Protein AF-A0A0N9ZRZ6-F1 (afdb_monomer)

Mean predicted aligned error: 24.29 Å

Secondary structure (DSSP, 8-state):
------TT-------STT----EEE-HHHHHTTB-TTS-HHHHHHHHHHHT-HHHHHHHSTT--GGG-SBHHHHHHHHHHHHHH-TTS-HHHHHHHHHHGGGB-SSGGGGSBP-EEE------------PPPPPPPGGGTT-TTPEEEEEE-HHHHHTTB-TTS-HHHHHHHHHHHTSTTHHHHHTTS-GGG-SSHHHHHHHHHHHHHH-GGG-HHHHHHHHHHGGGB-SSTTTTSPPPEEEEEE-TTT--EE--SS------EEEEEEEEEE--SSS---EEEEEEEEHHHHHTTB-TTS-HHHHHHHHHHHTSHHHHHHGGGS-TTS--BHHHHHHHHHHHHHH---TTSPPPHHHHHHHHHHHHHHHHH--B--PBP--EEEEEE-----S-HHHHHHHSS-GGG--HHHHHHHHHHHHHHHHTT--HHHHSTTS-TTS---HHHHHHHHHHHHHHHS-STTHHHHHHHHHHHHHH-----------TTTTT--EEEEE-TTGGGGGB-TTS-HHHHHHHHHHHTSHHHHHHGGG--GGG-SSHHHHHHHHHHHHTTT--THHHHHHHHHGGGB-SSTTTTSPP-EEEEE--SSS--------HHHHHHTS-GGG--HHHHHHHHHHHHHHTSTT--HHHHHTT--TTS-HHHHHHHHHHHHHHHS-HHHHHHHHHHHHHHTTTS--S------SS----HHHHHHTS-SSSS-HHHHHHHHHHHHHHTSHHHHHHHTT------SSHHHHHHHHHHHHHH-TT-HHHHHHHHHHGGG----TTS-----S----HHHHHHHHHHHHHHHHHHHHHHHHTTTS-HHHHHHHHHHHHHHS--SHHHHSTTSTTGGGS-HHHHHHHHHHHHHHHHTTTS-HHHHHHHHHHHHHTT--GGGT------S-SS-HHHHHHTT--TTS-HHHHHHHHHHHHHHHHHHHHHHHHTTTTHHHHTTS-HHHHHHHHHHHHHHHHHHHHHHHTT-GGGHHHHHHHHHHHHHHHHHH---

Nearest PDB structures (foldseek):
  2x0c-assembly1_A  TM=1.523E-01  e=5.329E+00  Mus musculus
  3nd2-assembly1_A  TM=1.050E-01  e=4.121E+00  Saccharomyces cerevisiae
  9ep4-assembly1_A  TM=8.842E-02  e=5.105E+00  Homo sapiens

Radius of gyration: 42.4 Å; Cα contacts (8 Å, |Δi|>4): 979; chains: 1; bounding box: 97×122×104 Å

Solvent-accessible surface area (backbone atoms only — not comparable to full-atom values): 59866 Å² total; per-residue (Å²): 126,67,82,78,80,65,87,88,58,76,91,77,73,84,82,62,96,80,70,78,80,51,70,44,75,49,61,73,70,45,56,64,16,48,41,89,85,47,63,64,73,35,54,53,46,49,50,65,49,62,70,35,62,77,58,40,55,67,71,41,73,84,56,68,73,80,84,40,74,24,33,15,63,41,50,45,49,52,29,50,53,46,38,67,42,83,91,45,56,71,67,47,18,52,27,26,57,68,43,51,86,32,48,28,65,54,73,62,4,56,37,67,47,61,60,45,74,61,80,84,78,81,87,78,89,73,93,73,89,74,78,85,72,80,78,59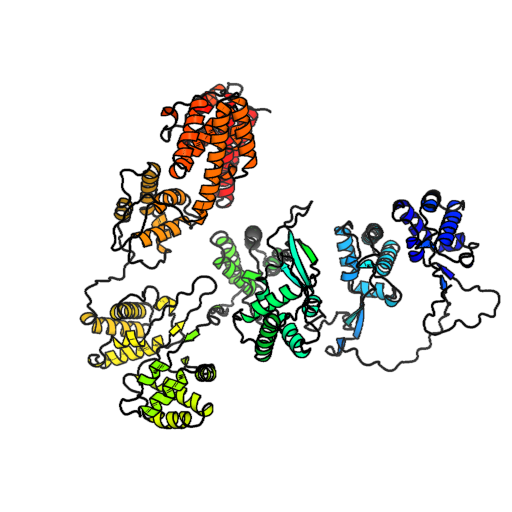,79,80,20,73,89,36,99,70,35,45,71,44,72,42,71,48,61,70,68,42,64,61,17,43,42,91,84,44,60,62,73,45,54,53,50,50,49,59,50,67,67,35,79,72,42,53,63,62,46,67,76,48,67,64,85,79,37,72,20,25,26,58,49,47,50,51,54,29,48,48,42,38,72,40,74,88,68,38,70,69,47,17,51,35,24,59,69,47,57,85,29,59,32,63,57,80,72,5,49,36,58,62,54,68,43,81,42,15,25,30,78,88,79,66,44,74,56,75,73,94,77,79,78,92,66,84,61,56,52,72,44,80,44,94,51,72,39,89,57,87,90,74,87,58,70,16,34,30,30,40,35,35,52,51,70,66,34,60,66,15,55,45,92,86,59,57,68,67,53,51,49,49,46,50,59,51,55,68,33,73,76,46,48,63,64,58,68,78,58,78,78,84,56,94,47,28,17,24,58,47,47,51,51,53,53,50,50,60,73,68,53,79,60,91,86,56,82,74,54,69,69,48,51,52,40,49,56,54,46,53,53,40,52,76,72,65,66,47,44,45,78,43,79,52,79,72,47,73,47,71,40,68,71,73,71,87,71,73,62,64,63,60,58,66,55,66,49,50,57,84,93,70,64,46,68,67,44,51,52,24,52,51,53,52,48,53,51,36,64,74,68,67,62,56,68,71,78,73,50,81,82,65,64,90,83,61,93,64,55,56,62,55,51,50,46,53,53,44,58,48,47,59,73,74,46,81,77,85,48,53,66,37,46,48,52,42,48,49,56,46,51,77,74,46,92,63,90,79,63,78,72,88,68,58,74,75,64,77,68,57,65,58,49,72,46,63,62,68,74,64,52,60,69,24,42,40,93,84,46,63,66,68,40,51,50,50,50,56,56,45,64,73,36,71,64,43,59,59,71,49,69,81,56,71,71,84,81,42,70,24,31,22,57,41,45,50,52,50,49,60,63,44,47,86,80,48,64,69,71,56,34,53,29,47,67,67,46,61,84,30,51,24,64,51,81,66,5,56,32,51,58,58,56,39,58,37,61,65,61,89,87,73,73,75,70,74,69,73,70,54,59,50,63,35,54,65,70,51,65,67,92,76,47,51,74,66,50,51,52,30,50,51,53,47,50,56,51,72,70,37,92,85,56,62,56,69,72,54,47,63,90,63,57,88,88,49,55,55,59,57,44,41,53,53,42,32,55,34,36,36,71,71,37,57,76,66,46,17,49,30,24,46,51,51,48,66,70,39,50,83,76,59,68,61,90,71,85,74,66,86,71,66,76,68,90,64,57,67,62,62,62,57,60,65,54,64,88,68,96,56,59,70,65,39,56,50,19,50,50,53,46,49,59,41,66,76,29,73,67,40,56,64,54,52,77,73,62,86,71,81,82,50,97,38,70,48,53,42,49,48,54,50,46,51,51,50,48,68,43,79,90,38,67,86,47,31,59,24,39,66,55,48,56,79,65,60,47,79,52,89,91,72,56,78,66,80,71,95,81,80,77,56,74,67,63,43,47,55,49,45,52,54,47,53,48,55,38,54,53,46,50,53,39,60,61,40,65,78,80,52,60,73,65,60,44,51,52,51,53,50,53,49,66,66,70,62,73,63,68,47,76,79,73,35,70,52,54,84,48,39,76,80,42,58,72,72,46,33,51,50,29,51,51,44,42,48,47,69,78,39,44,95,76,48,54,69,70,44,52,49,46,52,50,52,52,38,43,75,72,70,45,57,74,79,74,69,69,67,65,88,54,67,60,58,87,61,65,58,65,63,57,49,53,74,74,54,56,97,82,56,54,69,68,51,54,50,22,47,51,50,51,50,50,52,44,68,76,37,39,61,68,50,18,62,55,42,60,57,39,57,74,55,43,77,73,48,56,72,68,55,42,50,52,45,52,48,52,42,52,46,51,52,48,47,55,48,47,72,61,28,83,79,46,73,89,54,44,67,61,48,53,51,45,47,52,18,47,52,52,45,47,44,70,80,47,82,122

Structure (mmCIF, N/CA/C/O backbone):
data_AF-A0A0N9ZRZ6-F1
#
_entry.id   AF-A0A0N9ZRZ6-F1
#
loop_
_atom_site.group_PDB
_atom_site.id
_atom_site.type_symbol
_atom_site.label_atom_id
_atom_site.label_alt_id
_atom_site.label_comp_id
_atom_site.label_asym_id
_atom_site.label_entity_id
_atom_site.label_seq_id
_atom_site.pdbx_PDB_ins_code
_atom_site.Cartn_x
_atom_site.Cartn_y
_atom_site.Cartn_z
_atom_site.occupancy
_atom_site.B_iso_or_equiv
_atom_site.auth_seq_id
_atom_site.auth_comp_id
_atom_site.auth_asym_id
_atom_site.auth_atom_id
_atom_site.pdbx_PDB_model_num
ATOM 1 N N . PRO A 1 1 ? -21.092 -56.106 -23.390 1.00 33.09 1 PRO A N 1
ATOM 2 C CA . PRO A 1 1 ? -19.758 -56.171 -22.746 1.00 33.09 1 PRO A CA 1
ATOM 3 C C . PRO A 1 1 ? -18.692 -55.549 -23.658 1.00 33.09 1 PRO A C 1
ATOM 5 O O . PRO A 1 1 ? -18.443 -56.069 -24.739 1.00 33.09 1 PRO A O 1
ATOM 8 N N . ILE A 1 2 ? -18.126 -54.404 -23.267 1.00 27.69 2 ILE A N 1
ATOM 9 C CA . ILE A 1 2 ? -16.944 -53.860 -23.949 1.00 27.69 2 ILE A CA 1
ATOM 10 C C . ILE A 1 2 ? -15.749 -54.589 -23.333 1.00 27.69 2 ILE A C 1
ATOM 12 O O . ILE A 1 2 ? -15.420 -54.342 -22.176 1.00 27.69 2 ILE A O 1
ATOM 16 N N . LEU A 1 3 ? -15.169 -55.541 -24.065 1.00 30.08 3 LEU A N 1
ATOM 17 C CA . LEU A 1 3 ? -13.870 -56.122 -23.729 1.00 30.08 3 LEU A CA 1
ATOM 18 C C . LEU A 1 3 ? -12.834 -55.011 -23.915 1.00 30.08 3 LEU A C 1
ATOM 20 O O . LEU A 1 3 ? -12.552 -54.612 -25.043 1.00 30.08 3 LEU A O 1
ATOM 24 N N . MET A 1 4 ? -12.335 -54.452 -22.815 1.00 30.41 4 MET A N 1
ATOM 25 C CA . MET A 1 4 ? -11.181 -53.562 -22.872 1.00 30.41 4 MET A CA 1
ATOM 26 C C . MET A 1 4 ? -9.943 -54.420 -23.117 1.00 30.41 4 MET A C 1
ATOM 28 O O . MET A 1 4 ? -9.591 -55.274 -22.309 1.00 30.41 4 MET A O 1
ATOM 32 N N . GLN A 1 5 ? -9.333 -54.205 -24.277 1.00 30.47 5 GLN A N 1
ATOM 33 C CA . GLN A 1 5 ? -8.062 -54.785 -24.670 1.00 30.47 5 GLN A CA 1
ATOM 34 C C . GLN A 1 5 ? -6.963 -54.099 -23.851 1.00 30.47 5 GLN A C 1
ATOM 36 O O . GLN A 1 5 ? -6.760 -52.895 -23.989 1.00 30.47 5 GLN A O 1
ATOM 41 N N . VAL A 1 6 ? -6.298 -54.851 -22.976 1.00 32.28 6 VAL A N 1
ATOM 42 C CA . VAL A 1 6 ? -5.112 -54.387 -22.246 1.00 32.28 6 VAL A CA 1
ATOM 43 C C . VAL A 1 6 ? -3.893 -54.905 -23.019 1.00 32.28 6 VAL A C 1
ATOM 45 O O . VAL A 1 6 ? -3.775 -56.104 -23.258 1.00 32.28 6 VAL A O 1
ATOM 48 N N . ASP A 1 7 ? -3.057 -53.988 -23.509 1.00 32.03 7 ASP A N 1
ATOM 49 C CA . ASP A 1 7 ? -1.735 -54.231 -24.115 1.00 32.03 7 ASP A CA 1
ATOM 50 C C . ASP A 1 7 ? -1.639 -55.160 -25.340 1.00 32.03 7 ASP A C 1
ATOM 52 O O . ASP A 1 7 ? -0.659 -55.879 -25.524 1.00 32.03 7 ASP A O 1
ATOM 56 N N . GLY A 1 8 ? -2.626 -55.141 -26.238 1.00 32.41 8 GLY A N 1
ATOM 57 C CA . GLY A 1 8 ? -2.485 -55.771 -27.562 1.00 32.41 8 GLY A CA 1
ATOM 58 C C . GLY A 1 8 ? -2.381 -57.305 -27.575 1.00 32.41 8 GLY A C 1
ATOM 59 O O . GLY A 1 8 ? -2.298 -57.883 -28.657 1.00 32.41 8 GLY A O 1
ATOM 60 N N . LYS A 1 9 ? -2.463 -57.988 -26.427 1.00 31.66 9 LYS A N 1
ATOM 61 C CA . LYS A 1 9 ? -2.590 -59.449 -26.357 1.00 31.66 9 LYS A CA 1
ATOM 62 C C . LYS A 1 9 ? -4.065 -59.829 -26.261 1.00 31.66 9 LYS A C 1
ATOM 64 O O . LYS A 1 9 ? -4.759 -59.498 -25.304 1.00 31.66 9 LYS A O 1
ATOM 69 N N . ILE A 1 10 ? -4.564 -60.524 -27.277 1.00 41.28 10 ILE A N 1
ATOM 70 C CA . ILE A 1 10 ? -5.844 -61.230 -27.199 1.00 41.28 10 ILE A CA 1
ATOM 71 C C . ILE A 1 10 ? -5.594 -62.417 -26.252 1.00 41.28 10 ILE A C 1
ATOM 73 O O . ILE A 1 10 ? -4.674 -63.191 -26.512 1.00 41.28 10 ILE A O 1
ATOM 77 N N . CYS A 1 11 ? -6.343 -62.557 -25.145 1.00 41.22 11 CYS A N 1
ATOM 78 C CA . CYS A 1 11 ? -6.307 -63.784 -24.328 1.00 41.22 11 CYS A CA 1
ATOM 79 C C . CYS A 1 11 ? -6.954 -64.906 -25.188 1.00 41.22 11 CYS A C 1
ATOM 81 O O . CYS A 1 11 ? -8.142 -65.196 -25.067 1.00 41.22 11 CYS A O 1
ATOM 83 N N . GLU A 1 12 ? -6.205 -65.449 -26.157 1.00 38.50 12 GLU A N 1
ATOM 84 C CA . GLU A 1 12 ? -6.629 -66.543 -27.033 1.00 38.50 12 GLU A CA 1
ATOM 85 C C . GLU A 1 12 ? -6.509 -67.877 -26.289 1.00 38.50 12 GLU A C 1
ATOM 87 O O . GLU A 1 12 ? -5.435 -68.276 -25.851 1.00 38.50 12 GLU A O 1
ATOM 92 N N . ASN A 1 13 ? -7.645 -68.570 -26.200 1.00 39.78 13 ASN A N 1
ATOM 93 C CA . ASN A 1 13 ? -7.788 -69.997 -25.913 1.00 39.78 13 ASN A CA 1
ATOM 94 C C . ASN A 1 13 ? -7.240 -70.511 -24.571 1.00 39.78 13 ASN A C 1
ATOM 96 O O . ASN A 1 13 ? -6.274 -71.265 -24.516 1.00 39.78 13 ASN A O 1
ATOM 100 N N . ALA A 1 14 ? -8.008 -70.287 -23.500 1.00 37.09 14 ALA A N 1
ATOM 101 C CA . ALA A 1 14 ? -8.139 -71.300 -22.453 1.00 37.09 14 ALA A CA 1
ATOM 102 C C . ALA A 1 14 ? -9.093 -72.399 -22.959 1.00 37.09 14 ALA A C 1
ATOM 104 O O . ALA A 1 14 ? -10.293 -72.376 -22.690 1.00 37.09 14 ALA A O 1
ATOM 105 N N . SER A 1 15 ? -8.574 -73.332 -23.761 1.00 36.69 15 SER A N 1
ATOM 106 C CA . SER A 1 15 ? -9.303 -74.540 -24.176 1.00 36.69 15 SER A CA 1
ATOM 107 C C . SER A 1 15 ? -9.345 -75.624 -23.090 1.00 36.69 15 SER A C 1
ATOM 109 O O . SER A 1 15 ? -9.927 -76.679 -23.327 1.00 36.69 15 SER A O 1
ATOM 111 N N . ASP A 1 16 ? -8.799 -75.368 -21.895 1.00 39.16 16 ASP A N 1
ATOM 112 C CA . ASP A 1 16 ? -8.896 -76.284 -20.759 1.00 39.16 16 ASP A CA 1
ATOM 113 C C . ASP A 1 16 ? -10.050 -75.914 -19.813 1.00 39.16 16 ASP A C 1
ATOM 115 O O . ASP A 1 16 ? -10.081 -74.894 -19.123 1.00 39.16 16 ASP A O 1
ATOM 119 N N . SER A 1 17 ? -11.036 -76.806 -19.834 1.00 39.56 17 SER A N 1
ATOM 120 C CA . SER A 1 17 ? -12.410 -76.722 -19.328 1.00 39.56 17 SER A CA 1
ATOM 121 C C . SER A 1 17 ? -12.639 -76.541 -17.811 1.00 39.56 17 SER A C 1
ATOM 123 O O . SER A 1 17 ? -13.680 -76.967 -17.314 1.00 39.56 17 SER A O 1
ATOM 125 N N . SER A 1 18 ? -11.748 -75.902 -17.042 1.00 40.50 18 SER A N 1
ATOM 126 C CA . SER A 1 18 ? -11.970 -75.767 -15.583 1.00 40.50 18 SER A CA 1
ATOM 127 C C . SER A 1 18 ? -11.691 -74.413 -14.932 1.00 40.50 18 SER A C 1
ATOM 129 O O . SER A 1 18 ? -12.032 -74.252 -13.760 1.00 40.50 18 SER A O 1
ATOM 131 N N . SER A 1 19 ? -11.146 -73.418 -15.633 1.00 43.12 19 SER A N 1
ATOM 132 C CA . SER A 1 19 ? -10.947 -72.079 -15.056 1.00 43.12 19 SER A CA 1
ATOM 133 C C . SER A 1 19 ? -11.700 -71.021 -15.855 1.00 43.12 19 SER A C 1
ATOM 135 O O . SER A 1 19 ? -11.206 -70.509 -16.858 1.00 43.12 19 SER A O 1
ATOM 137 N N . TYR A 1 20 ? -12.910 -70.683 -15.405 1.00 46.38 20 TYR A N 1
ATOM 138 C CA . TYR A 1 20 ? -13.603 -69.495 -15.898 1.00 46.38 20 TYR A CA 1
ATOM 139 C C . TYR A 1 20 ? -12.720 -68.258 -15.659 1.00 46.38 20 TYR A C 1
ATOM 141 O O . TYR A 1 20 ? -12.173 -68.123 -14.558 1.00 46.38 20 TYR A O 1
ATOM 149 N N . PRO A 1 21 ? -12.572 -67.350 -16.642 1.00 55.47 21 PRO A N 1
ATOM 150 C CA . PRO A 1 21 ? -11.852 -66.102 -16.433 1.00 55.47 21 PRO A CA 1
ATOM 151 C C . PRO A 1 21 ? -12.491 -65.339 -15.267 1.00 55.47 21 PRO A C 1
ATOM 153 O O . PRO A 1 21 ? -13.703 -65.120 -15.232 1.00 55.47 21 PRO A O 1
ATOM 156 N N . GLY A 1 22 ? -11.673 -64.959 -14.285 1.00 61.66 22 GLY A N 1
ATOM 157 C CA . GLY A 1 22 ? -12.128 -64.158 -13.157 1.00 61.66 22 GLY A CA 1
ATOM 158 C C . GLY A 1 22 ? -12.531 -62.765 -13.635 1.00 61.66 22 GLY A C 1
ATOM 159 O O . GLY A 1 22 ? -11.682 -61.978 -14.053 1.00 61.66 22 GLY A O 1
ATOM 160 N N . TYR A 1 23 ? -13.825 -62.451 -13.578 1.00 66.81 23 TYR A N 1
ATOM 161 C CA . TYR A 1 23 ? -14.320 -61.097 -13.814 1.00 66.81 23 TYR A CA 1
ATOM 162 C C . TYR A 1 23 ? -14.300 -60.311 -12.502 1.00 66.81 23 TYR A C 1
ATOM 164 O O . TYR A 1 23 ? -14.973 -60.668 -11.534 1.00 66.81 23 TYR A O 1
ATOM 172 N N . LYS A 1 24 ? -13.557 -59.205 -12.468 1.00 72.75 24 LYS A N 1
ATOM 173 C CA . LYS A 1 24 ? -13.578 -58.236 -11.374 1.00 72.75 24 LYS A CA 1
ATOM 174 C C . LYS A 1 24 ? -14.557 -57.111 -11.705 1.00 72.75 24 LYS A C 1
ATOM 176 O O . LYS A 1 24 ? -14.517 -56.495 -12.771 1.00 72.75 24 LYS A O 1
ATOM 181 N N . LEU A 1 25 ? -15.457 -56.849 -10.765 1.00 74.19 25 LEU A N 1
ATOM 182 C CA . LEU A 1 25 ? -16.495 -55.835 -10.893 1.00 74.19 25 LEU A CA 1
ATOM 183 C C . LEU A 1 25 ? -15.921 -54.432 -10.648 1.00 74.19 25 LEU A C 1
ATOM 185 O O . LEU A 1 25 ? -15.316 -54.185 -9.605 1.00 74.19 25 LEU A O 1
ATOM 189 N N . HIS A 1 26 ? -16.144 -53.493 -11.571 1.00 81.50 26 HIS A N 1
ATOM 190 C CA . HIS A 1 26 ? -15.682 -52.113 -11.411 1.00 81.50 26 HIS A CA 1
ATOM 191 C C . HIS A 1 26 ? -16.606 -51.319 -10.465 1.00 81.50 26 HIS A C 1
ATOM 193 O O . HIS A 1 26 ? -17.590 -50.708 -10.896 1.00 81.50 26 HIS A O 1
ATOM 199 N N . LEU A 1 27 ? -16.315 -51.354 -9.159 1.00 81.62 27 LEU A N 1
ATOM 200 C CA . LEU A 1 27 ? -17.187 -50.824 -8.098 1.00 81.62 27 LEU A CA 1
ATOM 201 C C . LEU A 1 27 ? -17.522 -49.332 -8.252 1.00 81.62 27 LEU A C 1
ATOM 203 O O . LEU A 1 27 ? -18.678 -48.956 -8.042 1.00 81.62 27 LEU A O 1
ATOM 207 N N . SER A 1 28 ? -16.567 -48.491 -8.665 1.00 77.94 28 SER A N 1
ATOM 208 C CA . SER A 1 28 ? -16.797 -47.047 -8.849 1.00 77.94 28 SER A CA 1
ATOM 209 C C . SER A 1 28 ? -17.876 -46.773 -9.901 1.00 77.94 28 SER A C 1
ATOM 211 O O . SER A 1 28 ? -18.753 -45.926 -9.706 1.00 77.94 28 SER A O 1
ATOM 213 N N . SER A 1 29 ? -17.922 -47.582 -10.967 1.00 80.19 29 SER A N 1
ATOM 214 C CA . SER A 1 29 ? -18.967 -47.464 -11.989 1.00 80.19 29 SER A CA 1
ATOM 215 C C . SER A 1 29 ? -20.370 -47.779 -11.463 1.00 80.19 29 SER A C 1
ATOM 217 O O . SER A 1 29 ? -21.341 -47.220 -11.974 1.00 80.19 29 SER A O 1
ATOM 219 N N . LEU A 1 30 ? -20.501 -48.617 -10.431 1.00 84.75 30 LEU A N 1
ATOM 220 C CA . LEU A 1 30 ? -21.795 -48.969 -9.836 1.00 84.75 30 LEU A CA 1
ATOM 221 C C . LEU A 1 30 ? -22.294 -47.912 -8.850 1.00 84.75 30 LEU A C 1
ATOM 223 O O . LEU A 1 30 ? -23.500 -47.689 -8.757 1.00 84.75 30 LEU A O 1
ATOM 227 N N . ILE A 1 31 ? -21.383 -47.190 -8.190 1.00 85.69 31 ILE A N 1
ATOM 228 C CA . ILE A 1 31 ? -21.731 -46.051 -7.324 1.00 85.69 31 ILE A CA 1
ATOM 229 C C . ILE A 1 31 ? -22.464 -44.973 -8.115 1.00 85.69 31 ILE A C 1
ATOM 231 O O . ILE A 1 31 ? -23.440 -44.414 -7.617 1.00 85.69 31 ILE A O 1
ATOM 235 N N . SER A 1 32 ? -22.047 -44.730 -9.364 1.00 88.94 32 SER A N 1
ATOM 236 C CA . SER A 1 32 ? -22.675 -43.732 -10.246 1.00 88.94 32 SER A CA 1
ATOM 237 C C . SER A 1 32 ? -24.169 -43.976 -10.494 1.00 88.94 32 SER A C 1
ATOM 239 O O . SER A 1 32 ? -24.887 -43.087 -10.948 1.00 88.94 32 SER A O 1
ATOM 241 N N . VAL A 1 33 ? -24.656 -45.181 -10.185 1.00 94.62 33 VAL A N 1
ATOM 242 C CA . VAL A 1 33 ? -26.056 -45.557 -10.351 1.00 94.62 33 VAL A CA 1
ATOM 243 C C . VAL A 1 33 ? -26.919 -45.177 -9.142 1.00 94.62 33 VAL A C 1
ATOM 245 O O . VAL A 1 33 ? -28.148 -45.184 -9.225 1.00 94.62 33 VAL A O 1
ATOM 248 N N . ILE A 1 34 ? -26.316 -44.817 -8.012 1.00 94.12 34 ILE A N 1
ATOM 249 C CA . ILE A 1 34 ? -27.042 -44.377 -6.821 1.00 94.12 34 ILE A CA 1
ATOM 250 C C . ILE A 1 34 ? -27.523 -42.936 -7.029 1.00 94.12 34 ILE A C 1
ATOM 252 O O . ILE A 1 34 ? -26.736 -42.041 -7.326 1.00 94.12 34 ILE A O 1
ATOM 256 N N . ARG A 1 35 ? -28.822 -42.682 -6.830 1.00 91.94 35 ARG A N 1
ATOM 257 C CA . ARG A 1 35 ? -29.387 -41.323 -6.803 1.00 91.94 35 ARG A CA 1
ATOM 258 C C . ARG A 1 35 ? -28.668 -40.478 -5.755 1.00 91.94 35 ARG A C 1
ATOM 260 O O . ARG A 1 35 ? -28.546 -40.907 -4.611 1.00 91.94 35 ARG A O 1
ATOM 267 N N . GLY A 1 36 ? -28.329 -39.233 -6.091 1.00 88.06 36 GLY A N 1
ATOM 268 C CA . GLY A 1 36 ? -27.705 -38.289 -5.148 1.00 88.06 36 GLY A CA 1
ATOM 269 C C . GLY A 1 36 ? -28.525 -38.016 -3.874 1.00 88.06 36 GLY A C 1
ATOM 270 O O . GLY A 1 36 ? -27.978 -37.565 -2.876 1.00 88.06 36 GLY A O 1
ATOM 271 N N . THR A 1 37 ? -29.822 -38.344 -3.871 1.00 88.81 37 THR A N 1
ATOM 272 C CA . THR A 1 37 ? -30.708 -38.257 -2.696 1.00 88.81 37 THR A CA 1
ATOM 273 C C . THR A 1 37 ? -30.557 -39.424 -1.711 1.00 88.81 37 THR A C 1
ATOM 275 O O . THR A 1 37 ? -31.245 -39.454 -0.692 1.00 88.81 37 THR A O 1
ATOM 278 N N . ALA A 1 38 ? -29.729 -40.426 -2.016 1.00 91.50 38 ALA A N 1
ATOM 279 C CA . ALA A 1 38 ? -29.493 -41.555 -1.129 1.00 91.50 38 ALA A CA 1
ATOM 280 C C . ALA A 1 38 ? -28.717 -41.118 0.129 1.00 91.50 38 ALA A C 1
ATOM 282 O O . ALA A 1 38 ? -27.713 -40.410 0.021 1.00 91.50 38 ALA A O 1
ATOM 283 N N . PRO A 1 39 ? -29.110 -41.566 1.335 1.00 91.12 39 PRO A N 1
ATOM 284 C CA . PRO A 1 39 ? -28.374 -41.227 2.548 1.00 91.12 39 PRO A CA 1
ATOM 285 C C . PRO A 1 39 ? -26.929 -41.746 2.503 1.00 91.12 39 PRO A C 1
ATOM 287 O O . PRO A 1 39 ? -26.699 -42.959 2.479 1.00 91.12 39 PRO A O 1
ATOM 290 N N . ARG A 1 40 ? -25.947 -40.832 2.578 1.00 85.94 40 ARG A N 1
ATOM 291 C CA . ARG A 1 40 ? -24.502 -41.143 2.491 1.00 85.94 40 ARG A CA 1
ATOM 292 C C . ARG A 1 40 ? -24.061 -42.272 3.431 1.00 85.94 40 ARG A C 1
ATOM 294 O O . ARG A 1 40 ? -23.247 -43.106 3.045 1.00 85.94 40 ARG A O 1
ATOM 301 N N . ARG A 1 41 ? -24.644 -42.359 4.635 1.00 88.81 41 ARG A N 1
ATOM 302 C CA . ARG A 1 41 ? -24.335 -43.418 5.616 1.00 88.81 41 ARG A CA 1
ATOM 303 C C . ARG A 1 41 ? -24.527 -44.834 5.065 1.00 88.81 41 ARG A C 1
ATOM 305 O O . ARG A 1 41 ? -23.750 -45.721 5.398 1.00 88.81 41 ARG A O 1
ATOM 312 N N . TYR A 1 42 ? -25.543 -45.050 4.229 1.00 91.94 42 TYR A N 1
ATOM 313 C CA . TYR A 1 42 ? -25.821 -46.368 3.665 1.00 91.94 42 TYR A CA 1
ATOM 314 C C . TYR A 1 42 ? -24.845 -46.689 2.536 1.00 91.94 42 TYR A C 1
ATOM 316 O O . TYR A 1 42 ? -24.353 -47.812 2.465 1.00 91.94 42 TYR A O 1
ATOM 324 N N . ILE A 1 43 ? -24.506 -45.688 1.714 1.00 90.19 43 ILE A N 1
ATOM 325 C CA . ILE A 1 43 ? -23.532 -45.818 0.622 1.00 90.19 43 ILE A CA 1
ATOM 326 C C . ILE A 1 43 ? -22.176 -46.251 1.186 1.00 90.19 43 ILE A C 1
ATOM 328 O O . ILE A 1 43 ? -21.632 -47.266 0.768 1.00 90.19 43 ILE A O 1
ATOM 332 N N . ILE A 1 44 ? -21.675 -45.545 2.204 1.00 84.44 44 ILE A N 1
ATOM 333 C CA . ILE A 1 44 ? -20.381 -45.842 2.839 1.00 84.44 44 ILE A CA 1
ATOM 334 C C . ILE A 1 44 ? -20.357 -47.262 3.425 1.00 84.44 44 ILE A C 1
ATOM 336 O O . ILE A 1 44 ? -19.373 -47.987 3.268 1.00 84.44 44 ILE A O 1
ATOM 340 N N . GLN A 1 45 ? -21.440 -47.692 4.078 1.00 88.81 45 GLN A N 1
ATOM 341 C CA . GLN A 1 45 ? -21.521 -49.040 4.646 1.00 88.81 45 GLN A CA 1
ATOM 342 C C . GLN A 1 45 ? -21.496 -50.133 3.572 1.00 88.81 45 GLN A C 1
ATOM 344 O O . GLN A 1 45 ? -20.842 -51.152 3.768 1.00 88.81 45 GLN A O 1
ATOM 349 N N . ILE A 1 46 ? -22.143 -49.918 2.426 1.00 93.12 46 ILE A N 1
ATOM 350 C CA . ILE A 1 46 ? -22.082 -50.868 1.310 1.00 93.12 46 ILE A CA 1
ATOM 351 C C . ILE A 1 46 ? -20.713 -50.870 0.640 1.00 93.12 46 ILE A C 1
ATOM 353 O O . ILE A 1 46 ? -20.191 -51.942 0.353 1.00 93.12 46 ILE A O 1
ATOM 357 N N . LEU A 1 47 ? -20.095 -49.709 0.435 1.00 87.31 47 LEU A N 1
ATOM 358 C CA . LEU A 1 47 ? -18.779 -49.640 -0.203 1.00 87.31 47 LEU A CA 1
ATOM 359 C C . LEU A 1 47 ? -17.682 -50.256 0.649 1.00 87.31 47 LEU A C 1
ATOM 361 O O . LEU A 1 47 ? -16.912 -51.072 0.156 1.00 87.31 47 LEU A O 1
ATOM 365 N N . SER A 1 48 ? -17.666 -49.946 1.943 1.00 84.00 48 SER A N 1
ATOM 366 C CA . SER A 1 48 ? -16.724 -50.565 2.881 1.00 84.00 48 SER A CA 1
ATOM 367 C C . SER A 1 48 ? -16.902 -52.079 2.996 1.00 84.00 48 SER A C 1
ATOM 369 O O . SER A 1 48 ? -15.945 -52.786 3.305 1.00 84.00 48 SER A O 1
ATOM 371 N N . PHE A 1 49 ? -18.111 -52.585 2.751 1.00 87.75 49 PHE A N 1
ATOM 372 C CA . PHE A 1 49 ? -18.387 -54.012 2.704 1.00 87.75 49 PHE A CA 1
ATOM 373 C C . PHE A 1 49 ? -17.924 -54.648 1.383 1.00 87.75 49 PHE A C 1
ATOM 375 O O . PHE A 1 49 ? -17.223 -55.657 1.414 1.00 87.75 49 PHE A O 1
ATOM 382 N N . LEU A 1 50 ? -18.256 -54.045 0.235 1.00 86.00 50 LEU A N 1
ATOM 383 C CA . LEU A 1 50 ? -17.874 -54.533 -1.098 1.00 86.00 50 LEU A CA 1
ATOM 384 C C . LEU A 1 50 ? -16.361 -54.477 -1.348 1.00 86.00 50 LEU A C 1
ATOM 386 O O . LEU A 1 50 ? -15.841 -55.290 -2.105 1.00 86.00 50 LEU A O 1
ATOM 390 N N . ALA A 1 51 ? -15.650 -53.567 -0.681 1.00 81.69 51 ALA A N 1
ATOM 391 C CA . ALA A 1 51 ? -14.198 -53.453 -0.761 1.00 81.69 51 ALA A CA 1
ATOM 392 C C . ALA A 1 51 ? -13.439 -54.593 -0.052 1.00 81.69 51 ALA A C 1
ATOM 394 O O . ALA A 1 51 ? -12.226 -54.679 -0.200 1.00 81.69 51 ALA A O 1
ATOM 395 N N . ARG A 1 52 ? -14.107 -55.469 0.722 1.00 84.31 52 ARG A N 1
ATOM 396 C CA . ARG A 1 52 ? -13.465 -56.595 1.432 1.00 84.31 52 ARG A CA 1
ATOM 397 C C . ARG A 1 52 ? -13.398 -57.831 0.516 1.00 84.31 52 ARG A C 1
ATOM 399 O O . ARG A 1 52 ? -14.409 -58.534 0.405 1.00 84.31 52 ARG A O 1
ATOM 406 N N . PRO A 1 53 ? -12.237 -58.174 -0.085 1.00 69.19 53 PRO A N 1
ATOM 407 C CA . PRO A 1 53 ? -12.162 -59.165 -1.167 1.00 69.19 53 PRO A CA 1
ATOM 408 C C . PRO A 1 53 ? -12.595 -60.568 -0.727 1.00 69.19 53 PRO A C 1
ATOM 410 O O . PRO A 1 53 ? -13.364 -61.236 -1.414 1.00 69.19 53 PRO A O 1
ATOM 413 N N . ALA A 1 54 ? -12.172 -60.989 0.470 1.00 70.00 54 ALA A N 1
ATOM 414 C CA . ALA A 1 54 ? -12.494 -62.307 1.019 1.00 70.00 54 ALA A CA 1
ATOM 415 C C . ALA A 1 54 ? -14.005 -62.515 1.218 1.00 70.00 54 ALA A C 1
ATOM 417 O O . ALA A 1 54 ? -14.527 -63.609 1.006 1.00 70.00 54 ALA A O 1
ATOM 418 N N . PHE A 1 55 ? -14.725 -61.456 1.597 1.00 63.03 55 PHE A N 1
ATOM 419 C CA . PHE A 1 55 ? -16.154 -61.542 1.870 1.00 63.03 55 PHE A CA 1
ATOM 420 C C . PHE A 1 55 ? -16.978 -61.427 0.583 1.00 63.03 55 PHE A C 1
ATOM 422 O O . PHE A 1 55 ? -17.882 -62.236 0.370 1.00 63.03 55 PHE A O 1
ATOM 429 N N . ALA A 1 56 ? -16.620 -60.489 -0.302 1.00 61.62 56 ALA A N 1
ATOM 430 C CA . ALA A 1 56 ? -17.260 -60.311 -1.604 1.00 61.62 56 ALA A CA 1
ATOM 431 C C . ALA A 1 56 ? -17.178 -61.589 -2.457 1.00 61.62 56 ALA A C 1
ATOM 433 O O . ALA A 1 56 ? -18.200 -62.053 -2.955 1.00 61.62 56 ALA A O 1
ATOM 434 N N . ASN A 1 57 ? -16.009 -62.234 -2.524 1.00 67.38 57 ASN A N 1
ATOM 435 C CA . ASN A 1 57 ? -15.830 -63.453 -3.319 1.00 67.38 57 ASN A CA 1
ATOM 436 C C . ASN A 1 57 ? -16.673 -64.629 -2.795 1.00 67.38 57 ASN A C 1
ATOM 438 O O . ASN A 1 57 ? -17.240 -65.388 -3.578 1.00 67.38 57 ASN A O 1
ATOM 442 N N . SER A 1 58 ? -16.818 -64.766 -1.471 1.00 73.62 58 SER A N 1
ATOM 443 C CA . SER A 1 58 ? -17.657 -65.819 -0.876 1.00 73.62 58 SER A CA 1
ATOM 444 C C . SER A 1 58 ? -19.159 -65.578 -1.079 1.00 73.62 58 SER A C 1
ATOM 446 O O . SER A 1 58 ? -19.923 -66.524 -1.279 1.00 73.62 58 SER A O 1
ATOM 448 N N . LEU A 1 59 ? -19.589 -64.311 -1.057 1.00 72.69 59 LEU A N 1
ATOM 449 C CA . LEU A 1 59 ? -20.990 -63.921 -1.195 1.00 72.69 59 LEU A CA 1
ATOM 450 C C . LEU A 1 59 ? -21.476 -64.025 -2.647 1.00 72.69 59 LEU A C 1
ATOM 452 O O . LEU A 1 59 ? -22.631 -64.380 -2.885 1.00 72.69 59 LEU A O 1
ATOM 456 N N . LEU A 1 60 ? -20.585 -63.720 -3.595 1.00 72.00 60 LEU A N 1
ATOM 457 C CA . LEU A 1 60 ? -20.864 -63.630 -5.029 1.00 72.00 60 LEU A CA 1
ATOM 458 C C . LEU A 1 60 ? -20.561 -64.914 -5.798 1.00 72.00 60 LEU A C 1
ATOM 460 O O . LEU A 1 60 ? -20.691 -64.935 -7.014 1.00 72.00 60 LEU A O 1
ATOM 464 N N . ARG A 1 61 ? -20.230 -66.008 -5.102 1.00 74.31 61 ARG A N 1
ATOM 465 C CA . ARG A 1 61 ? -19.893 -67.296 -5.727 1.00 74.31 61 ARG A CA 1
ATOM 466 C C . ARG A 1 61 ? -20.983 -67.845 -6.664 1.00 74.31 61 ARG A C 1
ATOM 468 O O . ARG A 1 61 ? -20.663 -68.603 -7.566 1.00 74.31 61 ARG A O 1
ATOM 475 N N . ASN A 1 62 ? -22.238 -67.433 -6.465 1.00 75.62 62 ASN A N 1
ATOM 476 C CA . ASN A 1 62 ? -23.388 -67.799 -7.305 1.00 75.62 62 ASN A CA 1
ATOM 477 C C . ASN A 1 62 ? -24.052 -66.574 -7.960 1.00 75.62 62 ASN A C 1
ATOM 479 O O . ASN A 1 62 ? -25.222 -66.634 -8.327 1.00 75.62 62 ASN A O 1
ATOM 483 N N . PHE A 1 63 ? -23.366 -65.434 -7.994 1.00 83.44 63 PHE A N 1
ATOM 484 C CA . PHE A 1 63 ? -23.875 -64.210 -8.594 1.00 83.44 63 PHE A CA 1
ATOM 485 C C . PHE A 1 63 ? -23.195 -64.027 -9.947 1.00 83.44 63 PHE A C 1
ATOM 487 O O . PHE A 1 63 ? -22.073 -63.521 -10.008 1.00 83.44 63 PHE A O 1
ATOM 494 N N . ASP A 1 64 ? -23.851 -64.480 -11.015 1.00 84.94 64 ASP A N 1
ATOM 495 C CA . ASP A 1 64 ? -23.309 -64.322 -12.359 1.00 84.94 64 ASP A CA 1
ATOM 496 C C . ASP A 1 64 ? -23.498 -62.875 -12.824 1.00 84.94 64 ASP A C 1
ATOM 498 O O . ASP A 1 64 ? -24.600 -62.400 -13.098 1.00 84.94 64 ASP A O 1
ATOM 502 N N . VAL A 1 65 ? -22.392 -62.137 -12.879 1.00 84.44 65 VAL A N 1
ATOM 503 C CA . VAL A 1 65 ? -22.394 -60.742 -13.331 1.00 84.44 65 VAL A CA 1
ATOM 504 C C . VAL A 1 65 ? -22.750 -60.618 -14.815 1.00 84.44 65 VAL A C 1
ATOM 506 O O . VAL A 1 65 ? -23.133 -59.528 -15.245 1.00 84.44 65 VAL A O 1
ATOM 509 N N . LEU A 1 66 ? -22.635 -61.703 -15.591 1.00 85.81 66 LEU A N 1
ATOM 510 C CA . LEU A 1 66 ? -22.937 -61.740 -17.021 1.00 85.81 66 LEU A CA 1
ATOM 511 C C . LEU A 1 66 ? -24.443 -61.785 -17.315 1.00 85.81 66 LEU A C 1
ATOM 513 O O . LEU A 1 66 ? -24.840 -61.397 -18.414 1.00 85.81 66 LEU A O 1
ATOM 517 N N . ASP A 1 67 ? -25.281 -62.138 -16.334 1.00 89.50 67 ASP A N 1
ATOM 518 C CA . ASP A 1 67 ? -26.749 -62.131 -16.465 1.00 89.50 67 ASP A CA 1
ATOM 519 C C . ASP A 1 67 ? -27.331 -60.718 -16.648 1.00 89.50 67 ASP A C 1
ATOM 521 O O . ASP A 1 67 ? -28.504 -60.536 -16.988 1.00 89.50 67 ASP A O 1
ATOM 525 N N . PHE A 1 68 ? -26.517 -59.681 -16.439 1.00 92.75 68 PHE A N 1
ATOM 526 C CA . PHE A 1 68 ? -26.949 -58.293 -16.480 1.00 92.75 68 PHE A CA 1
ATOM 527 C C . PHE A 1 68 ? -26.299 -57.551 -17.646 1.00 92.75 68 PHE A C 1
ATOM 529 O O . PHE A 1 68 ? -25.085 -57.516 -17.810 1.00 92.75 68 PHE A O 1
ATOM 536 N N . SER A 1 69 ? -27.104 -56.853 -18.446 1.00 90.50 69 SER A N 1
ATOM 537 C CA . SER A 1 69 ? -26.590 -56.033 -19.552 1.00 90.50 69 SER A CA 1
ATOM 538 C C . SER A 1 69 ? -26.188 -54.613 -19.128 1.00 90.50 69 SER A C 1
ATOM 540 O O . SER A 1 69 ? -25.437 -53.940 -19.837 1.00 90.50 69 SER A O 1
ATOM 542 N N . THR A 1 70 ? -26.699 -54.126 -17.991 1.00 95.50 70 THR A N 1
ATOM 543 C CA . THR A 1 70 ? -26.563 -52.725 -17.555 1.00 95.50 70 THR A CA 1
ATOM 544 C C . THR A 1 70 ? -26.326 -52.594 -16.050 1.00 95.50 70 THR A C 1
ATOM 546 O O . THR A 1 70 ? -26.749 -53.446 -15.268 1.00 95.50 70 THR A O 1
ATOM 549 N N . ARG A 1 71 ? -25.697 -51.488 -15.633 1.00 93.62 71 ARG A N 1
ATOM 550 C CA . ARG A 1 71 ? -25.214 -51.274 -14.253 1.00 93.62 71 ARG A CA 1
ATOM 551 C C . ARG A 1 71 ? -26.320 -51.233 -13.194 1.00 93.62 71 ARG A C 1
ATOM 553 O O . ARG A 1 71 ? -26.111 -51.714 -12.087 1.00 93.62 71 ARG A O 1
ATOM 560 N N . GLY A 1 72 ? -27.488 -50.675 -13.510 1.00 96.19 72 GLY A N 1
ATOM 561 C CA . GLY A 1 72 ? -28.601 -50.525 -12.563 1.00 96.19 72 GLY A CA 1
ATOM 562 C C . GLY A 1 72 ? -29.221 -51.839 -12.113 1.00 96.19 72 GLY A C 1
ATOM 563 O O . GLY A 1 72 ? -29.222 -52.099 -10.910 1.00 96.19 72 GLY A O 1
ATOM 564 N N . PRO A 1 73 ? -29.713 -52.682 -13.035 1.00 96.38 73 PRO A N 1
ATOM 565 C CA . PRO A 1 73 ? -30.178 -54.029 -12.719 1.00 96.38 73 PRO A CA 1
ATOM 566 C C . PRO A 1 73 ? -29.143 -54.850 -11.944 1.00 96.38 73 PRO A C 1
ATOM 568 O O . PRO A 1 73 ? -29.483 -55.383 -10.892 1.00 96.38 73 PRO A O 1
ATOM 571 N N . LEU A 1 74 ? -27.878 -54.850 -12.388 1.00 95.19 74 LEU A N 1
ATOM 572 C CA . LEU A 1 74 ? -26.791 -55.542 -11.692 1.00 95.19 74 LEU A CA 1
ATOM 573 C C . LEU A 1 74 ? -26.648 -55.057 -10.245 1.00 95.19 74 LEU A C 1
ATOM 575 O O . LEU A 1 74 ? -26.636 -55.857 -9.314 1.00 95.19 74 LEU A O 1
ATOM 579 N N . PHE A 1 75 ? -26.530 -53.742 -10.039 1.00 95.38 75 PHE A N 1
ATOM 580 C CA . PHE A 1 75 ? -26.275 -53.205 -8.706 1.00 95.38 75 PHE A CA 1
ATOM 581 C C . PHE A 1 75 ? -27.482 -53.369 -7.779 1.00 95.38 75 PHE A C 1
ATOM 583 O O . PHE A 1 75 ? -27.322 -53.634 -6.589 1.00 95.38 75 PHE A O 1
ATOM 590 N N . LYS A 1 76 ? -28.701 -53.286 -8.323 1.00 96.75 76 LYS A N 1
ATOM 591 C CA . LYS A 1 76 ? -29.928 -53.583 -7.581 1.00 96.75 76 LYS A CA 1
ATOM 592 C C . LYS A 1 76 ? -29.969 -55.043 -7.122 1.00 96.75 76 LYS A C 1
ATOM 594 O O . LYS A 1 76 ? -30.300 -55.289 -5.961 1.00 96.75 76 LYS A O 1
ATOM 599 N N . GLU A 1 77 ? -29.624 -55.992 -7.990 1.00 95.62 77 GLU A N 1
ATOM 600 C CA . GLU A 1 77 ? -29.610 -57.409 -7.614 1.00 95.62 77 GLU A CA 1
ATOM 601 C C . GLU A 1 77 ? -28.491 -57.703 -6.612 1.00 95.62 77 GLU A C 1
ATOM 603 O O . GLU A 1 77 ? -28.727 -58.355 -5.598 1.00 95.62 77 GLU A O 1
ATOM 608 N N . LEU A 1 78 ? -27.308 -57.114 -6.807 1.00 94.06 78 LEU A N 1
ATOM 609 C CA . LEU A 1 78 ? -26.196 -57.214 -5.863 1.00 94.06 78 LEU A CA 1
ATOM 610 C C . LEU A 1 78 ? -26.613 -56.770 -4.452 1.00 94.06 78 LEU A C 1
ATOM 612 O O . LEU A 1 78 ? -26.385 -57.484 -3.475 1.00 94.06 78 LEU A O 1
ATOM 616 N N . LEU A 1 79 ? -27.282 -55.618 -4.331 1.00 95.62 79 LEU A N 1
ATOM 617 C CA . LEU A 1 79 ? -27.819 -55.144 -3.051 1.00 95.62 79 LEU A CA 1
ATOM 618 C C . LEU A 1 79 ? -28.902 -56.074 -2.488 1.00 95.62 79 LEU A C 1
ATOM 620 O O . LEU A 1 79 ? -28.983 -56.244 -1.273 1.00 95.62 79 LEU A O 1
ATOM 624 N N . THR A 1 80 ? -29.707 -56.701 -3.344 1.00 95.75 80 THR A N 1
ATOM 625 C CA . THR A 1 80 ? -30.748 -57.659 -2.938 1.00 95.75 80 THR A CA 1
ATOM 626 C C . THR A 1 80 ? -30.132 -58.939 -2.368 1.00 95.75 80 THR A C 1
ATOM 628 O O . THR A 1 80 ? -30.543 -59.407 -1.302 1.00 95.75 80 THR A O 1
ATOM 631 N N . VAL A 1 81 ? -29.072 -59.458 -2.990 1.00 93.44 81 VAL A N 1
ATOM 632 C CA . VAL A 1 81 ? -28.290 -60.586 -2.463 1.00 93.44 81 VAL A CA 1
ATOM 633 C C . VAL A 1 81 ? -27.660 -60.218 -1.120 1.00 93.44 81 VAL A C 1
ATOM 635 O O . VAL A 1 81 ? -27.796 -60.958 -0.147 1.00 93.44 81 VAL A O 1
ATOM 638 N N . ILE A 1 82 ? -27.036 -59.042 -1.016 1.00 94.00 82 ILE A N 1
ATOM 639 C CA . ILE A 1 82 ? -26.450 -58.567 0.246 1.00 94.00 82 ILE A CA 1
ATOM 640 C C . ILE A 1 82 ? -27.519 -58.455 1.336 1.00 94.00 82 ILE A C 1
ATOM 642 O O . ILE A 1 82 ? -27.282 -58.889 2.460 1.00 94.00 82 ILE A O 1
ATOM 646 N N . ALA A 1 83 ? -28.699 -57.917 1.018 1.00 95.12 83 ALA A N 1
ATOM 647 C CA . ALA A 1 83 ? -29.800 -57.745 1.963 1.00 95.12 83 ALA A CA 1
ATOM 648 C C . ALA A 1 83 ? -30.366 -59.077 2.490 1.00 95.12 83 ALA A C 1
ATOM 650 O O . ALA A 1 83 ? -30.784 -59.148 3.649 1.00 95.12 83 ALA A O 1
ATOM 651 N N . THR A 1 84 ? -30.366 -60.128 1.666 1.00 94.44 84 THR A N 1
ATOM 652 C CA . THR A 1 84 ? -31.017 -61.415 1.965 1.00 94.44 84 THR A CA 1
ATOM 653 C C . THR A 1 84 ? -30.090 -62.453 2.599 1.00 94.44 84 THR A C 1
ATOM 655 O O . THR A 1 84 ? -30.564 -63.350 3.298 1.00 94.44 84 THR A O 1
ATOM 658 N N . LYS A 1 85 ? -28.769 -62.346 2.425 1.00 92.69 85 LYS A N 1
ATOM 659 C CA . LYS A 1 85 ? -27.819 -63.351 2.928 1.00 92.69 85 LYS A CA 1
ATOM 660 C C . LYS A 1 85 ? -27.646 -63.270 4.457 1.00 92.69 85 LYS A C 1
ATOM 662 O O . LYS A 1 85 ? -27.192 -62.247 4.968 1.00 92.69 85 LYS A O 1
ATOM 667 N N . PRO A 1 86 ? -27.925 -64.348 5.218 1.00 91.06 86 PRO A N 1
ATOM 668 C CA . PRO A 1 86 ? -27.925 -64.310 6.685 1.00 91.06 86 PRO A CA 1
ATOM 669 C C . PRO A 1 86 ? -26.542 -64.045 7.293 1.00 91.06 86 PRO A C 1
ATOM 671 O O . PRO A 1 86 ? -26.459 -63.438 8.359 1.00 91.06 86 PRO A O 1
ATOM 674 N N . ASN A 1 87 ? -25.477 -64.435 6.586 1.00 88.75 87 ASN A N 1
ATOM 675 C CA . ASN A 1 87 ? -24.088 -64.281 7.028 1.00 88.75 87 ASN A CA 1
ATOM 676 C C . ASN A 1 87 ? -23.566 -62.841 6.874 1.00 88.75 87 ASN A C 1
ATOM 678 O O . ASN A 1 87 ? -22.466 -62.536 7.323 1.00 88.75 87 ASN A O 1
ATOM 682 N N . VAL A 1 88 ? -24.340 -61.948 6.247 1.00 91.50 88 VAL A N 1
ATOM 683 C CA . VAL A 1 88 ? -24.020 -60.522 6.139 1.00 91.50 88 VAL A CA 1
ATOM 684 C C . VAL A 1 88 ? -24.421 -59.809 7.432 1.00 91.50 88 VAL A C 1
ATOM 686 O O . VAL A 1 88 ? -25.524 -60.002 7.961 1.00 91.50 88 VAL A O 1
ATOM 689 N N . GLU A 1 89 ? -23.541 -58.936 7.928 1.00 92.88 89 GLU A N 1
ATOM 690 C CA . GLU A 1 89 ? -23.789 -58.133 9.126 1.00 92.88 89 GLU A CA 1
ATOM 691 C C . GLU A 1 89 ? -25.148 -57.411 9.039 1.00 92.88 89 GLU A C 1
ATOM 693 O O . GLU A 1 89 ? -25.534 -56.867 8.001 1.00 92.88 89 GLU A O 1
ATOM 698 N N . ARG A 1 90 ? -25.913 -57.409 10.139 1.00 94.56 90 ARG A N 1
ATOM 699 C CA . ARG A 1 90 ? -27.283 -56.861 10.172 1.00 94.56 90 ARG A CA 1
ATOM 700 C C . ARG A 1 90 ? -27.343 -55.394 9.727 1.00 94.56 90 ARG A C 1
ATOM 702 O O . ARG A 1 90 ? -28.331 -54.975 9.128 1.00 94.56 90 ARG A O 1
ATOM 709 N N . THR A 1 91 ? -26.308 -54.622 10.039 1.00 92.75 91 THR A N 1
ATOM 710 C CA . THR A 1 91 ? -26.142 -53.215 9.646 1.00 92.75 91 THR A CA 1
ATOM 711 C C . THR A 1 91 ? -26.013 -53.080 8.127 1.00 92.75 91 THR A C 1
ATOM 713 O O . THR A 1 91 ? -26.796 -52.356 7.517 1.00 92.75 91 THR A O 1
ATOM 716 N N . VAL A 1 92 ? -25.126 -53.861 7.507 1.00 94.38 92 VAL A N 1
ATOM 717 C CA . VAL A 1 92 ? -24.923 -53.917 6.052 1.00 94.38 92 VAL A CA 1
ATOM 718 C C . VAL A 1 92 ? -26.201 -54.360 5.338 1.00 94.38 92 VAL A C 1
ATOM 720 O O . VAL A 1 92 ? -26.610 -53.715 4.376 1.00 94.38 92 VAL A O 1
ATOM 723 N N . ARG A 1 93 ? -26.906 -55.380 5.848 1.00 96.19 93 ARG A N 1
ATOM 724 C CA . ARG A 1 93 ? -28.203 -55.814 5.292 1.00 96.19 93 ARG A CA 1
ATOM 725 C C . ARG A 1 93 ? -29.251 -54.705 5.280 1.00 96.19 93 ARG A C 1
ATOM 727 O O . ARG A 1 93 ? -29.936 -54.502 4.276 1.00 96.19 93 ARG A O 1
ATOM 734 N N . ARG A 1 94 ? -29.375 -53.971 6.392 1.00 93.94 94 ARG A N 1
ATOM 735 C CA . ARG A 1 94 ? -30.296 -52.828 6.504 1.00 93.94 94 ARG A CA 1
ATOM 736 C C . ARG A 1 94 ? -29.931 -51.724 5.518 1.00 93.94 94 ARG A C 1
ATOM 738 O O . ARG A 1 94 ? -30.822 -51.181 4.874 1.00 93.94 94 ARG A O 1
ATOM 745 N N . SER A 1 95 ? -28.644 -51.430 5.376 1.00 96.25 95 SER A N 1
ATOM 746 C CA . SER A 1 95 ? -28.145 -50.420 4.441 1.00 96.25 95 SER A CA 1
ATOM 747 C C . SER A 1 95 ? -28.354 -50.819 2.985 1.00 96.25 95 SER A C 1
ATOM 749 O O . SER A 1 95 ? -28.769 -49.981 2.191 1.00 96.25 95 SER A O 1
ATOM 751 N N . ALA A 1 96 ? -28.170 -52.098 2.650 1.00 96.62 96 ALA A N 1
ATOM 752 C CA . ALA A 1 96 ? -28.442 -52.621 1.315 1.00 96.62 96 ALA A CA 1
ATOM 753 C C . ALA A 1 96 ? -29.931 -52.484 0.979 1.00 96.62 96 ALA A C 1
ATOM 755 O O . ALA A 1 96 ? -30.285 -51.891 -0.037 1.00 96.62 96 ALA A O 1
ATOM 756 N N . THR A 1 97 ? -30.801 -52.922 1.896 1.00 96.81 97 THR A N 1
ATOM 757 C CA . THR A 1 97 ? -32.262 -52.801 1.761 1.00 96.81 97 THR A CA 1
ATOM 758 C C . THR A 1 97 ? -32.692 -51.343 1.585 1.00 96.81 97 THR A C 1
ATOM 760 O O . THR A 1 97 ? -33.502 -51.030 0.717 1.00 96.81 97 THR A O 1
ATOM 763 N N . ALA A 1 98 ? -32.122 -50.434 2.383 1.00 95.75 98 ALA A N 1
ATOM 764 C CA . ALA A 1 98 ? -32.436 -49.011 2.332 1.00 95.75 98 ALA A CA 1
ATOM 765 C C . ALA A 1 98 ? -31.938 -48.321 1.052 1.00 95.75 98 ALA A C 1
ATOM 767 O O . ALA A 1 98 ? -32.499 -47.299 0.671 1.00 95.75 98 ALA A O 1
ATOM 768 N N . LEU A 1 99 ? -30.907 -48.855 0.388 1.00 97.19 99 LEU A N 1
ATOM 769 C CA . LEU A 1 99 ? -30.351 -48.285 -0.842 1.00 97.19 99 LEU A CA 1
ATOM 770 C C . LEU A 1 99 ? -31.076 -48.713 -2.116 1.00 97.19 99 LEU A C 1
ATOM 772 O O . LEU A 1 99 ? -31.073 -47.946 -3.076 1.00 97.19 99 LEU A O 1
ATOM 776 N N . ILE A 1 100 ? -31.719 -49.883 -2.136 1.00 97.19 100 ILE A N 1
ATOM 777 C CA . ILE A 1 100 ? -32.419 -50.416 -3.320 1.00 97.19 100 ILE A CA 1
ATOM 778 C C . ILE A 1 100 ? -33.364 -49.388 -3.986 1.00 97.19 100 ILE A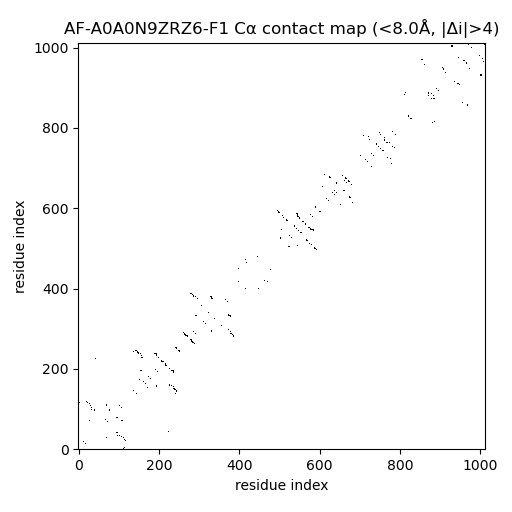 C 1
ATOM 780 O O . ILE A 1 100 ? -33.291 -49.240 -5.209 1.00 97.19 100 ILE A O 1
ATOM 784 N N . PRO A 1 101 ? -34.203 -48.622 -3.252 1.00 95.75 101 PRO A N 1
ATOM 785 C CA . PRO A 1 101 ? -35.095 -47.625 -3.855 1.00 95.75 101 PRO A CA 1
ATOM 786 C C . PRO A 1 101 ? -34.370 -46.458 -4.542 1.00 95.75 101 PRO A C 1
ATOM 788 O O . PRO A 1 101 ? -34.963 -45.752 -5.360 1.00 95.75 101 PRO A O 1
ATOM 791 N N . TYR A 1 102 ? -33.096 -46.239 -4.213 1.00 96.50 102 TYR A N 1
ATOM 792 C CA . TYR A 1 102 ? -32.286 -45.148 -4.743 1.00 96.50 102 TYR A CA 1
ATOM 793 C C . TYR A 1 102 ? -31.465 -45.541 -5.972 1.00 96.50 102 TYR A C 1
ATOM 795 O O . TYR A 1 102 ? -30.788 -44.686 -6.537 1.00 96.50 102 TYR A O 1
ATOM 803 N N . ILE A 1 103 ? -31.520 -46.794 -6.423 1.00 96.75 103 ILE A N 1
ATOM 804 C CA . ILE A 1 103 ? -30.789 -47.222 -7.616 1.00 96.75 103 ILE A CA 1
ATOM 805 C C . ILE A 1 103 ? -31.519 -46.731 -8.869 1.00 96.75 103 ILE A C 1
ATOM 807 O O . ILE A 1 103 ? -32.704 -46.997 -9.090 1.00 96.75 103 ILE A O 1
ATOM 811 N N . HIS A 1 104 ? -30.816 -45.979 -9.712 1.00 92.94 104 HIS A N 1
ATOM 812 C CA . HIS A 1 104 ? -31.289 -45.631 -11.040 1.00 92.94 104 HIS A CA 1
ATOM 813 C C . HIS A 1 104 ? -31.341 -46.890 -11.916 1.00 92.94 104 HIS A C 1
ATOM 815 O O . HIS A 1 104 ? -30.338 -47.556 -12.123 1.00 92.94 104 HIS A O 1
ATOM 821 N N . LEU A 1 105 ? -32.508 -47.210 -12.477 1.00 93.94 105 LEU A N 1
ATOM 822 C CA . LEU A 1 105 ? -32.617 -48.215 -13.549 1.00 93.94 10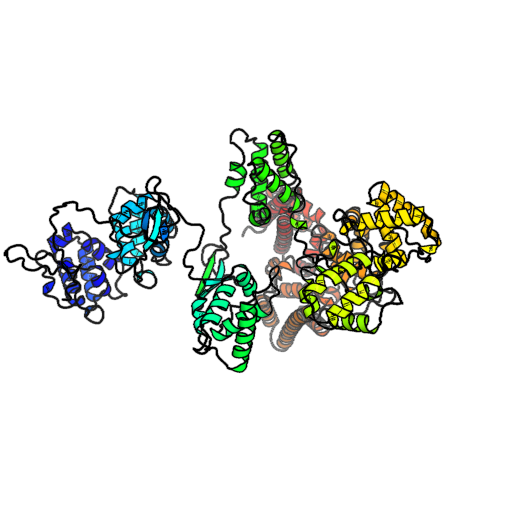5 LEU A CA 1
ATOM 823 C C . LEU A 1 105 ? -32.498 -47.580 -14.947 1.00 93.94 105 LEU A C 1
ATOM 825 O O . LEU A 1 105 ? -32.233 -48.268 -15.924 1.00 93.94 105 LEU A O 1
ATOM 829 N N . ASN A 1 106 ? -32.641 -46.254 -15.019 1.00 85.12 106 ASN A N 1
ATOM 830 C CA . ASN A 1 106 ? -32.524 -45.432 -16.225 1.00 85.12 106 ASN A CA 1
ATOM 831 C C . ASN A 1 106 ? -31.310 -44.489 -16.114 1.00 85.12 106 ASN A C 1
ATOM 833 O O . ASN A 1 106 ? -30.694 -44.404 -15.055 1.00 85.12 106 ASN A O 1
ATOM 837 N N . GLY A 1 107 ? -30.960 -43.756 -17.175 1.00 91.69 107 GLY A N 1
ATOM 838 C CA . GLY A 1 107 ? -29.820 -42.826 -17.143 1.00 91.69 107 GLY A CA 1
ATOM 839 C C . GLY A 1 107 ? -28.503 -43.564 -16.834 1.00 91.69 107 GLY A C 1
ATOM 840 O O . GLY A 1 107 ? -28.213 -44.530 -17.543 1.00 91.69 107 GLY A O 1
ATOM 841 N N . PRO A 1 108 ? -27.747 -43.199 -15.773 1.00 87.38 108 PRO A N 1
ATOM 842 C CA . PRO A 1 108 ? -26.524 -43.907 -15.365 1.00 87.38 108 PRO A CA 1
ATOM 843 C C . PRO A 1 108 ? -26.714 -45.420 -15.174 1.00 87.38 108 PRO A C 1
ATOM 845 O O . PRO A 1 108 ? -25.814 -46.206 -15.458 1.00 87.38 108 PRO A O 1
ATOM 848 N N . GLY A 1 109 ? -27.911 -45.849 -14.762 1.00 89.44 109 GLY A N 1
ATOM 849 C CA . GLY A 1 109 ? -28.241 -47.265 -14.598 1.00 89.44 109 GLY A CA 1
ATOM 850 C C . GLY A 1 109 ? -28.404 -48.052 -15.892 1.00 89.44 109 GLY A C 1
ATOM 851 O O . GLY A 1 109 ? -28.242 -49.270 -15.868 1.00 89.44 109 GLY A O 1
ATOM 852 N N . LYS A 1 110 ? -28.681 -47.376 -17.015 1.00 93.12 110 LYS A N 1
ATOM 853 C CA . LYS A 1 110 ? -28.800 -47.992 -18.347 1.00 93.12 110 LYS A CA 1
ATOM 854 C C . LYS A 1 110 ? -27.440 -48.119 -19.047 1.00 93.12 110 LYS A C 1
ATOM 856 O O . LYS A 1 110 ? -27.359 -48.696 -20.127 1.00 93.12 110 LYS A O 1
ATOM 861 N N . LEU A 1 111 ? -26.374 -47.573 -18.456 1.00 87.56 111 LEU A N 1
ATOM 862 C CA . LEU A 1 111 ? -25.027 -47.691 -19.005 1.00 87.56 111 LEU A CA 1
ATOM 863 C C . LEU A 1 111 ? -24.562 -49.158 -18.990 1.00 87.56 111 LEU A C 1
ATOM 865 O O . LEU A 1 111 ? -24.920 -49.903 -18.068 1.00 87.56 111 LEU A O 1
ATOM 869 N N . PRO A 1 112 ? -23.760 -49.576 -19.986 1.00 88.56 112 PRO A N 1
ATOM 870 C CA . PRO A 1 112 ? -23.236 -50.934 -20.060 1.00 88.56 112 PRO A CA 1
ATOM 871 C C . PRO A 1 112 ? -22.297 -51.237 -18.888 1.00 88.56 112 PRO A C 1
ATOM 873 O O . PRO A 1 112 ? -21.655 -50.340 -18.324 1.00 88.56 112 PRO A O 1
ATOM 876 N N . LEU A 1 113 ? -22.223 -52.518 -18.524 1.00 87.00 113 LEU A N 1
ATOM 877 C CA . LEU A 1 113 ? -21.294 -53.007 -17.507 1.00 87.00 113 LEU A CA 1
ATOM 878 C C . LEU A 1 113 ? -19.835 -52.784 -17.912 1.00 87.00 113 LEU A C 1
ATOM 880 O O . LEU A 1 113 ? -19.479 -52.930 -19.082 1.00 87.00 113 LEU A O 1
ATOM 884 N N . ILE A 1 114 ? -19.008 -52.480 -16.912 1.00 81.88 114 ILE A N 1
ATOM 885 C CA . ILE A 1 114 ? -17.549 -52.502 -17.013 1.00 81.88 114 ILE A CA 1
ATOM 886 C C . ILE A 1 114 ? -17.079 -53.697 -16.185 1.00 81.88 114 ILE A C 1
ATOM 888 O O . ILE A 1 114 ? -17.231 -53.706 -14.961 1.00 81.88 114 ILE A O 1
ATOM 892 N N . LEU A 1 115 ? -16.564 -54.713 -16.872 1.00 78.50 115 LEU A N 1
ATOM 893 C CA . LEU A 1 115 ? -15.988 -55.912 -16.273 1.00 78.50 115 LEU A CA 1
ATOM 894 C C . LEU A 1 115 ? -14.494 -55.907 -16.577 1.00 78.50 115 LEU A C 1
ATOM 896 O O . LEU A 1 115 ? -14.108 -55.745 -17.732 1.00 78.50 115 LEU A O 1
ATOM 900 N N . LEU A 1 116 ? -13.674 -56.070 -15.544 1.00 72.62 116 LEU A N 1
ATOM 901 C CA . LEU A 1 116 ? -12.230 -56.206 -15.682 1.00 72.62 116 LEU A CA 1
ATOM 902 C C . LEU A 1 116 ? -11.896 -57.696 -15.696 1.00 72.62 116 LEU A C 1
ATOM 904 O O . LEU A 1 116 ? -12.214 -58.405 -14.745 1.00 72.62 116 LEU A O 1
ATOM 908 N N . THR A 1 117 ? -11.281 -58.186 -16.764 1.00 68.69 117 THR A N 1
ATOM 909 C CA . THR A 1 117 ? -10.757 -59.555 -16.828 1.00 68.69 117 THR A CA 1
ATOM 910 C C . THR A 1 117 ? -9.330 -59.569 -16.301 1.00 68.69 117 THR A C 1
ATOM 912 O O . THR A 1 117 ? -8.473 -58.882 -16.848 1.00 68.69 117 THR A O 1
ATOM 915 N N . THR A 1 118 ? -9.058 -60.344 -15.252 1.00 58.94 118 THR A N 1
ATOM 916 C CA . THR A 1 118 ? -7.682 -60.582 -14.794 1.00 58.94 118 THR A CA 1
ATOM 917 C C . THR A 1 118 ? -7.135 -61.819 -15.508 1.00 58.94 118 THR A C 1
ATOM 919 O O . THR A 1 118 ? -7.569 -62.927 -15.194 1.00 58.94 118 THR A O 1
ATOM 922 N N . CYS A 1 119 ? -6.221 -61.652 -16.473 1.00 54.06 119 CYS A N 1
ATOM 923 C CA . CYS A 1 119 ? -5.430 -62.769 -17.005 1.00 54.06 119 CYS A CA 1
ATOM 924 C C . CYS A 1 119 ? -4.269 -62.996 -15.996 1.00 54.06 119 CYS A C 1
ATOM 926 O O . CYS A 1 119 ? -3.558 -62.057 -15.648 1.00 54.06 119 CYS A O 1
ATOM 928 N N . SER A 1 120 ? -4.168 -64.195 -15.411 1.00 45.50 120 SER A N 1
ATOM 929 C CA . SER A 1 120 ? -3.137 -64.529 -14.413 1.00 45.50 120 SER A CA 1
ATOM 930 C C . SER A 1 120 ? -1.832 -64.845 -15.139 1.00 45.50 120 SER A C 1
ATOM 932 O O . SER A 1 120 ? -1.727 -65.913 -15.733 1.00 45.50 120 SER A O 1
ATOM 934 N N . GLU A 1 121 ? -0.856 -63.939 -15.120 1.00 44.50 121 GLU A N 1
ATOM 935 C CA . GLU A 1 121 ? 0.498 -64.246 -15.590 1.00 44.50 121 GLU A CA 1
ATOM 936 C C . GLU A 1 121 ? 1.266 -64.940 -14.451 1.00 44.50 121 GLU A C 1
ATOM 938 O O . GLU A 1 121 ? 1.563 -64.330 -13.426 1.00 44.50 121 GLU A O 1
ATOM 943 N N . GLU A 1 122 ? 1.544 -66.240 -14.597 1.00 40.34 122 GLU A N 1
ATOM 944 C CA . GLU A 1 122 ? 2.571 -66.909 -13.793 1.00 40.34 122 GLU A CA 1
ATOM 945 C C . GLU A 1 122 ? 3.950 -66.409 -14.257 1.00 40.34 122 GLU A C 1
ATOM 947 O O . GLU A 1 122 ? 4.323 -66.558 -15.421 1.00 40.34 122 GLU A O 1
ATOM 952 N N . GLU A 1 123 ? 4.691 -65.773 -13.346 1.00 37.84 123 GLU A N 1
ATOM 953 C CA . GLU A 1 123 ? 6.017 -65.199 -13.587 1.00 37.84 123 GLU A CA 1
ATOM 954 C C . GLU A 1 123 ? 7.045 -66.270 -13.996 1.00 37.84 123 GLU A C 1
ATOM 956 O O . GLU A 1 123 ? 7.483 -67.086 -13.184 1.00 37.84 123 GLU A O 1
ATOM 961 N N . GLN A 1 124 ? 7.534 -66.192 -15.235 1.00 36.81 124 GLN A N 1
ATOM 962 C CA . GLN A 1 124 ? 8.906 -66.583 -15.567 1.00 36.81 124 GLN A CA 1
ATOM 963 C C . GLN A 1 124 ? 9.672 -65.339 -16.017 1.00 36.81 124 GLN A C 1
ATOM 965 O O . GLN A 1 124 ? 9.648 -64.943 -17.181 1.00 36.81 124 GLN A O 1
ATOM 970 N N . VAL A 1 125 ? 10.358 -64.708 -15.064 1.00 34.66 125 VAL A N 1
ATOM 971 C CA . VAL A 1 125 ? 11.278 -63.600 -15.329 1.00 34.66 125 VAL A CA 1
ATOM 972 C C . VAL A 1 125 ? 12.566 -64.176 -15.914 1.00 34.66 125 VAL A C 1
ATOM 974 O O . VAL A 1 125 ? 13.357 -64.796 -15.208 1.00 34.66 125 VAL A O 1
ATOM 977 N N . THR A 1 126 ? 12.780 -63.961 -17.212 1.00 32.28 126 THR A N 1
ATOM 978 C CA . THR A 1 126 ? 14.103 -64.089 -17.839 1.00 32.28 126 THR A CA 1
ATOM 979 C C . THR A 1 126 ? 14.542 -62.684 -18.236 1.00 32.28 126 THR A C 1
ATOM 981 O O . THR A 1 126 ? 13.943 -62.074 -19.121 1.00 32.28 126 THR A O 1
ATOM 984 N N . GLU A 1 127 ? 15.549 -62.142 -17.548 1.00 38.97 127 GLU A N 1
ATOM 985 C CA . GLU A 1 127 ? 16.136 -60.838 -17.866 1.00 38.97 127 GLU A CA 1
ATOM 986 C C . GLU A 1 127 ? 16.719 -60.851 -19.284 1.00 38.97 127 GLU A C 1
ATOM 988 O O . GLU A 1 127 ? 17.649 -61.595 -19.594 1.00 38.97 127 GLU A O 1
ATOM 993 N N . THR A 1 128 ? 16.191 -59.986 -20.147 1.00 34.28 128 THR A N 1
ATOM 994 C CA . THR A 1 128 ? 16.864 -59.560 -21.376 1.00 34.28 128 THR A CA 1
ATOM 995 C C . THR A 1 128 ? 17.039 -58.049 -21.318 1.00 34.28 128 THR A C 1
ATOM 997 O O . THR A 1 128 ? 16.082 -57.298 -21.148 1.00 34.28 128 THR A O 1
ATOM 1000 N N . SER A 1 129 ? 18.294 -57.612 -21.404 1.00 33.72 129 SER A N 1
ATOM 1001 C CA . SER A 1 129 ? 18.706 -56.212 -21.351 1.00 33.72 129 SER A CA 1
ATOM 1002 C C . SER A 1 129 ? 18.224 -55.451 -22.589 1.00 33.72 129 SER A C 1
ATOM 1004 O O . SER A 1 129 ? 18.742 -55.663 -23.690 1.00 33.72 129 SER A O 1
ATOM 1006 N N . GLU A 1 130 ? 17.258 -54.552 -22.408 1.00 30.98 130 GLU A N 1
ATOM 1007 C CA . GLU A 1 130 ? 16.867 -53.564 -23.418 1.00 30.98 130 GLU A CA 1
ATOM 1008 C C . GLU A 1 130 ? 17.964 -52.481 -23.561 1.00 30.98 130 GLU A C 1
ATOM 1010 O O . GLU A 1 130 ? 18.556 -52.073 -22.555 1.00 30.98 130 GLU A O 1
ATOM 1015 N N . PRO A 1 131 ? 18.253 -51.981 -24.779 1.00 41.00 131 PRO A N 1
ATOM 1016 C CA . PRO A 1 131 ? 19.209 -50.894 -24.986 1.00 41.00 131 PRO A CA 1
ATOM 1017 C C . PRO A 1 131 ? 18.741 -49.599 -24.298 1.00 41.00 131 PRO A C 1
ATOM 1019 O O . PRO A 1 131 ? 17.534 -49.346 -24.234 1.00 41.00 131 PRO A O 1
ATOM 1022 N N . PRO A 1 132 ? 19.663 -48.734 -23.832 1.00 41.28 132 PRO A N 1
ATOM 1023 C CA . PRO A 1 132 ? 19.301 -47.511 -23.126 1.00 41.28 132 PRO A CA 1
ATOM 1024 C C . PRO A 1 132 ? 18.471 -46.591 -24.028 1.00 41.28 132 PRO A C 1
ATOM 1026 O O . PRO A 1 132 ? 18.939 -46.110 -25.063 1.00 41.28 132 PRO A O 1
ATOM 1029 N N . LYS A 1 133 ? 17.221 -46.347 -23.619 1.00 44.47 133 LYS A N 1
ATOM 1030 C CA . LYS A 1 133 ? 16.349 -45.342 -24.234 1.00 44.47 133 LYS A CA 1
ATOM 1031 C C . LYS A 1 133 ? 16.996 -43.950 -24.104 1.00 44.47 133 LYS A C 1
ATOM 1033 O O . LYS A 1 133 ? 17.659 -43.687 -23.098 1.00 44.47 133 LYS A O 1
ATOM 1038 N N . PRO A 1 134 ? 16.816 -43.056 -25.096 1.00 45.78 134 PRO A N 1
ATOM 1039 C CA . PRO A 1 134 ? 17.369 -41.704 -25.061 1.00 45.78 134 PRO A CA 1
ATOM 1040 C C . PRO A 1 134 ? 16.968 -40.990 -23.767 1.00 45.78 134 PRO A C 1
ATOM 1042 O O . PRO A 1 134 ? 15.798 -41.024 -23.385 1.00 45.78 134 PRO A O 1
ATOM 1045 N N . GLN A 1 135 ? 17.931 -40.358 -23.093 1.00 48.50 135 GLN A N 1
ATOM 1046 C CA . GLN A 1 135 ? 17.681 -39.593 -21.871 1.00 48.50 135 GLN A CA 1
ATOM 1047 C C . GLN A 1 135 ? 16.589 -38.540 -22.128 1.00 48.50 135 GLN A C 1
ATOM 1049 O O . GLN A 1 135 ? 16.730 -37.703 -23.021 1.00 48.50 135 GLN A O 1
ATOM 1054 N N . SER A 1 136 ? 15.499 -38.589 -21.348 1.00 54.97 136 SER A N 1
ATOM 1055 C CA . SER A 1 136 ? 14.487 -37.523 -21.312 1.00 54.97 136 SER A CA 1
ATOM 1056 C C . SER A 1 136 ? 15.186 -36.178 -21.081 1.00 54.97 136 SER A C 1
ATOM 1058 O O . SER A 1 136 ? 16.068 -36.062 -20.223 1.00 54.97 136 SER A O 1
ATOM 1060 N N . GLY A 1 137 ? 14.776 -35.149 -21.832 1.00 62.75 137 GLY A N 1
ATOM 1061 C CA . GLY A 1 137 ? 15.362 -33.805 -21.777 1.00 62.75 137 GLY A CA 1
ATOM 1062 C C . GLY A 1 137 ? 15.333 -33.153 -20.386 1.00 62.75 137 GLY A C 1
ATOM 1063 O O . GLY A 1 137 ? 16.052 -32.186 -20.157 1.00 62.75 137 GLY A O 1
ATOM 1064 N N . VAL A 1 138 ? 14.561 -33.699 -19.439 1.00 67.31 138 VAL A N 1
ATOM 1065 C CA . VAL A 1 138 ? 14.446 -33.202 -18.059 1.00 67.31 138 VAL A CA 1
ATOM 1066 C C . VAL A 1 138 ? 15.716 -33.447 -17.228 1.00 67.31 138 VAL A C 1
ATOM 1068 O O . VAL A 1 138 ? 16.033 -32.639 -16.357 1.00 67.31 138 VAL A O 1
ATOM 1071 N N . CYS A 1 139 ? 16.482 -34.507 -17.512 1.00 78.56 139 CYS A N 1
ATOM 1072 C CA . CYS A 1 139 ? 17.734 -34.812 -16.800 1.00 78.56 139 CYS A CA 1
ATOM 1073 C C . CYS A 1 139 ? 19.006 -34.396 -17.540 1.00 78.56 139 CYS A C 1
ATOM 1075 O O . CYS A 1 139 ? 20.100 -34.619 -17.032 1.00 78.56 139 CYS A O 1
ATOM 1077 N N . ALA A 1 140 ? 18.892 -33.757 -18.706 1.00 75.81 140 ALA A N 1
ATOM 1078 C CA . ALA A 1 140 ? 20.046 -33.430 -19.547 1.00 75.81 140 ALA A CA 1
ATOM 1079 C C . ALA A 1 140 ? 21.102 -32.541 -18.852 1.00 75.81 140 ALA A C 1
ATOM 1081 O O . ALA A 1 140 ? 22.261 -32.528 -19.255 1.00 75.81 140 ALA A O 1
ATOM 1082 N N . LEU A 1 141 ? 20.713 -31.811 -17.799 1.00 74.00 141 LEU A N 1
ATOM 1083 C CA . LEU A 1 141 ? 21.590 -30.930 -17.019 1.00 74.00 141 LEU A CA 1
ATOM 1084 C C . LEU A 1 141 ? 22.264 -31.621 -15.820 1.00 74.00 141 LEU A C 1
ATOM 1086 O O . LEU A 1 141 ? 23.112 -31.013 -15.169 1.00 74.00 141 LEU A O 1
ATOM 1090 N N . PHE A 1 142 ? 21.904 -32.871 -15.518 1.00 81.38 142 PHE A N 1
ATOM 1091 C CA . PHE A 1 142 ? 22.392 -33.601 -14.352 1.00 81.38 142 PHE A CA 1
ATOM 1092 C C . PHE A 1 142 ? 23.015 -34.934 -14.788 1.00 81.38 142 PHE A C 1
ATOM 1094 O O . PHE A 1 142 ? 22.285 -35.897 -15.012 1.00 81.38 142 PHE A O 1
ATOM 1101 N N . PRO A 1 143 ? 24.356 -35.040 -14.878 1.00 77.50 143 PRO A N 1
ATOM 1102 C CA . PRO A 1 143 ? 25.033 -36.206 -15.462 1.00 77.50 143 PRO A CA 1
ATOM 1103 C C . PRO A 1 143 ? 24.822 -37.516 -14.687 1.00 77.50 143 PRO A C 1
ATOM 1105 O O . PRO A 1 143 ? 25.025 -38.594 -15.238 1.00 77.50 143 PRO A O 1
ATOM 1108 N N . HIS A 1 144 ? 24.384 -37.431 -13.429 1.00 83.94 144 HIS A N 1
ATOM 1109 C CA . HIS A 1 144 ? 24.020 -38.583 -12.599 1.00 83.94 144 HIS A CA 1
ATOM 1110 C C . HIS A 1 144 ? 22.512 -38.689 -12.357 1.00 83.94 144 HIS A C 1
ATOM 1112 O O . HIS A 1 144 ? 22.073 -39.568 -11.633 1.00 83.94 144 HIS A O 1
ATOM 1118 N N . GLY A 1 145 ? 21.706 -37.791 -12.918 1.00 82.75 145 GLY A N 1
ATOM 1119 C CA . GLY A 1 145 ? 20.275 -37.752 -12.674 1.00 82.75 145 GLY A CA 1
ATOM 1120 C C . GLY A 1 145 ? 19.517 -38.822 -13.459 1.00 82.75 145 GLY A C 1
ATOM 1121 O O . GLY A 1 145 ? 19.684 -38.960 -14.669 1.00 82.75 145 GLY A O 1
ATOM 1122 N N . VAL A 1 146 ? 18.643 -39.555 -12.775 1.00 80.75 146 VAL A N 1
ATOM 1123 C CA . VAL A 1 146 ? 17.697 -40.490 -13.386 1.00 80.75 146 VAL A CA 1
ATOM 1124 C C . VAL A 1 146 ? 16.348 -39.795 -13.514 1.00 80.75 146 VAL A C 1
ATOM 1126 O O . VAL A 1 146 ? 15.787 -39.315 -12.525 1.00 80.75 146 VAL A O 1
ATOM 1129 N N . ALA A 1 147 ? 15.823 -39.737 -14.739 1.00 77.06 147 ALA A N 1
ATOM 1130 C CA . ALA A 1 147 ? 14.488 -39.211 -14.984 1.00 77.06 147 ALA A CA 1
ATOM 1131 C C . ALA A 1 147 ? 13.466 -40.183 -14.395 1.00 77.06 147 ALA A C 1
ATOM 1133 O O . ALA A 1 147 ? 13.452 -41.369 -14.722 1.00 77.06 147 ALA A O 1
ATOM 1134 N N . THR A 1 148 ? 12.612 -39.681 -13.516 1.00 78.12 148 THR A N 1
ATOM 1135 C CA . THR A 1 148 ? 11.514 -40.444 -12.934 1.00 78.12 148 THR A CA 1
ATOM 1136 C C . THR A 1 148 ? 10.242 -39.622 -12.974 1.00 78.12 148 THR A C 1
ATOM 1138 O O . THR A 1 148 ? 10.266 -38.396 -13.022 1.00 78.12 148 THR A O 1
ATOM 1141 N N . SER A 1 149 ? 9.109 -40.303 -12.975 1.00 74.81 149 SER A N 1
ATOM 1142 C CA . SER A 1 149 ? 7.798 -39.681 -13.070 1.00 74.81 149 SER A CA 1
ATOM 1143 C C . SER A 1 149 ? 7.167 -39.673 -11.678 1.00 74.81 149 SER A C 1
ATOM 1145 O O . SER A 1 149 ? 6.915 -40.734 -11.110 1.00 74.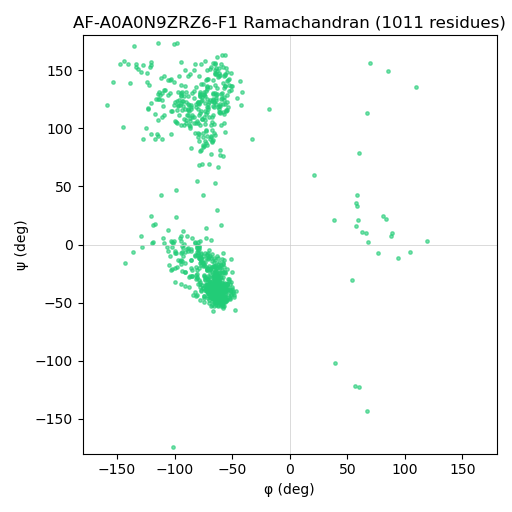81 149 SER A O 1
ATOM 1147 N N . LEU A 1 150 ? 6.942 -38.494 -11.097 1.00 83.00 150 LEU A N 1
ATOM 1148 C CA . LEU A 1 150 ? 6.288 -38.340 -9.797 1.00 83.00 150 LEU A CA 1
ATOM 1149 C C . LEU A 1 150 ? 4.843 -37.882 -9.965 1.00 83.00 150 LEU A C 1
ATOM 1151 O O . LEU A 1 150 ? 4.535 -37.041 -10.802 1.00 83.00 150 LEU A O 1
ATOM 1155 N N . VAL A 1 151 ? 3.942 -38.393 -9.134 1.00 84.62 151 VAL A N 1
ATOM 1156 C CA . VAL A 1 151 ? 2.552 -37.923 -9.115 1.00 84.62 151 VAL A CA 1
ATOM 1157 C C . VAL A 1 151 ? 2.478 -36.527 -8.502 1.00 84.62 151 VAL A C 1
ATOM 1159 O O . VAL A 1 151 ? 3.082 -36.268 -7.461 1.00 84.62 151 VAL A O 1
ATOM 1162 N N . ASP A 1 152 ? 1.705 -35.633 -9.120 1.00 86.31 152 ASP A N 1
ATOM 1163 C CA . ASP A 1 152 ? 1.415 -34.307 -8.566 1.00 86.31 152 ASP A CA 1
ATOM 1164 C C . ASP A 1 152 ? 0.508 -34.417 -7.321 1.00 86.31 152 ASP A C 1
ATOM 1166 O O . ASP A 1 152 ? -0.726 -34.419 -7.407 1.00 86.31 152 ASP A O 1
ATOM 1170 N N . MET A 1 153 ? 1.134 -34.523 -6.143 1.00 87.69 153 MET A N 1
ATOM 1171 C CA . MET A 1 153 ? 0.433 -34.662 -4.859 1.00 87.69 153 MET A CA 1
ATOM 1172 C C . MET A 1 153 ? -0.418 -33.442 -4.515 1.00 87.69 153 MET A C 1
ATOM 1174 O O . MET A 1 153 ? -1.466 -33.579 -3.883 1.00 87.69 153 MET A O 1
ATOM 1178 N N . GLU A 1 154 ? 0.001 -32.244 -4.930 1.00 87.12 154 GLU A N 1
ATOM 1179 C CA . GLU A 1 154 ? -0.762 -31.025 -4.669 1.00 87.12 154 GLU A CA 1
ATOM 1180 C C . GLU A 1 154 ? -2.092 -31.066 -5.429 1.00 87.12 154 GLU A C 1
ATOM 1182 O O . GLU A 1 154 ? -3.150 -30.754 -4.873 1.00 87.12 154 GLU A O 1
ATOM 1187 N N . ALA A 1 155 ? -2.059 -31.522 -6.683 1.00 87.50 155 ALA A N 1
ATOM 1188 C CA . ALA A 1 155 ? -3.261 -31.719 -7.475 1.00 87.50 155 ALA A CA 1
ATOM 1189 C C . ALA A 1 155 ? -4.183 -32.811 -6.910 1.00 87.50 155 ALA A C 1
ATOM 1191 O O . ALA A 1 155 ? -5.400 -32.676 -7.048 1.00 87.50 155 ALA A O 1
ATOM 1192 N N . LEU A 1 156 ? -3.637 -33.854 -6.272 1.00 91.69 156 LEU A N 1
ATOM 1193 C CA . LEU A 1 156 ? -4.430 -34.890 -5.604 1.00 91.69 156 LEU A CA 1
ATOM 1194 C C . LEU A 1 156 ? -5.135 -34.361 -4.351 1.00 91.69 156 LEU A C 1
ATOM 1196 O O . LEU A 1 156 ? -6.329 -34.576 -4.191 1.00 91.69 156 LEU A O 1
ATOM 1200 N N . ILE A 1 157 ? -4.469 -33.595 -3.485 1.00 92.81 157 ILE A N 1
ATOM 1201 C CA . ILE A 1 157 ? -5.111 -33.070 -2.261 1.00 92.81 157 ILE A CA 1
ATOM 1202 C C . ILE A 1 157 ? -6.263 -32.098 -2.569 1.00 92.81 157 ILE A C 1
ATOM 1204 O O . ILE A 1 157 ? -7.204 -31.974 -1.783 1.00 92.81 157 ILE A O 1
ATOM 1208 N N . ARG A 1 158 ? -6.246 -31.439 -3.733 1.00 93.19 158 ARG A N 1
ATOM 1209 C CA . ARG A 1 158 ? -7.341 -30.562 -4.189 1.00 93.19 158 ARG A CA 1
ATOM 1210 C C . ARG A 1 158 ? -8.623 -31.305 -4.578 1.00 93.19 158 ARG A C 1
ATOM 1212 O O . ARG A 1 158 ? -9.613 -30.652 -4.886 1.00 93.19 158 ARG A O 1
ATOM 1219 N N . VAL A 1 159 ? -8.613 -32.637 -4.568 1.00 95.50 159 VAL A N 1
ATOM 1220 C CA . VAL A 1 159 ? -9.789 -33.472 -4.844 1.00 95.50 159 VAL A CA 1
ATOM 1221 C C . VAL A 1 159 ? -10.747 -33.543 -3.647 1.00 95.50 159 VAL A C 1
ATOM 1223 O O . VAL A 1 159 ? -11.902 -33.944 -3.792 1.00 95.50 159 VAL A O 1
ATOM 1226 N N . PHE A 1 160 ? -10.313 -33.144 -2.452 1.00 96.31 160 PHE A N 1
ATOM 1227 C CA . PHE A 1 160 ? -11.214 -33.082 -1.306 1.00 96.31 160 PHE A CA 1
ATOM 1228 C C . PHE A 1 160 ? -12.237 -31.945 -1.420 1.00 96.31 160 PHE A C 1
ATOM 1230 O O . PHE A 1 160 ? -11.897 -30.834 -1.825 1.00 96.31 160 PHE A O 1
ATOM 1237 N N . ASP A 1 161 ? -13.457 -32.213 -0.959 1.00 92.75 161 ASP A N 1
ATOM 1238 C CA . ASP A 1 161 ? -14.499 -31.214 -0.712 1.00 92.75 161 ASP A CA 1
ATOM 1239 C C . ASP A 1 161 ? -13.979 -30.109 0.239 1.00 92.75 161 ASP A C 1
ATOM 1241 O O . ASP A 1 161 ? -13.097 -30.337 1.080 1.00 92.75 161 ASP A O 1
ATOM 1245 N N . ALA A 1 162 ? -14.528 -28.899 0.122 1.00 89.19 162 ALA A N 1
ATOM 1246 C CA . ALA A 1 162 ? -14.230 -27.763 0.988 1.00 89.19 162 ALA A CA 1
ATOM 1247 C C . ALA A 1 162 ? -14.444 -28.096 2.477 1.00 89.19 162 ALA A C 1
ATOM 1249 O O . ALA A 1 162 ? -13.649 -27.650 3.311 1.00 89.19 162 ALA A O 1
ATOM 1250 N N . ASP A 1 163 ? -15.429 -28.949 2.775 1.00 91.50 163 ASP A N 1
ATOM 1251 C CA . ASP A 1 163 ? -15.796 -29.395 4.127 1.00 91.50 163 ASP A CA 1
ATOM 1252 C C . ASP A 1 163 ? -14.801 -30.392 4.754 1.00 91.50 163 ASP A C 1
ATOM 1254 O O . ASP A 1 163 ? -14.916 -30.742 5.933 1.00 91.50 163 ASP A O 1
ATOM 1258 N N . ALA A 1 164 ? -13.803 -30.868 4.002 1.00 94.00 164 ALA A N 1
ATOM 1259 C CA . ALA A 1 164 ? -12.806 -31.793 4.527 1.00 94.00 164 ALA A CA 1
ATOM 1260 C C . ALA A 1 164 ? -11.983 -31.147 5.666 1.00 94.00 164 ALA A C 1
ATOM 1262 O O . ALA A 1 164 ? -11.395 -30.070 5.468 1.00 94.00 164 ALA A O 1
ATOM 1263 N N . PRO A 1 165 ? -11.836 -31.803 6.836 1.00 94.19 165 PRO A N 1
ATOM 1264 C CA . PRO A 1 165 ? -11.117 -31.228 7.969 1.00 94.19 165 PRO A CA 1
ATOM 1265 C C . PRO A 1 165 ? -9.681 -30.835 7.603 1.00 94.19 165 PRO A C 1
ATOM 1267 O O . PRO A 1 165 ? -8.868 -31.673 7.201 1.00 94.19 165 PRO A O 1
ATOM 1270 N N . LEU A 1 166 ? -9.355 -29.549 7.758 1.00 90.25 166 LEU A N 1
ATOM 1271 C CA . LEU A 1 166 ? -8.078 -28.986 7.308 1.00 90.25 166 LEU A CA 1
ATOM 1272 C C . LEU A 1 166 ? -6.871 -29.664 7.971 1.00 90.25 166 LEU A C 1
ATOM 1274 O O . LEU A 1 166 ? -5.899 -29.979 7.291 1.00 90.25 166 LEU A O 1
ATOM 1278 N N . ALA A 1 167 ? -6.960 -29.955 9.273 1.00 92.00 167 ALA A N 1
ATOM 1279 C CA . ALA A 1 167 ? -5.896 -30.631 10.014 1.00 92.00 167 ALA A CA 1
ATOM 1280 C C . ALA A 1 167 ? -5.578 -32.025 9.441 1.00 92.00 167 ALA A C 1
ATOM 1282 O O . ALA A 1 167 ? -4.411 -32.394 9.313 1.00 92.00 167 ALA A O 1
ATOM 1283 N N . HIS A 1 168 ? -6.605 -32.780 9.039 1.00 95.06 168 HIS A N 1
ATOM 1284 C CA . HIS A 1 168 ? -6.427 -34.093 8.424 1.00 95.06 168 HIS A CA 1
ATOM 1285 C C . HIS A 1 168 ? -5.842 -33.976 7.012 1.00 95.06 168 HIS A C 1
ATOM 1287 O O . HIS A 1 168 ? -4.908 -34.708 6.689 1.00 95.06 168 HIS A O 1
ATOM 1293 N N . ARG A 1 169 ? -6.311 -33.015 6.200 1.00 95.00 169 ARG A N 1
ATOM 1294 C CA . ARG A 1 169 ? -5.741 -32.744 4.866 1.00 95.00 169 ARG A CA 1
ATOM 1295 C C . ARG A 1 169 ? -4.261 -32.377 4.935 1.00 95.00 169 ARG A C 1
ATOM 1297 O O . ARG A 1 169 ? -3.463 -32.939 4.194 1.00 95.00 169 ARG A O 1
ATOM 1304 N N . ALA A 1 170 ? -3.894 -31.473 5.843 1.00 89.38 170 ALA A N 1
ATOM 1305 C CA . ALA A 1 170 ? -2.510 -31.050 6.037 1.00 89.38 170 ALA A CA 1
ATOM 1306 C C . ALA A 1 170 ? -1.617 -32.218 6.478 1.00 89.38 170 ALA A C 1
ATOM 1308 O O . ALA A 1 170 ? -0.507 -32.367 5.973 1.00 89.38 170 ALA A O 1
ATOM 1309 N N . ARG A 1 171 ? -2.117 -33.083 7.370 1.00 92.69 171 ARG A N 1
ATOM 1310 C CA . ARG A 1 171 ? -1.389 -34.275 7.820 1.00 92.69 171 ARG A CA 1
ATOM 1311 C C . ARG A 1 171 ? -1.177 -35.280 6.686 1.00 92.69 171 ARG A C 1
ATOM 1313 O O . ARG A 1 171 ? -0.063 -35.766 6.522 1.00 92.69 171 ARG A O 1
ATOM 1320 N N . LEU A 1 172 ? -2.210 -35.553 5.885 1.00 95.06 172 LEU A N 1
ATOM 1321 C CA . LEU A 1 172 ? -2.083 -36.416 4.710 1.00 95.06 172 LEU A CA 1
ATOM 1322 C C . LEU A 1 172 ? -1.101 -35.830 3.692 1.00 95.06 172 LEU A C 1
ATOM 1324 O O . LEU A 1 172 ? -0.246 -36.551 3.197 1.00 95.06 172 LEU A O 1
ATOM 1328 N N . PHE A 1 173 ? -1.186 -34.530 3.404 1.00 93.69 173 PHE A N 1
ATOM 1329 C CA . PHE A 1 173 ? -0.261 -33.870 2.483 1.00 93.69 173 PHE A CA 1
ATOM 1330 C C . PHE A 1 173 ? 1.185 -33.934 2.981 1.00 93.69 173 PHE A C 1
ATOM 1332 O O . PHE A 1 173 ? 2.085 -34.261 2.210 1.00 93.69 173 PHE A O 1
ATOM 1339 N N . GLY A 1 174 ? 1.402 -33.681 4.275 1.00 89.31 174 GLY A N 1
ATOM 1340 C CA . GLY A 1 174 ? 2.711 -33.801 4.907 1.00 89.31 174 GLY A CA 1
ATOM 1341 C C . GLY A 1 174 ? 3.286 -35.211 4.792 1.00 89.31 174 GLY A C 1
ATOM 1342 O O . GLY A 1 174 ? 4.476 -35.344 4.538 1.00 89.31 174 GLY A O 1
ATOM 1343 N N . PHE A 1 175 ? 2.447 -36.246 4.908 1.00 93.56 175 PHE A N 1
ATOM 1344 C CA . PHE A 1 175 ? 2.848 -37.633 4.670 1.00 93.56 175 PHE A CA 1
ATOM 1345 C C . PHE A 1 175 ? 3.156 -37.898 3.187 1.00 93.56 175 PHE A C 1
ATOM 1347 O O . PHE A 1 175 ? 4.253 -38.334 2.867 1.00 93.56 175 PHE A O 1
ATOM 1354 N N . LEU A 1 176 ? 2.239 -37.574 2.267 1.00 89.75 176 LEU A N 1
ATOM 1355 C CA . LEU A 1 176 ? 2.406 -37.825 0.825 1.00 89.75 176 LEU A CA 1
ATOM 1356 C C . LEU A 1 176 ? 3.582 -37.067 0.191 1.00 89.75 176 LEU A C 1
ATOM 1358 O O . LEU A 1 176 ? 4.053 -37.457 -0.873 1.00 89.75 176 LEU A O 1
ATOM 1362 N N . SER A 1 177 ? 4.053 -36.000 0.837 1.00 85.00 177 SER A N 1
ATOM 1363 C CA . SER A 1 177 ? 5.209 -35.217 0.391 1.00 85.00 177 SER A CA 1
ATOM 1364 C C . SER A 1 177 ? 6.552 -35.777 0.874 1.00 85.00 177 SER A C 1
ATOM 1366 O O . SER A 1 177 ? 7.593 -35.217 0.534 1.00 85.00 177 SER A O 1
ATOM 1368 N N . GLN A 1 178 ? 6.567 -36.838 1.690 1.00 85.44 178 GLN A N 1
ATOM 1369 C CA . GLN A 1 178 ? 7.821 -37.426 2.160 1.00 85.44 178 GLN A CA 1
ATOM 1370 C C . GLN A 1 178 ? 8.489 -38.253 1.041 1.00 85.44 178 GLN A C 1
ATOM 1372 O O . GLN A 1 178 ? 7.806 -39.030 0.369 1.00 85.44 178 GLN A O 1
ATOM 1377 N N . PRO A 1 179 ? 9.822 -38.166 0.855 1.00 75.56 179 PRO A N 1
ATOM 1378 C CA . PRO A 1 179 ? 10.524 -38.850 -0.239 1.00 75.56 179 PRO A CA 1
ATOM 1379 C C . PRO A 1 179 ? 10.339 -40.375 -0.263 1.00 75.56 179 PRO A C 1
ATOM 1381 O O . PRO A 1 179 ? 10.257 -40.985 -1.326 1.00 75.56 179 PRO A O 1
ATOM 1384 N N . ASN A 1 180 ? 10.235 -41.002 0.910 1.00 76.69 180 ASN A N 1
ATOM 1385 C CA . ASN A 1 180 ? 10.006 -42.440 1.078 1.00 76.69 180 ASN A CA 1
ATOM 1386 C C . ASN A 1 180 ? 8.580 -42.878 0.698 1.00 76.69 180 ASN A C 1
ATOM 1388 O O . ASN A 1 180 ? 8.367 -44.043 0.369 1.00 76.69 180 ASN A O 1
ATOM 1392 N N . VAL A 1 181 ? 7.605 -41.966 0.679 1.00 81.38 181 VAL A N 1
ATOM 1393 C CA . VAL A 1 181 ? 6.229 -42.278 0.262 1.00 81.38 181 VAL A CA 1
ATOM 1394 C C . VAL A 1 181 ? 6.127 -42.449 -1.255 1.00 81.38 181 VAL A C 1
ATOM 1396 O O . VAL A 1 181 ? 5.232 -43.132 -1.745 1.00 81.38 181 VAL A O 1
ATOM 1399 N N . HIS A 1 182 ? 7.099 -41.967 -2.030 1.00 69.88 182 HIS A N 1
ATOM 1400 C CA . HIS A 1 182 ? 7.163 -42.297 -3.453 1.00 69.88 182 HIS A CA 1
ATOM 1401 C C . HIS A 1 182 ? 7.413 -43.790 -3.712 1.00 69.88 182 HIS A C 1
ATOM 1403 O O . HIS A 1 182 ? 6.890 -44.317 -4.689 1.00 69.88 182 HIS A O 1
ATOM 1409 N N . GLU A 1 183 ? 8.128 -44.506 -2.835 1.00 69.69 183 GLU A N 1
ATOM 1410 C CA . GLU A 1 183 ? 8.262 -45.968 -2.950 1.00 69.69 183 GLU A CA 1
ATOM 1411 C C . GLU A 1 183 ? 6.954 -46.702 -2.640 1.00 69.69 183 GLU A C 1
ATOM 1413 O O . GLU A 1 183 ? 6.671 -47.726 -3.259 1.00 69.69 183 GLU A O 1
ATOM 1418 N N . LEU A 1 184 ? 6.119 -46.151 -1.751 1.00 69.75 184 LEU A N 1
ATOM 1419 C CA . LEU A 1 184 ? 4.759 -46.646 -1.527 1.00 69.75 184 LEU A CA 1
ATOM 1420 C C . LEU A 1 184 ? 3.939 -46.567 -2.820 1.00 69.75 184 LEU A C 1
ATOM 1422 O O . LEU A 1 184 ? 3.278 -47.525 -3.212 1.00 69.75 184 LEU A O 1
ATOM 1426 N N . LEU A 1 185 ? 4.023 -45.421 -3.496 1.00 69.62 185 LEU A N 1
ATOM 1427 C CA . LEU A 1 185 ? 3.264 -45.140 -4.708 1.00 69.62 185 LEU A CA 1
ATOM 1428 C C . LEU A 1 185 ? 3.828 -45.826 -5.952 1.00 69.62 185 LEU A C 1
ATOM 1430 O O . LEU A 1 185 ? 3.102 -45.947 -6.926 1.00 69.62 185 LEU A O 1
ATOM 1434 N N . LYS A 1 186 ? 5.057 -46.359 -5.922 1.00 68.25 186 LYS A N 1
ATOM 1435 C CA . LYS A 1 186 ? 5.556 -47.241 -6.994 1.00 68.25 186 LYS A CA 1
ATOM 1436 C C . LYS A 1 186 ? 4.739 -48.526 -7.133 1.00 68.25 186 LYS A C 1
ATOM 1438 O O . LYS A 1 186 ? 4.692 -49.085 -8.219 1.00 68.25 186 LYS A O 1
ATOM 1443 N N . LYS A 1 187 ? 4.096 -48.993 -6.054 1.00 69.69 187 LYS A N 1
ATOM 1444 C CA . LYS A 1 187 ? 3.169 -50.139 -6.108 1.00 69.69 187 LYS A CA 1
ATOM 1445 C C . LYS A 1 187 ? 1.819 -49.776 -6.729 1.00 69.69 187 LYS A C 1
ATOM 1447 O O . LYS A 1 187 ? 1.041 -50.664 -7.059 1.00 69.69 187 LYS A O 1
ATOM 1452 N N . VAL A 1 188 ? 1.531 -48.483 -6.842 1.00 75.50 188 VAL A N 1
ATOM 1453 C CA . VAL A 1 188 ? 0.291 -47.957 -7.397 1.00 75.50 188 VAL A CA 1
ATOM 1454 C C . VAL A 1 188 ? 0.576 -47.598 -8.848 1.00 75.50 188 VAL A C 1
ATOM 1456 O O . VAL A 1 188 ? 1.228 -46.595 -9.121 1.00 75.50 188 VAL A O 1
ATOM 1459 N N . ASP A 1 189 ? 0.112 -48.416 -9.791 1.00 81.94 189 ASP A N 1
ATOM 1460 C CA . ASP A 1 189 ? 0.228 -48.075 -11.208 1.00 81.94 189 ASP A CA 1
ATOM 1461 C C . ASP A 1 189 ? -0.673 -46.878 -11.527 1.00 81.94 189 ASP A C 1
ATOM 1463 O O . ASP A 1 189 ? -1.863 -47.015 -11.796 1.00 81.94 189 ASP A O 1
ATOM 1467 N N . VAL A 1 190 ? -0.097 -45.679 -11.472 1.00 86.00 190 VAL A N 1
ATOM 1468 C CA . VAL A 1 190 ? -0.811 -44.411 -11.658 1.00 86.00 190 VAL A CA 1
ATOM 1469 C C . VAL A 1 190 ? -1.485 -44.330 -13.031 1.00 86.00 190 VAL A C 1
ATOM 1471 O O . VAL A 1 190 ? -2.505 -43.654 -13.143 1.00 86.00 190 VAL A O 1
ATOM 1474 N N . ASP A 1 191 ? -0.950 -45.010 -14.055 1.00 83.00 191 ASP A N 1
ATOM 1475 C CA . ASP A 1 191 ? -1.504 -44.941 -15.417 1.00 83.00 191 ASP A CA 1
ATOM 1476 C C . ASP A 1 191 ? -2.799 -45.757 -15.547 1.00 83.00 191 ASP A C 1
ATOM 1478 O O . ASP A 1 191 ? -3.611 -45.494 -16.432 1.00 83.00 191 ASP A O 1
ATOM 1482 N N . SER A 1 192 ? -3.044 -46.688 -14.619 1.00 85.62 192 SER A N 1
ATOM 1483 C CA . SER A 1 192 ? -4.288 -47.461 -14.561 1.00 85.62 192 SER A CA 1
ATOM 1484 C C . SER A 1 192 ? -5.503 -46.654 -14.074 1.00 85.62 192 SER A C 1
ATOM 1486 O O . SER A 1 192 ? -6.641 -47.111 -14.210 1.00 85.62 192 SER A O 1
ATOM 1488 N N . TYR A 1 193 ? -5.298 -45.448 -13.530 1.00 88.75 193 TYR A N 1
ATOM 1489 C CA . TYR A 1 193 ? -6.366 -44.629 -12.954 1.00 88.75 193 TYR A CA 1
ATOM 1490 C C . TYR A 1 193 ? -6.900 -43.604 -13.954 1.00 88.75 193 TYR A C 1
ATOM 1492 O O . TYR A 1 193 ? -6.171 -42.746 -14.453 1.00 88.75 193 TYR A O 1
ATOM 1500 N N . ILE A 1 194 ? -8.215 -43.632 -14.183 1.00 89.81 194 ILE A N 1
ATOM 1501 C CA . ILE A 1 194 ? -8.895 -42.696 -15.089 1.00 89.81 194 ILE A CA 1
ATOM 1502 C C . ILE A 1 194 ? -8.984 -41.308 -14.447 1.00 89.81 194 ILE A C 1
ATOM 1504 O O . ILE A 1 194 ? -8.902 -40.291 -15.139 1.00 89.81 194 ILE A O 1
ATOM 1508 N N . THR A 1 195 ? -9.150 -41.254 -13.122 1.00 92.94 195 THR A N 1
ATOM 1509 C CA . THR A 1 195 ? -9.383 -40.009 -12.385 1.00 92.94 195 THR A CA 1
ATOM 1510 C C . THR A 1 195 ? -8.482 -39.863 -11.154 1.00 92.94 195 THR A C 1
ATOM 1512 O O . THR A 1 195 ? -8.089 -40.834 -10.506 1.00 92.94 195 THR A O 1
ATOM 1515 N N . LYS A 1 196 ? -8.178 -38.616 -10.780 1.00 93.75 196 LYS A N 1
ATOM 1516 C CA . LYS A 1 196 ? -7.454 -38.273 -9.546 1.00 93.75 196 LYS A CA 1
ATOM 1517 C C . LYS A 1 196 ? -8.206 -38.723 -8.297 1.00 93.75 196 LYS A C 1
ATOM 1519 O O . LYS A 1 196 ? -7.573 -39.063 -7.303 1.00 93.75 196 LYS A O 1
ATOM 1524 N N . ALA A 1 197 ? -9.536 -38.700 -8.341 1.00 91.56 197 ALA A N 1
ATOM 1525 C CA . ALA A 1 197 ? -10.388 -39.164 -7.255 1.00 91.56 197 ALA A CA 1
ATOM 1526 C C . ALA A 1 197 ? -10.238 -40.660 -6.995 1.00 91.56 197 ALA A C 1
ATOM 1528 O O . ALA A 1 197 ? -10.094 -41.045 -5.839 1.00 91.56 197 ALA A O 1
ATOM 1529 N N . GLU A 1 198 ? -10.201 -41.481 -8.048 1.00 90.00 198 GLU A N 1
ATOM 1530 C CA . GLU A 1 198 ? -9.943 -42.920 -7.922 1.00 90.00 198 GLU A CA 1
ATOM 1531 C C . GLU A 1 198 ? -8.554 -43.173 -7.328 1.00 90.00 198 GLU A C 1
ATOM 1533 O O . GLU A 1 198 ? -8.438 -43.890 -6.337 1.00 90.00 198 GLU A O 1
ATOM 1538 N N . LEU A 1 199 ? -7.522 -42.497 -7.847 1.00 94.19 199 LEU A N 1
ATOM 1539 C CA . LEU A 1 199 ? -6.160 -42.632 -7.326 1.00 94.19 199 LEU A CA 1
ATOM 1540 C C . LEU A 1 199 ? -6.063 -42.229 -5.846 1.00 94.19 199 LEU A C 1
ATOM 1542 O O . LEU A 1 199 ? -5.497 -42.957 -5.032 1.00 94.19 199 LEU A O 1
ATOM 1546 N N . LEU A 1 200 ? -6.624 -41.076 -5.470 1.00 95.19 200 LEU A N 1
ATOM 1547 C CA . LEU A 1 200 ? -6.606 -40.618 -4.081 1.00 95.19 200 LEU A CA 1
ATOM 1548 C C . LEU A 1 200 ? -7.414 -41.543 -3.166 1.00 95.19 200 LEU A C 1
ATOM 1550 O O . LEU A 1 200 ? -7.004 -41.777 -2.030 1.00 95.19 200 LEU A O 1
ATOM 1554 N N . GLN A 1 201 ? -8.553 -42.058 -3.633 1.00 94.12 201 GLN A N 1
ATOM 1555 C CA . GLN A 1 201 ? -9.365 -42.988 -2.860 1.00 94.12 201 GLN A CA 1
ATOM 1556 C C . GLN A 1 201 ? -8.576 -44.259 -2.536 1.00 94.12 201 GLN A C 1
ATOM 1558 O O . GLN A 1 201 ? -8.554 -44.655 -1.372 1.00 94.12 201 GLN A O 1
ATOM 1563 N N . ASP A 1 202 ? -7.890 -44.848 -3.514 1.00 90.06 202 ASP A N 1
ATOM 1564 C CA . ASP A 1 202 ? -7.116 -46.074 -3.305 1.00 90.06 202 ASP A CA 1
ATOM 1565 C C . ASP A 1 202 ? -5.900 -45.834 -2.403 1.00 90.06 202 ASP A C 1
ATOM 1567 O O . ASP A 1 202 ? -5.652 -46.622 -1.489 1.00 90.06 202 ASP A O 1
ATOM 1571 N N . ILE A 1 203 ? -5.226 -44.684 -2.539 1.00 93.38 203 ILE A N 1
ATOM 1572 C CA . ILE A 1 203 ? -4.181 -44.257 -1.594 1.00 93.38 203 ILE A CA 1
ATOM 1573 C C . ILE A 1 203 ? -4.742 -44.176 -0.166 1.00 93.38 203 ILE A C 1
ATOM 1575 O O . ILE A 1 203 ? -4.140 -44.689 0.774 1.00 93.38 203 ILE A O 1
ATOM 1579 N N . LEU A 1 204 ? -5.906 -43.551 0.029 1.00 94.44 204 LEU A N 1
ATOM 1580 C CA . LEU A 1 204 ? -6.529 -43.430 1.350 1.00 94.44 204 LEU A CA 1
ATOM 1581 C C . LEU A 1 204 ? -6.970 -44.784 1.917 1.00 94.44 204 LEU A C 1
ATOM 1583 O O . LEU A 1 204 ? -6.871 -44.995 3.126 1.00 94.44 204 LEU A O 1
ATOM 1587 N N . VAL A 1 205 ? -7.458 -45.698 1.077 1.00 89.19 205 VAL A N 1
ATOM 1588 C CA . VAL A 1 205 ? -7.824 -47.057 1.498 1.00 89.19 205 VAL A CA 1
ATOM 1589 C C . VAL A 1 205 ? -6.584 -47.838 1.920 1.00 89.19 205 VAL A C 1
ATOM 1591 O O . VAL A 1 205 ? -6.619 -48.471 2.974 1.00 89.19 205 VAL A O 1
ATOM 1594 N N . GLU A 1 206 ? -5.483 -47.751 1.177 1.00 89.81 206 GLU A N 1
ATOM 1595 C CA . GLU A 1 206 ? -4.215 -48.391 1.544 1.00 89.81 206 GLU A CA 1
ATOM 1596 C C . GLU A 1 206 ? -3.697 -47.850 2.884 1.00 89.81 206 GLU A C 1
ATOM 1598 O O . GLU A 1 206 ? -3.439 -48.617 3.809 1.00 89.81 206 GLU A O 1
ATOM 1603 N N . LEU A 1 207 ? -3.644 -46.523 3.055 1.00 91.31 207 LEU A N 1
ATOM 1604 C CA . LEU A 1 207 ? -3.196 -45.905 4.311 1.00 91.31 207 LEU A CA 1
ATOM 1605 C C . LEU A 1 207 ? -4.110 -46.224 5.497 1.00 91.31 207 LEU A C 1
ATOM 1607 O O . LEU A 1 207 ? -3.650 -46.326 6.633 1.00 91.31 207 LEU A O 1
ATOM 1611 N N . TRP A 1 208 ? -5.411 -46.369 5.251 1.00 92.50 208 TRP A N 1
ATOM 1612 C CA . TRP A 1 208 ? -6.360 -46.769 6.280 1.00 92.50 208 TRP A CA 1
ATOM 1613 C C . TRP A 1 208 ? -6.184 -48.243 6.669 1.00 92.50 208 TRP A C 1
ATOM 1615 O O . TRP A 1 208 ? -6.183 -48.566 7.860 1.00 92.50 208 TRP A O 1
ATOM 1625 N N . THR A 1 209 ? -6.050 -49.137 5.690 1.00 85.88 209 THR A N 1
ATOM 1626 C CA . THR A 1 209 ? -6.038 -50.591 5.913 1.00 85.88 209 THR A CA 1
ATOM 1627 C C . THR A 1 209 ? -4.688 -51.123 6.380 1.00 85.88 209 THR A C 1
ATOM 1629 O O . THR A 1 209 ? -4.648 -52.132 7.085 1.00 85.88 209 THR A O 1
ATOM 1632 N N . ASN A 1 210 ? -3.596 -50.434 6.058 1.00 85.06 210 ASN A N 1
ATOM 1633 C CA . ASN A 1 210 ? -2.255 -50.864 6.406 1.00 85.06 210 ASN A CA 1
ATOM 1634 C C . ASN A 1 210 ? -1.804 -50.284 7.757 1.00 85.06 210 ASN A C 1
ATOM 1636 O O . ASN A 1 210 ? -1.505 -49.096 7.901 1.00 85.06 210 ASN A O 1
ATOM 1640 N N . THR A 1 211 ? -1.735 -51.143 8.776 1.00 82.88 211 THR A N 1
ATOM 1641 C CA . THR A 1 211 ? -1.413 -50.746 10.154 1.00 82.88 211 THR A CA 1
ATOM 1642 C C . THR A 1 211 ? 0.032 -50.278 10.346 1.00 82.88 211 THR A C 1
ATOM 1644 O O . THR A 1 211 ? 0.340 -49.715 11.396 1.00 82.88 211 THR A O 1
ATOM 1647 N N . SER A 1 212 ? 0.927 -50.473 9.367 1.00 86.75 212 SER A N 1
ATOM 1648 C CA . SER A 1 212 ? 2.339 -50.082 9.485 1.00 86.75 212 SER A CA 1
ATOM 1649 C C . SER A 1 212 ? 2.570 -48.567 9.482 1.00 86.75 212 SER A C 1
ATOM 1651 O O . SER A 1 212 ? 3.622 -48.125 9.933 1.00 86.75 212 SER A O 1
ATOM 1653 N N . TYR A 1 213 ? 1.613 -47.759 9.009 1.00 85.06 213 TYR A N 1
ATOM 1654 C CA . TYR A 1 213 ? 1.769 -46.297 8.911 1.00 85.06 213 TYR A CA 1
ATOM 1655 C C . TYR A 1 213 ? 1.343 -45.523 10.168 1.00 85.06 213 TYR A C 1
ATOM 1657 O O . TYR A 1 213 ? 1.308 -44.292 10.167 1.00 85.06 213 TYR A O 1
ATOM 1665 N N . GLY A 1 214 ? 1.034 -46.237 11.253 1.00 89.12 214 GLY A N 1
ATOM 1666 C CA . GLY A 1 214 ? 0.605 -45.658 12.521 1.00 89.12 214 GLY A CA 1
ATOM 1667 C C . GLY A 1 214 ? -0.897 -45.366 12.580 1.00 89.12 214 GLY A C 1
ATOM 1668 O O . GLY A 1 214 ? -1.552 -45.043 11.584 1.00 89.12 214 GLY A O 1
ATOM 1669 N N . THR A 1 215 ? -1.454 -45.466 13.789 1.00 90.31 215 THR A N 1
ATOM 1670 C CA . THR A 1 215 ? -2.886 -45.259 14.071 1.00 90.31 215 THR A CA 1
ATOM 1671 C C . THR A 1 215 ? -3.369 -43.883 13.626 1.00 90.31 215 THR A C 1
ATOM 1673 O O . THR A 1 215 ? -4.462 -43.746 13.083 1.00 90.31 215 THR A O 1
ATOM 1676 N N . ASP A 1 216 ? -2.522 -42.872 13.787 1.00 91.94 216 ASP A N 1
ATOM 1677 C CA . ASP A 1 216 ? -2.821 -41.481 13.465 1.00 91.94 216 ASP A CA 1
ATOM 1678 C C . ASP A 1 216 ? -3.063 -41.235 11.974 1.00 91.94 216 ASP A C 1
ATOM 1680 O O . ASP A 1 216 ? -3.961 -40.465 11.607 1.00 91.94 216 ASP A O 1
ATOM 1684 N N . LEU A 1 217 ? -2.264 -41.860 11.103 1.00 93.94 217 LEU A N 1
ATOM 1685 C CA . LEU A 1 217 ? -2.429 -41.720 9.660 1.00 93.94 217 LEU A CA 1
ATOM 1686 C C . LEU A 1 217 ? -3.602 -42.565 9.163 1.00 93.94 217 LEU A C 1
ATOM 1688 O O . LEU A 1 217 ? -4.406 -42.071 8.375 1.00 93.94 217 LEU A O 1
ATOM 1692 N N . SER A 1 218 ? -3.756 -43.779 9.696 1.00 92.38 218 SER A N 1
ATOM 1693 C CA . SER A 1 218 ? -4.901 -44.647 9.408 1.00 92.38 218 SER A CA 1
ATOM 1694 C C . SER A 1 218 ? -6.234 -43.963 9.750 1.00 92.38 218 SER A C 1
ATOM 1696 O O . SER A 1 218 ? -7.151 -43.912 8.925 1.00 92.38 218 SER A O 1
ATOM 1698 N N . GLU A 1 219 ? -6.332 -43.330 10.925 1.00 92.44 219 GLU A N 1
ATOM 1699 C CA . GLU A 1 219 ? -7.503 -42.535 11.303 1.00 92.44 219 GLU A CA 1
ATOM 1700 C C . GLU A 1 219 ? -7.718 -41.322 10.399 1.00 92.44 219 GLU A C 1
ATOM 1702 O O . GLU A 1 219 ? -8.857 -41.003 10.050 1.00 92.44 219 GLU A O 1
ATOM 1707 N N . THR A 1 220 ? -6.637 -40.635 10.033 1.00 96.62 220 THR A N 1
ATOM 1708 C CA . THR A 1 220 ? -6.686 -39.477 9.136 1.00 96.62 220 THR A CA 1
ATOM 1709 C C . THR A 1 220 ? -7.235 -39.880 7.772 1.00 96.62 220 THR A C 1
ATOM 1711 O O . THR A 1 220 ? -8.159 -39.237 7.276 1.00 96.62 220 THR A O 1
ATOM 1714 N N . ALA A 1 221 ? -6.742 -40.979 7.202 1.00 95.25 221 ALA A N 1
ATOM 1715 C CA . ALA A 1 221 ? -7.193 -41.483 5.916 1.00 95.25 221 ALA A CA 1
ATOM 1716 C C . ALA A 1 221 ? -8.670 -41.909 5.959 1.00 95.25 221 ALA A C 1
ATOM 1718 O O . ALA A 1 221 ? -9.469 -41.485 5.121 1.00 95.25 221 ALA A O 1
ATOM 1719 N N . LYS A 1 222 ? -9.073 -42.636 7.011 1.00 94.00 222 LYS A N 1
ATOM 1720 C CA . LYS A 1 222 ? -10.471 -43.023 7.259 1.00 94.00 222 LYS A CA 1
ATOM 1721 C C . LYS A 1 222 ? -11.409 -41.818 7.361 1.00 94.00 222 LYS A C 1
ATOM 1723 O O . LYS A 1 222 ? -12.524 -41.865 6.844 1.00 94.00 222 LYS A O 1
ATOM 1728 N N . LYS A 1 223 ? -10.980 -40.748 8.042 1.00 92.75 223 LYS A N 1
ATOM 1729 C CA . LYS A 1 223 ? -11.763 -39.511 8.205 1.00 92.75 223 LYS A CA 1
ATOM 1730 C C . LYS A 1 223 ? -11.844 -38.701 6.911 1.00 92.75 223 LYS A C 1
ATOM 1732 O O . LYS A 1 223 ? -12.843 -38.023 6.715 1.00 92.75 223 LYS A O 1
ATOM 1737 N N . LEU A 1 224 ? -10.841 -38.778 6.034 1.00 96.00 224 LEU A N 1
ATOM 1738 C CA . LEU A 1 224 ? -10.812 -38.051 4.760 1.00 96.00 224 LEU A CA 1
ATOM 1739 C C . LEU A 1 224 ? -11.548 -38.758 3.617 1.00 96.00 224 LEU A C 1
ATOM 1741 O O . LEU A 1 224 ? -12.062 -38.080 2.731 1.00 96.00 224 LEU A O 1
ATOM 1745 N N . LEU A 1 225 ? -11.649 -40.090 3.648 1.00 95.19 225 LEU A N 1
ATOM 1746 C CA . LEU A 1 225 ? -12.281 -40.895 2.594 1.00 95.19 225 LEU A CA 1
ATOM 1747 C C . LEU A 1 225 ? -13.672 -40.387 2.137 1.00 95.19 225 LEU A C 1
ATOM 1749 O O . LEU A 1 225 ? -13.907 -40.332 0.932 1.00 95.19 225 LEU A O 1
ATOM 1753 N N . PRO A 1 226 ? -14.596 -39.969 3.032 1.00 93.88 226 PRO A N 1
ATOM 1754 C CA . PRO A 1 226 ? -15.926 -39.494 2.632 1.00 93.88 226 PRO A CA 1
ATOM 1755 C C . PRO A 1 226 ? -15.938 -38.140 1.909 1.00 93.88 226 PRO A C 1
ATOM 1757 O O . PRO A 1 226 ? -16.993 -37.741 1.420 1.00 93.88 226 PRO A O 1
ATOM 1760 N N . PHE A 1 227 ? -14.811 -37.424 1.893 1.00 95.06 227 PHE A N 1
ATOM 1761 C CA . PHE A 1 227 ? -14.692 -36.083 1.322 1.00 95.06 227 PHE A CA 1
ATOM 1762 C C . PHE A 1 227 ? -14.030 -36.071 -0.060 1.00 95.06 227 PHE A C 1
ATOM 1764 O O . PHE A 1 227 ? -13.817 -34.997 -0.610 1.00 95.06 227 PHE A O 1
ATOM 1771 N N . VAL A 1 228 ? -13.674 -37.225 -0.629 1.00 95.12 228 VAL A N 1
ATOM 1772 C CA . VAL A 1 228 ? -13.123 -37.304 -1.991 1.00 95.12 228 VAL A CA 1
ATOM 1773 C C . VAL A 1 228 ? -14.234 -37.006 -3.004 1.00 95.12 228 VAL A C 1
ATOM 1775 O O . VAL A 1 228 ? -15.248 -37.706 -3.038 1.00 95.12 228 VAL A O 1
ATOM 1778 N N . THR A 1 229 ? -14.055 -35.969 -3.824 1.00 91.00 229 THR A N 1
ATOM 1779 C CA . THR A 1 229 ? -15.007 -35.576 -4.878 1.00 91.00 229 THR A CA 1
ATOM 1780 C C . THR A 1 229 ? -14.608 -36.202 -6.213 1.00 91.00 229 THR A C 1
ATOM 1782 O O . THR A 1 229 ? -13.429 -36.251 -6.538 1.00 91.00 229 THR A O 1
ATOM 1785 N N . PHE A 1 230 ? -15.565 -36.724 -6.984 1.00 90.81 230 PHE A N 1
ATOM 1786 C CA . PHE A 1 230 ? -15.304 -37.358 -8.295 1.00 90.81 230 PHE A CA 1
ATOM 1787 C C . PHE A 1 230 ? -15.587 -36.421 -9.475 1.00 90.81 230 PHE A C 1
ATOM 1789 O O . PHE A 1 230 ? -15.335 -36.751 -10.630 1.00 90.81 230 PHE A O 1
ATOM 1796 N N . ASP A 1 231 ? -16.122 -35.247 -9.182 1.00 79.75 231 ASP A N 1
ATOM 1797 C CA . ASP A 1 231 ? -16.415 -34.159 -10.093 1.00 79.75 231 ASP A CA 1
ATOM 1798 C C . ASP A 1 231 ? -15.329 -33.069 -10.029 1.00 79.75 231 ASP A C 1
ATOM 1800 O O . ASP A 1 231 ? -14.384 -33.122 -9.239 1.00 79.75 231 ASP A O 1
ATOM 1804 N N . GLY A 1 232 ? -15.404 -32.091 -10.936 1.00 90.88 232 GLY A N 1
ATOM 1805 C CA . GLY A 1 232 ? -14.435 -30.995 -11.006 1.00 90.88 232 GLY A CA 1
ATOM 1806 C C . GLY A 1 232 ? -12.990 -31.482 -11.169 1.00 90.88 232 GLY A C 1
ATOM 1807 O O . GLY A 1 232 ? -12.664 -32.180 -12.127 1.00 90.88 232 GLY A O 1
ATOM 1808 N N . ILE A 1 233 ? -12.113 -31.100 -10.233 1.00 86.56 233 ILE A N 1
ATOM 1809 C CA . ILE A 1 233 ? -10.692 -31.494 -10.236 1.00 86.56 233 ILE A CA 1
ATOM 1810 C C . ILE A 1 233 ? -10.537 -33.009 -10.048 1.00 86.56 233 ILE A C 1
ATOM 1812 O O . ILE A 1 233 ? -9.611 -33.589 -10.617 1.00 86.56 233 ILE A O 1
ATOM 1816 N N . GLY A 1 234 ? -11.435 -33.640 -9.287 1.00 89.06 234 GLY A N 1
ATOM 1817 C CA . GLY A 1 234 ? -11.414 -35.072 -9.006 1.00 89.06 234 GLY A CA 1
ATOM 1818 C C . GLY A 1 234 ? -11.600 -35.941 -10.238 1.00 89.06 234 GLY A C 1
ATOM 1819 O O . GLY A 1 234 ? -10.935 -36.966 -10.345 1.00 89.06 234 GLY A O 1
ATOM 1820 N N . GLY A 1 235 ? -12.420 -35.494 -11.193 1.00 84.62 235 GLY A N 1
ATOM 1821 C CA . GLY A 1 235 ? -12.708 -36.212 -12.439 1.00 84.62 235 GLY A CA 1
ATOM 1822 C C . GLY A 1 235 ? -11.630 -36.095 -13.522 1.00 84.62 235 GLY A C 1
ATOM 1823 O O . GLY A 1 235 ? -11.785 -36.667 -14.597 1.00 84.62 235 GLY A O 1
ATOM 1824 N N . LEU A 1 236 ? -10.553 -35.342 -13.278 1.00 89.69 236 LEU A N 1
ATOM 1825 C CA . LEU A 1 236 ? -9.431 -35.222 -14.212 1.00 89.69 236 LEU A CA 1
ATOM 1826 C C . LEU A 1 236 ? -8.451 -36.390 -14.039 1.00 89.69 236 LEU A C 1
ATOM 1828 O O . LEU A 1 236 ? -8.280 -36.844 -12.909 1.00 89.69 236 LEU A O 1
ATOM 1832 N N . PRO A 1 237 ? -7.738 -36.820 -15.093 1.00 91.06 237 PRO A N 1
ATOM 1833 C CA . PRO A 1 237 ? -6.711 -37.851 -14.972 1.00 91.06 237 PRO A CA 1
ATOM 1834 C C . PRO A 1 237 ? -5.531 -37.391 -14.098 1.00 91.06 237 PRO A C 1
ATOM 1836 O O . PRO A 1 237 ? -5.208 -36.189 -14.067 1.00 91.06 237 PRO A O 1
ATOM 1839 N N . PRO A 1 238 ? -4.880 -38.313 -13.364 1.00 91.31 238 PRO A N 1
ATOM 1840 C CA . PRO A 1 238 ? -3.680 -37.997 -12.604 1.00 91.31 238 PRO A CA 1
ATOM 1841 C C . PRO A 1 238 ? -2.553 -37.602 -13.562 1.00 91.31 238 PRO A C 1
ATOM 1843 O O . PRO A 1 238 ? -2.283 -38.272 -14.553 1.00 91.31 238 PRO A O 1
ATOM 1846 N N . LYS A 1 239 ? -1.897 -36.472 -13.284 1.00 83.31 239 LYS A N 1
ATOM 1847 C CA . LYS A 1 239 ? -0.732 -36.029 -14.054 1.00 83.31 239 LYS A CA 1
ATOM 1848 C C . LYS A 1 239 ? 0.528 -36.532 -13.364 1.00 83.31 239 LYS A C 1
ATOM 1850 O O . LYS A 1 239 ? 0.684 -36.330 -12.157 1.00 83.31 239 LYS A O 1
ATOM 1855 N N . ARG A 1 240 ? 1.428 -37.135 -14.138 1.00 81.19 240 ARG A N 1
ATOM 1856 C CA . ARG A 1 240 ? 2.803 -37.367 -13.705 1.00 81.19 240 ARG A CA 1
ATOM 1857 C C . ARG A 1 240 ? 3.671 -36.177 -14.113 1.00 81.19 240 ARG A C 1
ATOM 1859 O O . ARG A 1 240 ? 3.530 -35.645 -15.213 1.00 81.19 240 ARG A O 1
ATOM 1866 N N . ALA A 1 241 ? 4.532 -35.737 -13.212 1.00 77.81 241 ALA A N 1
ATOM 1867 C CA . ALA A 1 241 ? 5.579 -34.769 -13.465 1.00 77.81 241 ALA A CA 1
ATOM 1868 C C . ALA A 1 241 ? 6.893 -35.533 -13.624 1.00 77.81 241 ALA A C 1
ATOM 1870 O O . ALA A 1 241 ? 7.321 -36.223 -12.701 1.00 77.81 241 ALA A O 1
ATOM 1871 N N . GLU A 1 242 ? 7.538 -35.411 -14.781 1.00 78.00 242 GLU A N 1
ATOM 1872 C CA . GLU A 1 242 ? 8.919 -35.866 -14.911 1.00 78.00 242 GLU A CA 1
ATOM 1873 C C . GLU A 1 242 ? 9.814 -34.985 -14.040 1.00 78.00 242 GLU A C 1
ATOM 1875 O O . GLU A 1 242 ? 9.807 -33.756 -14.140 1.00 78.00 242 GLU A O 1
ATOM 1880 N N . VAL A 1 243 ? 10.571 -35.624 -13.161 1.00 81.62 243 VAL A N 1
ATOM 1881 C CA . VAL A 1 243 ? 11.580 -34.997 -12.320 1.00 81.62 243 VAL A CA 1
ATOM 1882 C C . VAL A 1 243 ? 12.892 -35.738 -12.492 1.00 81.62 243 VAL A C 1
ATOM 1884 O O . VAL A 1 243 ? 12.924 -36.926 -12.816 1.00 81.62 243 VAL A O 1
ATOM 1887 N N . CYS A 1 244 ? 13.986 -35.040 -12.238 1.00 82.62 244 CYS A N 1
ATOM 1888 C CA . CYS A 1 244 ? 15.292 -35.658 -12.197 1.00 82.62 244 CYS A CA 1
ATOM 1889 C C . CYS A 1 244 ? 15.633 -36.025 -10.751 1.00 82.62 244 CYS A C 1
ATOM 1891 O O . CYS A 1 244 ? 15.463 -35.187 -9.870 1.00 82.62 244 CYS A O 1
ATOM 1893 N N . ILE A 1 245 ? 16.073 -37.254 -10.477 1.00 81.31 245 ILE A N 1
ATOM 1894 C CA . ILE A 1 245 ? 16.487 -37.685 -9.132 1.00 81.31 245 ILE A CA 1
ATOM 1895 C C . ILE A 1 245 ? 17.930 -38.172 -9.166 1.00 81.31 245 ILE A C 1
ATOM 1897 O O . ILE A 1 245 ? 18.316 -38.912 -10.066 1.00 81.31 245 ILE A O 1
ATOM 1901 N N . ASN A 1 246 ? 18.720 -37.784 -8.169 1.00 81.75 246 ASN A N 1
ATOM 1902 C CA . ASN A 1 246 ? 20.027 -38.380 -7.935 1.00 81.75 246 ASN A CA 1
ATOM 1903 C C . ASN A 1 246 ? 19.836 -39.813 -7.386 1.00 81.75 246 ASN A C 1
ATOM 1905 O O . ASN A 1 246 ? 19.242 -39.962 -6.316 1.00 81.75 246 ASN A O 1
ATOM 1909 N N . PRO A 1 247 ? 20.296 -40.868 -8.078 1.00 77.75 247 PRO A N 1
ATOM 1910 C CA . PRO A 1 247 ? 20.076 -42.254 -7.673 1.00 77.75 247 PRO A CA 1
ATOM 1911 C C . PRO A 1 247 ? 20.735 -42.592 -6.330 1.00 77.75 247 PRO A C 1
ATOM 1913 O O . PRO A 1 247 ? 20.192 -43.418 -5.597 1.00 77.75 247 PRO A O 1
ATOM 1916 N N . ASP A 1 248 ? 21.838 -41.923 -5.981 1.00 76.50 248 ASP A N 1
ATOM 1917 C CA . ASP A 1 248 ? 22.598 -42.198 -4.760 1.00 76.50 248 ASP A CA 1
ATOM 1918 C C . ASP A 1 248 ? 21.975 -41.517 -3.537 1.00 76.50 248 ASP A C 1
ATOM 1920 O O . ASP A 1 248 ? 21.817 -42.130 -2.482 1.00 76.50 248 ASP A O 1
ATOM 1924 N N . THR A 1 249 ? 21.580 -40.246 -3.671 1.00 78.75 249 THR A N 1
ATOM 1925 C CA . THR A 1 249 ? 21.029 -39.461 -2.549 1.00 78.75 249 THR A CA 1
ATOM 1926 C C . THR A 1 249 ? 19.506 -39.504 -2.470 1.00 78.75 249 THR A C 1
ATOM 1928 O O . THR A 1 249 ? 18.928 -39.119 -1.455 1.00 78.75 249 THR A O 1
ATOM 1931 N N . ARG A 1 250 ? 18.839 -39.968 -3.535 1.00 74.06 250 ARG A N 1
ATOM 1932 C CA . ARG A 1 250 ? 17.383 -39.882 -3.751 1.00 74.06 250 ARG A CA 1
ATOM 1933 C C . ARG A 1 250 ? 16.837 -38.448 -3.729 1.00 74.06 250 ARG A C 1
ATOM 1935 O O . ARG A 1 250 ? 15.625 -38.254 -3.631 1.00 74.06 250 ARG A O 1
ATOM 1942 N N . GLU A 1 251 ? 17.699 -37.439 -3.843 1.00 76.94 251 GLU A N 1
ATOM 1943 C CA . GLU A 1 251 ? 17.284 -36.040 -3.904 1.00 76.94 251 GLU A CA 1
ATOM 1944 C C . GLU A 1 251 ? 16.744 -35.686 -5.290 1.00 76.94 251 GLU A C 1
ATOM 1946 O O . GLU A 1 251 ? 17.314 -36.061 -6.317 1.00 76.94 251 GLU A O 1
ATOM 1951 N N . ILE A 1 252 ? 15.649 -34.925 -5.319 1.00 73.88 252 ILE A N 1
ATOM 1952 C CA . ILE A 1 252 ? 15.102 -34.364 -6.554 1.00 73.88 252 ILE A CA 1
ATOM 1953 C C . ILE A 1 252 ? 16.034 -33.239 -7.017 1.00 73.88 252 ILE A C 1
ATOM 1955 O O . ILE A 1 252 ? 16.125 -32.186 -6.386 1.00 73.88 252 ILE A O 1
ATOM 1959 N N . LEU A 1 253 ? 16.708 -33.462 -8.141 1.00 72.12 253 LEU A N 1
ATOM 1960 C CA . LEU A 1 253 ? 17.569 -32.503 -8.815 1.00 72.12 253 LEU A CA 1
ATOM 1961 C C . LEU A 1 253 ? 16.685 -31.529 -9.600 1.00 72.12 253 LEU A C 1
ATOM 1963 O O . LEU A 1 253 ? 16.225 -31.812 -10.707 1.00 72.12 253 LEU A O 1
ATOM 1967 N N . VAL A 1 254 ? 16.384 -30.388 -8.985 1.00 58.00 254 VAL A N 1
ATOM 1968 C CA . VAL A 1 254 ? 15.575 -29.334 -9.604 1.00 58.00 254 VAL A CA 1
ATOM 1969 C C . VAL A 1 254 ? 16.502 -28.437 -10.435 1.00 58.00 254 VAL A C 1
ATOM 1971 O O . VAL A 1 254 ? 17.374 -27.788 -9.853 1.00 58.00 254 VAL A O 1
ATOM 1974 N N . PRO A 1 255 ? 16.355 -28.357 -11.772 1.00 43.84 255 PRO A N 1
ATOM 1975 C CA . PRO A 1 255 ? 17.090 -27.366 -12.549 1.00 43.84 255 PRO A CA 1
ATOM 1976 C C . PRO A 1 255 ? 16.642 -25.953 -12.140 1.00 43.84 255 PRO A C 1
ATOM 1978 O O . PRO A 1 255 ? 15.464 -25.757 -11.813 1.00 43.84 255 PRO A O 1
ATOM 1981 N N . PRO A 1 256 ? 17.534 -24.946 -12.158 1.00 38.59 256 PRO A N 1
ATOM 1982 C CA . PRO A 1 256 ? 17.149 -23.564 -11.905 1.00 38.59 256 PRO A CA 1
ATOM 1983 C C . PRO A 1 256 ? 16.260 -23.027 -13.055 1.00 38.59 256 PRO A C 1
ATOM 1985 O O . PRO A 1 256 ? 16.748 -22.406 -13.989 1.00 38.59 256 PRO A O 1
ATOM 1988 N N . TYR A 1 257 ? 14.942 -23.256 -12.909 1.00 38.69 257 TYR A N 1
ATOM 1989 C CA . TYR A 1 257 ? 13.749 -22.698 -13.595 1.00 38.69 257 TYR A CA 1
ATOM 1990 C C . TYR A 1 257 ? 13.447 -23.056 -15.074 1.00 38.69 257 TYR A C 1
ATOM 1992 O O . TYR A 1 257 ? 14.371 -23.297 -15.842 1.00 38.69 257 TYR A O 1
ATOM 2000 N N . PRO A 1 258 ? 12.168 -22.957 -15.543 1.00 46.28 258 PRO A N 1
ATOM 2001 C CA . PRO A 1 258 ? 10.866 -22.912 -14.849 1.00 46.28 258 PRO A CA 1
ATOM 2002 C C . PRO A 1 258 ? 9.904 -24.063 -15.261 1.00 46.28 258 PRO A C 1
ATOM 2004 O O . PRO A 1 258 ? 9.971 -24.608 -16.359 1.00 46.28 258 PRO A O 1
ATOM 2007 N N . ARG A 1 259 ? 8.932 -24.393 -14.395 1.00 38.56 259 ARG A N 1
ATOM 2008 C CA . ARG A 1 259 ? 7.752 -25.221 -14.742 1.00 38.56 259 ARG A CA 1
ATOM 2009 C C . ARG A 1 259 ? 6.939 -24.555 -15.872 1.00 38.56 259 ARG A C 1
ATOM 2011 O O . ARG A 1 259 ? 6.952 -23.324 -15.943 1.00 38.56 259 ARG A O 1
ATOM 2018 N N . PRO A 1 260 ? 6.155 -25.304 -16.677 1.00 38.06 260 PRO A N 1
ATOM 2019 C CA . PRO A 1 260 ? 5.121 -24.710 -17.518 1.00 38.06 260 PRO A CA 1
ATOM 2020 C C . PRO A 1 260 ? 4.047 -24.132 -16.592 1.00 38.06 260 PRO A C 1
ATOM 2022 O O . PRO A 1 260 ? 3.139 -24.819 -16.127 1.00 38.06 260 PRO A O 1
ATOM 2025 N N . LEU A 1 261 ? 4.233 -22.869 -16.225 1.00 43.75 261 LEU A N 1
ATOM 2026 C CA . LEU A 1 261 ? 3.283 -22.090 -15.458 1.00 43.75 261 LEU A CA 1
ATOM 2027 C C . LEU A 1 261 ? 2.043 -21.910 -16.336 1.00 43.75 261 LEU A C 1
ATOM 2029 O O . LEU A 1 261 ? 2.110 -21.286 -17.392 1.00 43.75 261 LEU A O 1
ATOM 2033 N N . GLU A 1 262 ? 0.894 -22.418 -15.888 1.00 51.62 262 GLU A N 1
ATOM 2034 C CA . GLU A 1 262 ? -0.364 -21.737 -16.189 1.00 51.62 262 GLU A CA 1
ATOM 2035 C C . GLU A 1 262 ? -0.196 -20.305 -15.662 1.00 51.62 262 GLU A C 1
ATOM 2037 O O . GLU A 1 262 ? -0.305 -20.061 -14.457 1.00 51.62 262 GLU A O 1
ATOM 2042 N N . PHE A 1 263 ? 0.171 -19.371 -16.540 1.00 56.41 263 PHE A N 1
ATOM 2043 C CA . PHE A 1 263 ? 0.405 -17.984 -16.165 1.00 56.41 263 PHE A CA 1
ATOM 2044 C C . PHE A 1 263 ? -0.943 -17.317 -15.904 1.00 56.41 263 PHE A C 1
ATOM 2046 O O . PHE A 1 263 ? -1.586 -16.758 -16.792 1.00 56.41 263 PHE A O 1
ATOM 2053 N N . LYS A 1 264 ? -1.380 -17.408 -14.648 1.00 64.38 264 LYS A N 1
ATOM 2054 C CA . LYS A 1 264 ? -2.544 -16.687 -14.148 1.00 64.38 264 LYS A CA 1
ATOM 2055 C C . LYS A 1 264 ? -2.102 -15.305 -13.698 1.00 64.38 264 LYS A C 1
ATOM 2057 O O . LYS A 1 264 ? -1.259 -15.170 -12.814 1.00 64.38 264 LYS A O 1
ATOM 2062 N N . PHE A 1 265 ? -2.676 -14.279 -14.311 1.00 67.44 265 PHE A N 1
ATOM 2063 C CA . PHE A 1 265 ? -2.533 -12.911 -13.845 1.00 67.44 265 PHE A CA 1
ATOM 2064 C C . PHE A 1 265 ? -3.402 -12.740 -12.599 1.00 67.44 265 PHE A C 1
ATOM 2066 O O . PHE A 1 265 ? -4.628 -12.790 -12.693 1.00 67.44 265 PHE A O 1
ATOM 2073 N N . GLU A 1 266 ? -2.770 -12.603 -11.434 1.00 72.12 266 GLU A N 1
ATOM 2074 C CA . GLU A 1 266 ? -3.451 -12.443 -10.150 1.00 72.12 266 GLU A CA 1
ATOM 2075 C C . GLU A 1 266 ? -3.487 -10.970 -9.740 1.00 72.12 266 GLU A C 1
ATOM 2077 O O . GLU A 1 266 ? -2.452 -10.324 -9.588 1.00 72.12 266 GLU A O 1
ATOM 2082 N N . PHE A 1 267 ? -4.691 -10.453 -9.525 1.00 72.19 267 PHE A N 1
ATOM 2083 C CA . PHE A 1 267 ? -4.952 -9.121 -9.007 1.00 72.19 267 PHE A CA 1
ATOM 2084 C C . PHE A 1 267 ? -5.523 -9.214 -7.603 1.00 72.19 267 PHE A C 1
ATOM 2086 O O . PHE A 1 267 ? -6.526 -9.891 -7.365 1.00 72.19 267 PHE A O 1
ATOM 2093 N N . VAL A 1 268 ? -4.863 -8.537 -6.673 1.00 69.31 268 VAL A N 1
ATOM 2094 C CA . VAL A 1 268 ? -5.281 -8.450 -5.279 1.00 69.31 268 VAL A CA 1
ATOM 2095 C C . VAL A 1 268 ? -6.217 -7.256 -5.154 1.00 69.31 268 VAL A C 1
ATOM 2097 O O . VAL A 1 268 ? -5.812 -6.132 -5.416 1.00 69.31 268 VAL A O 1
ATOM 2100 N N . SER A 1 269 ? -7.467 -7.513 -4.789 1.00 72.19 269 SER A N 1
ATOM 2101 C CA . SER A 1 269 ? -8.465 -6.474 -4.564 1.00 72.19 269 SER A CA 1
ATOM 2102 C C . SER A 1 269 ? -8.403 -5.951 -3.131 1.00 72.19 269 SER A C 1
ATOM 2104 O O . SER A 1 269 ? -8.166 -6.712 -2.190 1.00 72.19 269 SER A O 1
ATOM 2106 N N . ASP A 1 270 ? -8.692 -4.659 -2.982 1.00 68.69 270 ASP A N 1
ATOM 2107 C CA . ASP A 1 270 ? -8.848 -3.982 -1.692 1.00 68.69 270 ASP A CA 1
ATOM 2108 C C . ASP A 1 270 ? -10.137 -4.405 -0.958 1.00 68.69 270 ASP A C 1
ATOM 2110 O O . ASP A 1 270 ? -10.356 -4.034 0.195 1.00 68.69 270 ASP A O 1
ATOM 2114 N N . LYS A 1 271 ? -11.015 -5.184 -1.609 1.00 70.12 271 LYS A N 1
ATOM 2115 C CA . LYS A 1 271 ? -12.241 -5.707 -1.002 1.00 70.12 271 LYS A CA 1
ATOM 2116 C C . LYS A 1 271 ? -11.935 -6.928 -0.145 1.00 70.12 271 LYS A C 1
ATOM 2118 O O . LYS A 1 271 ? -11.441 -7.956 -0.621 1.00 70.12 271 LYS A O 1
ATOM 2123 N N . GLU A 1 272 ? -12.315 -6.824 1.121 1.00 71.25 272 GLU A N 1
ATOM 2124 C CA . GLU A 1 272 ? -12.281 -7.939 2.057 1.00 71.25 272 GLU A CA 1
ATOM 2125 C C . GLU A 1 272 ? -13.266 -9.034 1.623 1.00 71.25 272 GLU A C 1
ATOM 2127 O O . GLU A 1 272 ? -14.404 -8.773 1.220 1.00 71.25 272 GLU A O 1
ATOM 2132 N N . CYS A 1 273 ? -12.824 -10.285 1.704 1.00 69.38 273 CYS A N 1
ATOM 2133 C CA . CYS A 1 273 ? -13.719 -11.426 1.640 1.00 69.38 273 CYS A CA 1
ATOM 2134 C C . CYS A 1 273 ? -14.308 -11.680 3.033 1.00 69.38 273 CYS A C 1
ATOM 2136 O O . CYS A 1 273 ? -13.536 -11.807 3.987 1.00 69.38 273 CYS A O 1
ATOM 2138 N N . PRO A 1 274 ? -15.630 -11.861 3.172 1.00 55.69 274 PRO A N 1
ATOM 2139 C CA . PRO A 1 274 ? -16.196 -12.353 4.417 1.00 55.69 274 PRO A CA 1
ATOM 2140 C C . PRO A 1 274 ? -15.765 -13.813 4.615 1.00 55.69 274 PRO A C 1
ATOM 2142 O O . PRO A 1 274 ? -16.297 -14.718 3.976 1.00 55.69 274 PRO A O 1
ATOM 2145 N N . TYR A 1 275 ? -14.782 -14.050 5.483 1.00 51.25 275 TYR A N 1
ATOM 2146 C CA . TYR A 1 275 ? -14.550 -15.377 6.048 1.00 51.25 275 TYR A CA 1
ATOM 2147 C C . TYR A 1 275 ? -15.442 -15.523 7.278 1.00 51.25 275 TYR A C 1
ATOM 2149 O O . TYR A 1 275 ? -15.185 -14.923 8.322 1.00 51.25 275 TYR A O 1
ATOM 2157 N N . LEU A 1 276 ? -16.502 -16.314 7.140 1.00 44.34 276 LEU A N 1
ATOM 2158 C CA . LEU A 1 276 ? -17.253 -16.826 8.278 1.00 44.34 276 LEU A CA 1
ATOM 2159 C C . LEU A 1 276 ? -16.312 -17.768 9.059 1.00 44.34 276 LEU A C 1
ATOM 2161 O O . LEU A 1 276 ? -15.747 -18.690 8.479 1.00 44.34 276 LEU A O 1
ATOM 2165 N N . ASP A 1 277 ? -16.110 -17.471 10.345 1.00 42.22 277 ASP A N 1
ATOM 2166 C CA . ASP A 1 277 ? -15.640 -18.373 11.418 1.00 42.22 277 ASP A CA 1
ATOM 2167 C C . ASP A 1 277 ? -14.195 -18.306 11.956 1.00 42.22 277 ASP A C 1
ATOM 2169 O O . ASP A 1 277 ? -13.945 -18.929 12.985 1.00 42.22 277 ASP A O 1
ATOM 2173 N N . LEU A 1 278 ? -13.247 -17.525 11.411 1.00 42.84 278 LEU A N 1
ATOM 2174 C CA . LEU A 1 278 ? -11.873 -17.487 11.984 1.00 42.84 278 LEU A CA 1
ATOM 2175 C C . LEU A 1 278 ? -11.286 -16.104 12.301 1.00 42.84 278 LEU A C 1
ATOM 2177 O O . LEU A 1 278 ? -10.169 -16.028 12.806 1.00 42.84 278 LEU A O 1
ATOM 2181 N N . GLY A 1 279 ? -11.992 -15.005 12.021 1.00 52.69 279 GLY A N 1
ATOM 2182 C CA . GLY A 1 279 ? -11.476 -13.652 12.294 1.00 52.69 279 GLY A CA 1
ATOM 2183 C C . GLY A 1 279 ? -10.208 -13.277 11.506 1.00 52.69 279 GLY A C 1
ATOM 2184 O O . GLY A 1 279 ? -9.579 -12.263 11.798 1.00 52.69 279 GLY A O 1
ATOM 2185 N N . ILE A 1 280 ? -9.820 -14.075 10.505 1.00 51.28 280 ILE A N 1
ATOM 2186 C CA . ILE A 1 280 ? -8.691 -13.790 9.617 1.00 51.28 280 ILE A CA 1
ATOM 2187 C C . ILE A 1 280 ? -9.219 -12.962 8.448 1.00 51.28 280 ILE A C 1
ATOM 2189 O O . ILE A 1 280 ? -10.017 -13.453 7.649 1.00 51.28 280 ILE A O 1
ATOM 2193 N N . GLN A 1 281 ? -8.748 -11.718 8.330 1.00 56.88 281 GLN A N 1
ATOM 2194 C CA . GLN A 1 281 ? -8.989 -10.909 7.138 1.00 56.88 281 GLN A CA 1
ATOM 2195 C C . GLN A 1 281 ? -8.390 -11.619 5.917 1.00 56.88 281 GLN A C 1
ATOM 2197 O O . GLN A 1 281 ? -7.194 -11.923 5.857 1.00 56.88 281 GLN A O 1
ATOM 2202 N N . ALA A 1 282 ? -9.243 -11.914 4.943 1.00 66.88 282 ALA A N 1
ATOM 2203 C CA . ALA A 1 282 ? -8.846 -12.443 3.650 1.00 66.88 282 ALA A CA 1
ATOM 2204 C C . ALA A 1 282 ? -9.121 -11.392 2.581 1.00 66.88 282 ALA A C 1
ATOM 2206 O O . ALA A 1 282 ? -10.129 -10.688 2.626 1.00 66.88 282 ALA A O 1
ATOM 2207 N N . ILE A 1 283 ? -8.237 -11.325 1.598 1.00 71.31 283 ILE A N 1
ATOM 2208 C CA . ILE A 1 283 ? -8.360 -10.414 0.462 1.00 71.31 283 ILE A CA 1
ATOM 2209 C C . ILE A 1 283 ? -8.822 -11.203 -0.756 1.00 71.31 283 ILE A C 1
ATOM 2211 O O . ILE A 1 283 ? -8.430 -12.362 -0.961 1.00 71.31 283 ILE A O 1
ATOM 2215 N N . LYS A 1 284 ? -9.694 -10.599 -1.560 1.00 75.69 284 LYS A N 1
ATOM 2216 C CA . LYS A 1 284 ? -10.181 -11.231 -2.782 1.00 75.69 284 LYS A CA 1
ATOM 2217 C C . LYS A 1 284 ? -9.096 -11.146 -3.854 1.00 75.69 284 LYS A C 1
ATOM 2219 O O . LYS A 1 284 ? -8.613 -10.067 -4.173 1.00 75.69 284 LYS A O 1
ATOM 2224 N N . VAL A 1 285 ? -8.702 -12.283 -4.415 1.00 79.56 285 VAL A N 1
ATOM 2225 C CA . VAL A 1 285 ? -7.732 -12.353 -5.513 1.00 79.56 285 VAL A CA 1
ATOM 2226 C C . VAL A 1 285 ? -8.461 -12.782 -6.777 1.00 79.56 285 VAL A C 1
ATOM 2228 O O . VAL A 1 285 ? -9.045 -13.867 -6.819 1.00 79.56 285 VAL A O 1
ATOM 2231 N N . TYR A 1 286 ? -8.432 -11.937 -7.800 1.00 77.44 286 TYR A N 1
ATOM 2232 C CA . TYR A 1 286 ? -8.962 -12.229 -9.127 1.00 77.44 286 TYR A CA 1
ATOM 2233 C C . TYR A 1 286 ? -7.840 -12.788 -9.999 1.00 77.44 286 TYR A C 1
ATOM 2235 O O . TYR A 1 286 ? -6.803 -12.153 -10.144 1.00 77.44 286 TYR A O 1
ATOM 2243 N N . ALA A 1 287 ? -8.028 -13.975 -10.563 1.00 78.50 287 ALA A N 1
ATOM 2244 C CA . ALA A 1 287 ? -7.059 -14.650 -11.410 1.00 78.50 287 ALA A CA 1
ATOM 2245 C C . ALA A 1 287 ? -7.611 -14.807 -12.832 1.00 78.50 287 ALA A C 1
ATOM 2247 O O . ALA A 1 287 ? -8.693 -15.375 -13.031 1.00 78.50 287 ALA A O 1
ATOM 2248 N N . TYR A 1 288 ? -6.836 -14.320 -13.799 1.00 78.50 288 TYR A N 1
ATOM 2249 C CA . TYR A 1 288 ? -7.131 -14.348 -15.228 1.00 78.50 288 TYR A CA 1
ATOM 2250 C C . TYR A 1 288 ? -6.145 -15.256 -15.955 1.00 78.50 288 TYR A C 1
ATOM 2252 O O . TYR A 1 288 ? -4.938 -15.126 -15.775 1.00 78.50 288 TYR A O 1
ATOM 2260 N N . ASP A 1 289 ? -6.649 -16.153 -16.795 1.00 82.00 289 ASP A N 1
ATOM 2261 C CA . ASP A 1 289 ? -5.813 -16.958 -17.685 1.00 82.00 289 ASP A CA 1
ATOM 2262 C C . ASP A 1 289 ? -5.387 -16.120 -18.898 1.00 82.00 289 ASP A C 1
ATOM 2264 O O . ASP A 1 289 ? -6.230 -15.762 -19.728 1.00 82.00 289 ASP A O 1
ATOM 2268 N N . LEU A 1 290 ? -4.092 -15.796 -18.992 1.00 79.44 290 LEU A N 1
ATOM 2269 C CA . LEU A 1 290 ? -3.546 -14.952 -20.056 1.00 79.44 290 LEU A CA 1
ATOM 2270 C C . LEU A 1 290 ? -3.819 -15.555 -21.442 1.00 79.44 290 LEU A C 1
ATOM 2272 O O . LEU A 1 290 ? -4.164 -14.822 -22.369 1.00 79.44 290 LEU A O 1
ATOM 2276 N N . ASP A 1 291 ? -3.743 -16.881 -21.574 1.00 82.69 291 ASP A N 1
ATOM 2277 C CA . ASP A 1 291 ? -3.972 -17.575 -22.844 1.00 82.69 291 ASP A CA 1
ATOM 2278 C C . ASP A 1 291 ? -5.400 -17.356 -23.337 1.00 82.69 291 ASP A C 1
ATOM 2280 O O . ASP A 1 291 ? -5.621 -17.044 -24.510 1.00 82.69 291 ASP A O 1
ATOM 2284 N N . SER A 1 292 ? -6.368 -17.390 -22.419 1.00 81.06 292 SER A N 1
ATOM 2285 C CA . SER A 1 292 ? -7.761 -17.077 -22.729 1.00 81.06 292 SER A CA 1
ATOM 2286 C C . SER A 1 292 ? -7.967 -15.634 -23.206 1.00 81.06 292 SER A C 1
ATOM 2288 O O . SER A 1 292 ? -8.839 -15.400 -24.040 1.00 81.06 292 SER A O 1
ATOM 2290 N N . VAL A 1 293 ? -7.167 -14.671 -22.730 1.00 84.19 293 VAL A N 1
ATOM 2291 C CA . VAL A 1 293 ? -7.241 -13.257 -23.145 1.00 84.19 293 VAL A CA 1
ATOM 2292 C C . VAL A 1 293 ? -6.719 -13.084 -24.572 1.00 84.19 293 VAL A C 1
ATOM 2294 O O . VAL A 1 293 ? -7.318 -12.358 -25.364 1.00 84.19 293 VAL A O 1
ATOM 2297 N N . PHE A 1 294 ? -5.664 -13.807 -24.947 1.00 85.38 294 PHE A N 1
ATOM 2298 C CA . PHE A 1 294 ? -5.106 -13.767 -26.301 1.00 85.38 294 PHE A CA 1
ATOM 2299 C C . PHE A 1 294 ? -6.001 -14.428 -27.363 1.00 85.38 294 PHE A C 1
ATOM 2301 O O . PHE A 1 294 ? -5.911 -14.058 -28.534 1.00 85.38 294 PHE A O 1
ATOM 2308 N N . LEU A 1 295 ? -6.944 -15.300 -26.972 1.00 83.25 295 LEU A N 1
ATOM 2309 C CA . LEU A 1 295 ? -8.002 -15.807 -27.866 1.00 83.25 295 LEU A CA 1
ATOM 2310 C C . LEU A 1 295 ? -8.952 -14.709 -28.373 1.00 83.25 295 LEU A C 1
ATOM 2312 O O . LEU A 1 295 ? -9.790 -14.970 -29.235 1.00 83.25 295 LEU A O 1
ATOM 2316 N N . ALA A 1 296 ? -8.870 -13.490 -27.830 1.00 81.88 296 ALA A N 1
ATOM 2317 C CA . ALA A 1 296 ? -9.667 -12.366 -28.302 1.00 81.88 296 ALA A CA 1
ATOM 2318 C C . ALA A 1 296 ? -9.205 -11.843 -29.670 1.00 81.88 296 ALA A C 1
ATOM 2320 O O . ALA A 1 296 ? -10.006 -11.215 -30.365 1.00 81.88 296 ALA A O 1
ATOM 2321 N N . PHE A 1 297 ? -7.954 -12.105 -30.068 1.00 81.31 297 PHE A N 1
ATOM 2322 C CA . PHE A 1 297 ? -7.461 -11.766 -31.399 1.00 81.31 297 PHE A CA 1
ATOM 2323 C C . PHE A 1 297 ? -8.189 -12.585 -32.472 1.00 81.31 297 PHE A C 1
ATOM 2325 O O . PHE A 1 297 ? -8.147 -13.813 -32.475 1.00 81.31 297 PHE A O 1
ATOM 2332 N N . GLN A 1 298 ? -8.832 -11.909 -33.426 1.00 71.44 298 GLN A N 1
ATOM 2333 C CA . GLN A 1 298 ? -9.323 -12.565 -34.642 1.00 71.44 298 GLN A CA 1
ATOM 2334 C C . GLN A 1 298 ? -8.140 -13.088 -35.486 1.00 71.44 298 GLN A C 1
ATOM 2336 O O . GLN A 1 298 ? -7.048 -12.521 -35.430 1.00 71.44 298 GLN A O 1
ATOM 2341 N N . GLN A 1 299 ? -8.370 -14.108 -36.331 1.00 68.06 299 GLN A N 1
ATOM 2342 C CA . GLN A 1 299 ? -7.354 -14.825 -37.143 1.00 68.06 299 GLN A CA 1
ATOM 2343 C C . GLN A 1 299 ? -6.412 -13.938 -37.995 1.00 68.06 299 GLN A C 1
ATOM 2345 O O . GLN A 1 299 ? -5.407 -14.408 -38.512 1.00 68.06 299 GLN A O 1
ATOM 2350 N N . THR A 1 300 ? -6.716 -12.649 -38.149 1.00 64.12 300 THR A N 1
ATOM 2351 C CA . THR A 1 300 ? -5.915 -11.659 -38.893 1.00 64.12 300 THR A CA 1
ATOM 2352 C C . THR A 1 300 ? -4.662 -11.134 -38.168 1.00 64.12 300 THR A C 1
ATOM 2354 O O . THR A 1 300 ? -3.836 -10.447 -38.784 1.00 64.12 300 THR A O 1
ATOM 2357 N N . ALA A 1 301 ? -4.504 -11.395 -36.866 1.00 72.69 301 ALA A N 1
ATOM 2358 C CA . ALA A 1 301 ? -3.280 -11.060 -36.138 1.00 72.69 301 ALA A CA 1
ATOM 2359 C C . ALA A 1 301 ? -2.186 -12.097 -36.447 1.00 72.69 301 ALA A C 1
ATOM 2361 O O . ALA A 1 301 ? -2.423 -13.299 -36.357 1.00 72.69 301 ALA A O 1
ATOM 2362 N N . LYS A 1 302 ? -0.986 -11.639 -36.832 1.00 82.94 302 LYS A N 1
ATOM 2363 C CA . LYS A 1 302 ? 0.119 -12.550 -37.165 1.00 82.94 302 LYS A CA 1
ATOM 2364 C C . LYS A 1 302 ? 0.563 -13.299 -35.894 1.00 82.94 302 LYS A C 1
ATOM 2366 O O . LYS A 1 302 ? 0.823 -12.618 -34.897 1.00 82.94 302 LYS A O 1
ATOM 2371 N N . PRO A 1 303 ? 0.698 -14.641 -35.915 1.00 82.62 303 PRO A N 1
ATOM 2372 C CA . PRO A 1 303 ? 1.108 -15.434 -34.751 1.00 82.62 303 PRO A CA 1
ATOM 2373 C C . PRO A 1 303 ? 2.378 -14.912 -34.068 1.00 82.62 303 PRO A C 1
ATOM 2375 O O . PRO A 1 303 ? 2.428 -14.833 -32.845 1.00 82.62 303 PRO A O 1
ATOM 2378 N N . ASP A 1 304 ? 3.349 -14.441 -34.851 1.00 83.38 304 ASP A N 1
ATOM 2379 C CA . ASP A 1 304 ? 4.624 -13.924 -34.339 1.00 83.38 304 ASP A CA 1
ATOM 2380 C C . ASP A 1 304 ? 4.440 -12.641 -33.515 1.00 83.38 304 ASP A C 1
ATOM 2382 O O . ASP A 1 304 ? 5.072 -12.456 -32.480 1.00 83.38 304 ASP A O 1
ATOM 2386 N N . GLN A 1 305 ? 3.506 -11.769 -33.915 1.00 84.12 305 GLN A N 1
ATOM 2387 C CA . GLN A 1 305 ? 3.189 -10.545 -33.169 1.00 84.12 305 GLN A CA 1
ATOM 2388 C C . GLN A 1 305 ? 2.494 -10.871 -31.844 1.00 84.12 305 GLN A C 1
ATOM 2390 O O . GLN A 1 305 ? 2.747 -10.222 -30.829 1.00 84.12 305 GLN A O 1
ATOM 2395 N N . ILE A 1 306 ? 1.637 -11.897 -31.849 1.00 83.00 306 ILE A N 1
ATOM 2396 C CA . ILE A 1 306 ? 0.994 -12.410 -30.638 1.00 83.00 306 ILE A CA 1
ATOM 2397 C C . ILE A 1 306 ? 2.053 -13.002 -29.707 1.00 83.00 306 ILE A C 1
ATOM 2399 O O . ILE A 1 306 ? 2.049 -12.679 -28.525 1.00 83.00 306 ILE A O 1
ATOM 2403 N N . ALA A 1 307 ? 2.984 -13.806 -30.226 1.00 83.25 307 ALA A N 1
ATOM 2404 C CA . ALA A 1 307 ? 4.052 -14.420 -29.444 1.00 83.25 307 ALA A CA 1
ATOM 2405 C C . ALA A 1 307 ? 4.982 -13.375 -28.807 1.00 83.25 307 ALA A C 1
ATOM 2407 O O . ALA A 1 307 ? 5.252 -13.455 -27.611 1.00 83.25 307 ALA A O 1
ATOM 2408 N N . VAL A 1 308 ? 5.405 -12.356 -29.565 1.00 86.44 308 VAL A N 1
ATOM 2409 C CA . VAL A 1 308 ? 6.244 -11.255 -29.056 1.00 86.44 308 VAL A CA 1
ATOM 2410 C C . VAL A 1 308 ? 5.537 -10.500 -27.929 1.00 86.44 308 VAL A C 1
ATOM 2412 O O . VAL A 1 308 ? 6.118 -10.297 -26.862 1.00 86.44 308 VAL A O 1
ATOM 2415 N N . LEU A 1 309 ? 4.266 -10.129 -28.121 1.00 84.69 309 LEU A N 1
ATOM 2416 C CA . LEU A 1 309 ? 3.501 -9.431 -27.087 1.00 84.69 309 LEU A CA 1
ATOM 2417 C C . LEU A 1 309 ? 3.251 -10.324 -25.866 1.00 84.69 309 LEU A C 1
ATOM 2419 O O . LEU A 1 309 ? 3.415 -9.873 -24.737 1.00 84.69 309 LEU A O 1
ATOM 2423 N N . LYS A 1 310 ? 2.889 -11.592 -26.076 1.00 85.38 310 LYS A N 1
ATOM 2424 C CA . LYS A 1 310 ? 2.645 -12.567 -25.009 1.00 85.38 310 LYS A CA 1
ATOM 2425 C C . LYS A 1 310 ? 3.897 -12.766 -24.157 1.00 85.38 310 LYS A C 1
ATOM 2427 O O . LYS A 1 310 ? 3.825 -12.626 -22.941 1.00 85.38 310 LYS A O 1
ATOM 2432 N N . ASN A 1 311 ? 5.046 -13.002 -24.787 1.00 83.69 311 ASN A N 1
ATOM 2433 C CA . ASN A 1 311 ? 6.327 -13.158 -24.098 1.00 83.69 311 ASN A CA 1
ATOM 2434 C C . ASN A 1 311 ? 6.695 -11.905 -23.302 1.00 83.69 311 ASN A C 1
ATOM 2436 O O . ASN A 1 311 ? 7.179 -12.017 -22.180 1.00 83.69 311 ASN A O 1
ATOM 2440 N N . TYR A 1 312 ? 6.411 -10.719 -23.842 1.00 84.25 312 TYR A N 1
ATOM 2441 C CA . TYR A 1 312 ? 6.665 -9.461 -23.149 1.00 84.25 312 TYR A CA 1
ATOM 2442 C C . TYR A 1 312 ? 5.741 -9.234 -21.943 1.00 84.25 312 TYR A C 1
ATOM 2444 O O . TYR A 1 312 ? 6.209 -8.826 -20.880 1.00 84.25 312 TYR A O 1
ATOM 2452 N N . LEU A 1 313 ? 4.440 -9.525 -22.074 1.00 81.44 313 LEU A N 1
ATOM 2453 C CA . LEU A 1 313 ? 3.473 -9.421 -20.972 1.00 81.44 313 LEU A CA 1
ATOM 2454 C C . LEU A 1 313 ? 3.728 -10.449 -19.861 1.00 81.44 313 LEU A C 1
ATOM 2456 O O . LEU A 1 313 ? 3.342 -10.200 -18.723 1.00 81.44 313 LEU A O 1
ATOM 2460 N N . MET A 1 314 ? 4.387 -11.570 -20.174 1.00 78.00 314 MET A N 1
ATOM 2461 C CA . MET A 1 314 ? 4.783 -12.597 -19.201 1.00 78.00 314 MET A CA 1
ATOM 2462 C C . MET A 1 314 ? 6.059 -12.245 -18.416 1.00 78.00 314 MET A C 1
ATOM 2464 O O . MET A 1 314 ? 6.404 -12.956 -17.473 1.00 78.00 314 MET A O 1
ATOM 2468 N N . GLN A 1 315 ? 6.763 -11.158 -18.753 1.00 79.31 315 GLN A N 1
ATOM 2469 C CA . GLN A 1 315 ? 7.933 -10.728 -17.984 1.00 79.31 315 GLN A CA 1
ATOM 2470 C C . GLN A 1 315 ? 7.510 -10.139 -16.623 1.00 79.31 315 GLN A C 1
ATOM 2472 O O . GLN A 1 315 ? 6.627 -9.276 -16.595 1.00 79.31 315 GLN A O 1
ATOM 2477 N N . PRO A 1 316 ? 8.170 -10.515 -15.503 1.00 72.19 316 PRO A N 1
ATOM 2478 C CA . PRO A 1 316 ? 7.845 -10.027 -14.157 1.00 72.19 316 PRO A CA 1
ATOM 2479 C C . PRO A 1 316 ? 7.748 -8.496 -14.050 1.00 72.19 316 PRO A C 1
ATOM 2481 O O . PRO A 1 316 ? 6.829 -7.962 -13.419 1.00 72.19 316 PRO A O 1
ATOM 2484 N N . SER A 1 317 ? 8.661 -7.792 -14.726 1.00 71.06 317 SER A N 1
ATOM 2485 C CA . SER A 1 317 ? 8.701 -6.331 -14.830 1.00 71.06 317 SER A CA 1
ATOM 2486 C C . SER A 1 317 ? 7.423 -5.765 -15.454 1.00 71.06 317 SER A C 1
ATOM 2488 O O . SER A 1 317 ? 6.825 -4.852 -14.890 1.00 71.06 317 SER A O 1
ATOM 2490 N N . THR A 1 318 ? 6.945 -6.348 -16.552 1.00 73.31 318 THR A N 1
ATOM 2491 C CA . THR A 1 318 ? 5.718 -5.937 -17.247 1.00 73.31 318 THR A CA 1
ATOM 2492 C C . THR A 1 318 ? 4.461 -6.254 -16.437 1.00 73.31 318 THR A C 1
ATOM 2494 O O . THR A 1 318 ? 3.578 -5.404 -16.321 1.00 73.31 318 THR A O 1
ATOM 2497 N N . THR A 1 319 ? 4.385 -7.429 -15.799 1.00 68.12 319 THR A N 1
ATOM 2498 C CA . THR A 1 319 ? 3.241 -7.800 -14.940 1.00 68.12 319 THR A CA 1
ATOM 2499 C C . THR A 1 319 ? 3.026 -6.837 -13.776 1.00 68.12 319 THR A C 1
ATOM 2501 O O . THR A 1 319 ? 1.881 -6.576 -13.413 1.00 68.12 319 THR A O 1
ATOM 2504 N N . SER A 1 320 ? 4.095 -6.259 -13.218 1.00 66.88 320 SER A N 1
ATOM 2505 C CA . SER A 1 320 ? 3.975 -5.267 -12.141 1.00 66.88 320 SER A CA 1
ATOM 2506 C C . SER A 1 320 ? 3.256 -3.988 -12.590 1.00 66.88 320 SER A C 1
ATOM 2508 O O . SER A 1 320 ? 2.568 -3.353 -11.799 1.00 66.88 320 SER A O 1
ATOM 2510 N N . HIS A 1 321 ? 3.365 -3.621 -13.869 1.00 69.75 321 HIS A N 1
ATOM 2511 C CA . HIS A 1 321 ? 2.752 -2.407 -14.412 1.00 69.75 321 HIS A CA 1
ATOM 2512 C C . HIS A 1 321 ? 1.257 -2.614 -14.674 1.00 69.75 321 HIS A C 1
ATOM 2514 O O . HIS A 1 321 ? 0.457 -1.704 -14.486 1.00 69.75 321 HIS A O 1
ATOM 2520 N N . LEU A 1 322 ? 0.856 -3.843 -15.005 1.00 71.00 322 LEU A N 1
ATOM 2521 C CA . LEU A 1 322 ? -0.543 -4.227 -15.199 1.00 71.00 322 LEU A CA 1
ATOM 2522 C C . LEU A 1 322 ? -1.381 -4.201 -13.905 1.00 71.00 322 LEU A C 1
ATOM 2524 O O . LEU A 1 322 ? -2.602 -4.307 -13.981 1.00 71.00 322 LEU A O 1
ATOM 2528 N N . GLN A 1 323 ? -0.763 -4.015 -12.730 1.00 68.56 323 GLN A N 1
ATOM 2529 C CA . GLN A 1 323 ? -1.460 -3.892 -11.440 1.00 68.56 323 GLN A CA 1
ATOM 2530 C C . GLN A 1 323 ? -2.398 -2.673 -11.356 1.00 68.56 323 GLN A C 1
ATOM 2532 O O . GLN A 1 323 ? -3.268 -2.645 -10.495 1.00 68.56 323 GLN A O 1
ATOM 2537 N N . GLY A 1 324 ? -2.263 -1.685 -12.251 1.00 64.94 324 GLY A N 1
ATOM 2538 C CA . GLY A 1 324 ? -3.172 -0.532 -12.337 1.00 64.94 324 GLY A CA 1
ATOM 2539 C C . GLY A 1 324 ? -4.508 -0.804 -13.042 1.00 64.94 324 GLY A C 1
ATOM 2540 O O . GLY A 1 324 ? -5.322 0.109 -13.173 1.00 64.94 324 GLY A O 1
ATOM 2541 N N . LEU A 1 325 ? -4.738 -2.024 -13.537 1.00 72.94 325 LEU A N 1
ATOM 2542 C CA . LEU A 1 325 ? -5.999 -2.401 -14.174 1.00 72.94 325 LEU A CA 1
ATOM 2543 C C . LEU A 1 325 ? -7.066 -2.714 -13.116 1.00 72.94 325 LEU A C 1
ATOM 2545 O O . LEU A 1 325 ? -6.895 -3.618 -12.303 1.00 72.94 325 LEU A O 1
ATOM 2549 N N . ASP A 1 326 ? -8.194 -1.999 -13.161 1.00 74.69 326 ASP A N 1
ATOM 2550 C CA . ASP A 1 326 ? -9.384 -2.289 -12.347 1.00 74.69 326 ASP A CA 1
ATOM 2551 C C . ASP A 1 326 ? -10.079 -3.553 -12.872 1.00 74.69 326 ASP A C 1
ATOM 2553 O O . ASP A 1 326 ? -10.961 -3.507 -13.731 1.00 74.69 326 ASP A O 1
ATOM 2557 N N . LEU A 1 327 ? -9.630 -4.701 -12.372 1.00 71.31 327 LEU A N 1
ATOM 2558 C CA . LEU A 1 327 ? -10.091 -6.021 -12.793 1.00 71.31 327 LEU A CA 1
ATOM 2559 C C . LEU A 1 327 ? -11.366 -6.490 -12.082 1.00 71.31 327 LEU A C 1
ATOM 2561 O O . LEU A 1 327 ? -11.789 -7.632 -12.275 1.00 71.31 327 LEU A O 1
ATOM 2565 N N . GLU A 1 328 ? -11.983 -5.635 -11.264 1.00 71.25 328 GLU A N 1
ATOM 2566 C CA . GLU A 1 328 ? -13.261 -5.937 -10.617 1.00 71.25 328 GLU A CA 1
ATOM 2567 C C . GLU A 1 328 ? -14.453 -5.698 -11.537 1.00 71.25 328 GLU A C 1
ATOM 2569 O O . GLU A 1 328 ? -15.512 -6.309 -11.365 1.00 71.25 328 GLU A O 1
ATOM 2574 N N . LYS A 1 329 ? -14.297 -4.800 -12.513 1.00 75.56 329 LYS A N 1
ATOM 2575 C CA . LYS A 1 329 ? -15.325 -4.563 -13.519 1.00 75.56 329 LYS A CA 1
ATOM 2576 C C . LYS A 1 329 ? -15.327 -5.725 -14.509 1.00 75.56 329 LYS A C 1
ATOM 2578 O O . LYS A 1 329 ? -14.267 -6.080 -15.021 1.00 75.56 329 LYS A O 1
ATOM 2583 N N . PRO A 1 330 ? -16.496 -6.311 -14.823 1.00 67.25 330 PRO A N 1
ATOM 2584 C CA . PRO A 1 330 ? -16.575 -7.344 -15.843 1.00 67.25 330 PRO A CA 1
ATOM 2585 C C . PRO A 1 330 ? -16.100 -6.764 -17.179 1.00 67.25 330 PRO A C 1
ATOM 2587 O O . PRO A 1 330 ? -16.729 -5.871 -17.744 1.00 67.25 330 PRO A O 1
ATOM 2590 N N . MET A 1 331 ? -14.971 -7.271 -17.671 1.00 79.75 331 MET A N 1
ATOM 2591 C CA . MET A 1 331 ? -14.409 -6.924 -18.971 1.00 79.75 331 MET A CA 1
ATOM 2592 C C . MET A 1 331 ? -14.556 -8.109 -19.920 1.00 79.75 331 MET A C 1
ATOM 2594 O O . MET A 1 331 ? -14.451 -9.273 -19.532 1.00 79.75 331 MET A O 1
ATOM 2598 N N . THR A 1 332 ? -14.790 -7.817 -21.193 1.00 87.25 332 THR A N 1
ATOM 2599 C CA . THR A 1 332 ? -14.624 -8.815 -22.255 1.00 87.25 332 THR A CA 1
ATOM 2600 C C . THR A 1 332 ? -13.139 -9.056 -22.518 1.00 87.25 332 THR A C 1
ATOM 2602 O O . THR A 1 332 ? -12.310 -8.190 -22.230 1.00 87.25 332 THR A O 1
ATOM 2605 N N . ARG A 1 333 ? -12.780 -10.210 -23.098 1.00 84.75 333 ARG A N 1
ATOM 2606 C CA . ARG A 1 333 ? -11.382 -10.545 -23.424 1.00 84.75 333 ARG A CA 1
ATOM 2607 C C . ARG A 1 333 ? -10.736 -9.454 -24.269 1.00 84.75 333 ARG A C 1
ATOM 2609 O O . ARG A 1 333 ? -9.587 -9.099 -24.031 1.00 84.75 333 ARG A O 1
ATOM 2616 N N . GLY A 1 334 ? -11.507 -8.857 -25.178 1.00 84.81 334 GLY A N 1
ATOM 2617 C CA . GLY A 1 334 ? -11.022 -7.747 -25.981 1.00 84.81 334 GLY A CA 1
ATOM 2618 C C . GLY A 1 334 ? -10.786 -6.445 -25.225 1.00 84.81 334 GLY A C 1
ATOM 2619 O O . GLY A 1 334 ? -9.745 -5.831 -25.420 1.00 84.81 334 GLY A O 1
ATOM 2620 N N . GLN A 1 335 ? -11.686 -6.057 -24.319 1.00 85.12 335 GLN A N 1
ATOM 2621 C CA . GLN A 1 335 ? -11.485 -4.865 -23.483 1.00 85.12 335 GLN A CA 1
ATOM 2622 C C . GLN A 1 335 ? -10.288 -5.027 -22.542 1.00 85.12 335 GLN A C 1
ATOM 2624 O O . GLN A 1 335 ? -9.511 -4.095 -22.359 1.00 85.12 335 GLN A O 1
ATOM 2629 N N . LEU A 1 336 ? -10.117 -6.220 -21.969 1.00 85.94 336 LEU A N 1
ATOM 2630 C CA . LEU A 1 336 ? -8.980 -6.514 -21.105 1.00 85.94 336 LEU A CA 1
ATOM 2631 C C . LEU A 1 336 ? -7.659 -6.428 -21.883 1.00 85.94 336 LEU A C 1
ATOM 2633 O O . LEU A 1 336 ? -6.730 -5.755 -21.446 1.00 85.94 336 LEU A O 1
ATOM 2637 N N . LEU A 1 337 ? -7.600 -7.036 -23.070 1.00 87.81 337 LEU A N 1
ATOM 2638 C CA . LEU A 1 337 ? -6.431 -6.986 -23.947 1.00 87.81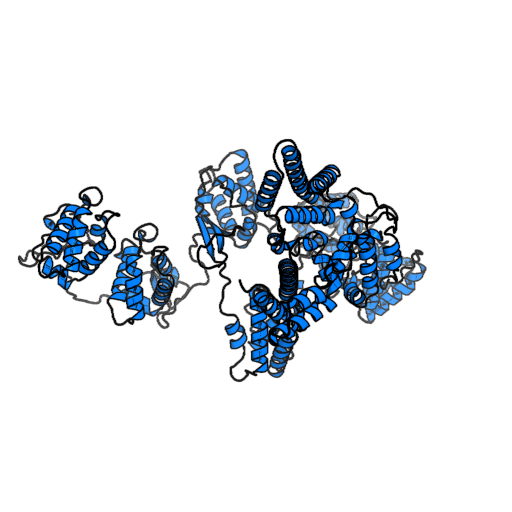 337 LEU A CA 1
ATOM 2639 C C . LEU A 1 337 ? -6.107 -5.558 -24.419 1.00 87.81 337 LEU A C 1
ATOM 2641 O O . LEU A 1 337 ? -4.945 -5.158 -24.417 1.00 87.81 337 LEU A O 1
ATOM 2645 N N . GLU A 1 338 ? -7.123 -4.772 -24.782 1.00 86.69 338 GLU A N 1
ATOM 2646 C CA . GLU A 1 338 ? -6.978 -3.361 -25.159 1.00 86.69 338 GLU A CA 1
ATOM 2647 C C . GLU A 1 338 ? -6.402 -2.526 -24.011 1.00 86.69 338 GLU A C 1
ATOM 2649 O O . GLU A 1 338 ? -5.465 -1.749 -24.218 1.00 86.69 338 GLU A O 1
ATOM 2654 N N . ASN A 1 339 ? -6.895 -2.734 -22.791 1.00 84.44 339 ASN A N 1
ATOM 2655 C CA . ASN A 1 339 ? -6.394 -2.045 -21.610 1.00 84.44 339 ASN A CA 1
ATOM 2656 C C . ASN A 1 339 ? -4.951 -2.456 -21.281 1.00 84.44 339 ASN A C 1
ATOM 2658 O O . ASN A 1 339 ? -4.130 -1.585 -21.001 1.00 84.44 339 ASN A O 1
ATOM 2662 N N . MET A 1 340 ? -4.603 -3.745 -21.382 1.00 87.12 340 MET A N 1
ATOM 2663 C CA . MET A 1 340 ? -3.226 -4.227 -21.190 1.00 87.12 340 MET A CA 1
ATOM 2664 C C . MET A 1 340 ? -2.262 -3.610 -22.215 1.00 87.12 340 MET A C 1
ATOM 2666 O O . MET A 1 340 ? -1.209 -3.095 -21.845 1.00 87.12 340 MET A O 1
ATOM 2670 N N . VAL A 1 341 ? -2.636 -3.598 -23.499 1.00 86.00 341 VAL A N 1
ATOM 2671 C CA . VAL A 1 341 ? -1.839 -2.998 -24.586 1.00 86.00 341 VAL A CA 1
ATOM 2672 C C . VAL A 1 341 ? -1.683 -1.490 -24.394 1.00 86.00 341 VAL A C 1
ATOM 2674 O O . VAL A 1 341 ? -0.587 -0.953 -24.561 1.00 86.00 341 VAL A O 1
ATOM 2677 N N . THR A 1 342 ? -2.761 -0.802 -24.019 1.00 81.00 342 THR A N 1
ATOM 2678 C CA . THR A 1 342 ? -2.759 0.643 -23.761 1.00 81.00 342 THR A CA 1
ATOM 2679 C C . THR A 1 342 ? -1.844 0.979 -22.593 1.00 81.00 342 THR A C 1
ATOM 2681 O O . THR A 1 342 ? -0.989 1.856 -22.703 1.00 81.00 342 THR A O 1
ATOM 2684 N N . LEU A 1 343 ? -1.965 0.244 -21.492 1.00 78.75 343 LEU A N 1
ATOM 2685 C CA . LEU A 1 343 ? -1.206 0.511 -20.282 1.00 78.75 343 LEU A CA 1
ATOM 2686 C C . LEU A 1 343 ? 0.293 0.251 -20.483 1.00 78.75 343 LEU A C 1
ATOM 2688 O O . LEU A 1 343 ? 1.108 1.082 -20.093 1.00 78.75 343 LEU A O 1
ATOM 2692 N N . VAL A 1 344 ? 0.658 -0.814 -21.203 1.00 81.12 344 VAL A N 1
ATOM 2693 C CA . VAL A 1 344 ? 2.055 -1.097 -21.574 1.00 81.12 344 VAL A CA 1
ATOM 2694 C C . VAL A 1 344 ? 2.620 -0.064 -22.552 1.00 81.12 344 VAL A C 1
ATOM 2696 O O . VAL A 1 344 ? 3.787 0.310 -22.450 1.00 81.12 344 VAL A O 1
ATOM 2699 N N . LYS A 1 345 ? 1.804 0.450 -23.479 1.00 78.81 345 LYS A N 1
ATOM 2700 C CA . LYS A 1 345 ? 2.209 1.519 -24.405 1.00 78.81 345 LYS A CA 1
ATOM 2701 C C . LYS A 1 345 ? 2.533 2.831 -23.677 1.00 78.81 345 LYS A C 1
ATOM 2703 O O . LYS A 1 345 ? 3.412 3.562 -24.128 1.00 78.81 345 LYS A O 1
ATOM 2708 N N . PHE A 1 346 ? 1.821 3.140 -22.592 1.00 69.69 346 PHE A N 1
ATOM 2709 C CA . PHE A 1 346 ? 1.982 4.390 -21.839 1.00 69.69 346 PHE A CA 1
ATOM 2710 C C . PHE A 1 346 ? 2.889 4.274 -20.606 1.00 69.69 346 PHE A C 1
ATOM 2712 O O . PHE A 1 346 ? 3.323 5.299 -20.077 1.00 69.69 346 PHE A O 1
ATOM 2719 N N . SER A 1 347 ? 3.224 3.064 -20.155 1.00 68.12 347 SER A N 1
ATOM 2720 C CA . SER A 1 347 ? 4.124 2.877 -19.021 1.00 68.12 347 SER A CA 1
ATOM 2721 C C . SER A 1 347 ? 5.566 3.245 -19.389 1.00 68.12 347 SER A C 1
ATOM 2723 O O . SER A 1 347 ? 6.189 2.603 -20.238 1.00 68.12 347 SER A O 1
ATOM 2725 N N . ARG A 1 348 ? 6.121 4.268 -18.726 1.00 57.88 348 ARG A N 1
ATOM 2726 C CA . ARG A 1 348 ? 7.562 4.553 -18.750 1.00 57.88 348 ARG A CA 1
ATOM 2727 C C . ARG A 1 348 ? 8.263 3.484 -17.909 1.00 57.88 348 ARG A C 1
ATOM 2729 O O . ARG A 1 348 ? 8.266 3.587 -16.687 1.00 57.88 348 ARG A O 1
ATOM 2736 N N . PHE A 1 349 ? 8.807 2.451 -18.555 1.00 57.19 349 PHE A N 1
ATOM 2737 C CA . PHE A 1 349 ? 9.550 1.388 -17.876 1.00 57.19 349 PHE A CA 1
ATOM 2738 C C . PHE A 1 349 ? 10.731 1.994 -17.112 1.00 57.19 349 PHE A C 1
ATOM 2740 O O . PHE A 1 349 ? 11.654 2.566 -17.695 1.00 57.19 349 PHE A O 1
ATOM 2747 N N . SER A 1 350 ? 10.680 1.899 -15.787 1.00 41.22 350 SER A N 1
ATOM 2748 C CA . SER A 1 350 ? 11.719 2.377 -14.883 1.00 41.22 350 SER A CA 1
ATOM 2749 C C . SER A 1 350 ? 12.946 1.466 -14.990 1.00 41.22 350 SER A C 1
ATOM 2751 O O . SER A 1 350 ? 13.063 0.504 -14.238 1.00 41.22 350 SER A O 1
ATOM 2753 N N . GLY A 1 351 ? 13.831 1.741 -15.953 1.00 50.47 351 GLY A N 1
ATOM 2754 C CA . GLY A 1 351 ? 15.168 1.134 -16.030 1.00 50.47 351 GLY A CA 1
ATOM 2755 C C . GLY A 1 351 ? 15.503 0.308 -17.278 1.00 50.47 351 GLY A C 1
ATOM 2756 O O . GLY A 1 351 ? 16.605 -0.219 -17.346 1.00 50.47 351 GLY A O 1
ATOM 2757 N N . GLY A 1 352 ? 14.626 0.209 -18.284 1.00 54.34 352 GLY A N 1
ATOM 2758 C CA . GLY A 1 352 ? 14.939 -0.504 -19.532 1.00 54.34 352 GLY A CA 1
ATOM 2759 C C . GLY A 1 352 ? 14.147 0.019 -20.728 1.00 54.34 352 GLY A C 1
ATOM 2760 O O . GLY A 1 352 ? 12.965 0.340 -20.601 1.00 54.34 352 GLY A O 1
ATOM 2761 N N . ARG A 1 353 ? 14.787 0.121 -21.903 1.00 64.31 353 ARG A N 1
ATOM 2762 C CA . ARG A 1 353 ? 14.075 0.412 -23.157 1.00 64.31 353 ARG A CA 1
ATOM 2763 C C . ARG A 1 353 ? 13.175 -0.777 -23.492 1.00 64.31 353 ARG A C 1
ATOM 2765 O O . ARG A 1 353 ? 13.645 -1.911 -23.525 1.00 64.31 353 ARG A O 1
ATOM 2772 N N . MET A 1 354 ? 11.898 -0.515 -23.772 1.00 81.56 354 MET A N 1
ATOM 2773 C CA . MET A 1 354 ? 11.008 -1.511 -24.373 1.00 81.56 354 MET A CA 1
ATOM 2774 C C . MET A 1 354 ? 11.661 -2.035 -25.666 1.00 81.56 354 MET A C 1
ATOM 2776 O O . MET A 1 354 ? 12.054 -1.201 -26.491 1.00 81.56 354 MET A O 1
ATOM 2780 N N . PRO A 1 355 ? 11.783 -3.363 -25.863 1.00 84.88 355 PRO A N 1
ATOM 2781 C CA . PRO A 1 355 ? 12.416 -3.915 -27.054 1.00 84.88 355 PRO A CA 1
ATOM 2782 C C . PRO A 1 355 ? 11.787 -3.338 -28.335 1.00 84.88 355 PRO A C 1
ATOM 2784 O O . PRO A 1 355 ? 10.556 -3.229 -28.397 1.00 84.88 355 PRO A O 1
ATOM 2787 N N . PRO A 1 356 ? 12.581 -2.970 -29.362 1.00 82.62 356 PRO A N 1
ATOM 2788 C CA . PRO A 1 356 ? 12.070 -2.362 -30.596 1.00 82.62 356 PRO A CA 1
ATOM 2789 C C . PRO A 1 356 ? 10.968 -3.195 -31.258 1.00 82.62 356 PRO A C 1
ATOM 2791 O O . PRO A 1 356 ? 9.957 -2.656 -31.706 1.00 82.62 356 PRO A O 1
ATOM 2794 N N . GLU A 1 357 ? 11.123 -4.519 -31.223 1.00 85.50 357 GLU A N 1
ATOM 2795 C CA . GLU A 1 357 ? 10.156 -5.490 -31.736 1.00 85.50 357 GLU A CA 1
ATOM 2796 C C . GLU A 1 357 ? 8.805 -5.392 -31.014 1.00 85.50 357 GLU A C 1
ATOM 2798 O O . GLU A 1 357 ? 7.755 -5.349 -31.651 1.00 85.50 357 GLU A O 1
ATOM 2803 N N . VAL A 1 358 ? 8.817 -5.261 -29.685 1.00 85.81 358 VAL A N 1
ATOM 2804 C CA . VAL A 1 358 ? 7.607 -5.096 -28.866 1.00 85.81 358 VAL A CA 1
ATOM 2805 C C . VAL A 1 358 ? 6.961 -3.736 -29.127 1.00 85.81 358 VAL A C 1
ATOM 2807 O O . VAL A 1 358 ? 5.739 -3.644 -29.240 1.00 85.81 358 VAL A O 1
ATOM 2810 N N . LYS A 1 359 ? 7.766 -2.678 -29.271 1.00 86.56 359 LYS A N 1
ATOM 2811 C CA . LYS A 1 359 ? 7.290 -1.317 -29.556 1.00 86.56 359 LYS A CA 1
ATOM 2812 C C . LYS A 1 359 ? 6.581 -1.237 -30.909 1.00 86.56 359 LYS A C 1
ATOM 2814 O O . LYS A 1 359 ? 5.497 -0.655 -30.994 1.00 86.56 359 LYS A O 1
ATOM 2819 N N . GLU A 1 360 ? 7.147 -1.847 -31.948 1.00 85.75 360 GLU A N 1
ATOM 2820 C CA . GLU A 1 360 ? 6.513 -1.921 -33.269 1.00 85.75 360 GLU A CA 1
ATOM 2821 C C . GLU A 1 360 ? 5.266 -2.814 -33.254 1.00 85.75 360 GLU A C 1
ATOM 2823 O O . GLU A 1 360 ? 4.220 -2.425 -33.785 1.00 85.75 360 GLU A O 1
ATOM 2828 N N . VAL A 1 361 ? 5.308 -3.953 -32.555 1.00 88.00 361 VAL A N 1
ATOM 2829 C CA . VAL A 1 361 ? 4.136 -4.819 -32.350 1.00 88.00 361 VAL A CA 1
ATOM 2830 C C . VAL A 1 361 ? 3.000 -4.064 -31.652 1.00 88.00 361 VAL A C 1
ATOM 2832 O O . VAL A 1 361 ? 1.869 -4.096 -32.136 1.00 88.00 361 VAL A O 1
ATOM 2835 N N . LEU A 1 362 ? 3.277 -3.312 -30.583 1.00 85.19 362 LEU A N 1
ATOM 2836 C CA . LEU A 1 362 ? 2.285 -2.502 -29.866 1.00 85.19 362 LEU A CA 1
ATOM 2837 C C . LEU A 1 362 ? 1.741 -1.352 -30.716 1.00 85.19 362 LEU A C 1
ATOM 2839 O O . LEU A 1 362 ? 0.546 -1.068 -30.666 1.00 85.19 362 LEU A O 1
ATOM 2843 N N . LYS A 1 363 ? 2.580 -0.695 -31.525 1.00 82.81 363 LYS A N 1
ATOM 2844 C CA . LYS A 1 363 ? 2.158 0.379 -32.438 1.00 82.81 363 LYS A CA 1
ATOM 2845 C C . LYS A 1 363 ? 1.202 -0.148 -33.510 1.00 82.81 363 LYS A C 1
ATOM 2847 O O . LYS A 1 363 ? 0.162 0.466 -33.760 1.00 82.81 363 LYS A O 1
ATOM 2852 N N . HIS A 1 364 ? 1.513 -1.304 -34.098 1.00 82.19 364 HIS A N 1
ATOM 2853 C CA . HIS A 1 364 ? 0.655 -1.966 -35.079 1.00 82.19 364 HIS A CA 1
ATOM 2854 C C . HIS A 1 364 ? -0.629 -2.530 -34.460 1.00 82.19 364 HIS A C 1
ATOM 2856 O O . HIS A 1 364 ? -1.707 -2.338 -35.028 1.00 82.19 364 HIS A O 1
ATOM 2862 N N . LEU A 1 365 ? -0.539 -3.184 -33.299 1.00 78.62 365 LEU A N 1
ATOM 2863 C CA . LEU A 1 365 ? -1.689 -3.761 -32.602 1.00 78.62 365 LEU A CA 1
ATOM 2864 C C . LEU A 1 365 ? -2.631 -2.685 -32.069 1.00 78.62 365 LEU A C 1
ATOM 2866 O O . LEU A 1 365 ? -3.821 -2.768 -32.342 1.00 78.62 365 LEU A O 1
ATOM 2870 N N . ALA A 1 366 ? -2.130 -1.634 -31.414 1.00 77.75 366 ALA A N 1
ATOM 2871 C CA . ALA A 1 366 ? -2.966 -0.537 -30.924 1.00 77.75 366 ALA A CA 1
ATOM 2872 C C . ALA A 1 366 ? -3.711 0.168 -32.068 1.00 77.75 366 ALA A C 1
ATOM 2874 O O . ALA A 1 366 ? -4.896 0.463 -31.940 1.00 77.75 366 ALA A O 1
ATOM 2875 N N . LYS A 1 367 ? -3.043 0.383 -33.214 1.00 78.31 367 LYS A N 1
ATOM 2876 C CA . LYS A 1 367 ? -3.681 0.949 -34.411 1.00 78.31 367 LYS A CA 1
ATOM 2877 C C . LYS A 1 367 ? -4.769 0.023 -34.959 1.00 78.31 367 LYS A C 1
ATOM 2879 O O . LYS A 1 367 ? -5.822 0.508 -35.349 1.00 78.31 367 LYS A O 1
ATOM 2884 N N . ARG A 1 368 ? -4.543 -1.294 -35.000 1.00 74.81 368 ARG A N 1
ATOM 2885 C CA . ARG A 1 368 ? -5.526 -2.275 -35.505 1.00 74.81 368 ARG A CA 1
ATOM 2886 C C . ARG A 1 368 ? -6.713 -2.466 -34.564 1.00 74.81 368 ARG A C 1
ATOM 2888 O O . ARG A 1 368 ? -7.840 -2.562 -35.039 1.00 74.81 368 ARG A O 1
ATOM 2895 N N . ILE A 1 369 ? -6.462 -2.488 -33.257 1.00 72.25 369 ILE A N 1
ATOM 2896 C CA . ILE A 1 369 ? -7.490 -2.539 -32.215 1.00 72.25 369 ILE A CA 1
ATOM 2897 C C . ILE A 1 369 ? -8.432 -1.336 -32.350 1.00 72.25 369 ILE A C 1
ATOM 2899 O O . ILE A 1 369 ? -9.644 -1.531 -32.395 1.00 72.25 369 ILE A O 1
ATOM 2903 N N . SER A 1 370 ? -7.886 -0.125 -32.524 1.00 68.38 370 SER A N 1
ATOM 2904 C CA . SER A 1 370 ? -8.692 1.095 -32.633 1.00 68.38 370 SER A CA 1
ATOM 2905 C C . SER A 1 370 ? -9.414 1.273 -33.974 1.00 68.38 370 SER A C 1
ATOM 2907 O O . SER A 1 370 ? -10.451 1.928 -34.009 1.00 68.38 370 SER A O 1
ATOM 2909 N N . THR A 1 371 ? -8.897 0.714 -35.077 1.00 65.94 371 THR A N 1
ATOM 2910 C CA . THR A 1 371 ? -9.451 0.950 -36.430 1.00 65.94 371 THR A CA 1
ATOM 2911 C C . THR A 1 371 ? -10.352 -0.162 -36.960 1.00 65.94 371 THR A C 1
ATOM 2913 O O . THR A 1 371 ? -11.298 0.140 -37.678 1.00 65.94 371 THR A O 1
ATOM 2916 N N . ASN A 1 372 ? -10.105 -1.430 -36.611 1.00 59.06 372 ASN A N 1
ATOM 2917 C CA . ASN A 1 372 ? -10.725 -2.567 -37.306 1.00 59.06 372 ASN A CA 1
ATOM 2918 C C . ASN A 1 372 ? -11.607 -3.460 -36.415 1.00 59.06 372 ASN A C 1
ATOM 2920 O O . ASN A 1 372 ? -12.105 -4.475 -36.894 1.00 59.06 372 ASN A O 1
ATOM 2924 N N . GLY A 1 373 ? -11.793 -3.140 -35.128 1.00 55.66 373 GLY A N 1
ATOM 2925 C CA . GLY A 1 373 ? -12.650 -3.941 -34.239 1.00 55.66 373 GLY A CA 1
ATOM 2926 C C . GLY A 1 373 ? -12.209 -5.408 -34.114 1.00 55.66 373 GLY A C 1
ATOM 2927 O O . GLY A 1 373 ? -13.043 -6.298 -33.972 1.00 55.66 373 GLY A O 1
ATOM 2928 N N . VAL A 1 374 ? -10.896 -5.668 -34.175 1.00 57.00 374 VAL A N 1
ATOM 2929 C CA . VAL A 1 374 ? -10.271 -7.008 -34.313 1.00 57.00 374 VAL A CA 1
ATOM 2930 C C . VAL A 1 374 ? -10.363 -7.856 -33.038 1.00 57.00 374 VAL A C 1
ATOM 2932 O O . VAL A 1 374 ? -9.657 -8.855 -32.897 1.00 57.00 374 VAL A O 1
ATOM 2935 N N . ILE A 1 375 ? -11.209 -7.473 -32.080 1.00 68.88 375 ILE A N 1
ATOM 2936 C CA . ILE A 1 375 ? -11.255 -8.122 -30.779 1.00 68.88 375 ILE A CA 1
ATOM 2937 C C . ILE A 1 375 ? -12.640 -8.665 -30.461 1.00 68.88 375 ILE A C 1
ATOM 2939 O O . ILE A 1 375 ? -13.618 -7.926 -30.346 1.00 68.88 375 ILE A O 1
ATOM 2943 N N . ALA A 1 376 ? -12.719 -9.988 -30.310 1.00 67.62 376 ALA A N 1
ATOM 2944 C CA . ALA A 1 376 ? -13.942 -10.662 -29.914 1.00 67.62 376 ALA A CA 1
ATOM 2945 C C . ALA A 1 376 ? -14.334 -10.229 -28.491 1.00 67.62 376 ALA A C 1
ATOM 2947 O O . ALA A 1 376 ? -13.596 -10.436 -27.524 1.00 67.62 376 ALA A O 1
ATOM 2948 N N . ARG A 1 377 ? -15.529 -9.646 -28.352 1.00 77.56 377 ARG A N 1
ATOM 2949 C CA . ARG A 1 377 ? -16.113 -9.223 -27.069 1.00 77.56 377 ARG A CA 1
ATOM 2950 C C . ARG A 1 377 ? -16.740 -10.404 -26.323 1.00 77.56 377 ARG A C 1
ATOM 2952 O O . ARG A 1 377 ? -17.917 -10.391 -25.985 1.00 77.56 377 ARG A O 1
ATOM 2959 N N . THR A 1 378 ? -15.956 -11.452 -26.104 1.00 79.44 378 THR A N 1
ATOM 2960 C CA . THR A 1 378 ? -16.379 -12.621 -25.326 1.00 79.44 378 THR A CA 1
ATOM 2961 C C . THR A 1 378 ? -16.078 -12.407 -23.838 1.00 79.44 378 THR A C 1
ATOM 2963 O O . THR A 1 378 ? -15.082 -11.754 -23.515 1.00 79.44 378 THR A O 1
ATOM 2966 N N . PRO A 1 379 ? -16.917 -12.906 -22.912 1.00 78.31 379 PRO A N 1
ATOM 2967 C CA . PRO A 1 379 ? -16.658 -12.798 -21.477 1.00 78.31 379 PRO A CA 1
ATOM 2968 C C . PRO A 1 379 ? -15.321 -13.445 -21.101 1.00 78.31 379 PRO A C 1
ATOM 2970 O O . PRO A 1 379 ? -14.984 -14.521 -21.604 1.00 78.31 379 PRO A O 1
ATOM 2973 N N . VAL A 1 380 ? -14.558 -12.811 -20.211 1.00 76.88 380 VAL A N 1
ATOM 2974 C CA . VAL A 1 380 ? -13.375 -13.453 -19.629 1.00 76.88 380 VAL A CA 1
ATOM 2975 C C . VAL A 1 380 ? -13.831 -14.328 -18.462 1.00 76.88 380 VAL A C 1
ATOM 2977 O O . VAL A 1 380 ? -14.522 -13.819 -17.579 1.00 76.88 380 VAL A O 1
ATOM 2980 N N . PRO A 1 381 ? -13.486 -15.625 -18.418 1.00 71.44 381 PRO A N 1
ATOM 2981 C CA . PRO A 1 381 ? -13.714 -16.424 -17.224 1.00 71.44 381 PRO A CA 1
ATOM 2982 C C . PRO A 1 381 ? -12.819 -15.891 -16.098 1.00 71.44 381 PRO A C 1
ATOM 2984 O O . PRO A 1 381 ? -11.610 -16.113 -16.090 1.00 71.44 381 PRO A O 1
ATOM 2987 N N . VAL A 1 382 ? -13.417 -15.150 -15.166 1.00 70.88 382 VAL A N 1
ATOM 2988 C CA . VAL A 1 382 ? -12.727 -14.616 -13.990 1.00 70.88 382 VAL A CA 1
ATOM 2989 C C . VAL A 1 382 ? -12.862 -15.622 -12.863 1.00 70.88 382 VAL A C 1
ATOM 2991 O O . VAL A 1 382 ? -13.968 -15.891 -12.394 1.00 70.88 382 VAL A O 1
ATOM 2994 N N . SER A 1 383 ? -11.743 -16.170 -12.401 1.00 76.50 383 SER A N 1
ATOM 2995 C CA . SER A 1 383 ? -11.744 -16.953 -11.167 1.00 76.50 383 SER A CA 1
ATOM 2996 C C . SER A 1 383 ? -11.395 -16.028 -10.008 1.00 76.50 383 SER A C 1
ATOM 2998 O O . SER A 1 383 ? -10.332 -15.417 -10.000 1.00 76.50 383 SER A O 1
ATOM 3000 N N . SER A 1 384 ? -12.294 -15.870 -9.037 1.00 77.38 384 SER A N 1
ATOM 3001 C CA . SER A 1 384 ? -11.974 -15.153 -7.801 1.00 77.38 384 SER A CA 1
ATOM 3002 C C . SER A 1 384 ? -11.801 -16.146 -6.667 1.00 77.38 384 SER A C 1
ATOM 3004 O O . SER A 1 384 ? -12.689 -16.965 -6.437 1.00 77.38 384 SER A O 1
ATOM 3006 N N . ARG A 1 385 ? -10.693 -16.053 -5.938 1.00 82.75 385 ARG A N 1
ATOM 3007 C CA . ARG A 1 385 ? -10.451 -16.833 -4.724 1.00 82.75 385 ARG A CA 1
ATOM 3008 C C . ARG A 1 385 ? -10.162 -15.895 -3.567 1.00 82.75 385 ARG A C 1
ATOM 3010 O O . ARG A 1 385 ? -9.451 -14.908 -3.730 1.00 82.75 385 ARG A O 1
ATOM 3017 N N . CYS A 1 386 ? -10.694 -16.203 -2.395 1.00 74.12 386 CYS A N 1
ATOM 3018 C CA . CYS A 1 386 ? -10.302 -15.499 -1.185 1.00 74.12 386 CYS A CA 1
ATOM 3019 C C . CYS A 1 386 ? -8.972 -16.085 -0.728 1.00 74.12 386 CYS A C 1
ATOM 3021 O O . CYS A 1 386 ? -8.878 -17.283 -0.456 1.00 74.12 386 CYS A O 1
ATOM 3023 N N . ARG A 1 387 ? -7.925 -15.261 -0.712 1.00 69.94 387 ARG A N 1
ATOM 3024 C CA . ARG A 1 387 ? -6.627 -15.676 -0.194 1.00 69.94 387 ARG A CA 1
ATOM 3025 C C . ARG A 1 387 ? -6.555 -15.179 1.248 1.00 69.94 387 ARG A C 1
ATOM 3027 O O . ARG A 1 387 ? -6.670 -13.966 1.454 1.00 69.94 387 ARG A O 1
ATOM 3034 N N . PRO A 1 388 ? -6.395 -16.066 2.249 1.00 56.50 388 PRO A N 1
ATOM 3035 C CA . PRO A 1 388 ? -6.062 -15.607 3.589 1.00 56.50 388 PRO A CA 1
ATOM 3036 C C . PRO A 1 388 ? -4.816 -14.736 3.473 1.00 56.50 388 PRO A C 1
ATOM 3038 O O . PRO A 1 388 ? -3.937 -15.025 2.652 1.00 56.50 388 PRO A O 1
ATOM 3041 N N . GLN A 1 389 ? -4.747 -13.654 4.242 1.00 57.34 389 GLN A N 1
ATOM 3042 C CA . GLN A 1 389 ? -3.568 -12.798 4.270 1.00 57.34 389 GLN A CA 1
ATOM 3043 C C . GLN A 1 389 ? -2.419 -13.556 4.969 1.00 57.34 389 GLN A C 1
ATOM 3045 O O . GLN A 1 389 ? -2.039 -13.263 6.098 1.00 57.34 389 GLN A O 1
ATOM 3050 N N . VAL A 1 390 ? -1.891 -14.600 4.320 1.00 42.03 390 VAL A N 1
ATOM 3051 C CA . VAL A 1 390 ? -0.770 -15.404 4.804 1.00 42.03 390 VAL A CA 1
ATOM 3052 C C . VAL A 1 390 ? 0.478 -14.567 4.600 1.00 42.03 390 VAL A C 1
ATOM 3054 O O . VAL A 1 390 ? 1.094 -14.573 3.535 1.00 42.03 390 VAL A O 1
ATOM 3057 N N . ARG A 1 391 ? 0.852 -13.821 5.638 1.00 42.47 391 ARG A N 1
ATOM 3058 C CA . ARG A 1 391 ? 2.246 -13.421 5.815 1.00 42.47 391 ARG A CA 1
ATOM 3059 C C . ARG A 1 391 ? 3.047 -14.715 5.913 1.00 42.47 391 ARG A C 1
ATOM 3061 O O . ARG A 1 391 ? 2.700 -15.575 6.716 1.00 42.47 391 ARG A O 1
ATOM 3068 N N . GLY A 1 392 ? 4.062 -14.890 5.072 1.00 37.69 392 GLY A N 1
ATOM 3069 C CA . GLY A 1 392 ? 4.965 -16.031 5.185 1.00 37.69 392 GLY A CA 1
ATOM 3070 C C . GLY A 1 392 ? 5.593 -16.045 6.578 1.00 37.69 392 GLY A C 1
ATOM 3071 O O . GLY A 1 392 ? 6.353 -15.143 6.916 1.00 37.69 392 GLY A O 1
ATOM 3072 N N . VAL A 1 393 ? 5.242 -17.039 7.392 1.00 34.41 393 VAL A N 1
ATOM 3073 C CA . VAL A 1 393 ? 5.844 -17.276 8.706 1.00 34.41 393 VAL A CA 1
ATOM 3074 C C . VAL A 1 393 ? 6.661 -18.561 8.606 1.00 34.41 393 VAL A C 1
ATOM 3076 O O . VAL A 1 393 ? 6.166 -19.651 8.868 1.00 34.41 393 VAL A O 1
ATOM 3079 N N . VAL A 1 394 ? 7.940 -18.426 8.256 1.00 34.12 394 VAL A N 1
ATOM 3080 C CA . VAL A 1 394 ? 8.949 -19.083 9.097 1.00 34.12 394 VAL A CA 1
ATOM 3081 C C . VAL A 1 394 ? 8.960 -18.243 10.374 1.00 34.12 394 VAL A C 1
ATOM 3083 O O . VAL A 1 394 ? 9.081 -17.025 10.239 1.00 34.12 394 VAL A O 1
ATOM 3086 N N . PRO A 1 395 ? 8.770 -18.800 11.584 1.00 38.28 395 PRO A N 1
ATOM 3087 C CA . PRO A 1 395 ? 8.770 -18.002 12.805 1.00 38.28 395 PRO A CA 1
ATOM 3088 C C . PRO A 1 395 ? 10.089 -17.213 12.886 1.00 38.28 395 PRO A C 1
ATOM 3090 O O . PRO A 1 395 ? 11.146 -17.839 12.989 1.00 38.28 395 PRO A O 1
ATOM 3093 N N . PRO A 1 396 ? 10.072 -15.865 12.837 1.00 48.47 396 PRO A N 1
ATOM 3094 C CA . PRO A 1 396 ? 11.298 -15.061 12.864 1.00 48.47 396 PRO A CA 1
ATOM 3095 C C . PRO A 1 396 ? 12.137 -15.270 14.135 1.00 48.47 396 PRO A C 1
ATOM 3097 O O . PRO A 1 396 ? 13.337 -15.000 14.121 1.00 48.47 396 PRO A O 1
ATOM 3100 N N . VAL A 1 397 ? 11.533 -15.824 15.199 1.00 40.62 397 VAL A N 1
ATOM 3101 C CA . VAL A 1 397 ? 12.224 -16.269 16.421 1.00 40.62 397 VAL A CA 1
ATOM 3102 C C . VAL A 1 397 ? 13.322 -17.265 16.092 1.00 40.62 397 VAL A C 1
ATOM 3104 O O . VAL A 1 397 ? 14.451 -17.068 16.527 1.00 40.62 397 VAL A O 1
ATOM 3107 N N . ASN A 1 398 ? 13.032 -18.289 15.282 1.00 46.88 398 ASN A N 1
ATOM 3108 C CA . ASN A 1 398 ? 14.016 -19.318 14.954 1.00 46.88 398 ASN A CA 1
ATOM 3109 C C . ASN A 1 398 ? 15.151 -18.746 14.109 1.00 46.88 398 ASN A C 1
ATOM 3111 O O . ASN A 1 398 ? 16.263 -19.232 14.210 1.00 46.88 398 ASN A O 1
ATOM 3115 N N . LEU A 1 399 ? 14.914 -17.699 13.315 1.00 53.25 399 LEU A N 1
ATOM 3116 C CA . LEU A 1 399 ? 15.974 -17.084 12.524 1.00 53.25 399 LEU A CA 1
ATOM 3117 C C . LEU A 1 399 ? 16.912 -16.247 13.408 1.00 53.25 399 LEU A C 1
ATOM 3119 O O . LEU A 1 399 ? 18.118 -16.438 13.356 1.00 53.25 399 LEU A O 1
ATOM 3123 N N . LEU A 1 400 ? 16.374 -15.363 14.259 1.00 55.34 400 LEU A N 1
ATOM 3124 C CA . LEU A 1 400 ? 17.186 -14.486 15.117 1.00 55.34 400 LEU A CA 1
ATOM 3125 C C . LEU A 1 400 ? 17.884 -15.246 16.258 1.00 55.34 400 LEU A C 1
ATOM 3127 O O . LEU A 1 400 ? 19.013 -14.912 16.606 1.00 55.34 400 LEU A O 1
ATOM 3131 N N . THR A 1 401 ? 17.252 -16.291 16.806 1.00 58.25 401 THR A N 1
ATOM 3132 C CA . THR A 1 401 ? 17.842 -17.117 17.877 1.00 58.25 401 THR A CA 1
ATOM 3133 C C . THR A 1 401 ? 18.724 -18.260 17.366 1.00 58.25 401 THR A C 1
ATOM 3135 O O . THR A 1 401 ? 19.659 -18.621 18.073 1.00 58.25 401 THR A O 1
ATOM 3138 N N . ALA A 1 402 ? 18.516 -18.797 16.151 1.00 57.38 402 ALA A N 1
ATOM 3139 C CA . ALA A 1 402 ? 19.441 -19.782 15.558 1.00 57.38 402 ALA A CA 1
ATOM 3140 C C . ALA A 1 402 ? 20.720 -19.149 14.986 1.00 57.38 402 ALA A C 1
ATOM 3142 O O . ALA A 1 402 ? 21.679 -19.856 14.666 1.00 57.38 402 ALA A O 1
ATOM 3143 N N . ILE A 1 403 ? 20.745 -17.820 14.844 1.00 63.38 403 ILE A N 1
ATOM 3144 C CA . ILE A 1 403 ? 21.950 -17.080 14.467 1.00 63.38 403 ILE A CA 1
ATOM 3145 C C . ILE A 1 403 ? 22.988 -17.096 15.607 1.00 63.38 403 ILE A C 1
ATOM 3147 O O . ILE A 1 403 ? 24.181 -17.178 15.309 1.00 63.38 403 ILE A O 1
ATOM 3151 N N . LEU A 1 404 ? 22.562 -17.111 16.878 1.00 66.38 404 LEU A N 1
ATOM 3152 C CA . LEU A 1 404 ? 23.458 -17.237 18.034 1.00 66.38 404 LEU A CA 1
ATOM 3153 C C . LEU A 1 404 ? 23.703 -18.721 18.398 1.00 66.38 404 LEU A C 1
ATOM 3155 O O . LEU A 1 404 ? 22.732 -19.460 18.588 1.00 66.38 404 LEU A O 1
ATOM 3159 N N . PRO A 1 405 ? 24.966 -19.175 18.522 1.00 71.75 405 PRO A N 1
ATOM 3160 C CA . PRO A 1 405 ? 25.310 -20.486 19.081 1.00 71.75 405 PRO A CA 1
ATOM 3161 C C . PRO A 1 405 ? 24.709 -20.679 20.481 1.00 71.75 405 PRO A C 1
ATOM 3163 O O . PRO A 1 405 ? 24.569 -19.712 21.231 1.00 71.75 405 PRO A O 1
ATOM 3166 N N . GLU A 1 406 ? 24.367 -21.917 20.858 1.00 67.94 406 GLU A N 1
ATOM 3167 C CA . GLU A 1 406 ? 23.766 -22.191 22.178 1.00 67.94 406 GLU A CA 1
ATOM 3168 C C . GLU A 1 406 ? 24.668 -21.758 23.341 1.00 67.94 406 GLU A C 1
ATOM 3170 O O . GLU A 1 406 ? 24.164 -21.297 24.364 1.00 67.94 406 GLU A O 1
ATOM 3175 N N . ASP A 1 407 ? 25.983 -21.813 23.134 1.00 65.69 407 ASP A N 1
ATOM 3176 C CA . ASP A 1 407 ? 27.015 -21.484 24.122 1.00 65.69 407 ASP A CA 1
ATOM 3177 C C . ASP A 1 407 ? 27.144 -19.967 24.387 1.00 65.69 407 ASP A C 1
ATOM 3179 O O . ASP A 1 407 ? 27.721 -19.557 25.392 1.00 65.69 407 ASP A O 1
ATOM 3183 N N . ASP A 1 408 ? 26.564 -19.125 23.519 1.00 64.06 408 ASP A N 1
ATOM 3184 C CA . ASP A 1 408 ? 26.615 -17.653 23.580 1.00 64.06 408 ASP A CA 1
ATOM 3185 C C . ASP A 1 408 ? 25.287 -17.021 24.042 1.00 64.06 408 ASP A C 1
ATOM 3187 O O . ASP A 1 408 ? 25.072 -15.810 23.968 1.00 64.06 408 ASP A O 1
ATOM 3191 N N . ARG A 1 409 ? 24.367 -17.840 24.559 1.00 69.19 409 ARG A N 1
ATOM 3192 C CA . ARG A 1 409 ? 23.038 -17.433 25.029 1.00 69.19 409 ARG A CA 1
ATOM 3193 C C . ARG A 1 409 ? 23.085 -16.723 26.387 1.00 69.19 409 ARG A C 1
ATOM 3195 O O . ARG A 1 409 ? 22.590 -17.231 27.392 1.00 69.19 409 ARG A O 1
ATOM 3202 N N . ASN A 1 410 ? 23.636 -15.509 26.416 1.00 82.31 410 ASN A N 1
ATOM 3203 C CA . ASN A 1 410 ? 23.480 -14.614 27.563 1.00 82.31 410 ASN A CA 1
ATOM 3204 C C . ASN A 1 410 ? 21.968 -14.341 27.794 1.00 82.31 410 ASN A C 1
ATOM 3206 O O . ASN A 1 410 ? 21.283 -13.912 26.856 1.00 82.31 410 ASN A O 1
ATOM 3210 N N . PRO A 1 411 ? 21.425 -14.564 29.011 1.00 80.62 411 PRO A N 1
ATOM 3211 C CA . PRO A 1 411 ? 20.005 -14.364 29.312 1.00 80.62 411 PRO A CA 1
ATOM 3212 C C . PRO A 1 411 ? 19.487 -12.962 28.970 1.00 80.62 411 PRO A C 1
ATOM 3214 O O . PRO A 1 411 ? 18.340 -12.814 28.545 1.00 80.62 411 PRO A O 1
ATOM 3217 N N . GLU A 1 412 ? 20.326 -11.933 29.116 1.00 77.81 412 GLU A N 1
ATOM 3218 C CA . GLU A 1 412 ? 19.976 -10.547 28.794 1.00 77.81 412 GLU A CA 1
ATOM 3219 C C . GLU A 1 412 ? 19.876 -10.322 27.281 1.00 77.81 412 GLU A C 1
ATOM 3221 O O . GLU A 1 412 ? 18.955 -9.652 26.815 1.00 77.81 412 GLU A O 1
ATOM 3226 N N . VAL A 1 413 ? 20.755 -10.961 26.503 1.00 81.62 413 VAL A N 1
ATOM 3227 C CA . VAL A 1 413 ? 20.745 -10.914 25.032 1.00 81.62 413 VAL A CA 1
ATOM 3228 C C . VAL A 1 413 ? 19.529 -11.656 24.480 1.00 81.62 413 VAL A C 1
ATOM 3230 O O . VAL A 1 413 ? 18.872 -11.157 23.570 1.00 81.62 413 VAL A O 1
ATOM 3233 N N . ILE A 1 414 ? 19.162 -12.802 25.064 1.00 80.50 414 ILE A N 1
ATOM 3234 C CA . ILE A 1 414 ? 17.929 -13.520 24.697 1.00 80.50 414 ILE A CA 1
ATOM 3235 C C . ILE A 1 414 ? 16.698 -12.671 25.009 1.00 80.50 414 ILE A C 1
ATOM 3237 O O . ILE A 1 414 ? 15.790 -12.563 24.185 1.00 80.50 414 ILE A O 1
ATOM 3241 N N . LYS A 1 415 ? 16.663 -12.044 26.189 1.00 81.94 415 LYS A N 1
ATOM 3242 C CA . LYS A 1 415 ? 15.561 -11.164 26.584 1.00 81.94 415 LYS A CA 1
ATOM 3243 C C . LYS A 1 415 ? 15.426 -9.976 25.626 1.00 81.94 415 LYS A C 1
ATOM 3245 O O . LYS A 1 415 ? 14.310 -9.665 25.216 1.00 81.94 415 LYS A O 1
ATOM 3250 N N . ALA A 1 416 ? 16.543 -9.370 25.222 1.00 82.06 416 ALA A N 1
ATOM 3251 C CA . ALA A 1 416 ? 16.571 -8.293 24.237 1.00 82.06 416 ALA A CA 1
ATOM 3252 C C . ALA A 1 416 ? 16.124 -8.762 22.840 1.00 82.06 416 ALA A C 1
ATOM 3254 O O . ALA A 1 416 ? 15.304 -8.101 22.207 1.00 82.06 416 ALA A O 1
ATOM 3255 N N . LEU A 1 417 ? 16.578 -9.930 22.375 1.00 80.56 417 LEU A N 1
ATOM 3256 C CA . LEU A 1 417 ? 16.140 -10.513 21.101 1.00 80.56 417 LEU A CA 1
ATOM 3257 C C . LEU A 1 417 ? 14.640 -10.828 21.078 1.00 80.56 417 LEU A C 1
ATOM 3259 O O . LEU A 1 417 ? 13.980 -10.564 20.073 1.00 80.56 417 LEU A O 1
ATOM 3263 N N . ASN A 1 418 ? 14.088 -11.336 22.181 1.00 80.50 418 ASN A N 1
ATOM 3264 C CA . ASN A 1 418 ? 12.652 -11.584 22.313 1.00 80.50 418 ASN A CA 1
ATOM 3265 C C . ASN A 1 418 ? 11.848 -10.275 22.301 1.00 80.50 418 ASN A C 1
ATOM 3267 O O . ASN A 1 418 ? 10.840 -10.187 21.611 1.00 80.50 418 ASN A O 1
ATOM 3271 N N . ALA A 1 419 ? 12.329 -9.229 22.977 1.00 78.94 419 ALA A N 1
ATOM 3272 C CA . ALA A 1 419 ? 11.691 -7.913 22.949 1.00 78.94 419 ALA A CA 1
ATOM 3273 C C . ALA A 1 419 ? 11.722 -7.272 21.545 1.00 78.94 419 ALA A C 1
ATOM 3275 O O . ALA A 1 419 ? 10.716 -6.725 21.087 1.00 78.94 419 ALA A O 1
ATOM 3276 N N . ILE A 1 420 ? 12.842 -7.400 20.821 1.00 79.88 420 ILE A N 1
ATOM 3277 C CA . ILE A 1 420 ? 12.949 -6.987 19.412 1.00 79.88 420 ILE A CA 1
ATOM 3278 C C . ILE A 1 420 ? 11.946 -7.766 18.556 1.00 79.88 420 ILE A C 1
ATOM 3280 O O . ILE A 1 420 ? 11.258 -7.180 17.721 1.00 79.88 420 ILE A O 1
ATOM 3284 N N . TYR A 1 421 ? 11.822 -9.073 18.778 1.00 78.19 421 TYR A N 1
ATOM 3285 C CA . TYR A 1 421 ? 10.871 -9.920 18.067 1.00 78.19 421 TYR A CA 1
ATOM 3286 C C . TYR A 1 421 ? 9.409 -9.519 18.314 1.00 78.19 421 TYR A C 1
ATOM 3288 O O . TYR A 1 421 ? 8.658 -9.324 17.353 1.00 78.19 421 TYR A O 1
ATOM 3296 N N . ASP A 1 422 ? 9.017 -9.337 19.573 1.00 74.50 422 ASP A N 1
ATOM 3297 C CA . ASP A 1 422 ? 7.656 -8.950 19.950 1.00 74.50 422 ASP A CA 1
ATOM 3298 C C . ASP A 1 422 ? 7.278 -7.600 19.327 1.00 74.50 422 ASP A C 1
ATOM 3300 O O . ASP A 1 422 ? 6.190 -7.430 18.770 1.00 74.50 422 ASP A O 1
ATOM 3304 N N . ALA A 1 423 ? 8.213 -6.649 19.313 1.00 71.50 423 ALA A N 1
ATOM 3305 C CA . ALA A 1 423 ? 8.010 -5.361 18.667 1.00 71.50 423 ALA A CA 1
ATOM 3306 C C . ALA A 1 423 ? 7.874 -5.467 17.137 1.00 71.50 423 ALA A C 1
ATOM 3308 O O . ALA A 1 423 ? 7.086 -4.727 16.537 1.00 71.50 423 ALA A O 1
ATOM 3309 N N . LEU A 1 424 ? 8.594 -6.389 16.487 1.00 68.19 424 LEU A N 1
ATOM 3310 C CA . LEU A 1 424 ? 8.446 -6.649 15.050 1.00 68.19 424 LEU A CA 1
ATOM 3311 C C . LEU A 1 424 ? 7.098 -7.287 14.710 1.00 68.19 424 LEU A C 1
ATOM 3313 O O . LEU A 1 424 ? 6.480 -6.899 13.713 1.00 68.19 424 LEU A O 1
ATOM 3317 N N . LEU A 1 425 ? 6.610 -8.201 15.554 1.00 62.91 425 LEU A N 1
ATOM 3318 C CA . LEU A 1 425 ? 5.272 -8.780 15.438 1.00 62.91 425 LEU A CA 1
ATOM 3319 C C . LEU A 1 425 ? 4.182 -7.708 15.547 1.00 62.91 425 LEU A C 1
ATOM 3321 O O . LEU A 1 425 ? 3.306 -7.632 14.682 1.00 62.91 425 LEU A O 1
ATOM 3325 N N . VAL A 1 426 ? 4.256 -6.855 16.573 1.00 66.81 426 VAL A N 1
ATOM 3326 C CA . VAL A 1 426 ? 3.257 -5.806 16.838 1.00 66.81 426 VAL A CA 1
ATOM 3327 C C . VAL A 1 426 ? 3.234 -4.762 15.720 1.00 66.81 426 VAL A C 1
ATOM 3329 O O . VAL A 1 426 ? 2.164 -4.396 15.233 1.00 66.81 426 VAL A O 1
ATOM 3332 N N . LYS A 1 427 ? 4.407 -4.307 15.257 1.00 61.81 427 LYS A N 1
ATOM 3333 C CA . LYS A 1 427 ? 4.513 -3.273 14.213 1.00 61.81 427 LYS A CA 1
ATOM 3334 C C . LYS A 1 427 ? 4.366 -3.798 12.791 1.00 61.81 427 LYS A C 1
ATOM 3336 O O . LYS A 1 427 ? 4.444 -3.010 11.850 1.00 61.81 427 LYS A O 1
ATOM 3341 N N . LYS A 1 428 ? 4.125 -5.100 12.611 1.00 55.97 428 LYS A N 1
ATOM 3342 C CA . LYS A 1 428 ? 3.882 -5.705 11.298 1.00 55.97 428 LYS A CA 1
ATOM 3343 C C . LYS A 1 428 ? 5.040 -5.515 10.293 1.00 55.97 428 LYS A C 1
ATOM 3345 O O . LYS A 1 428 ? 4.778 -5.660 9.099 1.00 55.97 428 LYS A O 1
ATOM 3350 N N . VAL A 1 429 ? 6.271 -5.248 10.744 1.00 56.34 429 VAL A N 1
ATOM 3351 C CA . VAL A 1 429 ? 7.440 -4.954 9.886 1.00 56.34 429 VAL A CA 1
ATOM 3352 C C . VAL A 1 429 ? 7.934 -6.231 9.207 1.00 56.34 429 VAL A C 1
ATOM 3354 O O . VAL A 1 429 ? 8.168 -7.239 9.875 1.00 56.34 429 VAL A O 1
ATOM 3357 N N . SER A 1 430 ? 8.095 -6.208 7.884 1.00 55.41 430 SER A N 1
ATOM 3358 C CA . SER A 1 430 ? 8.582 -7.371 7.140 1.00 55.41 430 SER A CA 1
ATOM 3359 C C . SER A 1 430 ? 10.112 -7.419 7.136 1.00 55.41 430 SER A C 1
ATOM 3361 O O . SER A 1 430 ? 10.765 -6.457 6.742 1.00 55.41 430 SER A O 1
ATOM 3363 N N . LEU A 1 431 ? 10.714 -8.564 7.481 1.00 53.97 431 LEU A N 1
ATOM 3364 C CA . LEU A 1 431 ? 12.162 -8.781 7.302 1.00 53.97 431 LEU A CA 1
ATOM 3365 C C . LEU A 1 431 ? 12.593 -8.621 5.831 1.00 53.97 431 LEU A C 1
ATOM 3367 O O . LEU A 1 431 ? 13.708 -8.178 5.567 1.00 53.97 431 LEU A O 1
ATOM 3371 N N . TYR A 1 432 ? 11.695 -8.882 4.874 1.00 53.78 432 TYR A N 1
ATOM 3372 C CA . TYR A 1 432 ? 11.941 -8.643 3.446 1.00 53.78 432 TYR A CA 1
ATOM 3373 C C . TYR A 1 432 ? 12.011 -7.159 3.067 1.00 53.78 432 TYR A C 1
ATOM 3375 O O . TYR A 1 432 ? 12.592 -6.842 2.038 1.00 53.78 432 TYR A O 1
ATOM 3383 N N . GLU A 1 433 ? 11.454 -6.250 3.873 1.00 53.81 433 GLU A N 1
ATOM 3384 C CA . GLU A 1 433 ? 11.624 -4.799 3.682 1.00 53.81 433 GLU A CA 1
ATOM 3385 C C . GLU A 1 433 ? 12.995 -4.327 4.201 1.00 53.81 433 GLU A C 1
ATOM 3387 O O . GLU A 1 433 ? 13.498 -3.285 3.791 1.00 53.81 433 GLU A O 1
ATOM 3392 N N . ILE A 1 434 ? 13.627 -5.119 5.075 1.00 56.53 434 ILE A N 1
ATOM 3393 C CA . ILE A 1 434 ? 14.910 -4.817 5.725 1.00 56.53 434 ILE A CA 1
ATOM 3394 C C . ILE A 1 434 ? 16.087 -5.431 4.944 1.00 56.53 434 ILE A C 1
ATOM 3396 O O . ILE A 1 434 ? 17.164 -4.840 4.860 1.00 56.53 434 ILE A O 1
ATOM 3400 N N . LEU A 1 435 ? 15.891 -6.598 4.327 1.00 53.25 435 LEU A N 1
ATOM 3401 C CA . LEU A 1 435 ? 16.938 -7.376 3.655 1.00 53.25 435 LEU A CA 1
ATOM 3402 C C . LEU A 1 435 ? 17.172 -7.156 2.137 1.00 53.25 435 LEU A C 1
ATOM 3404 O O . LEU A 1 435 ? 18.121 -7.759 1.640 1.00 53.25 435 LEU A O 1
ATOM 3408 N N . PRO A 1 436 ? 16.436 -6.324 1.363 1.00 46.06 436 PRO A N 1
ATOM 3409 C CA . PRO A 1 436 ? 16.518 -6.358 -0.105 1.00 46.06 436 PRO A CA 1
ATOM 3410 C C . PRO A 1 436 ? 17.821 -5.774 -0.689 1.00 46.06 436 PRO A C 1
ATOM 3412 O O . PRO A 1 436 ? 17.945 -5.667 -1.903 1.00 46.06 436 PRO A O 1
ATOM 3415 N N . ALA A 1 437 ? 18.792 -5.399 0.153 1.00 50.09 437 ALA A N 1
ATOM 3416 C CA . ALA A 1 437 ? 20.066 -4.798 -0.250 1.00 50.09 437 ALA A CA 1
ATOM 3417 C C . ALA A 1 437 ? 21.293 -5.709 -0.040 1.00 50.09 437 ALA A C 1
ATOM 3419 O O . ALA A 1 437 ? 22.417 -5.244 -0.207 1.00 50.09 437 ALA A O 1
ATOM 3420 N N . LEU A 1 438 ? 21.105 -6.967 0.369 1.00 47.25 438 LEU A N 1
ATOM 3421 C CA . LEU A 1 438 ? 22.210 -7.916 0.520 1.00 47.25 438 LEU A CA 1
ATOM 3422 C C . LEU A 1 438 ? 22.422 -8.674 -0.793 1.00 47.25 438 LEU A C 1
ATOM 3424 O O . LEU A 1 438 ? 21.491 -9.310 -1.286 1.00 47.25 438 LEU A O 1
ATOM 3428 N N . ASP A 1 439 ? 23.634 -8.606 -1.349 1.00 53.19 439 ASP A N 1
ATOM 3429 C CA . ASP A 1 439 ? 24.041 -9.477 -2.455 1.00 53.19 439 ASP A CA 1
ATOM 3430 C C . ASP A 1 439 ? 24.007 -10.932 -1.954 1.00 53.19 439 ASP A C 1
ATOM 3432 O O . ASP A 1 439 ? 24.742 -11.260 -1.016 1.00 53.19 439 ASP A O 1
ATOM 3436 N N . PRO A 1 440 ? 23.169 -11.815 -2.531 1.00 50.00 440 PRO A N 1
ATOM 3437 C CA . PRO A 1 440 ? 23.062 -13.202 -2.087 1.00 50.00 440 PRO A CA 1
ATOM 3438 C C . PRO A 1 440 ? 24.375 -13.989 -2.230 1.00 50.00 440 PRO A C 1
ATOM 3440 O O . PRO A 1 440 ? 24.498 -15.056 -1.634 1.00 50.00 440 PRO A O 1
ATOM 3443 N N . ASN A 1 441 ? 25.351 -13.474 -2.986 1.00 50.91 441 ASN A N 1
ATOM 3444 C CA . ASN A 1 441 ? 26.657 -14.101 -3.183 1.00 50.91 441 ASN A CA 1
ATOM 3445 C C . ASN A 1 441 ? 27.735 -13.601 -2.209 1.00 50.91 441 ASN A C 1
ATOM 3447 O O . ASN A 1 441 ? 28.844 -14.137 -2.211 1.00 50.91 441 ASN A O 1
ATOM 3451 N N . GLN A 1 442 ? 27.450 -12.588 -1.383 1.00 55.91 442 GLN A N 1
ATOM 3452 C CA . GLN A 1 442 ? 28.423 -12.078 -0.420 1.00 55.91 442 GLN A CA 1
ATOM 3453 C C . GLN A 1 442 ? 28.441 -12.972 0.834 1.00 55.91 442 GLN A C 1
ATOM 3455 O O . GLN A 1 442 ? 27.423 -13.078 1.524 1.00 55.91 442 GLN A O 1
ATOM 3460 N N . PRO A 1 443 ? 29.576 -13.613 1.175 1.00 56.66 443 PRO A N 1
ATOM 3461 C CA . PRO A 1 443 ? 29.655 -14.460 2.356 1.00 56.66 443 PRO A CA 1
ATOM 3462 C C . PRO A 1 443 ? 29.601 -13.588 3.615 1.00 56.66 443 PRO A C 1
ATOM 3464 O O . PRO A 1 443 ? 30.542 -12.858 3.918 1.00 56.66 443 PRO A O 1
ATOM 3467 N N . LEU A 1 444 ? 28.490 -13.661 4.348 1.00 70.56 444 LEU A N 1
ATOM 3468 C CA . LEU A 1 444 ? 28.313 -12.986 5.633 1.00 70.56 444 LEU A CA 1
ATOM 3469 C C . LEU A 1 444 ? 28.321 -14.014 6.760 1.00 70.56 444 LEU A C 1
ATOM 3471 O O . LEU A 1 444 ? 27.613 -15.023 6.708 1.00 70.56 444 LEU A O 1
ATOM 3475 N N . SER A 1 445 ? 29.087 -13.743 7.814 1.00 78.38 445 SER A N 1
ATOM 3476 C CA . SER A 1 445 ? 28.983 -14.510 9.051 1.00 78.38 445 SER A CA 1
ATOM 3477 C C . SER A 1 445 ? 27.619 -14.270 9.710 1.00 78.38 445 SER A C 1
ATOM 3479 O O . SER A 1 445 ? 26.973 -13.236 9.510 1.00 78.38 445 SER A O 1
ATOM 3481 N N . ARG A 1 446 ? 27.168 -15.217 10.539 1.00 73.00 446 ARG A N 1
ATOM 3482 C CA . ARG A 1 446 ? 25.877 -15.108 11.240 1.00 73.00 446 ARG A CA 1
ATOM 3483 C C . ARG A 1 446 ? 25.788 -13.822 12.082 1.00 73.00 446 ARG A C 1
ATOM 3485 O O . ARG A 1 446 ? 24.768 -13.137 12.050 1.00 73.00 446 ARG A O 1
ATOM 3492 N N . TYR A 1 447 ? 26.881 -13.439 12.743 1.00 78.56 447 TYR A N 1
ATOM 3493 C CA . TYR A 1 447 ? 26.982 -12.198 13.518 1.00 78.56 447 TYR A CA 1
ATOM 3494 C C . TYR A 1 447 ? 26.961 -10.937 12.642 1.00 78.56 447 TYR A C 1
ATOM 3496 O O . TYR A 1 447 ? 26.332 -9.951 13.021 1.00 78.56 447 TYR A O 1
ATOM 3504 N N . GLN A 1 448 ? 27.586 -10.964 11.458 1.00 77.94 448 GLN A N 1
ATOM 3505 C CA . GLN A 1 448 ? 27.540 -9.851 10.501 1.00 77.94 448 GLN A CA 1
ATOM 3506 C C . GLN A 1 448 ? 26.118 -9.631 9.975 1.00 77.94 448 GLN A C 1
ATOM 3508 O O . GLN A 1 448 ? 25.636 -8.500 9.955 1.00 77.94 448 GLN A O 1
ATOM 3513 N N . LEU A 1 449 ? 25.414 -10.711 9.624 1.00 77.06 449 LEU A N 1
ATOM 3514 C CA . LEU A 1 449 ? 24.021 -10.642 9.190 1.00 77.06 449 LEU A CA 1
ATOM 3515 C C . LEU A 1 449 ? 23.113 -10.084 10.297 1.00 77.06 449 LEU A C 1
ATOM 3517 O O . LEU A 1 449 ? 22.314 -9.183 10.042 1.00 77.06 449 LEU A O 1
ATOM 3521 N N . LEU A 1 450 ? 23.266 -10.571 11.535 1.00 81.56 450 LEU A N 1
ATOM 3522 C CA . LEU A 1 450 ? 22.489 -10.081 12.675 1.00 81.56 450 LEU A CA 1
ATOM 3523 C C . LEU A 1 450 ? 22.769 -8.602 12.957 1.00 81.56 450 LEU A C 1
ATOM 3525 O O . LEU A 1 450 ? 21.832 -7.830 13.145 1.00 81.56 450 LEU A O 1
ATOM 3529 N N . ARG A 1 451 ? 24.039 -8.185 12.917 1.00 83.12 451 ARG A N 1
ATOM 3530 C CA . ARG A 1 451 ? 24.439 -6.784 13.081 1.00 83.12 451 ARG A CA 1
ATOM 3531 C C . ARG A 1 451 ? 23.796 -5.879 12.029 1.00 83.12 451 ARG A C 1
ATOM 3533 O O . ARG A 1 451 ? 23.242 -4.847 12.393 1.00 83.12 451 ARG A O 1
ATOM 3540 N N . ILE A 1 452 ? 23.794 -6.284 10.756 1.00 76.56 452 ILE A N 1
ATOM 3541 C CA . ILE A 1 452 ? 23.166 -5.522 9.661 1.00 76.56 452 ILE A CA 1
ATOM 3542 C C . ILE A 1 452 ? 21.653 -5.386 9.877 1.00 76.56 452 ILE A C 1
ATOM 3544 O O . ILE A 1 452 ? 21.100 -4.292 9.732 1.00 76.56 452 ILE A O 1
ATOM 3548 N N . ILE A 1 453 ? 20.980 -6.478 10.255 1.00 79.50 453 ILE A N 1
ATOM 3549 C CA . ILE A 1 453 ? 19.542 -6.470 10.556 1.00 79.50 453 ILE A CA 1
ATOM 3550 C C . ILE A 1 453 ? 19.248 -5.498 11.707 1.00 79.50 453 ILE A C 1
ATOM 3552 O O . ILE A 1 453 ? 18.361 -4.655 11.586 1.00 79.50 453 ILE A O 1
ATOM 3556 N N . LEU A 1 454 ? 20.015 -5.572 12.797 1.00 85.25 454 LEU A N 1
ATOM 3557 C CA . LEU A 1 454 ? 19.838 -4.746 13.994 1.00 85.25 454 LEU A CA 1
ATOM 3558 C C . LEU A 1 454 ? 20.131 -3.258 13.749 1.00 85.25 454 LEU A C 1
ATOM 3560 O O . LEU A 1 454 ? 19.351 -2.404 14.165 1.00 85.25 454 LEU A O 1
ATOM 3564 N N . GLU A 1 455 ? 21.202 -2.923 13.026 1.00 82.19 455 GLU A N 1
ATOM 3565 C CA . GLU A 1 455 ? 21.526 -1.534 12.672 1.00 82.19 455 GLU A CA 1
ATOM 3566 C C . GLU A 1 455 ? 20.471 -0.913 11.744 1.00 82.19 455 GLU A C 1
ATOM 3568 O O . GLU A 1 455 ? 20.148 0.272 11.864 1.00 82.19 455 GLU A O 1
ATOM 3573 N N . ARG A 1 456 ? 19.880 -1.702 10.837 1.00 75.56 456 ARG A N 1
ATOM 3574 C CA . ARG A 1 456 ? 18.802 -1.219 9.965 1.00 75.56 456 ARG A CA 1
ATOM 3575 C C . ARG A 1 456 ? 17.480 -1.089 10.716 1.00 75.56 456 ARG A C 1
ATOM 3577 O O . ARG A 1 456 ? 16.777 -0.100 10.522 1.00 75.56 456 ARG A O 1
ATOM 3584 N N . LEU A 1 457 ? 17.182 -2.009 11.633 1.00 76.56 457 LEU A N 1
ATOM 3585 C CA . LEU A 1 457 ? 16.049 -1.885 12.554 1.00 76.56 457 LEU A CA 1
ATOM 3586 C C . LEU A 1 457 ? 16.131 -0.614 13.400 1.00 76.56 457 LEU A C 1
ATOM 3588 O O . LEU A 1 457 ? 15.132 0.093 13.519 1.00 76.56 457 LEU A O 1
ATOM 3592 N N . ARG A 1 458 ? 17.330 -0.275 13.886 1.00 81.94 458 ARG A N 1
ATOM 3593 C CA . ARG A 1 458 ? 17.608 0.968 14.619 1.00 81.94 458 ARG A CA 1
ATOM 3594 C C . ARG A 1 458 ? 17.353 2.232 13.788 1.00 81.94 458 ARG A C 1
ATOM 3596 O O . ARG A 1 458 ? 16.959 3.254 14.331 1.00 81.94 458 ARG A O 1
ATOM 3603 N N . LYS A 1 459 ? 17.566 2.183 12.467 1.00 71.25 459 LYS A N 1
ATOM 3604 C CA . LYS A 1 459 ? 17.283 3.309 11.552 1.00 71.25 459 LYS A CA 1
ATOM 3605 C C . LYS A 1 459 ? 15.800 3.425 11.182 1.00 71.25 459 LYS A C 1
ATOM 3607 O O . LYS A 1 459 ? 15.321 4.531 10.953 1.00 71.25 459 LYS A O 1
ATOM 3612 N N . VAL A 1 460 ? 15.091 2.298 11.077 1.00 63.41 460 VAL A N 1
ATOM 3613 C CA . VAL A 1 460 ? 13.691 2.238 10.613 1.00 63.41 460 VAL A CA 1
ATOM 3614 C C . VAL A 1 460 ? 12.688 2.443 11.754 1.00 63.41 460 VAL A C 1
ATOM 3616 O O . VAL A 1 460 ? 11.591 2.947 11.519 1.00 63.41 460 VAL A O 1
ATOM 3619 N N . GLN A 1 461 ? 13.034 2.089 12.993 1.00 63.66 461 GLN A N 1
ATOM 3620 C CA . GLN A 1 461 ? 12.159 2.272 14.151 1.00 63.66 461 GLN A CA 1
ATOM 3621 C C . GLN A 1 461 ? 12.668 3.369 15.093 1.00 63.66 461 GLN A C 1
ATOM 3623 O O . GLN A 1 461 ? 13.825 3.366 15.486 1.00 63.66 461 GLN A O 1
ATOM 3628 N N . SER A 1 462 ? 11.783 4.274 15.525 1.00 53.88 462 SER A N 1
ATOM 3629 C CA . SER A 1 462 ? 12.098 5.261 16.565 1.00 53.88 462 SER A CA 1
ATOM 3630 C C . SER A 1 462 ? 12.067 4.646 17.974 1.00 53.88 462 SER A C 1
ATOM 3632 O O . SER A 1 462 ? 11.044 4.071 18.358 1.00 53.88 462 SER A O 1
ATOM 3634 N N . LEU A 1 463 ? 13.151 4.853 18.736 1.00 48.50 463 LEU A N 1
ATOM 3635 C CA . LEU A 1 463 ? 13.348 4.841 20.203 1.00 48.50 463 LEU A CA 1
ATOM 3636 C C . LEU A 1 463 ? 12.930 3.609 21.040 1.00 48.50 463 LEU A C 1
ATOM 3638 O O . LEU A 1 463 ? 13.572 3.345 22.050 1.00 48.50 463 LEU A O 1
ATOM 3642 N N . MET A 1 464 ? 11.906 2.832 20.673 1.00 56.44 464 MET A N 1
ATOM 3643 C CA . MET A 1 464 ? 11.348 1.766 21.532 1.00 56.44 464 MET A CA 1
ATOM 3644 C C . MET A 1 464 ? 12.185 0.481 21.638 1.00 56.44 464 MET A C 1
ATOM 3646 O O . MET A 1 464 ? 11.847 -0.369 22.449 1.00 56.44 464 MET A O 1
ATOM 3650 N N . LEU A 1 465 ? 13.231 0.321 20.826 1.00 77.19 465 LEU A N 1
ATOM 3651 C CA . LEU A 1 465 ? 14.113 -0.855 20.847 1.00 77.19 465 LEU A CA 1
ATOM 3652 C C . LEU A 1 465 ? 15.594 -0.475 20.919 1.00 77.19 465 LEU A C 1
ATOM 3654 O O . LEU A 1 465 ? 16.451 -1.337 20.752 1.00 77.19 465 LEU A O 1
ATOM 3658 N N . ASP A 1 466 ? 15.926 0.808 21.096 1.00 80.81 466 ASP A N 1
ATOM 3659 C CA . ASP A 1 466 ? 17.317 1.267 21.001 1.00 80.81 466 ASP A CA 1
ATOM 3660 C C . ASP A 1 466 ? 18.200 0.626 22.073 1.00 80.81 466 ASP A C 1
ATOM 3662 O O . ASP A 1 466 ? 19.360 0.317 21.803 1.00 80.81 466 ASP A O 1
ATOM 3666 N N . TYR A 1 467 ? 17.646 0.386 23.263 1.00 84.56 467 TYR A N 1
ATOM 3667 C CA . TYR A 1 467 ? 18.351 -0.273 24.355 1.00 84.56 467 TYR A CA 1
ATOM 3668 C C . TYR A 1 467 ? 18.582 -1.758 24.058 1.00 84.56 467 TYR A C 1
ATOM 3670 O O . TYR A 1 467 ? 19.713 -2.230 24.127 1.00 84.56 467 TYR A O 1
ATOM 3678 N N . GLU A 1 468 ? 17.539 -2.484 23.659 1.00 89.88 468 GLU A N 1
ATOM 3679 C CA . GLU A 1 468 ? 17.593 -3.907 23.330 1.00 89.88 468 GLU A CA 1
ATOM 3680 C C . GLU A 1 468 ? 18.502 -4.158 22.123 1.00 89.88 468 GLU A C 1
ATOM 3682 O O . GLU A 1 468 ? 19.341 -5.057 22.143 1.00 89.88 468 GLU A O 1
ATOM 3687 N N . ILE A 1 469 ? 18.396 -3.322 21.088 1.00 87.81 469 ILE A N 1
ATOM 3688 C CA . ILE A 1 469 ? 19.261 -3.373 19.910 1.00 87.81 469 ILE A CA 1
ATOM 3689 C C . ILE A 1 469 ? 20.707 -3.059 20.301 1.00 87.81 469 ILE A C 1
ATOM 3691 O O . ILE A 1 469 ? 21.609 -3.778 19.875 1.00 87.81 469 ILE A O 1
ATOM 3695 N N . ALA A 1 470 ? 20.956 -2.033 21.123 1.00 85.06 470 ALA A N 1
ATOM 3696 C CA . ALA A 1 470 ? 22.304 -1.725 21.599 1.00 85.06 470 ALA A CA 1
ATOM 3697 C C . ALA A 1 470 ? 22.899 -2.876 22.422 1.00 85.06 470 ALA A C 1
ATOM 3699 O O . ALA A 1 470 ? 24.070 -3.199 22.240 1.00 85.06 470 ALA A O 1
ATOM 3700 N N . LEU A 1 471 ? 22.101 -3.530 23.268 1.00 85.75 471 LEU A N 1
ATOM 3701 C CA . LEU A 1 471 ? 22.534 -4.645 24.110 1.00 85.75 471 LEU A CA 1
ATOM 3702 C C . LEU A 1 471 ? 22.958 -5.860 23.273 1.00 85.75 471 LEU A C 1
ATOM 3704 O O . LEU A 1 471 ? 24.023 -6.430 23.507 1.00 85.75 471 LEU A O 1
ATOM 3708 N N . VAL A 1 472 ? 22.192 -6.201 22.232 1.00 85.75 472 VAL A N 1
ATOM 3709 C CA . VAL A 1 472 ? 22.569 -7.275 21.299 1.00 85.75 472 VAL A CA 1
ATOM 3710 C C . VAL A 1 472 ? 23.773 -6.866 20.436 1.00 85.75 472 VAL A C 1
ATOM 3712 O O . VAL A 1 472 ? 24.670 -7.677 20.220 1.00 85.75 472 VAL A O 1
ATOM 3715 N N . LEU A 1 473 ? 23.852 -5.610 19.979 1.00 85.50 473 LEU A N 1
ATOM 3716 C CA . LEU A 1 473 ? 24.990 -5.109 19.194 1.00 85.50 473 LEU A CA 1
ATOM 3717 C C . LEU A 1 473 ? 26.304 -5.095 19.988 1.00 85.50 473 LEU A C 1
ATOM 3719 O O . LEU A 1 473 ? 27.343 -5.433 19.424 1.00 85.50 473 LEU A O 1
ATOM 3723 N N . MET A 1 474 ? 26.272 -4.743 21.277 1.00 83.06 474 MET A N 1
ATOM 3724 C CA . MET A 1 474 ? 27.445 -4.813 22.157 1.00 83.06 474 MET A CA 1
ATOM 3725 C C . MET A 1 474 ? 27.932 -6.255 22.310 1.00 83.06 474 MET A C 1
ATOM 3727 O O . MET A 1 474 ? 29.120 -6.514 22.147 1.00 83.06 474 MET A O 1
ATOM 3731 N N . HIS A 1 475 ? 27.014 -7.202 22.518 1.00 84.06 475 HIS A N 1
ATOM 3732 C CA . HIS A 1 475 ? 27.364 -8.618 22.606 1.00 84.06 475 HIS A CA 1
ATOM 3733 C C . HIS A 1 475 ? 27.976 -9.158 21.301 1.00 84.06 475 HIS A C 1
ATOM 3735 O O . HIS A 1 475 ? 28.955 -9.901 21.325 1.00 84.06 475 HIS A O 1
ATOM 3741 N N . ILE A 1 476 ? 27.446 -8.742 20.144 1.00 82.06 476 ILE A N 1
ATOM 3742 C CA . ILE A 1 476 ? 28.034 -9.075 18.840 1.00 82.06 476 ILE A CA 1
ATOM 3743 C C . ILE A 1 476 ? 29.451 -8.493 18.719 1.00 82.06 476 ILE A C 1
ATOM 3745 O O . ILE A 1 476 ? 30.350 -9.186 18.242 1.00 82.06 476 ILE A O 1
ATOM 3749 N N . ALA A 1 477 ? 29.664 -7.247 19.149 1.00 78.31 477 ALA A N 1
ATOM 3750 C CA . ALA A 1 477 ? 30.966 -6.582 19.084 1.00 78.31 477 ALA A CA 1
ATOM 3751 C C . ALA A 1 477 ? 32.024 -7.256 19.975 1.00 78.31 477 ALA A C 1
ATOM 3753 O O . ALA A 1 477 ? 33.172 -7.370 19.563 1.00 78.31 477 ALA A O 1
ATOM 3754 N N . GLU A 1 478 ? 31.642 -7.770 21.148 1.00 78.62 478 GLU A N 1
ATOM 3755 C CA . GLU A 1 478 ? 32.537 -8.552 22.017 1.00 78.62 478 GLU A CA 1
ATOM 3756 C C . GLU A 1 478 ? 32.967 -9.887 21.387 1.00 78.62 478 GLU A C 1
ATOM 3758 O O . GLU A 1 478 ? 34.061 -10.380 21.656 1.00 78.62 478 GLU A O 1
ATOM 3763 N N . LYS A 1 479 ? 32.110 -10.481 20.547 1.00 76.38 479 LYS A N 1
ATOM 3764 C CA . LYS A 1 479 ? 32.337 -11.795 19.921 1.00 76.38 479 LYS A CA 1
ATOM 3765 C C . LYS A 1 479 ? 32.964 -11.719 18.531 1.00 76.38 479 LYS A C 1
ATOM 3767 O O . LYS A 1 479 ? 33.493 -12.716 18.045 1.00 76.38 479 LYS A O 1
ATOM 3772 N N . THR A 1 480 ? 32.924 -10.554 17.889 1.00 69.31 480 THR A N 1
ATOM 3773 C CA . THR A 1 480 ? 33.486 -10.333 16.553 1.00 69.31 480 THR A CA 1
ATOM 3774 C C . THR A 1 480 ? 34.620 -9.311 16.616 1.00 69.31 480 THR A C 1
ATOM 3776 O O . THR A 1 480 ? 34.410 -8.113 16.474 1.00 69.31 480 THR A O 1
ATOM 3779 N N . CYS A 1 481 ? 35.854 -9.790 16.800 1.00 44.59 481 CYS A N 1
ATOM 3780 C CA . CYS A 1 481 ? 37.077 -8.977 16.714 1.00 44.59 481 CYS A CA 1
ATOM 3781 C C . CYS A 1 481 ? 37.460 -8.643 15.258 1.00 44.59 481 CYS A C 1
ATOM 3783 O O . CYS A 1 481 ? 38.628 -8.746 14.893 1.00 44.59 481 CYS A O 1
ATOM 3785 N N . ASP A 1 482 ? 36.487 -8.286 14.419 1.00 50.62 482 ASP A N 1
ATOM 3786 C CA . ASP A 1 482 ? 36.728 -7.906 13.027 1.00 50.62 482 ASP A CA 1
ATOM 3787 C C . ASP A 1 482 ? 36.354 -6.425 12.817 1.00 50.62 482 ASP A C 1
ATOM 3789 O O . ASP A 1 482 ? 35.171 -6.094 12.656 1.00 50.62 482 ASP A O 1
ATOM 3793 N N . PRO A 1 483 ? 37.332 -5.503 12.905 1.00 50.19 483 PRO A N 1
ATOM 3794 C CA . PRO A 1 483 ? 37.114 -4.078 12.677 1.00 50.19 483 PRO A CA 1
ATOM 3795 C C . PRO A 1 483 ? 36.858 -3.739 11.197 1.00 50.19 483 PRO A C 1
ATOM 3797 O O . PRO A 1 483 ? 36.380 -2.637 10.918 1.00 50.19 483 PRO A O 1
ATOM 3800 N N . ASP A 1 484 ? 37.098 -4.674 10.270 1.00 45.03 484 ASP A N 1
ATOM 3801 C CA . ASP A 1 484 ? 37.005 -4.479 8.821 1.00 45.03 484 ASP A CA 1
ATOM 3802 C C . ASP A 1 484 ? 35.678 -4.999 8.246 1.00 45.03 484 ASP A C 1
ATOM 3804 O O . ASP A 1 484 ? 35.619 -5.646 7.197 1.00 45.03 484 ASP A O 1
ATOM 3808 N N . LEU A 1 485 ? 34.556 -4.652 8.889 1.00 45.34 485 LEU A N 1
ATOM 3809 C CA . LEU A 1 485 ? 33.277 -4.718 8.184 1.00 45.34 485 LEU A CA 1
ATOM 3810 C C . LEU A 1 485 ? 33.371 -3.783 6.965 1.00 45.34 485 LEU A C 1
ATOM 3812 O O . LEU A 1 485 ? 33.705 -2.604 7.149 1.00 45.34 485 LEU A O 1
ATOM 3816 N N . PRO A 1 486 ? 33.032 -4.226 5.738 1.00 44.09 486 PRO A N 1
ATOM 3817 C CA . PRO A 1 486 ? 32.858 -3.296 4.637 1.00 44.09 486 PRO A CA 1
ATOM 3818 C C . PRO A 1 486 ? 31.846 -2.252 5.099 1.00 44.09 486 PRO A C 1
ATOM 3820 O O . PRO A 1 486 ? 30.697 -2.580 5.409 1.00 44.09 486 PRO A O 1
ATOM 3823 N N . LYS A 1 487 ? 32.298 -0.993 5.213 1.00 41.31 487 LYS A N 1
ATOM 3824 C CA . LYS A 1 487 ? 31.405 0.143 5.441 1.00 41.31 487 LYS A CA 1
ATOM 3825 C C . LYS A 1 487 ? 30.254 -0.049 4.466 1.00 41.31 487 LYS A C 1
ATOM 3827 O O . LYS A 1 487 ? 30.511 -0.233 3.276 1.00 41.31 487 LYS A O 1
ATOM 3832 N N . LEU A 1 488 ? 29.021 -0.049 4.970 1.00 41.16 488 LEU A N 1
ATOM 3833 C CA . LEU A 1 488 ? 27.808 0.035 4.160 1.00 41.16 488 LEU A CA 1
ATOM 3834 C C . LEU A 1 488 ? 27.867 1.368 3.399 1.00 41.16 488 LEU A C 1
ATOM 3836 O O . LEU A 1 488 ? 27.275 2.365 3.797 1.00 41.16 488 LEU A O 1
ATOM 3840 N N . ALA A 1 489 ? 28.684 1.394 2.352 1.00 35.19 489 ALA A N 1
ATOM 3841 C CA . ALA A 1 489 ? 28.790 2.454 1.387 1.00 35.19 489 ALA A CA 1
ATOM 3842 C C . ALA A 1 489 ? 27.528 2.341 0.552 1.00 35.19 489 ALA A C 1
ATOM 3844 O O . ALA A 1 489 ? 27.429 1.458 -0.293 1.00 35.19 489 ALA A O 1
ATOM 3845 N N . ASP A 1 490 ? 26.547 3.174 0.893 1.00 39.72 490 ASP A N 1
ATOM 3846 C CA . ASP A 1 490 ? 25.526 3.739 0.019 1.00 39.72 490 ASP A CA 1
ATOM 3847 C C . ASP A 1 490 ? 25.264 2.974 -1.290 1.00 39.72 490 ASP A C 1
ATOM 3849 O O . ASP A 1 490 ? 25.386 3.525 -2.386 1.00 39.72 490 ASP A O 1
ATOM 3853 N N . ALA A 1 491 ? 24.852 1.708 -1.200 1.00 38.34 491 ALA A N 1
ATOM 3854 C CA . ALA A 1 491 ? 24.397 0.957 -2.367 1.00 38.34 491 ALA A CA 1
ATOM 3855 C C . ALA A 1 491 ? 23.090 1.557 -2.931 1.00 38.34 491 ALA A C 1
ATOM 3857 O O . ALA A 1 491 ? 22.796 1.389 -4.109 1.00 38.34 491 ALA A O 1
ATOM 3858 N N . GLU A 1 492 ? 22.371 2.364 -2.138 1.00 37.62 492 GLU A N 1
ATOM 3859 C CA . GLU A 1 492 ? 21.272 3.222 -2.607 1.00 37.62 492 GLU A CA 1
ATOM 3860 C C . GLU A 1 492 ? 21.751 4.523 -3.299 1.00 37.62 492 GLU A C 1
ATOM 3862 O O . GLU A 1 492 ? 20.957 5.159 -3.986 1.00 37.62 492 GLU A O 1
ATOM 3867 N N . SER A 1 493 ? 23.036 4.915 -3.226 1.00 40.19 493 SER A N 1
ATOM 3868 C CA . SER A 1 493 ? 23.543 6.075 -3.997 1.00 40.19 493 SER A CA 1
ATOM 3869 C C . SER A 1 493 ? 23.881 5.753 -5.454 1.00 40.19 493 SER A C 1
ATOM 3871 O O . SER A 1 493 ? 23.921 6.665 -6.279 1.00 40.19 493 SER A O 1
ATOM 3873 N N . LYS A 1 494 ? 24.078 4.475 -5.808 1.00 39.31 494 LYS A N 1
ATOM 3874 C CA . LYS A 1 494 ? 24.458 4.076 -7.175 1.00 39.31 494 LYS A CA 1
ATOM 3875 C C . LYS A 1 494 ? 23.284 3.823 -8.125 1.00 39.31 494 LYS A C 1
ATOM 3877 O O . LYS A 1 494 ? 23.524 3.614 -9.308 1.00 39.31 494 LYS A O 1
ATOM 3882 N N . SER A 1 495 ? 22.034 3.918 -7.663 1.00 38.16 495 SER A N 1
ATOM 3883 C CA . SER A 1 495 ? 20.856 3.941 -8.549 1.00 38.16 495 SER A CA 1
ATOM 3884 C C . SER A 1 495 ? 20.009 5.207 -8.404 1.00 38.16 495 SER A C 1
ATOM 3886 O O . SER A 1 495 ? 18.822 5.205 -8.738 1.00 38.16 495 SER A O 1
ATOM 3888 N N . ASN A 1 496 ? 20.601 6.312 -7.941 1.00 38.03 496 ASN A N 1
ATOM 3889 C CA . ASN A 1 496 ? 20.046 7.617 -8.268 1.00 38.03 496 ASN A CA 1
ATOM 3890 C C . ASN A 1 496 ? 20.260 7.804 -9.769 1.00 38.03 496 ASN A C 1
ATOM 3892 O O . ASN A 1 496 ? 21.360 8.159 -10.193 1.00 38.03 496 ASN A O 1
ATOM 3896 N N . ASN A 1 497 ? 19.221 7.540 -10.568 1.00 39.66 497 ASN A N 1
ATOM 3897 C CA . ASN A 1 497 ? 19.160 7.956 -11.967 1.00 39.66 497 ASN A CA 1
ATOM 3898 C C . ASN A 1 497 ? 19.233 9.486 -11.999 1.00 39.66 497 ASN A C 1
ATOM 3900 O O . ASN A 1 497 ? 18.221 10.184 -12.047 1.00 39.66 497 ASN A O 1
ATOM 3904 N N . THR A 1 498 ? 20.453 9.997 -11.897 1.00 41.41 498 THR A N 1
ATOM 3905 C CA . THR A 1 498 ? 20.784 11.386 -12.144 1.00 41.41 498 THR A CA 1
ATOM 3906 C C . THR A 1 498 ? 20.748 11.491 -13.655 1.00 41.41 498 THR A C 1
ATOM 3908 O O . THR A 1 498 ? 21.682 11.064 -14.329 1.00 41.41 498 THR A O 1
ATOM 3911 N N . ILE A 1 499 ? 19.619 11.940 -14.200 1.00 51.06 499 ILE A N 1
ATOM 3912 C CA . ILE A 1 499 ? 19.549 12.228 -15.628 1.00 51.06 499 ILE A CA 1
ATOM 3913 C C . ILE A 1 499 ? 20.336 13.522 -15.794 1.00 51.06 499 ILE A C 1
ATOM 3915 O O . ILE A 1 499 ? 19.935 14.580 -15.311 1.00 51.06 499 ILE A O 1
ATOM 3919 N N . VAL A 1 500 ? 21.521 13.390 -16.375 1.00 52.84 500 VAL A N 1
ATOM 3920 C CA . VAL A 1 500 ? 22.349 14.508 -16.804 1.00 52.84 500 VAL A CA 1
ATOM 3921 C C . VAL A 1 500 ? 21.732 15.001 -18.108 1.00 52.84 500 VAL A C 1
ATOM 3923 O O . VAL A 1 500 ? 21.869 14.344 -19.134 1.00 52.84 500 VAL A O 1
ATOM 3926 N N . ASP A 1 501 ? 20.993 16.107 -18.045 1.00 66.25 501 ASP A N 1
ATOM 3927 C CA . ASP A 1 501 ? 20.492 16.803 -19.229 1.00 66.25 501 ASP A CA 1
ATOM 3928 C C . ASP A 1 501 ? 21.494 17.911 -19.573 1.00 66.25 501 ASP A C 1
ATOM 3930 O O . ASP A 1 501 ? 21.849 18.734 -18.725 1.00 66.25 501 ASP A O 1
ATOM 3934 N N . ILE A 1 502 ? 22.036 17.882 -20.785 1.00 71.62 502 ILE A N 1
ATOM 3935 C CA . ILE A 1 502 ? 23.013 18.865 -21.258 1.00 71.62 502 ILE A CA 1
ATOM 3936 C C . ILE A 1 502 ? 22.347 19.644 -22.371 1.00 71.62 502 ILE A C 1
ATOM 3938 O O . ILE A 1 502 ? 21.882 19.057 -23.350 1.00 71.62 502 ILE A O 1
ATOM 3942 N N . ASP A 1 503 ? 22.324 20.968 -22.236 1.00 82.00 503 ASP A N 1
ATOM 3943 C CA . ASP A 1 503 ? 21.887 21.832 -23.322 1.00 82.00 503 ASP A CA 1
ATOM 3944 C C . ASP A 1 503 ? 22.988 21.910 -24.387 1.00 82.00 503 ASP A C 1
ATOM 3946 O O . ASP A 1 503 ? 23.854 22.787 -24.384 1.00 82.00 503 ASP A O 1
ATOM 3950 N N . TYR A 1 504 ? 22.981 20.937 -25.298 1.00 83.50 504 TYR A N 1
ATOM 3951 C CA . TYR A 1 504 ? 23.952 20.852 -26.385 1.00 83.50 504 TYR A CA 1
ATOM 3952 C C . TYR A 1 504 ? 23.922 22.077 -27.317 1.00 83.50 504 TYR A C 1
ATOM 3954 O O . TYR A 1 504 ? 24.921 22.337 -27.985 1.00 83.50 504 TYR A O 1
ATOM 3962 N N . LEU A 1 505 ? 22.832 22.861 -27.342 1.00 87.81 505 LEU A N 1
ATOM 3963 C CA . LEU A 1 505 ? 22.759 24.085 -28.147 1.00 87.81 505 LEU A CA 1
ATOM 3964 C C . LEU A 1 505 ? 23.598 25.220 -27.547 1.00 87.81 505 LEU A C 1
ATOM 3966 O O . LEU A 1 505 ? 24.156 26.019 -28.298 1.00 87.81 505 LEU A O 1
ATOM 3970 N N . GLU A 1 506 ? 23.755 25.281 -26.221 1.00 86.50 506 GLU A N 1
ATOM 3971 C CA . GLU A 1 506 ? 24.644 26.262 -25.581 1.00 86.50 506 GLU A CA 1
ATOM 3972 C C . GLU A 1 506 ? 26.117 26.018 -25.935 1.00 86.50 506 GLU A C 1
ATOM 3974 O O . GLU A 1 506 ? 26.882 26.979 -26.035 1.00 86.50 506 GLU A O 1
ATOM 3979 N N . LEU A 1 507 ? 26.515 24.765 -26.201 1.00 90.88 507 LEU A N 1
ATOM 3980 C CA . LEU A 1 507 ? 27.894 24.436 -26.582 1.00 90.88 507 LEU A CA 1
ATOM 3981 C C . LEU A 1 507 ? 28.306 25.070 -27.914 1.00 90.88 507 LEU A C 1
ATOM 3983 O O . LEU A 1 507 ? 29.486 25.316 -28.122 1.00 90.88 507 LEU A O 1
ATOM 3987 N N . ILE A 1 508 ? 27.364 25.423 -28.790 1.00 92.25 508 ILE A N 1
ATOM 3988 C CA . ILE A 1 508 ? 27.675 26.121 -30.046 1.00 92.25 508 ILE A CA 1
ATOM 3989 C C . ILE A 1 508 ? 28.312 27.495 -29.778 1.00 92.25 508 ILE A C 1
ATOM 3991 O O . ILE A 1 508 ? 29.131 27.964 -30.563 1.00 92.25 508 ILE A O 1
ATOM 3995 N N . LYS A 1 509 ? 28.016 28.132 -28.636 1.00 91.50 509 LYS A N 1
ATOM 3996 C CA . LYS A 1 509 ? 28.622 29.423 -28.262 1.00 91.50 509 LYS A CA 1
ATOM 3997 C C . LYS A 1 509 ? 30.111 29.321 -27.920 1.00 91.50 509 LYS A C 1
ATOM 3999 O O . LYS A 1 509 ? 30.750 30.351 -27.742 1.00 91.50 509 LYS A O 1
ATOM 4004 N N . VAL A 1 510 ? 30.644 28.106 -27.794 1.00 94.44 510 VAL A N 1
ATOM 4005 C CA . VAL A 1 510 ? 32.067 27.844 -27.541 1.00 94.44 510 VAL A CA 1
ATOM 4006 C C . VAL A 1 510 ? 32.893 27.992 -28.822 1.00 94.44 510 VAL A C 1
ATOM 4008 O O . VAL A 1 510 ? 34.114 28.062 -28.754 1.00 94.44 510 VAL A O 1
ATOM 4011 N N . PHE A 1 511 ? 32.276 28.066 -30.003 1.00 96.62 511 PHE A N 1
ATOM 4012 C CA . PHE A 1 511 ? 33.025 28.411 -31.207 1.00 96.62 511 PHE A CA 1
ATOM 4013 C C . PHE A 1 511 ? 33.540 29.852 -31.147 1.00 96.62 511 PHE A C 1
ATOM 4015 O O . PHE A 1 511 ? 32.849 30.766 -30.691 1.00 96.62 511 PHE A O 1
ATOM 4022 N N . LYS A 1 512 ? 34.756 30.059 -31.652 1.00 94.69 512 LYS A N 1
ATOM 4023 C CA . LYS A 1 512 ? 35.341 31.388 -31.822 1.00 94.69 512 LYS A CA 1
ATOM 4024 C C . LYS A 1 512 ? 34.499 32.230 -32.795 1.00 94.69 512 LYS A C 1
ATOM 4026 O O . LYS A 1 512 ? 33.877 31.665 -33.697 1.00 94.69 512 LYS A O 1
ATOM 4031 N N . PRO A 1 513 ? 34.497 33.570 -32.678 1.00 93.94 513 PRO A N 1
ATOM 4032 C CA . PRO A 1 513 ? 33.701 34.448 -33.542 1.00 93.94 513 PRO A CA 1
ATOM 4033 C C . PRO A 1 513 ? 33.983 34.303 -35.046 1.00 93.94 513 PRO A C 1
ATOM 4035 O O . PRO A 1 513 ? 33.129 34.645 -35.858 1.00 93.94 513 PRO A O 1
ATOM 4038 N N . GLU A 1 514 ? 35.166 33.812 -35.424 1.00 95.81 514 GLU A N 1
ATOM 4039 C CA . GLU A 1 514 ? 35.577 33.583 -36.814 1.00 95.81 514 GLU A CA 1
ATOM 4040 C C . GLU A 1 514 ? 35.036 32.271 -37.409 1.00 95.81 514 GLU A C 1
ATOM 4042 O O . GLU A 1 514 ? 35.310 31.971 -38.573 1.00 95.81 514 GLU A O 1
ATOM 4047 N N . ALA A 1 515 ? 34.306 31.471 -36.626 1.00 96.25 515 ALA A N 1
ATOM 4048 C CA . ALA A 1 515 ? 33.744 30.208 -37.077 1.00 96.25 515 ALA A CA 1
ATOM 4049 C C . ALA A 1 515 ? 32.722 30.409 -38.219 1.00 96.25 515 ALA A C 1
ATOM 4051 O O . ALA A 1 515 ? 31.847 31.276 -38.118 1.00 96.25 515 ALA A O 1
ATOM 4052 N N . PRO A 1 516 ? 32.787 29.601 -39.293 1.00 96.94 516 PRO A N 1
ATOM 4053 C CA . PRO A 1 516 ? 31.853 29.690 -40.412 1.00 96.94 516 PRO A CA 1
ATOM 4054 C C . PRO A 1 516 ? 30.381 29.511 -39.992 1.00 96.94 516 PRO A C 1
ATOM 4056 O O . PRO A 1 516 ? 29.982 28.494 -39.420 1.00 96.94 516 PRO A O 1
ATOM 4059 N N . THR A 1 517 ? 29.545 30.520 -40.265 1.00 95.88 517 THR A N 1
ATOM 4060 C CA . THR A 1 517 ? 28.152 30.565 -39.779 1.00 95.88 517 THR A CA 1
ATOM 4061 C C . THR A 1 517 ? 27.234 29.546 -40.452 1.00 95.88 517 THR A C 1
ATOM 4063 O O . THR A 1 517 ? 26.238 29.133 -39.857 1.00 95.88 517 THR A O 1
ATOM 4066 N N . GLU A 1 518 ? 27.534 29.158 -41.694 1.00 96.06 518 GLU A N 1
ATOM 4067 C CA . GLU A 1 518 ? 26.743 28.180 -42.446 1.00 96.06 518 GLU A CA 1
ATOM 4068 C C . GLU A 1 518 ? 26.863 26.787 -41.813 1.00 96.06 518 GLU A C 1
ATOM 4070 O O . GLU A 1 518 ? 25.856 26.147 -41.507 1.00 96.06 518 GLU A O 1
ATOM 4075 N N . GLU A 1 519 ? 28.083 26.375 -41.487 1.00 97.75 519 GLU A N 1
ATOM 4076 C CA . GLU 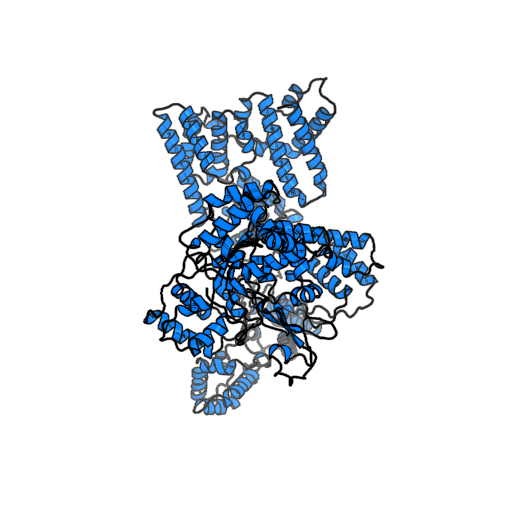A 1 519 ? 28.419 25.116 -40.834 1.00 97.75 519 GLU A CA 1
ATOM 4077 C C . GLU A 1 519 ? 27.873 25.064 -39.405 1.00 97.75 519 GLU A C 1
ATOM 4079 O O . GLU A 1 519 ? 27.302 24.044 -39.004 1.00 97.75 519 GLU A O 1
ATOM 4084 N N . ILE A 1 520 ? 27.951 26.177 -38.660 1.00 96.31 520 ILE A N 1
ATOM 4085 C CA . ILE A 1 520 ? 27.275 26.307 -37.360 1.00 96.31 520 ILE A CA 1
ATOM 4086 C C . ILE A 1 520 ? 25.768 26.065 -37.516 1.00 96.31 520 ILE A C 1
ATOM 4088 O O . ILE A 1 520 ? 25.185 25.319 -36.730 1.00 96.31 520 ILE A O 1
ATOM 4092 N N . SER A 1 521 ? 25.129 26.644 -38.540 1.00 96.25 521 SER A N 1
ATOM 4093 C CA . SER A 1 521 ? 23.689 26.474 -38.775 1.00 96.25 521 SER A CA 1
ATOM 4094 C C . SER A 1 521 ? 23.317 25.030 -39.126 1.00 96.25 521 SER A C 1
ATOM 4096 O O . SER A 1 521 ? 22.278 24.536 -38.678 1.00 96.25 521 SER A O 1
ATOM 4098 N N . ILE A 1 522 ? 24.155 24.336 -39.903 1.00 95.81 522 ILE A N 1
ATOM 4099 C CA . ILE A 1 522 ? 23.978 22.915 -40.239 1.00 95.81 522 ILE A CA 1
ATOM 4100 C C . ILE A 1 522 ? 24.025 22.062 -38.964 1.00 95.81 522 ILE A C 1
ATOM 4102 O O . ILE A 1 522 ? 23.116 21.261 -38.723 1.00 95.81 522 ILE A O 1
ATOM 4106 N N . LEU A 1 523 ? 25.033 22.278 -38.113 1.00 96.75 523 LEU A N 1
ATOM 4107 C CA . LEU A 1 523 ? 25.176 21.577 -36.838 1.00 96.75 523 LEU A CA 1
ATOM 4108 C C . LEU A 1 523 ? 24.013 21.885 -35.878 1.00 96.75 523 LEU A C 1
ATOM 4110 O O . LEU A 1 523 ? 23.430 20.967 -35.304 1.00 96.75 523 LEU A O 1
ATOM 4114 N N . GLU A 1 524 ? 23.620 23.155 -35.746 1.00 96.56 524 GLU A N 1
ATOM 4115 C CA . GLU A 1 524 ? 22.515 23.585 -34.880 1.00 96.56 524 GLU A CA 1
ATOM 4116 C C . GLU A 1 524 ? 21.179 22.952 -35.296 1.00 96.56 524 GLU A C 1
ATOM 4118 O O . GLU A 1 524 ? 20.409 22.477 -34.454 1.00 96.56 524 GLU A O 1
ATOM 4123 N N . LYS A 1 525 ? 20.890 22.918 -36.605 1.00 95.25 525 LYS A N 1
ATOM 4124 C CA . LYS A 1 525 ? 19.694 22.251 -37.142 1.00 95.25 525 LYS A CA 1
ATOM 4125 C C . LYS A 1 525 ? 19.710 20.764 -36.815 1.00 95.25 525 LYS A C 1
ATOM 4127 O O . LYS A 1 525 ? 18.676 20.237 -36.406 1.00 95.25 525 LYS A O 1
ATOM 4132 N N . PHE A 1 526 ? 20.862 20.107 -36.952 1.00 96.31 526 PHE A N 1
ATOM 4133 C CA . PHE A 1 526 ? 20.996 18.692 -36.631 1.00 96.31 526 PHE A CA 1
ATOM 4134 C C . PHE A 1 526 ? 20.792 18.407 -35.139 1.00 96.31 526 PHE A C 1
ATOM 4136 O O . PHE A 1 526 ? 20.047 17.489 -34.801 1.00 96.31 526 PHE A O 1
ATOM 4143 N N . MET A 1 527 ? 21.348 19.225 -34.241 1.00 95.06 527 MET A N 1
ATOM 4144 C CA . MET A 1 527 ? 21.191 19.066 -32.785 1.00 95.06 527 MET A CA 1
ATOM 4145 C C . MET A 1 527 ? 19.734 19.112 -32.305 1.00 95.06 527 MET A C 1
ATOM 4147 O O . MET A 1 527 ? 19.390 18.543 -31.269 1.00 95.06 527 MET A O 1
ATOM 4151 N N . LYS A 1 528 ? 18.848 19.759 -33.069 1.00 93.50 528 LYS A N 1
ATOM 4152 C CA . LYS A 1 528 ? 17.406 19.820 -32.779 1.00 93.50 528 LYS A CA 1
ATOM 4153 C C . LYS A 1 528 ? 16.646 18.565 -33.228 1.00 93.50 528 LYS A C 1
ATOM 4155 O O . LYS A 1 528 ? 15.466 18.423 -32.901 1.00 93.50 528 LYS A O 1
ATOM 4160 N N . THR A 1 529 ? 17.281 17.657 -33.969 1.00 92.62 529 THR A N 1
ATOM 4161 C CA . THR A 1 529 ? 16.639 16.442 -34.486 1.00 92.62 529 THR A CA 1
ATOM 4162 C C . THR A 1 529 ? 16.583 15.315 -33.442 1.00 92.62 529 THR A C 1
ATOM 4164 O O . THR A 1 529 ? 17.403 15.255 -32.524 1.00 92.62 529 THR A O 1
ATOM 4167 N N . PRO A 1 530 ? 15.630 14.371 -33.565 1.00 88.19 530 PRO A N 1
ATOM 4168 C CA . PRO A 1 530 ? 15.618 13.155 -32.750 1.00 88.19 530 PRO A CA 1
ATOM 4169 C C . PRO A 1 530 ? 16.842 12.257 -32.973 1.00 88.19 530 PRO A C 1
ATOM 4171 O O . PRO A 1 530 ? 17.266 11.584 -32.039 1.00 88.19 530 PRO A O 1
ATOM 4174 N N . GLU A 1 531 ? 17.401 12.267 -34.185 1.00 91.12 531 GLU A N 1
ATOM 4175 C CA . GLU A 1 531 ? 18.574 11.478 -34.580 1.00 91.12 531 GLU A CA 1
ATOM 4176 C C . GLU A 1 531 ? 19.812 11.868 -33.763 1.00 91.12 531 GLU A C 1
ATOM 4178 O O . GLU A 1 531 ? 20.491 11.001 -33.218 1.00 91.12 531 GLU A O 1
ATOM 4183 N N . PHE A 1 532 ? 20.034 13.170 -33.551 1.00 93.31 532 PHE A N 1
ATOM 4184 C CA . PHE A 1 532 ? 21.073 13.653 -32.639 1.00 93.31 532 PHE A CA 1
ATOM 4185 C C . PHE A 1 532 ? 20.912 13.072 -31.225 1.00 93.31 532 PHE A C 1
ATOM 4187 O O . PHE A 1 532 ? 21.865 12.548 -30.653 1.00 93.31 532 PHE A O 1
ATOM 4194 N N . LYS A 1 533 ? 19.690 13.088 -30.669 1.00 87.44 533 LYS A N 1
ATOM 4195 C CA . LYS A 1 533 ? 19.423 12.521 -29.333 1.00 87.44 533 LYS A CA 1
ATOM 4196 C C . LYS A 1 533 ? 19.661 11.015 -29.265 1.00 87.44 533 LYS A C 1
ATOM 4198 O O . LYS A 1 533 ? 19.924 10.511 -28.181 1.00 87.44 533 LYS A O 1
ATOM 4203 N N . GLU A 1 534 ? 19.518 10.296 -30.373 1.00 85.94 534 GLU A N 1
ATOM 4204 C CA . GLU A 1 534 ? 19.775 8.858 -30.445 1.00 85.94 534 GLU A CA 1
ATOM 4205 C C . GLU A 1 534 ? 21.278 8.562 -30.440 1.00 85.94 534 GLU A C 1
ATOM 4207 O O . GLU A 1 534 ? 21.729 7.761 -29.626 1.00 85.94 534 GLU A O 1
ATOM 4212 N N . ILE A 1 535 ? 22.061 9.284 -31.248 1.00 89.56 535 ILE A N 1
ATOM 4213 C CA . ILE A 1 535 ? 23.526 9.130 -31.323 1.00 89.56 535 ILE A CA 1
ATOM 4214 C C . ILE A 1 535 ? 24.204 9.484 -29.989 1.00 89.56 535 ILE A C 1
ATOM 4216 O O . ILE A 1 535 ? 25.184 8.855 -29.585 1.00 89.56 535 ILE A O 1
ATOM 4220 N N . MET A 1 536 ? 23.667 10.476 -29.276 1.00 92.00 536 MET A N 1
ATOM 4221 C CA . MET A 1 536 ? 24.243 10.973 -28.024 1.00 92.00 536 MET A CA 1
ATOM 4222 C C . MET A 1 536 ? 23.907 10.128 -26.785 1.00 92.00 536 MET A C 1
ATOM 4224 O O . MET A 1 536 ? 24.405 10.428 -25.704 1.00 92.00 536 MET A O 1
ATOM 4228 N N . GLN A 1 537 ? 23.095 9.069 -26.899 1.00 83.94 537 GLN A N 1
ATOM 4229 C CA . GLN A 1 537 ? 22.663 8.267 -25.742 1.00 83.94 537 GLN A CA 1
ATOM 4230 C C . GLN A 1 537 ? 23.796 7.542 -25.009 1.00 83.94 537 GLN A C 1
ATOM 4232 O O . GLN A 1 537 ? 23.696 7.365 -23.796 1.00 83.94 537 GLN A O 1
ATOM 4237 N N . ASP A 1 538 ? 24.849 7.154 -25.726 1.00 81.88 538 ASP A N 1
ATOM 4238 C CA . ASP A 1 538 ? 25.996 6.432 -25.159 1.00 81.88 538 ASP A CA 1
ATOM 4239 C C . ASP A 1 538 ? 27.206 7.352 -24.916 1.00 81.88 538 ASP A C 1
ATOM 4241 O O . ASP A 1 538 ? 28.261 6.912 -24.457 1.00 81.88 538 ASP A O 1
ATOM 4245 N N . PHE A 1 539 ? 27.065 8.649 -25.205 1.00 89.25 539 PHE A N 1
ATOM 4246 C CA . PHE A 1 539 ? 28.129 9.621 -25.010 1.00 89.25 539 PHE A CA 1
ATOM 4247 C C . PHE A 1 539 ? 28.251 10.003 -23.530 1.00 89.25 539 PHE A C 1
ATOM 4249 O O . PHE A 1 539 ? 27.375 10.653 -22.952 1.00 89.25 539 PHE A O 1
ATOM 4256 N N . ASN A 1 540 ? 29.368 9.631 -22.901 1.00 86.88 540 ASN A N 1
ATOM 4257 C CA . ASN A 1 540 ? 29.633 9.971 -21.507 1.00 86.88 540 ASN A CA 1
ATOM 4258 C C . ASN A 1 540 ? 30.100 11.426 -21.361 1.00 86.88 540 ASN A C 1
ATOM 4260 O O . ASN A 1 540 ? 31.278 11.711 -21.176 1.00 86.88 540 ASN A O 1
ATOM 4264 N N . ALA A 1 541 ? 29.161 12.361 -21.373 1.00 82.75 541 ALA A N 1
ATOM 4265 C CA . ALA A 1 541 ? 29.486 13.774 -21.230 1.00 82.75 541 ALA A CA 1
ATOM 4266 C C . ALA A 1 541 ? 30.067 14.165 -19.853 1.00 82.75 541 ALA A C 1
ATOM 4268 O O . ALA A 1 541 ? 30.635 15.246 -19.709 1.00 82.75 541 ALA A O 1
ATOM 4269 N N . THR A 1 542 ? 29.953 13.306 -18.831 1.00 78.31 542 THR A N 1
ATOM 4270 C CA . THR A 1 542 ? 30.414 13.620 -17.465 1.00 78.31 542 THR A CA 1
ATOM 4271 C C . THR A 1 542 ? 31.926 13.505 -17.268 1.00 78.31 542 THR A C 1
ATOM 4273 O O . THR A 1 542 ? 32.431 13.952 -16.241 1.00 78.31 542 THR A O 1
ATOM 4276 N N . SER A 1 543 ? 32.661 12.938 -18.231 1.00 83.19 543 SER A N 1
ATOM 4277 C CA . SER A 1 543 ? 34.123 12.810 -18.155 1.00 83.19 543 SER A CA 1
ATOM 4278 C C . SER A 1 543 ? 34.890 14.085 -18.517 1.00 83.19 543 SER A C 1
ATOM 4280 O O . SER A 1 543 ? 36.109 14.108 -18.361 1.00 83.19 543 SER A O 1
ATOM 4282 N N . TYR A 1 544 ? 34.212 15.129 -19.000 1.00 84.69 544 TYR A N 1
ATOM 4283 C CA . TYR A 1 544 ? 34.847 16.345 -19.511 1.00 84.69 544 TYR A CA 1
ATOM 4284 C C . TYR A 1 544 ? 34.724 17.495 -18.512 1.00 84.69 544 TYR A C 1
ATOM 4286 O O . TYR A 1 544 ? 33.640 17.784 -18.005 1.00 84.69 544 TYR A O 1
ATOM 4294 N N . ILE A 1 545 ? 35.850 18.153 -18.224 1.00 79.94 545 ILE A N 1
ATOM 4295 C CA . ILE A 1 545 ? 35.934 19.210 -17.204 1.00 79.94 545 ILE A CA 1
ATOM 4296 C C . ILE A 1 545 ? 35.658 20.584 -17.826 1.00 79.94 545 ILE A C 1
ATOM 4298 O O . ILE A 1 545 ? 35.241 21.494 -17.115 1.00 79.94 545 ILE A O 1
ATOM 4302 N N . ARG A 1 546 ? 35.859 20.739 -19.143 1.00 87.56 546 ARG A N 1
ATOM 4303 C CA . ARG A 1 546 ? 35.738 22.011 -19.874 1.00 87.56 546 ARG A CA 1
ATOM 4304 C C . ARG A 1 546 ? 34.750 21.925 -21.043 1.00 87.56 546 ARG A C 1
ATOM 4306 O O . ARG A 1 546 ? 34.633 20.884 -21.685 1.00 87.56 546 ARG A O 1
ATOM 4313 N N . GLN A 1 547 ? 34.062 23.026 -21.350 1.00 87.69 547 GLN A N 1
ATOM 4314 C CA . GLN A 1 547 ? 33.093 23.127 -22.450 1.00 87.69 547 GLN A CA 1
ATOM 4315 C C . GLN A 1 547 ? 33.736 22.888 -23.820 1.00 87.69 547 GLN A C 1
ATOM 4317 O O . GLN A 1 547 ? 33.141 22.199 -24.644 1.00 87.69 547 GLN A O 1
ATOM 4322 N N . GLY A 1 548 ? 34.958 23.383 -24.046 1.00 92.19 548 GLY A N 1
ATOM 4323 C CA . GLY A 1 548 ? 35.698 23.141 -25.292 1.00 92.19 548 GLY A CA 1
ATOM 4324 C C . GLY A 1 548 ? 36.064 21.666 -25.483 1.00 92.19 548 GLY A C 1
ATOM 4325 O O . GLY A 1 548 ? 35.887 21.115 -26.565 1.00 92.19 548 GLY A O 1
ATOM 4326 N N . GLU A 1 549 ? 36.492 20.991 -24.410 1.00 93.31 549 GLU A N 1
ATOM 4327 C CA . GLU A 1 549 ? 36.793 19.550 -24.424 1.00 93.31 549 GLU A CA 1
ATOM 4328 C C . GLU A 1 549 ? 35.533 18.714 -24.680 1.00 93.31 549 GLU A C 1
ATOM 4330 O O . GLU A 1 549 ? 35.559 17.777 -25.476 1.00 93.31 549 GLU A O 1
ATOM 4335 N N . LEU A 1 550 ? 34.421 19.080 -24.033 1.00 93.44 550 LEU A N 1
ATOM 4336 C CA . LEU A 1 550 ? 33.131 18.426 -24.221 1.00 93.44 550 LEU A CA 1
ATOM 4337 C C . LEU A 1 550 ? 32.611 18.597 -25.653 1.00 93.44 550 LEU A C 1
ATOM 4339 O O . LEU A 1 550 ? 32.145 17.626 -26.248 1.00 93.44 550 LEU A O 1
ATOM 4343 N N . LEU A 1 551 ? 32.691 19.814 -26.204 1.00 95.50 551 LEU A N 1
ATOM 4344 C CA . LEU A 1 551 ? 32.268 20.093 -27.574 1.00 95.50 551 LEU A CA 1
ATOM 4345 C C . LEU A 1 551 ? 33.121 19.310 -28.576 1.00 95.50 551 LEU A C 1
ATOM 4347 O O . LEU A 1 551 ? 32.561 18.678 -29.468 1.00 95.50 551 LEU A O 1
ATOM 4351 N N . LEU A 1 552 ? 34.448 19.292 -28.404 1.00 96.25 552 LEU A N 1
ATOM 4352 C CA . LEU A 1 552 ? 35.351 18.521 -29.260 1.00 96.25 552 LEU A CA 1
ATOM 4353 C C . LEU A 1 552 ? 34.984 17.035 -29.245 1.00 96.25 552 LEU A C 1
ATOM 4355 O O . LEU A 1 552 ? 34.743 16.450 -30.297 1.00 96.25 552 LEU A O 1
ATOM 4359 N N . ALA A 1 553 ? 34.874 16.445 -28.057 1.00 95.00 553 ALA A N 1
ATOM 4360 C CA . ALA A 1 553 ? 34.551 15.034 -27.916 1.00 95.00 553 ALA A CA 1
ATOM 4361 C C . ALA A 1 553 ? 33.162 14.684 -28.462 1.00 95.00 553 ALA A C 1
ATOM 4363 O O . ALA A 1 553 ? 32.983 13.624 -29.055 1.00 95.00 553 ALA A O 1
ATOM 4364 N N . MET A 1 554 ? 32.180 15.573 -28.297 1.00 96.38 554 MET A N 1
ATOM 4365 C CA . MET A 1 554 ? 30.856 15.402 -28.889 1.00 96.38 554 MET A CA 1
ATOM 4366 C C . MET A 1 554 ? 30.938 15.405 -30.418 1.00 96.38 554 MET A C 1
ATOM 4368 O O . MET A 1 554 ? 30.352 14.540 -31.061 1.00 96.38 554 MET A O 1
ATOM 4372 N N . LEU A 1 555 ? 31.663 16.354 -31.015 1.00 96.75 555 LEU A N 1
ATOM 4373 C CA . LEU A 1 555 ? 31.826 16.434 -32.467 1.00 96.75 555 LEU A CA 1
ATOM 4374 C C . LEU A 1 555 ? 32.577 15.216 -33.024 1.00 96.75 555 LEU A C 1
ATOM 4376 O O . LEU A 1 555 ? 32.172 14.660 -34.046 1.00 96.75 555 LEU A O 1
ATOM 4380 N N . GLU A 1 556 ? 33.611 14.746 -32.326 1.00 96.19 556 GLU A N 1
ATOM 4381 C CA . GLU A 1 556 ? 34.328 13.513 -32.666 1.00 96.19 556 GLU A CA 1
ATOM 4382 C C . GLU A 1 556 ? 33.445 12.266 -32.532 1.00 96.19 556 GLU A C 1
ATOM 4384 O O . GLU A 1 556 ? 33.506 11.384 -33.390 1.00 96.19 556 GLU A O 1
ATOM 4389 N N . HIS A 1 557 ? 32.579 12.216 -31.515 1.00 94.81 557 HIS A N 1
ATOM 4390 C CA . HIS A 1 557 ? 31.600 11.144 -31.322 1.00 94.81 557 HIS A CA 1
ATOM 4391 C C . HIS A 1 557 ? 30.520 11.148 -32.407 1.00 94.81 557 HIS A C 1
ATOM 4393 O O . HIS A 1 557 ? 30.135 10.089 -32.883 1.00 94.81 557 HIS A O 1
ATOM 4399 N N . LEU A 1 558 ? 30.057 12.318 -32.859 1.00 95.25 558 LEU A N 1
ATOM 4400 C CA . LEU A 1 558 ? 29.071 12.437 -33.941 1.00 95.25 558 LEU A CA 1
ATOM 4401 C C . LEU A 1 558 ? 29.630 12.009 -35.302 1.00 95.25 558 LEU A C 1
ATOM 4403 O O . LEU A 1 558 ? 28.927 11.379 -36.092 1.00 95.25 558 LEU A O 1
ATOM 4407 N N . LYS A 1 559 ? 30.893 12.342 -35.584 1.00 96.00 559 LYS A N 1
ATOM 4408 C CA . LYS A 1 559 ? 31.558 12.161 -36.884 1.00 96.00 559 LYS A CA 1
ATOM 4409 C C . LYS A 1 559 ? 31.419 10.764 -37.532 1.00 96.00 559 LYS A C 1
ATOM 4411 O O . LYS A 1 559 ? 31.218 10.727 -38.748 1.00 96.00 559 LYS A O 1
ATOM 4416 N N . PRO A 1 560 ? 31.523 9.620 -36.820 1.00 95.06 560 PRO A N 1
ATOM 4417 C CA . PRO A 1 560 ? 31.305 8.292 -37.410 1.00 95.06 560 PRO A CA 1
ATOM 4418 C C . PRO A 1 560 ? 29.833 7.958 -37.699 1.00 95.06 560 PRO A C 1
ATOM 4420 O O . PRO A 1 560 ? 29.571 7.053 -38.489 1.00 95.06 560 PRO A O 1
ATOM 4423 N N . HIS A 1 561 ? 28.883 8.664 -37.084 1.00 94.56 561 HIS A N 1
ATOM 4424 C CA . HIS A 1 561 ? 27.448 8.378 -37.185 1.00 94.56 561 HIS A CA 1
ATOM 4425 C C . HIS A 1 561 ? 26.713 9.263 -38.194 1.00 94.56 561 HIS A C 1
ATOM 4427 O O . HIS A 1 561 ? 25.548 9.010 -38.490 1.00 94.56 561 HIS A O 1
ATOM 4433 N N . VAL A 1 562 ? 27.383 10.276 -38.745 1.00 94.56 562 VAL A N 1
ATOM 4434 C CA . VAL A 1 562 ? 26.794 11.232 -39.687 1.00 94.56 562 VAL A CA 1
ATOM 4435 C C . VAL A 1 562 ? 27.521 11.221 -41.031 1.00 94.56 562 VAL A C 1
ATOM 4437 O O . VAL A 1 562 ? 28.697 10.867 -41.137 1.00 94.56 562 VAL A O 1
ATOM 4440 N N . SER A 1 563 ? 26.815 11.604 -42.094 1.00 94.75 563 SER A N 1
ATOM 4441 C CA . SER A 1 563 ? 27.349 11.635 -43.460 1.00 94.75 563 SER A CA 1
ATOM 4442 C C . SER A 1 563 ? 26.961 12.923 -44.190 1.00 94.75 563 SER A C 1
ATOM 4444 O O . SER A 1 563 ? 26.179 13.725 -43.681 1.00 94.75 563 SER A O 1
ATOM 4446 N N . GLY A 1 564 ? 27.543 13.143 -45.372 1.00 95.94 564 GLY A N 1
ATOM 4447 C CA . GLY A 1 564 ? 27.239 14.303 -46.211 1.00 95.94 564 GLY A CA 1
ATOM 4448 C C . GLY A 1 564 ? 27.693 15.635 -45.608 1.00 95.94 564 GLY A C 1
ATOM 4449 O O . GLY A 1 564 ? 28.750 15.716 -44.980 1.00 95.94 564 GLY A O 1
ATOM 4450 N N . GLU A 1 565 ? 26.882 16.672 -45.815 1.00 95.81 565 GLU A N 1
ATOM 4451 C CA . GLU A 1 565 ? 27.168 18.065 -45.438 1.00 95.81 565 GLU A CA 1
ATOM 4452 C C . GLU A 1 565 ? 27.464 18.233 -43.944 1.00 95.81 565 GLU A C 1
ATOM 4454 O O . GLU A 1 565 ? 28.354 18.991 -43.574 1.00 95.81 565 GLU A O 1
ATOM 4459 N N . LEU A 1 566 ? 26.797 17.468 -43.074 1.00 95.94 566 LEU A N 1
ATOM 4460 C CA . LEU A 1 566 ? 27.019 17.546 -41.631 1.00 95.94 566 LEU A CA 1
ATOM 4461 C C . LEU A 1 566 ? 28.407 17.041 -41.216 1.00 95.94 566 LEU A C 1
ATOM 4463 O O . LEU A 1 566 ? 29.037 17.627 -40.341 1.00 95.94 566 LEU A O 1
ATOM 4467 N N . LYS A 1 567 ? 28.912 15.977 -41.853 1.00 96.75 567 LYS A N 1
ATOM 4468 C CA . LYS A 1 567 ? 30.263 15.470 -41.570 1.00 96.75 567 LYS A CA 1
ATOM 4469 C C . LYS A 1 567 ? 31.327 16.493 -41.973 1.00 96.75 567 LYS A C 1
ATOM 4471 O O . LYS A 1 567 ? 32.275 16.713 -41.226 1.00 96.75 567 LYS A O 1
ATOM 4476 N N . VAL A 1 568 ? 31.134 17.134 -43.127 1.00 96.00 568 VAL A N 1
ATOM 4477 C CA . VAL A 1 568 ? 32.010 18.206 -43.619 1.00 96.00 568 VAL A CA 1
ATOM 4478 C C . VAL A 1 568 ? 31.957 19.418 -42.685 1.00 96.00 568 VAL A C 1
ATOM 4480 O O . VAL A 1 568 ? 33.005 19.927 -42.301 1.00 96.00 568 VAL A O 1
ATOM 4483 N N . ALA A 1 569 ? 30.761 19.823 -42.246 1.00 96.81 569 ALA A N 1
ATOM 4484 C CA . ALA A 1 569 ? 30.587 20.904 -41.278 1.00 96.81 569 ALA A CA 1
ATOM 4485 C C . ALA A 1 569 ? 31.316 20.615 -39.953 1.00 96.81 569 ALA A C 1
ATOM 4487 O O . ALA A 1 569 ? 32.004 21.487 -39.433 1.00 96.81 569 ALA A O 1
ATOM 4488 N N . ILE A 1 570 ? 31.239 19.384 -39.430 1.00 97.75 570 ILE A N 1
ATOM 4489 C CA . ILE A 1 570 ? 31.978 18.979 -38.222 1.00 97.75 570 ILE A CA 1
ATOM 4490 C C . ILE A 1 570 ? 33.495 19.136 -38.416 1.00 97.75 570 ILE A C 1
ATOM 4492 O O . ILE A 1 570 ? 34.162 19.710 -37.556 1.00 97.75 570 ILE A O 1
ATOM 4496 N N . ASP A 1 571 ? 34.037 18.667 -39.543 1.00 96.62 571 ASP A N 1
ATOM 4497 C CA . ASP A 1 571 ? 35.473 18.760 -39.841 1.00 96.62 571 ASP A CA 1
ATOM 4498 C C . ASP A 1 571 ? 35.961 20.212 -39.949 1.00 96.62 571 ASP A C 1
ATOM 4500 O O . ASP A 1 571 ? 37.058 20.531 -39.488 1.00 96.62 571 ASP A O 1
ATOM 4504 N N . ILE A 1 572 ? 35.130 21.096 -40.507 1.00 96.69 572 ILE A N 1
ATOM 4505 C CA . ILE A 1 572 ? 35.411 22.533 -40.618 1.00 96.69 572 ILE A CA 1
ATOM 4506 C C . ILE A 1 572 ? 35.349 23.223 -39.252 1.00 96.69 572 ILE A C 1
ATOM 4508 O O . ILE A 1 572 ? 36.141 24.128 -39.004 1.00 96.69 572 ILE A O 1
ATOM 4512 N N . LEU A 1 573 ? 34.439 22.814 -38.364 1.00 97.50 573 LEU A N 1
ATOM 4513 C CA . LEU A 1 573 ? 34.189 23.493 -37.089 1.00 97.50 573 LEU A CA 1
ATOM 4514 C C . LEU A 1 573 ? 35.186 23.144 -35.973 1.00 97.50 573 LEU A C 1
ATOM 4516 O O . LEU A 1 573 ? 35.442 23.990 -35.118 1.00 97.50 573 LEU A O 1
ATOM 4520 N N . ILE A 1 574 ? 35.780 21.944 -35.969 1.00 97.38 574 ILE A N 1
ATOM 4521 C CA . ILE A 1 574 ? 36.710 21.494 -34.909 1.00 97.38 574 ILE A CA 1
ATOM 4522 C C . ILE A 1 574 ? 37.857 22.495 -34.620 1.00 97.38 574 ILE A C 1
ATOM 4524 O O . ILE A 1 574 ? 38.090 22.800 -33.448 1.00 97.38 574 ILE A O 1
ATOM 4528 N N . PRO A 1 575 ? 38.557 23.067 -35.622 1.00 97.25 575 PRO A N 1
ATOM 4529 C CA . PRO A 1 575 ? 39.629 24.042 -35.384 1.00 97.25 575 PRO A CA 1
ATOM 4530 C C . PRO A 1 575 ? 39.170 25.363 -34.747 1.00 97.25 575 PRO A C 1
ATOM 4532 O O . PRO A 1 575 ? 39.995 26.104 -34.209 1.00 97.25 575 PRO A O 1
ATOM 4535 N N . TYR A 1 576 ? 37.873 25.674 -34.819 1.00 97.38 576 TYR A N 1
ATOM 4536 C CA . TYR A 1 576 ? 37.293 26.910 -34.295 1.00 97.38 576 TYR A CA 1
ATOM 4537 C C . TYR A 1 576 ? 36.742 26.767 -32.876 1.00 97.38 576 TYR A C 1
ATOM 4539 O O . TYR A 1 576 ? 36.183 27.727 -32.354 1.00 97.38 576 TYR A O 1
ATOM 4547 N N . ILE A 1 577 ? 36.882 25.607 -32.234 1.00 96.44 577 ILE A N 1
ATOM 4548 C CA . ILE A 1 577 ? 36.512 25.446 -30.826 1.00 96.44 577 ILE A CA 1
ATOM 4549 C C . ILE A 1 577 ? 37.418 26.347 -29.979 1.00 96.44 577 ILE A C 1
ATOM 4551 O O . ILE A 1 577 ? 38.649 26.275 -30.058 1.00 96.44 577 ILE A O 1
ATOM 4555 N N . ASP A 1 578 ? 36.815 27.220 -29.177 1.00 92.06 578 ASP A N 1
ATOM 4556 C CA . ASP A 1 578 ? 37.534 27.956 -28.152 1.00 92.06 578 ASP A CA 1
ATOM 4557 C C . ASP A 1 578 ? 37.848 27.009 -26.988 1.00 92.06 578 ASP A C 1
ATOM 4559 O O . ASP A 1 578 ? 36.972 26.302 -26.490 1.00 92.06 578 ASP A O 1
ATOM 4563 N N . PHE A 1 579 ? 39.109 26.967 -26.565 1.00 90.00 579 PHE A N 1
ATOM 4564 C CA . PHE A 1 579 ? 39.543 26.259 -25.354 1.00 90.00 579 PHE A CA 1
ATOM 4565 C C . PHE A 1 579 ? 39.874 27.239 -24.219 1.00 90.00 579 PHE A C 1
ATOM 4567 O O . PHE A 1 579 ? 40.137 26.814 -23.090 1.00 90.00 579 PHE A O 1
ATOM 4574 N N . GLU A 1 580 ? 39.843 28.539 -24.513 1.00 83.19 580 GLU A N 1
ATOM 4575 C CA . GLU A 1 580 ? 39.963 29.649 -23.577 1.00 83.19 580 GLU A CA 1
ATOM 4576 C C . GLU A 1 580 ? 38.561 30.231 -23.299 1.00 83.19 580 GLU A C 1
ATOM 4578 O O . GLU A 1 580 ? 37.558 29.612 -23.644 1.00 83.19 580 GLU A O 1
ATOM 4583 N N . ASP A 1 581 ? 38.459 31.333 -22.549 1.00 87.00 581 ASP A N 1
ATOM 4584 C CA . ASP A 1 581 ? 37.202 32.036 -22.228 1.00 87.00 581 ASP A CA 1
ATOM 4585 C C . ASP A 1 581 ? 35.972 31.145 -21.925 1.00 87.00 581 ASP A C 1
ATOM 4587 O O . ASP A 1 581 ? 35.847 30.649 -20.796 1.00 87.00 581 ASP A O 1
ATOM 4591 N N . LEU A 1 582 ? 35.049 30.985 -22.890 1.00 74.38 582 LEU A N 1
ATOM 4592 C CA . LEU A 1 582 ? 33.838 30.158 -22.767 1.00 74.38 582 LEU A CA 1
ATOM 4593 C C . LEU A 1 582 ? 34.168 28.664 -22.792 1.00 74.38 582 LEU A C 1
ATOM 4595 O O . LEU A 1 582 ? 33.594 27.895 -22.025 1.00 74.38 582 LEU A O 1
ATOM 4599 N N . GLY A 1 583 ? 35.144 28.272 -23.605 1.00 79.75 583 GLY A N 1
ATOM 4600 C CA . GLY A 1 583 ? 35.671 26.917 -23.680 1.00 79.75 583 GLY A CA 1
ATOM 4601 C C . GLY A 1 583 ? 36.313 26.426 -22.395 1.00 79.75 583 GLY A C 1
ATOM 4602 O O . GLY A 1 583 ? 36.199 25.244 -22.075 1.00 79.75 583 GLY A O 1
ATOM 4603 N N . ALA A 1 584 ? 36.929 27.328 -21.628 1.00 78.19 584 ALA A N 1
ATOM 4604 C CA . ALA A 1 584 ? 37.523 27.026 -20.327 1.00 78.19 584 ALA A CA 1
ATOM 4605 C C . ALA A 1 584 ? 36.489 26.890 -19.189 1.00 78.19 584 ALA A C 1
ATOM 4607 O O . ALA A 1 584 ? 36.857 26.523 -18.070 1.00 78.19 584 ALA A O 1
ATOM 4608 N N . LEU A 1 585 ? 35.211 27.215 -19.426 1.00 75.81 585 LEU A N 1
ATOM 4609 C CA . LEU A 1 585 ? 34.148 27.030 -18.434 1.00 75.81 585 LEU A CA 1
ATOM 4610 C C . LEU A 1 585 ? 33.825 25.543 -18.255 1.00 75.81 585 LEU A C 1
ATOM 4612 O O . LEU A 1 585 ? 33.941 24.782 -19.213 1.00 75.81 585 LEU A O 1
ATOM 4616 N N . PRO A 1 586 ? 33.373 25.109 -17.067 1.00 72.56 586 PRO A N 1
ATOM 4617 C CA . PRO A 1 586 ? 32.824 23.770 -16.923 1.00 72.56 586 PRO A CA 1
ATOM 4618 C C . PRO A 1 586 ? 31.538 23.607 -17.744 1.00 72.56 586 PRO A C 1
ATOM 4620 O O . PRO A 1 586 ? 30.796 24.583 -17.924 1.00 72.56 586 PRO A O 1
ATOM 4623 N N . PRO A 1 587 ? 31.241 22.391 -18.233 1.00 74.88 587 PRO A N 1
ATOM 4624 C CA . PRO A 1 587 ? 29.989 22.101 -18.911 1.00 74.88 587 PRO A CA 1
ATOM 4625 C C . PRO A 1 587 ? 28.775 22.550 -18.099 1.00 74.88 587 PRO A C 1
ATOM 4627 O O . PRO A 1 587 ? 28.670 22.260 -16.903 1.00 74.88 587 PRO A O 1
ATOM 4630 N N . THR A 1 588 ? 27.838 23.237 -18.751 1.00 65.12 588 THR A N 1
ATOM 4631 C CA . THR A 1 588 ? 26.535 23.531 -18.152 1.00 65.12 588 THR A CA 1
ATOM 4632 C C . THR A 1 588 ? 25.732 22.234 -18.110 1.00 65.12 588 THR A C 1
ATOM 4634 O O . THR A 1 588 ? 25.115 21.829 -19.090 1.00 65.12 588 THR A O 1
ATOM 4637 N N . ILE A 1 589 ? 25.810 21.532 -16.979 1.00 60.56 589 ILE A N 1
ATOM 4638 C CA . ILE A 1 589 ? 25.129 20.255 -16.764 1.00 60.56 589 ILE A CA 1
ATOM 4639 C C . ILE A 1 589 ? 23.892 20.498 -15.905 1.00 60.56 589 ILE A C 1
ATOM 4641 O O . ILE A 1 589 ? 24.005 20.822 -14.720 1.00 60.56 589 ILE A O 1
ATOM 4645 N N . HIS A 1 590 ? 22.707 20.266 -16.464 1.00 58.78 590 HIS A N 1
ATOM 4646 C CA . HIS A 1 590 ? 21.473 20.227 -15.693 1.00 58.78 590 HIS A CA 1
ATOM 4647 C C . HIS A 1 590 ? 21.341 18.835 -15.060 1.00 58.78 590 HIS A C 1
ATOM 4649 O O . HIS A 1 590 ? 20.911 17.866 -15.686 1.00 58.78 590 HIS A O 1
ATOM 4655 N N . LYS A 1 591 ? 21.768 18.698 -13.799 1.00 49.28 591 LYS A N 1
ATOM 4656 C CA . LYS A 1 591 ? 21.624 17.437 -13.055 1.00 49.28 591 LYS A CA 1
ATOM 4657 C C . LYS A 1 591 ? 20.205 17.324 -12.505 1.00 49.28 591 LYS A C 1
ATOM 4659 O O . LYS A 1 591 ? 19.857 17.990 -11.532 1.00 49.28 591 LYS A O 1
ATOM 4664 N N . VAL A 1 592 ? 19.390 16.455 -13.099 1.00 46.78 592 VAL A N 1
ATOM 4665 C CA . VAL A 1 592 ? 18.039 16.173 -12.606 1.00 46.78 592 VAL A CA 1
ATOM 4666 C C . VAL A 1 592 ? 18.111 15.083 -11.539 1.00 46.78 592 VAL A C 1
ATOM 4668 O O . VAL A 1 592 ? 18.353 13.912 -11.835 1.00 46.78 592 VAL A O 1
ATOM 4671 N N . HIS A 1 593 ? 17.884 15.461 -10.281 1.00 41.81 593 HIS A N 1
ATOM 4672 C CA . HIS A 1 593 ? 17.734 14.513 -9.180 1.00 41.81 593 HIS A CA 1
ATOM 4673 C C . HIS A 1 593 ? 16.287 14.021 -9.097 1.00 41.81 593 HIS A C 1
ATOM 4675 O O . HIS A 1 593 ? 15.385 14.756 -8.698 1.00 41.81 593 HIS A O 1
ATOM 4681 N N . VAL A 1 594 ? 16.056 12.755 -9.443 1.00 38.22 594 VAL A N 1
ATOM 4682 C CA . VAL A 1 594 ? 14.735 12.130 -9.310 1.00 38.22 594 VAL A CA 1
ATOM 4683 C C . VAL A 1 594 ? 14.622 11.479 -7.931 1.00 38.22 594 VAL A C 1
ATOM 4685 O O . VAL A 1 594 ? 15.177 10.408 -7.698 1.00 38.22 594 VAL A O 1
ATOM 4688 N N . LYS A 1 595 ? 13.885 12.102 -7.002 1.00 36.00 595 LYS A N 1
ATOM 4689 C CA . LYS A 1 595 ? 13.446 11.421 -5.773 1.00 36.00 595 LYS A CA 1
ATOM 4690 C C . LYS A 1 595 ? 12.310 10.462 -6.107 1.00 36.00 595 LYS A C 1
ATOM 4692 O O . LYS A 1 595 ? 11.316 10.839 -6.725 1.00 36.00 595 LYS A O 1
ATOM 4697 N N . THR A 1 596 ? 12.424 9.216 -5.669 1.00 42.59 596 THR A N 1
ATOM 4698 C CA . THR A 1 596 ? 11.334 8.254 -5.800 1.00 42.59 596 THR A CA 1
ATOM 4699 C C . THR A 1 596 ? 10.130 8.654 -4.937 1.00 42.59 596 THR A C 1
ATOM 4701 O O . THR A 1 596 ? 10.230 8.752 -3.717 1.00 42.59 596 THR A O 1
ATOM 4704 N N . ARG A 1 597 ? 8.989 8.773 -5.628 1.00 42.34 597 ARG A N 1
ATOM 4705 C CA . ARG A 1 597 ? 7.578 8.633 -5.214 1.00 42.34 597 ARG A CA 1
ATOM 4706 C C . ARG A 1 597 ? 6.697 9.806 -4.785 1.00 42.34 597 ARG A C 1
ATOM 4708 O O . ARG A 1 597 ? 5.497 9.599 -4.883 1.00 42.34 597 ARG A O 1
ATOM 4715 N N . THR A 1 598 ? 7.157 11.020 -4.522 1.00 39.94 598 THR A N 1
ATOM 4716 C CA . THR A 1 598 ? 6.239 12.184 -4.486 1.00 39.94 598 THR A CA 1
ATOM 4717 C C . THR A 1 598 ? 7.029 13.467 -4.697 1.00 39.94 598 THR A C 1
ATOM 4719 O O . THR A 1 598 ? 7.919 13.758 -3.907 1.00 39.94 598 THR A O 1
ATOM 4722 N N . GLU A 1 599 ? 6.676 14.189 -5.763 1.00 33.31 599 GLU A N 1
ATOM 4723 C CA . GLU A 1 599 ? 7.202 15.494 -6.195 1.00 33.31 599 GLU A CA 1
ATOM 4724 C C . GLU A 1 599 ? 8.667 15.525 -6.668 1.00 33.31 599 GLU A C 1
ATOM 4726 O O . GLU A 1 599 ? 9.627 15.350 -5.919 1.00 33.31 599 GLU A O 1
ATOM 4731 N N . VAL A 1 600 ? 8.829 15.785 -7.970 1.00 30.88 600 VAL A N 1
ATOM 4732 C CA . VAL A 1 600 ? 10.117 16.102 -8.591 1.00 30.88 600 VAL A CA 1
ATOM 4733 C C . VAL A 1 600 ? 10.332 17.608 -8.450 1.00 30.88 600 VAL A C 1
ATOM 4735 O O . VAL A 1 600 ? 9.780 18.383 -9.226 1.00 30.88 600 VAL A O 1
ATOM 4738 N N . SER A 1 601 ? 11.133 18.034 -7.476 1.00 31.89 601 SER A N 1
ATOM 4739 C CA . SER A 1 601 ? 11.703 19.382 -7.467 1.00 31.89 601 SER A CA 1
ATOM 4740 C C . SER A 1 601 ? 13.008 19.372 -8.267 1.00 31.89 601 SER A C 1
ATOM 4742 O O . SER A 1 601 ? 14.041 18.887 -7.808 1.00 31.89 601 SER A O 1
ATOM 4744 N N . ILE A 1 602 ? 12.952 19.865 -9.507 1.00 38.19 602 ILE A N 1
ATOM 4745 C CA . ILE A 1 602 ? 14.145 20.063 -10.339 1.00 38.19 602 ILE A CA 1
ATOM 4746 C C . ILE A 1 602 ? 14.784 21.381 -9.902 1.00 38.19 602 ILE A C 1
ATOM 4748 O O . ILE A 1 602 ? 14.270 22.453 -10.211 1.00 38.19 602 ILE A O 1
ATOM 4752 N N . ILE A 1 603 ? 15.890 21.305 -9.164 1.00 42.84 603 ILE A N 1
ATOM 4753 C CA . ILE A 1 603 ? 16.729 22.471 -8.876 1.00 42.84 603 ILE A CA 1
ATOM 4754 C C . ILE A 1 603 ? 17.836 22.497 -9.925 1.00 42.84 603 ILE A C 1
ATOM 4756 O O . ILE A 1 603 ? 18.795 21.731 -9.850 1.00 42.84 603 ILE A O 1
ATOM 4760 N N . THR A 1 604 ? 17.688 23.376 -10.911 1.00 46.31 604 THR A N 1
ATOM 4761 C CA . THR A 1 604 ? 18.705 23.606 -11.934 1.00 46.31 604 THR A CA 1
ATOM 4762 C C . THR A 1 604 ? 19.619 24.741 -11.486 1.00 46.31 604 THR A C 1
ATOM 4764 O O . THR A 1 604 ? 19.244 25.907 -11.560 1.00 46.31 604 THR A O 1
ATOM 4767 N N . LEU A 1 605 ? 20.818 24.405 -11.007 1.00 51.91 605 LEU A N 1
ATOM 4768 C CA . LEU A 1 605 ? 21.867 25.378 -10.695 1.00 51.91 605 LEU A CA 1
ATOM 4769 C C . LEU A 1 605 ? 22.872 25.417 -11.846 1.00 51.91 605 LEU A C 1
ATOM 4771 O O . LEU A 1 605 ? 23.660 24.491 -12.034 1.00 51.91 605 LEU A O 1
ATOM 4775 N N . ASP A 1 606 ? 22.823 26.493 -12.627 1.00 62.28 606 ASP A N 1
ATOM 4776 C CA . ASP A 1 606 ? 23.773 26.739 -13.708 1.00 62.28 606 ASP A CA 1
ATOM 4777 C C . ASP A 1 606 ? 25.072 27.307 -13.123 1.00 62.28 606 ASP A C 1
ATOM 4779 O O . ASP A 1 606 ? 25.216 28.507 -12.870 1.00 62.28 606 ASP A O 1
ATOM 4783 N N . PHE A 1 607 ? 26.035 26.416 -12.889 1.00 59.41 607 PHE A N 1
ATOM 4784 C CA . PHE A 1 607 ? 27.369 26.801 -12.446 1.00 59.41 607 PHE A CA 1
ATOM 4785 C C . PHE A 1 607 ? 28.038 27.774 -13.426 1.00 59.41 607 PHE A C 1
ATOM 4787 O O . PHE A 1 607 ? 28.702 28.709 -12.989 1.00 59.41 607 PHE A O 1
ATOM 4794 N N . GLY A 1 608 ? 27.825 27.624 -14.734 1.00 63.66 608 GLY A N 1
ATOM 4795 C CA . GLY A 1 608 ? 28.346 28.553 -15.732 1.00 63.66 608 GLY A CA 1
ATOM 4796 C C . GLY A 1 608 ? 27.867 29.981 -15.473 1.00 63.66 608 GLY A C 1
ATOM 4797 O O . GLY A 1 608 ? 28.683 30.900 -15.414 1.00 63.66 608 GLY A O 1
ATOM 4798 N N . LEU A 1 609 ? 26.569 30.173 -15.229 1.00 63.06 609 LEU A N 1
ATOM 4799 C CA . LEU A 1 609 ? 26.001 31.475 -14.859 1.00 63.06 609 LEU A CA 1
ATOM 4800 C C . LEU A 1 609 ? 26.514 31.981 -13.505 1.00 63.06 609 LEU A C 1
ATOM 4802 O O . LEU A 1 609 ? 26.915 33.143 -13.405 1.00 63.06 609 LEU A O 1
ATOM 4806 N N . LEU A 1 610 ? 26.561 31.118 -12.482 1.00 63.09 610 LEU A N 1
ATOM 4807 C CA . LEU A 1 610 ? 27.087 31.472 -11.157 1.00 63.09 610 LEU A CA 1
ATOM 4808 C C . LEU A 1 610 ? 28.516 31.990 -11.231 1.00 63.09 610 LEU A C 1
ATOM 4810 O O . LEU A 1 610 ? 28.838 33.018 -10.643 1.00 63.09 610 LEU A O 1
ATOM 4814 N N . PHE A 1 611 ? 29.366 31.333 -12.004 1.00 68.00 611 PHE A N 1
ATOM 4815 C CA . PHE A 1 611 ? 30.766 31.703 -12.104 1.00 68.00 611 PHE A CA 1
ATOM 4816 C C . PHE A 1 611 ? 31.045 32.805 -13.134 1.00 68.00 611 PHE A C 1
ATOM 4818 O O . PHE A 1 611 ? 32.025 33.530 -12.974 1.00 68.00 611 PHE A O 1
ATOM 4825 N N . ARG A 1 612 ? 30.167 33.026 -14.126 1.00 71.38 612 ARG A N 1
ATOM 4826 C CA . ARG A 1 612 ? 30.184 34.238 -14.975 1.00 71.38 612 ARG A CA 1
ATOM 4827 C C . ARG A 1 612 ? 29.973 35.518 -14.164 1.00 71.38 612 ARG A C 1
ATOM 4829 O O . ARG A 1 612 ? 30.406 36.582 -14.597 1.00 71.38 612 ARG A O 1
ATOM 4836 N N . SER A 1 613 ? 29.350 35.420 -12.987 1.00 72.50 613 SER A N 1
ATOM 4837 C CA . SER A 1 613 ? 29.202 36.561 -12.076 1.00 72.50 613 SER A CA 1
ATOM 4838 C C . SER A 1 613 ? 30.517 36.989 -11.406 1.00 72.50 613 SER A C 1
ATOM 4840 O O . SER A 1 613 ? 30.581 38.089 -10.860 1.00 72.50 613 SER A O 1
ATOM 4842 N N . ILE A 1 614 ? 31.581 36.178 -11.506 1.00 80.25 614 ILE A N 1
ATOM 4843 C CA . ILE A 1 614 ? 32.922 36.525 -11.031 1.00 80.25 614 ILE A CA 1
ATOM 4844 C C . ILE A 1 614 ? 33.660 37.310 -12.127 1.00 80.25 614 ILE A C 1
ATOM 4846 O O . ILE A 1 614 ? 33.927 36.758 -13.200 1.00 80.25 614 ILE A O 1
ATOM 4850 N N . PRO A 1 615 ? 34.062 38.571 -11.891 1.00 77.75 615 PRO A N 1
ATOM 4851 C CA . PRO A 1 615 ? 34.772 39.364 -12.887 1.00 77.75 615 PRO A CA 1
ATOM 4852 C C . PRO A 1 615 ? 36.224 38.890 -13.025 1.00 77.75 615 PRO A C 1
ATOM 4854 O O . PRO A 1 615 ? 37.152 39.453 -12.452 1.00 77.75 615 PRO A O 1
ATOM 4857 N N . ARG A 1 616 ? 36.438 37.861 -13.853 1.00 77.44 616 ARG A N 1
ATOM 4858 C CA . ARG A 1 616 ? 37.737 37.192 -14.066 1.00 77.44 616 ARG A CA 1
ATOM 4859 C C . ARG A 1 616 ? 38.898 38.134 -14.393 1.00 77.44 616 ARG A C 1
ATOM 4861 O O . ARG A 1 616 ? 40.029 37.862 -14.002 1.00 77.44 616 ARG A O 1
ATOM 4868 N N . LYS A 1 617 ? 38.627 39.248 -15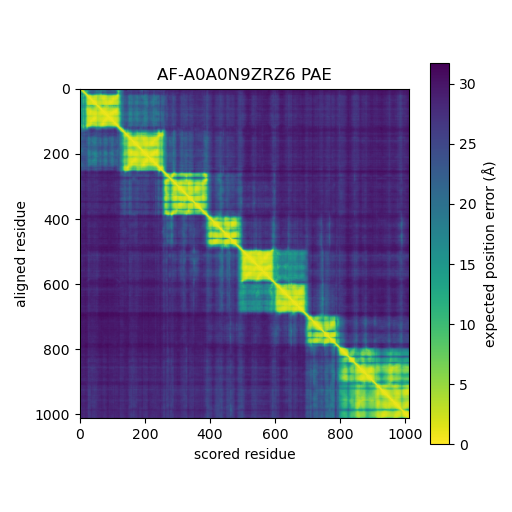.084 1.00 78.06 617 LYS A N 1
ATOM 4869 C CA . LYS A 1 617 ? 39.635 40.272 -15.424 1.00 78.06 617 LYS A CA 1
ATOM 4870 C C . LYS A 1 617 ? 40.172 41.023 -14.198 1.00 78.06 617 LYS A C 1
ATOM 4872 O O . LYS A 1 617 ? 41.240 41.613 -14.286 1.00 78.06 617 LYS A O 1
ATOM 4877 N N . LYS A 1 618 ? 39.445 40.994 -13.080 1.00 76.69 618 LYS A N 1
ATOM 4878 C CA . LYS A 1 618 ? 39.819 41.619 -11.807 1.00 76.69 618 LYS A CA 1
ATOM 4879 C C . LYS A 1 618 ? 40.403 40.631 -10.793 1.00 76.69 618 LYS A C 1
ATOM 4881 O O . LYS A 1 618 ? 40.879 41.062 -9.748 1.00 76.69 618 LYS A O 1
ATOM 4886 N N . LEU A 1 619 ? 40.386 39.327 -11.085 1.00 80.19 619 LEU A N 1
ATOM 4887 C CA . LEU A 1 619 ? 41.014 38.330 -10.221 1.00 80.19 619 LEU A CA 1
ATOM 4888 C C . LEU A 1 619 ? 42.538 38.413 -10.336 1.00 80.19 619 LEU A C 1
ATOM 4890 O O . LEU A 1 619 ? 43.100 38.390 -11.436 1.00 80.19 619 LEU A O 1
ATOM 4894 N N . THR A 1 620 ? 43.198 38.438 -9.184 1.00 86.69 620 THR A N 1
ATOM 4895 C CA . THR A 1 620 ? 44.637 38.191 -9.054 1.00 86.69 620 THR A CA 1
ATOM 4896 C C . THR A 1 620 ? 44.992 36.789 -9.584 1.00 86.69 620 THR A C 1
ATOM 4898 O O . THR A 1 620 ? 44.106 35.936 -9.718 1.00 86.69 620 THR A O 1
ATOM 4901 N N . PRO A 1 621 ? 46.276 36.499 -9.869 1.00 87.62 621 PRO A N 1
ATOM 4902 C CA . PRO A 1 621 ? 46.713 35.143 -10.206 1.00 87.62 621 PRO A CA 1
ATOM 4903 C C . PRO A 1 621 ? 46.249 34.101 -9.176 1.00 87.62 621 PRO A C 1
ATOM 4905 O O . PRO A 1 621 ? 45.699 33.071 -9.558 1.00 87.62 621 PRO A O 1
ATOM 4908 N N . ASP A 1 622 ? 46.349 34.421 -7.884 1.00 82.62 622 ASP A N 1
ATOM 4909 C CA . ASP A 1 622 ? 45.898 33.547 -6.795 1.00 82.62 622 ASP A CA 1
ATOM 4910 C C . ASP A 1 622 ? 44.376 33.348 -6.795 1.00 82.62 622 ASP A C 1
ATOM 4912 O O . ASP A 1 622 ? 43.896 32.248 -6.534 1.00 82.62 622 ASP A O 1
ATOM 4916 N N . GLY A 1 623 ? 43.602 34.374 -7.165 1.00 85.25 623 GLY A N 1
ATOM 4917 C CA . GLY A 1 623 ? 42.153 34.264 -7.334 1.00 85.25 623 GLY A CA 1
ATOM 4918 C C . GLY A 1 623 ? 41.748 33.349 -8.485 1.00 85.25 623 GLY A C 1
ATOM 4919 O O . GLY A 1 623 ? 40.756 32.631 -8.372 1.00 85.25 623 GLY A O 1
ATOM 4920 N N . LYS A 1 624 ? 42.528 33.320 -9.572 1.00 83.31 624 LYS A N 1
ATOM 4921 C CA . LYS A 1 624 ? 42.317 32.372 -10.677 1.00 83.31 624 LYS A CA 1
ATOM 4922 C C . LYS A 1 624 ? 42.626 30.940 -10.239 1.00 83.31 624 LYS A C 1
ATOM 4924 O O . LYS A 1 624 ? 41.812 30.055 -10.472 1.00 83.31 624 LYS A O 1
ATOM 4929 N N . VAL A 1 625 ? 43.732 30.737 -9.518 1.00 84.94 625 VAL A N 1
ATOM 4930 C CA . VAL A 1 625 ? 44.096 29.426 -8.949 1.00 84.94 625 VAL A CA 1
ATOM 4931 C C . VAL A 1 625 ? 43.035 28.934 -7.959 1.00 84.94 625 VAL A C 1
ATOM 4933 O O . VAL A 1 625 ? 42.620 27.779 -8.025 1.00 84.94 625 VAL A O 1
ATOM 4936 N N . ALA A 1 626 ? 42.547 29.811 -7.078 1.00 83.38 626 ALA A N 1
ATOM 4937 C CA . ALA A 1 626 ? 41.483 29.495 -6.128 1.00 83.38 626 ALA A CA 1
ATOM 4938 C C . ALA A 1 626 ? 40.188 29.077 -6.837 1.00 83.38 626 ALA A C 1
ATOM 4940 O O . ALA A 1 626 ? 39.532 28.113 -6.437 1.00 83.38 626 ALA A O 1
ATOM 4941 N N . LEU A 1 627 ? 39.835 29.784 -7.912 1.00 83.19 627 LEU A N 1
ATOM 4942 C CA . LEU A 1 627 ? 38.658 29.489 -8.716 1.00 83.19 627 LEU A CA 1
ATOM 4943 C C . LEU A 1 627 ? 38.776 28.126 -9.416 1.00 83.19 627 LEU A C 1
ATOM 4945 O O . LEU A 1 627 ? 37.849 27.319 -9.337 1.00 83.19 627 LEU A O 1
ATOM 4949 N N . ASP A 1 628 ? 39.926 27.831 -10.022 1.00 80.50 628 ASP A N 1
ATOM 4950 C CA . ASP A 1 628 ? 40.193 26.546 -10.679 1.00 80.50 628 ASP A CA 1
ATOM 4951 C C . ASP A 1 628 ? 40.184 25.375 -9.685 1.00 80.50 628 ASP A C 1
ATOM 4953 O O . ASP A 1 628 ? 39.631 24.309 -9.971 1.00 80.50 628 ASP A O 1
ATOM 4957 N N . ALA A 1 629 ? 40.736 25.571 -8.484 1.00 81.75 629 ALA A N 1
ATOM 4958 C CA . ALA A 1 629 ? 40.720 24.567 -7.424 1.00 81.75 629 ALA A CA 1
ATOM 4959 C C . ALA A 1 629 ? 39.293 24.258 -6.944 1.00 81.75 629 ALA A C 1
ATOM 4961 O O . ALA A 1 629 ? 38.937 23.088 -6.770 1.00 81.75 629 ALA A O 1
ATOM 4962 N N . ILE A 1 630 ? 38.446 25.283 -6.791 1.00 84.1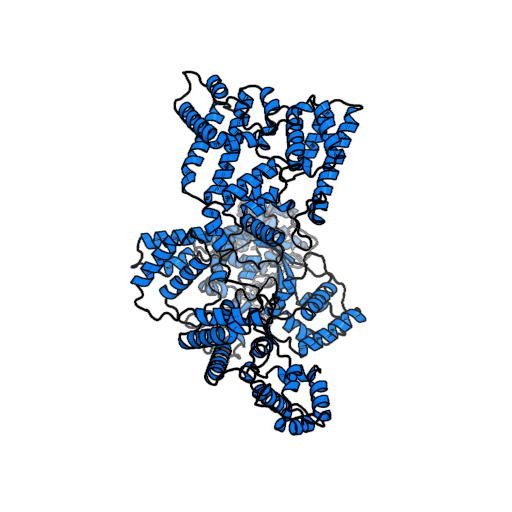9 630 ILE A N 1
ATOM 4963 C CA . ILE A 1 630 ? 37.026 25.100 -6.465 1.00 84.19 630 ILE A CA 1
ATOM 4964 C C . ILE A 1 630 ? 36.297 24.366 -7.590 1.00 84.19 630 ILE A C 1
ATOM 4966 O O . ILE A 1 630 ? 35.527 23.452 -7.307 1.00 84.19 630 ILE A O 1
ATOM 4970 N N . PHE A 1 631 ? 36.550 24.698 -8.856 1.00 78.38 631 PHE A N 1
ATOM 4971 C CA . PHE A 1 631 ? 35.938 23.988 -9.980 1.00 78.38 631 PHE A CA 1
ATOM 4972 C C . PHE A 1 631 ? 36.330 22.520 -10.040 1.00 78.38 631 PHE A C 1
ATOM 4974 O O . PHE A 1 631 ? 35.473 21.654 -10.225 1.00 78.38 631 PHE A O 1
ATOM 4981 N N . LYS A 1 632 ? 37.616 22.230 -9.843 1.00 79.50 632 LYS A N 1
ATOM 4982 C CA . LYS A 1 632 ? 38.118 20.859 -9.785 1.00 79.50 632 LYS A CA 1
ATOM 4983 C C . LYS A 1 632 ? 37.466 20.087 -8.641 1.00 79.50 632 LYS A C 1
ATOM 4985 O O . LYS A 1 632 ? 37.069 18.941 -8.833 1.00 79.50 632 LYS A O 1
ATOM 4990 N N . TYR A 1 633 ? 37.306 20.724 -7.480 1.00 83.25 633 TYR A N 1
ATOM 4991 C CA . TYR A 1 633 ? 36.593 20.140 -6.351 1.00 83.25 633 TYR A CA 1
ATOM 4992 C C . TYR A 1 633 ? 35.129 19.867 -6.690 1.00 83.25 633 TYR A C 1
ATOM 4994 O O . TYR A 1 633 ? 34.698 18.729 -6.571 1.00 83.25 633 TYR A O 1
ATOM 5002 N N . LEU A 1 634 ? 34.391 20.862 -7.187 1.00 78.44 634 LEU A N 1
ATOM 5003 C CA . LEU A 1 634 ? 32.987 20.722 -7.583 1.00 78.44 634 LEU A CA 1
ATOM 5004 C C . LEU A 1 634 ? 32.781 19.703 -8.705 1.00 78.44 634 LEU A C 1
ATOM 5006 O O . LEU A 1 634 ? 31.704 19.143 -8.812 1.00 78.44 634 LEU A O 1
ATOM 5010 N N . SER A 1 635 ? 33.783 19.428 -9.532 1.00 70.19 635 SER A N 1
ATOM 5011 C CA . SER A 1 635 ? 33.694 18.399 -10.575 1.00 70.19 635 SER A CA 1
ATOM 5012 C C . SER A 1 635 ? 33.959 16.986 -10.039 1.00 70.19 635 SER A C 1
ATOM 5014 O O . SER A 1 635 ? 33.725 16.006 -10.743 1.00 70.19 635 SER A O 1
ATOM 5016 N N . SER A 1 636 ? 34.433 16.854 -8.794 1.00 75.31 636 SER A N 1
ATOM 5017 C CA . SER A 1 636 ? 34.722 15.559 -8.183 1.00 75.31 636 SER A CA 1
ATOM 5018 C C . SER A 1 636 ? 33.434 14.794 -7.846 1.00 75.31 636 SER A C 1
ATOM 5020 O O . SER A 1 636 ? 32.523 15.357 -7.231 1.00 75.31 636 SER A O 1
ATOM 5022 N N . PRO A 1 637 ? 33.364 13.479 -8.132 1.00 63.25 637 PRO A N 1
ATOM 5023 C CA . PRO A 1 637 ? 32.233 12.640 -7.733 1.00 63.25 637 PRO A CA 1
ATOM 5024 C C . PRO A 1 637 ? 32.096 12.492 -6.208 1.00 63.25 637 PRO A C 1
ATOM 5026 O O . PRO A 1 637 ? 31.065 12.027 -5.733 1.00 63.25 637 PRO A O 1
ATOM 5029 N N . SER A 1 638 ? 33.114 12.884 -5.434 1.00 72.69 638 SER A N 1
ATOM 5030 C CA . SER A 1 638 ? 33.110 12.828 -3.968 1.00 72.69 638 SER A CA 1
ATOM 5031 C C . SER A 1 638 ? 32.362 13.983 -3.292 1.00 72.69 638 SER A C 1
ATOM 5033 O O . SER A 1 638 ? 32.287 14.011 -2.065 1.00 72.69 638 SER A O 1
ATOM 5035 N N . VAL A 1 639 ? 31.877 14.974 -4.047 1.00 75.62 639 VAL A N 1
ATOM 5036 C CA . VAL A 1 639 ? 31.186 16.135 -3.473 1.00 75.62 639 VAL A CA 1
ATOM 5037 C C . VAL A 1 639 ? 29.742 15.785 -3.144 1.00 75.62 639 VAL A C 1
ATOM 5039 O O . VAL A 1 639 ? 28.949 15.445 -4.022 1.00 75.62 639 VAL A O 1
ATOM 5042 N N . ASP A 1 640 ? 29.376 15.946 -1.873 1.00 78.00 640 ASP A N 1
ATOM 5043 C CA . ASP A 1 640 ? 27.984 15.888 -1.437 1.00 78.00 640 ASP A CA 1
ATOM 5044 C C . ASP A 1 640 ? 27.253 17.179 -1.839 1.00 78.00 640 ASP A C 1
ATOM 5046 O O . ASP A 1 640 ? 27.115 18.134 -1.069 1.00 78.00 640 ASP A O 1
ATOM 5050 N N . PHE A 1 641 ? 26.787 17.215 -3.088 1.00 72.81 641 PHE A N 1
ATOM 5051 C CA . PHE A 1 641 ? 26.031 18.344 -3.628 1.00 72.81 641 PHE A CA 1
ATOM 5052 C C . PHE A 1 641 ? 24.738 18.618 -2.863 1.00 72.81 641 PHE A C 1
ATOM 5054 O O . PHE A 1 641 ? 24.285 19.759 -2.823 1.00 72.81 641 PHE A O 1
ATOM 5061 N N . LYS A 1 642 ? 24.137 17.601 -2.238 1.00 70.94 642 LYS A N 1
ATOM 5062 C CA . LYS A 1 642 ? 22.899 17.776 -1.477 1.00 70.94 642 LYS A CA 1
ATOM 5063 C C . LYS A 1 642 ? 23.155 18.666 -0.268 1.00 70.94 642 LYS A C 1
ATOM 5065 O O . LYS A 1 642 ? 22.398 19.607 -0.029 1.00 70.94 642 LYS A O 1
ATOM 5070 N N . GLU A 1 643 ? 24.229 18.400 0.465 1.00 75.88 643 GLU A N 1
ATOM 5071 C CA . GLU A 1 643 ? 24.605 19.232 1.606 1.00 75.88 643 GLU A CA 1
ATOM 5072 C C . GLU A 1 643 ? 25.176 20.584 1.154 1.00 75.88 643 GLU A C 1
ATOM 5074 O O . GLU A 1 643 ? 24.877 21.625 1.751 1.00 75.88 643 GLU A O 1
ATOM 5079 N N . LEU A 1 644 ? 25.905 20.605 0.035 1.00 79.56 644 LEU A N 1
ATOM 5080 C CA . LEU A 1 644 ? 26.457 21.831 -0.536 1.00 79.56 644 LEU A CA 1
ATOM 5081 C C . LEU A 1 644 ? 25.381 22.814 -1.028 1.00 79.56 644 LEU A C 1
ATOM 5083 O O . LEU A 1 644 ? 25.546 24.020 -0.881 1.00 79.56 644 LEU A O 1
ATOM 5087 N N . PHE A 1 645 ? 24.262 22.328 -1.564 1.00 75.12 645 PHE A N 1
ATOM 5088 C CA . PHE A 1 645 ? 23.183 23.178 -2.081 1.00 75.12 645 PHE A CA 1
ATOM 5089 C C . PHE A 1 645 ? 22.066 23.461 -1.083 1.00 75.12 645 PHE A C 1
ATOM 5091 O O . PHE A 1 645 ? 21.185 24.277 -1.350 1.00 75.12 645 PHE A O 1
ATOM 5098 N N . ARG A 1 646 ? 22.079 22.818 0.086 1.00 72.81 646 ARG A N 1
ATOM 5099 C CA . ARG A 1 646 ? 21.035 23.004 1.098 1.00 72.81 646 ARG A CA 1
ATOM 5100 C C . ARG A 1 646 ? 20.889 24.490 1.475 1.00 72.81 646 ARG A C 1
ATOM 5102 O O . ARG A 1 646 ? 21.806 25.068 2.039 1.00 72.81 646 ARG A O 1
ATOM 5109 N N . GLY A 1 647 ? 19.753 25.115 1.185 1.00 65.31 647 GLY A N 1
ATOM 5110 C CA . GLY A 1 647 ? 19.524 26.538 1.480 1.00 65.31 647 GLY A CA 1
ATOM 5111 C C . GLY A 1 647 ? 19.964 27.529 0.391 1.00 65.31 647 GLY A C 1
ATOM 5112 O O . GLY A 1 647 ? 19.901 28.730 0.636 1.00 65.31 647 GLY A O 1
ATOM 5113 N N . ILE A 1 648 ? 20.378 27.060 -0.793 1.00 74.75 648 ILE A N 1
ATOM 5114 C CA . ILE A 1 648 ? 20.455 27.897 -2.001 1.00 74.75 648 ILE A CA 1
ATOM 5115 C C . ILE A 1 648 ? 19.084 27.854 -2.684 1.00 74.75 648 ILE A C 1
ATOM 5117 O O . ILE A 1 648 ? 18.650 26.792 -3.128 1.00 74.75 648 ILE A O 1
ATOM 5121 N N . ASN A 1 649 ? 18.395 28.997 -2.742 1.00 71.12 649 ASN A N 1
ATOM 5122 C CA . ASN A 1 649 ? 17.081 29.119 -3.377 1.00 71.12 649 ASN A CA 1
ATOM 5123 C C . ASN A 1 649 ? 17.262 29.585 -4.842 1.00 71.12 649 ASN A C 1
ATOM 5125 O O . ASN A 1 649 ? 17.914 30.609 -5.058 1.00 71.12 649 ASN A O 1
ATOM 5129 N N . PRO A 1 650 ? 16.675 28.896 -5.846 1.00 65.62 650 PRO A N 1
ATOM 5130 C CA . PRO A 1 650 ? 16.781 29.272 -7.261 1.00 65.62 650 PRO A CA 1
ATOM 5131 C C . PRO A 1 650 ? 16.329 30.700 -7.594 1.00 65.62 650 PRO A C 1
ATOM 5133 O O . PRO A 1 650 ? 16.772 31.257 -8.593 1.00 65.62 650 PRO A O 1
ATOM 5136 N N . GLN A 1 651 ? 15.450 31.291 -6.779 1.00 67.69 651 GLN A N 1
ATOM 5137 C CA . GLN A 1 651 ? 14.936 32.653 -6.964 1.00 67.69 651 GLN A CA 1
ATOM 5138 C C . GLN A 1 651 ? 15.922 33.742 -6.508 1.00 67.69 651 GLN A C 1
ATOM 5140 O O . GLN A 1 651 ? 15.722 34.918 -6.803 1.00 67.69 651 GLN A O 1
ATOM 5145 N N . GLN A 1 652 ? 16.994 33.380 -5.794 1.00 72.69 652 GLN A N 1
ATOM 5146 C CA . GLN A 1 652 ? 18.018 34.334 -5.360 1.00 72.69 652 GLN A CA 1
ATOM 5147 C C . GLN A 1 652 ? 18.816 34.866 -6.554 1.00 72.69 652 GLN A C 1
ATOM 5149 O O . GLN A 1 652 ? 19.001 34.163 -7.547 1.00 72.69 652 GLN A O 1
ATOM 5154 N N . SER A 1 653 ? 19.362 36.081 -6.449 1.00 80.19 653 SER A N 1
ATOM 5155 C CA . SER A 1 653 ? 20.274 36.578 -7.482 1.00 80.19 653 SER A CA 1
ATOM 5156 C C . SER A 1 653 ? 21.506 35.673 -7.586 1.00 80.19 653 SER A C 1
ATOM 5158 O O . SER A 1 653 ? 21.988 35.125 -6.593 1.00 80.19 653 SER A O 1
ATOM 5160 N N . THR A 1 654 ? 22.057 35.542 -8.790 1.00 75.56 654 THR A N 1
ATOM 5161 C CA . THR A 1 654 ? 23.255 34.734 -9.070 1.00 75.56 654 THR A CA 1
ATOM 5162 C C . THR A 1 654 ? 24.427 35.078 -8.136 1.00 75.56 654 THR A C 1
ATOM 5164 O O . THR A 1 654 ? 25.165 34.190 -7.716 1.00 75.56 654 THR A O 1
ATOM 5167 N N . ARG A 1 655 ? 24.557 36.351 -7.730 1.00 80.31 655 ARG A N 1
ATOM 5168 C CA . ARG A 1 655 ? 25.572 36.814 -6.766 1.00 80.31 655 ARG A CA 1
ATOM 5169 C C . ARG A 1 655 ? 25.329 36.281 -5.353 1.00 80.31 655 ARG A C 1
ATOM 5171 O O . ARG A 1 655 ? 26.264 35.820 -4.703 1.00 80.31 655 ARG A O 1
ATOM 5178 N N . VAL A 1 656 ? 24.080 36.301 -4.886 1.00 77.81 656 VAL A N 1
ATOM 5179 C CA . VAL A 1 656 ? 23.696 35.762 -3.571 1.00 77.81 656 VAL A CA 1
ATOM 5180 C C . VAL A 1 656 ? 23.870 34.245 -3.541 1.00 77.81 656 VAL A C 1
ATOM 5182 O O . VAL A 1 656 ? 24.450 33.715 -2.594 1.00 77.81 656 VAL A O 1
ATOM 5185 N N . GLN A 1 657 ? 23.454 33.551 -4.603 1.00 79.06 657 GLN A N 1
ATOM 5186 C CA . GLN A 1 657 ? 23.658 32.109 -4.741 1.00 79.06 657 GLN A CA 1
ATOM 5187 C C . GLN A 1 657 ? 25.153 31.747 -4.703 1.00 79.06 657 GLN A C 1
ATOM 5189 O O . GLN A 1 657 ? 25.545 30.832 -3.977 1.00 79.06 657 GLN A O 1
ATOM 5194 N N . LEU A 1 658 ? 26.005 32.502 -5.410 1.00 85.31 658 LEU A N 1
ATOM 5195 C CA . LEU A 1 658 ? 27.458 32.318 -5.386 1.00 85.31 658 LEU A CA 1
ATOM 5196 C C . LEU A 1 658 ? 28.043 32.563 -3.986 1.00 85.31 658 LEU A C 1
ATOM 5198 O O . LEU A 1 658 ? 28.844 31.760 -3.509 1.00 85.31 658 LEU A O 1
ATOM 5202 N N . LYS A 1 659 ? 27.620 33.627 -3.293 1.00 85.94 659 LYS A N 1
ATOM 5203 C CA . LYS A 1 659 ? 28.070 33.929 -1.924 1.00 85.94 659 LYS A CA 1
ATOM 5204 C C . LYS A 1 659 ? 27.730 32.795 -0.954 1.00 85.94 659 LYS A C 1
ATOM 5206 O O . LYS A 1 659 ? 28.587 32.377 -0.177 1.00 85.94 659 LYS A O 1
ATOM 5211 N N . ILE A 1 660 ? 26.509 32.260 -1.021 1.00 81.94 660 ILE A N 1
ATOM 5212 C CA . ILE A 1 660 ? 26.076 31.128 -0.185 1.00 81.94 660 ILE A CA 1
ATOM 5213 C C . ILE A 1 660 ? 26.876 29.866 -0.531 1.00 81.94 660 ILE A C 1
ATOM 5215 O O . ILE A 1 660 ? 27.347 29.176 0.375 1.00 81.94 660 ILE A O 1
ATOM 5219 N N . LEU A 1 661 ? 27.090 29.588 -1.820 1.00 87.06 661 LEU A N 1
ATOM 5220 C CA . LEU A 1 661 ? 27.889 28.450 -2.272 1.00 87.06 661 LEU A CA 1
ATOM 5221 C C . LEU A 1 661 ? 29.328 28.520 -1.742 1.00 87.06 661 LEU A C 1
ATOM 5223 O O . LEU A 1 661 ? 29.827 27.539 -1.193 1.00 87.06 661 LEU A O 1
ATOM 5227 N N . LEU A 1 662 ? 29.983 29.680 -1.846 1.00 91.00 662 LEU A N 1
ATOM 5228 C CA . LEU A 1 662 ? 31.341 29.874 -1.337 1.00 91.00 662 LEU A CA 1
ATOM 5229 C C . LEU A 1 662 ? 31.397 29.766 0.198 1.00 91.00 662 LEU A C 1
ATOM 5231 O O . LEU A 1 662 ? 32.317 29.149 0.733 1.00 91.00 662 LEU A O 1
ATOM 5235 N N . LEU A 1 663 ? 30.396 30.275 0.926 1.00 88.06 663 LEU A N 1
ATOM 5236 C CA . LEU A 1 663 ? 30.304 30.098 2.385 1.00 88.06 663 LEU A CA 1
ATOM 5237 C C . LEU A 1 663 ? 30.182 28.622 2.776 1.00 88.06 663 LEU A C 1
ATOM 5239 O O . LEU A 1 663 ? 30.802 28.182 3.744 1.00 88.06 663 LEU A O 1
ATOM 5243 N N . LYS A 1 664 ? 29.432 27.838 2.004 1.00 87.44 664 LYS A N 1
ATOM 5244 C CA . LYS A 1 664 ? 29.298 26.400 2.239 1.00 87.44 664 LYS A CA 1
ATOM 5245 C C . LYS A 1 664 ? 30.538 25.612 1.862 1.00 87.44 664 LYS A C 1
ATOM 5247 O O . LYS A 1 664 ? 30.928 24.729 2.617 1.00 87.44 664 LYS A O 1
ATOM 5252 N N . LEU A 1 665 ? 31.204 25.959 0.765 1.00 89.31 665 LEU A N 1
ATOM 5253 C CA . LEU A 1 665 ? 32.514 25.396 0.426 1.00 89.31 665 LEU A CA 1
ATOM 5254 C C . LEU A 1 665 ? 33.554 25.705 1.504 1.00 89.31 665 LEU A C 1
ATOM 5256 O O . LEU A 1 665 ? 34.374 24.848 1.821 1.00 89.31 665 LEU A O 1
ATOM 5260 N N . ARG A 1 666 ? 33.473 26.881 2.134 1.00 91.56 666 ARG A N 1
ATOM 5261 C CA . ARG A 1 666 ? 34.308 27.227 3.286 1.00 91.56 666 ARG A CA 1
ATOM 5262 C C . ARG A 1 666 ? 34.048 26.328 4.497 1.00 91.56 666 ARG A C 1
ATOM 5264 O O . ARG A 1 666 ? 34.991 25.994 5.208 1.00 91.56 666 ARG A O 1
ATOM 5271 N N . GLN A 1 667 ? 32.799 25.941 4.741 1.00 86.06 667 GLN A N 1
ATOM 5272 C CA . GLN A 1 667 ? 32.418 25.109 5.888 1.00 86.06 667 GLN A CA 1
ATOM 5273 C C . GLN A 1 667 ? 32.642 23.610 5.658 1.00 86.06 667 GLN A C 1
ATOM 5275 O O . GLN A 1 667 ? 33.068 22.909 6.570 1.00 86.06 667 GLN A O 1
ATOM 5280 N N . LEU A 1 668 ? 32.318 23.125 4.460 1.00 83.25 668 LEU A N 1
ATOM 5281 C CA . LEU A 1 668 ? 32.241 21.698 4.134 1.00 83.25 668 LEU A CA 1
ATOM 5282 C C . LEU A 1 668 ? 33.448 21.201 3.335 1.00 83.25 668 LEU A C 1
ATOM 5284 O O . LEU A 1 668 ? 33.712 20.002 3.304 1.00 83.25 668 LEU A O 1
ATOM 5288 N N . GLY A 1 669 ? 34.162 22.099 2.655 1.00 86.06 669 GLY A N 1
ATOM 5289 C CA . GLY A 1 669 ? 35.356 21.751 1.898 1.00 86.06 669 GLY A CA 1
ATOM 5290 C C . GLY A 1 669 ? 36.510 21.351 2.814 1.00 86.06 669 GLY A C 1
ATOM 5291 O O . GLY A 1 669 ? 36.641 21.836 3.938 1.00 86.06 669 GLY A O 1
ATOM 5292 N N . GLY A 1 670 ? 37.395 20.486 2.310 1.00 84.69 670 GLY A N 1
ATOM 5293 C CA . GLY A 1 670 ? 38.677 20.222 2.964 1.00 84.69 670 GLY A CA 1
ATOM 5294 C C . GLY A 1 670 ? 39.480 21.513 3.172 1.00 84.69 670 GLY A C 1
ATOM 5295 O O . GLY A 1 670 ? 39.211 22.530 2.536 1.00 84.69 670 GLY A O 1
ATOM 5296 N N . LYS A 1 671 ? 40.493 21.477 4.046 1.00 89.44 671 LYS A N 1
ATOM 5297 C CA . LYS A 1 671 ? 41.270 22.659 4.480 1.00 89.44 671 LYS A CA 1
ATOM 5298 C C . LYS A 1 671 ? 41.713 23.577 3.328 1.00 89.44 671 LYS A C 1
ATOM 5300 O O . LYS A 1 671 ? 41.647 24.794 3.457 1.00 89.44 671 LYS A O 1
ATOM 5305 N N . GLU A 1 672 ? 42.130 22.989 2.212 1.00 88.62 672 GLU A N 1
ATOM 5306 C CA . GLU A 1 672 ? 42.547 23.698 0.999 1.00 88.62 672 GLU A CA 1
ATOM 5307 C C . GLU A 1 672 ? 41.379 24.432 0.314 1.00 88.62 672 GLU A C 1
ATOM 5309 O O . GLU A 1 672 ? 41.434 25.645 0.120 1.00 88.62 672 GLU A O 1
ATOM 5314 N N . ILE A 1 673 ? 40.275 23.730 0.043 1.00 93.81 673 ILE A N 1
ATOM 5315 C CA . ILE A 1 673 ? 39.062 24.308 -0.559 1.00 93.81 673 ILE A CA 1
ATOM 5316 C C . ILE A 1 673 ? 38.437 25.363 0.346 1.00 93.81 673 ILE A C 1
ATOM 5318 O O . ILE A 1 673 ? 37.969 26.391 -0.139 1.00 93.81 673 ILE A O 1
ATOM 5322 N N . SER A 1 674 ? 38.480 25.147 1.660 1.00 89.44 674 SER A N 1
ATOM 5323 C CA . SER A 1 674 ? 38.012 26.127 2.632 1.00 89.44 674 SER A CA 1
ATOM 5324 C C . SER A 1 674 ? 38.810 27.431 2.553 1.00 89.44 674 SER A C 1
ATOM 5326 O O . SER A 1 674 ? 38.222 28.516 2.544 1.00 89.44 674 SER A O 1
ATOM 5328 N N . GLY A 1 675 ? 40.137 27.329 2.410 1.00 90.31 675 GLY A N 1
ATOM 5329 C CA . GLY A 1 675 ? 41.019 28.475 2.195 1.00 90.31 675 GLY A CA 1
ATOM 5330 C C . GLY A 1 675 ? 40.712 29.219 0.895 1.00 90.31 675 GLY A C 1
ATOM 5331 O O . GLY A 1 675 ? 40.549 30.436 0.915 1.00 90.31 675 GLY A O 1
ATOM 5332 N N . TYR A 1 676 ? 40.553 28.498 -0.218 1.00 92.12 676 TYR A N 1
ATOM 5333 C CA . TYR A 1 676 ? 40.236 29.100 -1.519 1.00 92.12 676 TYR A CA 1
ATOM 5334 C C . TYR A 1 676 ? 38.853 29.757 -1.561 1.00 92.12 676 TYR A C 1
ATOM 5336 O O . TYR A 1 676 ? 38.701 30.851 -2.106 1.00 92.12 676 TYR A O 1
ATOM 5344 N N . ALA A 1 677 ? 37.851 29.134 -0.941 1.00 90.69 677 ALA A N 1
ATOM 5345 C CA . ALA A 1 677 ? 36.519 29.709 -0.822 1.00 90.69 677 ALA A CA 1
ATOM 5346 C C . ALA A 1 677 ? 36.519 30.959 0.071 1.00 90.69 677 ALA A C 1
ATOM 5348 O O . ALA A 1 677 ? 35.857 31.941 -0.258 1.00 90.69 677 ALA A O 1
ATOM 5349 N N . GLY A 1 678 ? 37.299 30.953 1.159 1.00 89.56 678 GLY A N 1
ATOM 5350 C CA . GLY A 1 678 ? 37.544 32.134 1.989 1.00 89.56 678 GLY A CA 1
ATOM 5351 C C . GLY A 1 678 ? 38.190 33.273 1.199 1.00 89.56 678 GLY A C 1
ATOM 5352 O O . GLY A 1 678 ? 37.663 34.379 1.197 1.00 89.56 678 GLY A O 1
ATOM 5353 N N . TYR A 1 679 ? 39.255 32.980 0.448 1.00 90.44 679 TYR A N 1
ATOM 5354 C CA . TYR A 1 679 ? 39.942 33.964 -0.390 1.00 90.44 679 TYR A CA 1
ATOM 5355 C C . TYR A 1 679 ? 39.008 34.621 -1.415 1.00 90.44 679 TYR A C 1
ATOM 5357 O O . TYR A 1 679 ? 38.997 35.844 -1.562 1.00 90.44 679 TYR A O 1
ATOM 5365 N N . LEU A 1 680 ? 38.199 33.820 -2.119 1.00 87.38 680 LEU A N 1
ATOM 5366 C CA . LEU A 1 680 ? 37.245 34.339 -3.100 1.00 87.38 680 LEU A CA 1
ATOM 5367 C C . LEU A 1 680 ? 36.110 35.125 -2.443 1.00 87.38 680 LEU A C 1
ATOM 5369 O O . LEU A 1 680 ? 35.714 36.149 -2.989 1.00 87.38 680 LEU A O 1
ATOM 5373 N N . LEU A 1 681 ? 35.619 34.705 -1.270 1.00 89.50 681 LEU A N 1
ATOM 5374 C CA . LEU A 1 681 ? 34.665 35.502 -0.495 1.00 89.50 681 LEU A CA 1
ATOM 5375 C C . LEU A 1 681 ? 35.254 36.866 -0.152 1.00 89.50 681 LEU A C 1
ATOM 5377 O O . LEU A 1 681 ? 34.623 37.871 -0.455 1.00 89.50 681 LEU A O 1
ATOM 5381 N N . ASP A 1 682 ? 36.457 36.918 0.411 1.00 87.31 682 ASP A N 1
ATOM 5382 C CA . ASP A 1 682 ? 37.086 38.172 0.838 1.00 87.31 682 ASP A CA 1
ATOM 5383 C C . ASP A 1 682 ? 37.358 39.098 -0.361 1.00 87.31 682 ASP A C 1
ATOM 5385 O O . ASP A 1 682 ? 37.083 40.296 -0.305 1.00 87.31 682 ASP A O 1
ATOM 5389 N N . THR A 1 683 ? 37.806 38.529 -1.486 1.00 82.56 683 THR A N 1
ATOM 5390 C CA . THR A 1 683 ? 38.086 39.272 -2.728 1.00 82.56 683 THR A CA 1
ATOM 5391 C C . THR A 1 683 ? 36.812 39.823 -3.374 1.00 82.56 683 THR A C 1
ATOM 5393 O O . THR A 1 683 ? 36.812 40.939 -3.889 1.00 82.56 683 THR A O 1
ATOM 5396 N N . LEU A 1 684 ? 35.716 39.058 -3.342 1.00 78.38 684 LEU A N 1
ATOM 5397 C CA . LEU A 1 684 ? 34.455 39.416 -3.996 1.00 78.38 684 LEU A CA 1
ATOM 5398 C C . LEU A 1 684 ? 33.482 40.156 -3.070 1.00 78.38 684 LEU A C 1
ATOM 5400 O O . LEU A 1 684 ? 32.490 40.688 -3.557 1.00 78.38 684 LEU A O 1
ATOM 5404 N N . THR A 1 685 ? 33.738 40.228 -1.759 1.00 78.81 685 THR A N 1
ATOM 5405 C CA . THR A 1 685 ? 32.819 40.842 -0.778 1.00 78.81 685 THR A CA 1
ATOM 5406 C C . THR A 1 685 ? 32.470 42.286 -1.140 1.00 78.81 685 THR A C 1
ATOM 5408 O O . THR A 1 685 ? 31.302 42.650 -1.064 1.00 78.81 685 THR A O 1
ATOM 5411 N N . ASN A 1 686 ? 33.435 43.064 -1.639 1.00 67.06 686 ASN A N 1
ATOM 5412 C CA . ASN A 1 686 ? 33.213 44.455 -2.054 1.00 67.06 686 ASN A CA 1
ATOM 5413 C C . ASN A 1 686 ? 32.457 44.590 -3.393 1.00 67.06 686 ASN A C 1
ATOM 5415 O O . ASN A 1 686 ? 31.972 45.668 -3.718 1.00 67.06 686 ASN A O 1
ATOM 5419 N N . GLU A 1 687 ? 32.373 43.522 -4.194 1.00 67.12 687 GLU A N 1
ATOM 5420 C CA . GLU A 1 687 ? 31.696 43.512 -5.502 1.00 67.12 687 GLU A CA 1
ATOM 5421 C C . GLU A 1 687 ? 30.339 42.786 -5.477 1.00 67.12 687 GLU A C 1
ATOM 5423 O O . GLU A 1 687 ? 29.514 42.979 -6.370 1.00 67.12 687 GLU A O 1
ATOM 5428 N N . MET A 1 688 ? 30.096 41.962 -4.452 1.00 65.19 688 MET A N 1
ATOM 5429 C CA . MET A 1 688 ? 28.836 41.253 -4.193 1.00 65.19 688 MET A CA 1
ATOM 5430 C C . MET A 1 688 ? 27.891 42.031 -3.264 1.00 65.19 688 MET A C 1
ATOM 5432 O O . MET A 1 688 ? 26.924 41.454 -2.761 1.00 65.19 688 MET A O 1
ATOM 5436 N N . ASP A 1 689 ? 28.181 43.307 -3.009 1.00 54.19 689 ASP A N 1
ATOM 5437 C CA . ASP A 1 689 ? 27.445 44.165 -2.079 1.00 54.19 689 ASP A CA 1
ATOM 5438 C C . ASP A 1 689 ? 26.136 44.674 -2.717 1.00 54.19 689 ASP A C 1
ATOM 5440 O O . ASP A 1 689 ? 25.964 45.847 -3.036 1.00 54.19 689 ASP A O 1
ATOM 5444 N N . ASP A 1 690 ? 25.192 43.755 -2.934 1.00 49.69 690 ASP A N 1
ATOM 5445 C CA . ASP A 1 690 ? 23.777 44.111 -2.947 1.00 49.69 690 ASP A CA 1
ATOM 5446 C C . ASP A 1 690 ? 23.366 44.223 -1.470 1.00 49.69 690 ASP A C 1
ATOM 5448 O O . ASP A 1 690 ? 23.508 43.267 -0.708 1.00 49.69 690 ASP A O 1
ATOM 5452 N N . THR A 1 691 ? 22.879 45.391 -1.053 1.00 41.72 691 THR A N 1
ATOM 5453 C CA . THR A 1 691 ? 22.572 45.818 0.330 1.00 41.72 691 THR A CA 1
ATOM 5454 C C . THR A 1 691 ? 21.537 44.977 1.099 1.00 41.72 691 THR A C 1
ATOM 5456 O O . THR A 1 691 ? 21.048 45.389 2.151 1.00 41.72 691 THR A O 1
ATOM 5459 N N . ALA A 1 692 ? 21.226 43.763 0.652 1.00 40.25 692 ALA A N 1
ATOM 5460 C CA . ALA A 1 692 ? 20.598 42.755 1.484 1.00 40.25 692 ALA A CA 1
ATOM 5461 C C . ALA A 1 692 ? 21.674 42.105 2.368 1.00 40.25 692 ALA A C 1
ATOM 5463 O O . ALA A 1 692 ? 22.330 41.132 1.991 1.00 40.25 692 ALA A O 1
ATOM 5464 N N . THR A 1 693 ? 21.845 42.645 3.573 1.00 40.28 693 THR A N 1
ATOM 5465 C CA . THR A 1 693 ? 22.555 42.022 4.695 1.00 40.28 693 THR A CA 1
ATOM 5466 C C . THR A 1 693 ? 21.915 40.677 5.055 1.00 40.28 693 THR A C 1
ATOM 5468 O O . THR A 1 693 ? 21.215 40.533 6.053 1.00 40.28 693 THR A O 1
ATOM 5471 N N . TYR A 1 694 ? 22.168 39.646 4.251 1.00 38.62 694 TYR A N 1
ATOM 5472 C CA . TYR A 1 694 ? 21.837 38.271 4.594 1.00 38.62 694 TYR A CA 1
ATOM 5473 C C . TYR A 1 694 ? 22.994 37.700 5.413 1.00 38.62 694 TYR A C 1
ATOM 5475 O O . TYR A 1 694 ? 23.911 37.052 4.907 1.00 38.62 694 TYR A O 1
ATOM 5483 N N . ASN A 1 695 ? 22.967 38.001 6.712 1.00 34.81 695 ASN A N 1
ATOM 5484 C CA . ASN A 1 695 ? 23.620 37.151 7.700 1.00 34.81 695 ASN A CA 1
ATOM 5485 C C . ASN A 1 695 ? 23.029 35.741 7.528 1.00 34.81 695 ASN A C 1
ATOM 5487 O O . ASN A 1 695 ? 21.811 35.646 7.364 1.00 34.81 695 ASN A O 1
ATOM 5491 N N . PRO A 1 696 ? 23.817 34.651 7.539 1.00 33.59 696 PRO A N 1
ATOM 5492 C CA . PRO A 1 696 ? 23.259 33.306 7.530 1.00 33.59 696 PRO A CA 1
ATOM 5493 C C . PRO A 1 696 ? 22.325 33.180 8.734 1.00 33.59 696 PRO A C 1
ATOM 5495 O O . PRO A 1 696 ? 22.756 33.144 9.886 1.00 33.59 696 PRO A O 1
ATOM 5498 N N . VAL A 1 697 ? 21.028 33.213 8.446 1.00 39.19 697 VAL A N 1
ATOM 5499 C CA . VAL A 1 697 ? 19.953 33.204 9.424 1.00 39.19 697 VAL A CA 1
ATOM 5500 C C . VAL A 1 697 ? 19.993 31.846 10.129 1.00 39.19 697 VAL A C 1
ATOM 5502 O O . VAL A 1 697 ? 19.422 30.863 9.665 1.00 39.19 697 VAL A O 1
ATOM 5505 N N . VAL A 1 698 ? 20.657 31.797 11.292 1.00 41.97 698 VAL A N 1
ATOM 5506 C CA . VAL A 1 698 ? 20.054 31.164 12.474 1.00 41.97 698 VAL A CA 1
ATOM 5507 C C . VAL A 1 698 ? 18.612 31.642 12.458 1.00 41.97 698 VAL A C 1
ATOM 5509 O O . VAL A 1 698 ? 18.449 32.863 12.419 1.00 41.97 698 VAL A O 1
ATOM 5512 N N . LEU A 1 699 ? 17.637 30.714 12.367 1.00 35.38 699 LEU A N 1
ATOM 5513 C CA . LEU A 1 699 ? 16.183 30.968 12.412 1.00 35.38 699 LEU A CA 1
ATOM 5514 C C . LEU A 1 699 ? 15.953 32.348 13.012 1.00 35.38 699 LEU A C 1
ATOM 5516 O O . LEU A 1 699 ? 16.398 32.525 14.155 1.00 35.38 699 LEU A O 1
ATOM 5520 N N . PRO A 1 700 ? 15.385 33.325 12.270 1.00 36.81 700 PRO A N 1
ATOM 5521 C CA . PRO A 1 700 ? 15.326 34.673 12.797 1.00 36.81 700 PRO A CA 1
ATOM 5522 C C . PRO A 1 700 ? 14.710 34.558 14.189 1.00 36.81 700 PRO A C 1
ATOM 5524 O O . PRO A 1 700 ? 13.859 33.685 14.414 1.00 36.81 700 PRO A O 1
ATOM 5527 N N . ASN A 1 701 ? 15.109 35.417 15.123 1.00 41.19 701 ASN A N 1
ATOM 5528 C CA . ASN A 1 701 ? 14.221 35.752 16.230 1.00 41.19 701 ASN A CA 1
ATOM 5529 C C . ASN A 1 701 ? 12.971 36.414 15.609 1.00 41.19 701 ASN A C 1
ATOM 5531 O O . ASN A 1 701 ? 12.764 37.614 15.727 1.00 41.19 701 ASN A O 1
ATOM 5535 N N . LEU A 1 702 ? 12.193 35.640 14.846 1.00 48.97 702 LEU A N 1
ATOM 5536 C CA . LEU A 1 702 ? 10.819 35.889 14.499 1.00 48.97 702 LEU A CA 1
ATOM 5537 C C . LEU A 1 702 ? 10.158 35.909 15.855 1.00 48.97 702 LEU A C 1
ATOM 5539 O O . LEU A 1 702 ? 10.174 34.907 16.577 1.00 48.97 702 LEU A O 1
ATOM 5543 N N . ASP A 1 703 ? 9.670 37.079 16.227 1.00 53.34 703 ASP A N 1
ATOM 5544 C CA . ASP A 1 703 ? 8.882 37.205 17.423 1.00 53.34 703 ASP A CA 1
ATOM 5545 C C . ASP A 1 703 ? 7.576 36.447 17.167 1.00 53.34 703 ASP A C 1
ATOM 5547 O O . ASP A 1 703 ? 6.617 36.970 16.605 1.00 53.34 703 ASP A O 1
ATOM 5551 N N . TRP A 1 704 ? 7.565 35.148 17.482 1.00 55.22 704 TRP A N 1
ATOM 5552 C CA . TRP A 1 704 ? 6.420 34.253 17.285 1.00 55.22 704 TRP A CA 1
ATOM 5553 C C . TRP A 1 704 ? 5.152 34.806 17.960 1.00 55.22 704 TRP A C 1
ATOM 5555 O O . TRP A 1 704 ? 4.033 34.463 17.573 1.00 55.22 704 TRP A O 1
ATOM 5565 N N . ILE A 1 705 ? 5.351 35.703 18.931 1.00 53.66 705 ILE A N 1
ATOM 5566 C CA . ILE A 1 705 ? 4.356 36.527 19.609 1.00 53.66 705 ILE A CA 1
ATOM 5567 C C . ILE A 1 705 ? 3.697 37.501 18.622 1.00 53.66 705 ILE A C 1
ATOM 5569 O O . ILE A 1 705 ? 2.475 37.492 18.499 1.00 53.66 705 ILE A O 1
ATOM 5573 N N . GLU A 1 706 ? 4.476 38.273 17.862 1.00 52.03 706 GLU A N 1
ATOM 5574 C CA . GLU A 1 706 ? 3.999 39.248 16.868 1.00 52.03 706 GLU A CA 1
ATOM 5575 C C . GLU A 1 706 ? 3.159 38.576 15.762 1.00 52.03 706 GLU A C 1
ATOM 5577 O O . GLU A 1 706 ? 2.123 39.095 15.345 1.00 52.03 706 GLU A O 1
ATOM 5582 N N . ILE A 1 707 ? 3.532 37.358 15.352 1.00 52.75 707 ILE A N 1
ATOM 5583 C CA . ILE A 1 707 ? 2.804 36.593 14.325 1.00 52.75 707 ILE A CA 1
ATOM 5584 C C . ILE A 1 707 ? 1.472 36.041 14.863 1.00 52.75 707 ILE A C 1
ATOM 5586 O O . ILE A 1 707 ? 0.466 36.053 14.156 1.00 52.75 707 ILE A O 1
ATOM 5590 N N . LEU A 1 708 ? 1.421 35.593 16.123 1.00 55.53 708 LEU A N 1
ATOM 5591 C CA . LEU A 1 708 ? 0.155 35.218 16.763 1.00 55.53 708 LEU A CA 1
ATOM 5592 C C . LEU A 1 708 ? -0.731 36.446 17.028 1.00 55.53 708 LEU A C 1
ATOM 5594 O O . LEU A 1 708 ? -1.955 36.340 16.924 1.00 55.53 708 LEU A O 1
ATOM 5598 N N . HIS A 1 709 ? -0.152 37.616 17.323 1.00 57.94 709 HIS A N 1
ATOM 5599 C CA . HIS A 1 709 ? -0.894 38.874 17.473 1.00 57.94 709 HIS A CA 1
ATOM 5600 C C . HIS A 1 709 ? -1.572 39.346 16.180 1.00 57.94 709 HIS A C 1
ATOM 5602 O O . HIS A 1 709 ? -2.566 40.062 16.272 1.00 57.94 709 HIS A O 1
ATOM 5608 N N . ALA A 1 710 ? -1.135 38.874 15.007 1.00 55.69 710 ALA A N 1
ATOM 5609 C CA . ALA A 1 710 ? -1.816 39.125 13.734 1.00 55.69 710 ALA A CA 1
ATOM 5610 C C . ALA A 1 710 ? -3.196 38.440 13.618 1.00 55.69 710 ALA A C 1
ATOM 5612 O O . ALA A 1 710 ? -3.984 38.793 12.743 1.00 55.69 710 ALA A O 1
ATOM 5613 N N . VAL A 1 711 ? -3.521 37.484 14.501 1.00 53.59 711 VAL A N 1
ATOM 5614 C CA . VAL A 1 711 ? -4.891 36.972 14.663 1.00 53.59 711 VAL A CA 1
ATOM 5615 C C . VAL A 1 711 ? -5.688 38.007 15.477 1.00 53.59 711 VAL A C 1
ATOM 5617 O O . VAL A 1 711 ? -5.349 38.203 16.653 1.00 53.59 711 VAL A O 1
ATOM 5620 N N . PRO A 1 712 ? -6.721 38.662 14.906 1.00 52.50 712 PRO A N 1
ATOM 5621 C CA . PRO A 1 712 ? -7.488 39.716 15.563 1.00 52.50 712 PRO A CA 1
ATOM 5622 C C . PRO A 1 712 ? -8.037 39.242 16.902 1.00 52.50 712 PRO A C 1
ATOM 5624 O O . PRO A 1 712 ? -8.468 38.104 17.022 1.00 52.50 712 PRO A O 1
ATOM 5627 N N . GLU A 1 713 ? -8.033 40.107 17.914 1.00 54.41 713 GLU A N 1
ATOM 5628 C CA . GLU A 1 713 ? -8.598 39.775 19.232 1.00 54.41 713 GLU A CA 1
ATOM 5629 C C . GLU A 1 713 ? -10.105 40.046 19.312 1.00 54.41 713 GLU A C 1
ATOM 5631 O O . GLU A 1 713 ? -10.785 39.590 20.228 1.00 54.41 713 GLU A O 1
ATOM 5636 N N . THR A 1 714 ? -10.640 40.770 18.329 1.00 46.00 714 THR A N 1
ATOM 5637 C CA . THR A 1 714 ? -12.052 41.138 18.246 1.00 46.00 714 THR A CA 1
ATOM 5638 C C . THR A 1 714 ? -12.751 40.301 17.173 1.00 46.00 714 THR A C 1
ATOM 5640 O O . THR A 1 714 ? -12.176 40.028 16.123 1.00 46.00 714 THR A O 1
ATOM 5643 N N . LYS A 1 715 ? -14.001 39.892 17.435 1.00 46.41 715 LYS A N 1
ATOM 5644 C CA . LYS A 1 715 ? -14.869 39.101 16.530 1.00 46.41 715 LYS A CA 1
ATOM 5645 C C . LYS A 1 715 ? -14.431 37.658 16.219 1.00 46.41 715 LYS A C 1
ATOM 5647 O O . LYS A 1 715 ? -15.047 37.020 15.375 1.00 46.41 715 LYS A O 1
ATOM 5652 N N . VAL A 1 716 ? -13.436 37.117 16.916 1.00 49.06 716 VAL A N 1
ATOM 5653 C CA . VAL A 1 716 ? -13.091 35.683 16.865 1.00 49.06 716 VAL A CA 1
ATOM 5654 C C . VAL A 1 716 ? -13.737 34.919 18.027 1.00 49.06 716 VAL A C 1
ATOM 5656 O O . VAL A 1 716 ? -13.824 35.465 19.130 1.00 49.06 716 VAL A O 1
ATOM 5659 N N . PRO A 1 717 ? -14.165 33.659 17.816 1.00 58.97 717 PRO A N 1
ATOM 5660 C CA . PRO A 1 717 ? -14.703 32.821 18.883 1.00 58.97 717 PRO A CA 1
ATOM 5661 C C . PRO A 1 717 ? -13.721 32.664 20.066 1.00 58.97 717 PRO A C 1
ATOM 5663 O O . PRO A 1 717 ? -12.504 32.595 19.843 1.00 58.97 717 PRO A O 1
ATOM 5666 N N . PRO A 1 718 ? -14.206 32.565 21.320 1.00 58.16 718 PRO A N 1
ATOM 5667 C CA . PRO A 1 718 ? -13.370 32.380 22.514 1.00 58.16 718 PRO A CA 1
ATOM 5668 C C . PRO A 1 718 ? -12.404 31.193 22.412 1.00 58.16 718 PRO A C 1
ATOM 5670 O O . PRO A 1 718 ? -11.312 31.211 22.978 1.00 58.16 718 PRO A O 1
ATOM 5673 N N . GLU A 1 719 ? -12.784 30.161 21.666 1.00 54.16 719 GLU A N 1
ATOM 5674 C CA . GLU A 1 719 ? -12.006 28.955 21.408 1.00 54.16 719 GLU A CA 1
ATOM 5675 C C . GLU A 1 719 ? -10.764 29.258 20.570 1.00 54.16 719 GLU A C 1
ATOM 5677 O O . GLU A 1 719 ? -9.710 28.684 20.827 1.00 54.16 719 GLU A O 1
ATOM 5682 N N . VAL A 1 720 ? -10.858 30.198 19.625 1.00 58.47 720 VAL A N 1
ATOM 5683 C CA . VAL A 1 720 ? -9.725 30.668 18.815 1.00 58.47 720 VAL A CA 1
ATOM 5684 C C . VAL A 1 720 ? -8.787 31.518 19.670 1.00 58.47 720 VAL A C 1
ATOM 5686 O O . VAL A 1 720 ? -7.571 31.383 19.562 1.00 58.47 720 VAL A O 1
ATOM 5689 N N . LEU A 1 721 ? -9.326 32.330 20.585 1.00 60.03 721 LEU A N 1
ATOM 5690 C CA . LEU A 1 721 ? -8.530 33.111 21.541 1.00 60.03 721 LEU A CA 1
ATOM 5691 C C . LEU A 1 721 ? -7.800 32.220 22.557 1.00 60.03 721 LEU A C 1
ATOM 5693 O O . LEU A 1 721 ? -6.633 32.459 22.864 1.00 60.03 721 LEU A O 1
ATOM 5697 N N . ASN A 1 722 ? -8.456 31.171 23.052 1.00 64.50 722 ASN A N 1
ATOM 5698 C CA . ASN A 1 722 ? -7.842 30.194 23.950 1.00 64.50 722 ASN A CA 1
ATOM 5699 C C . ASN A 1 722 ? -6.821 29.322 23.209 1.00 64.50 722 ASN A C 1
ATOM 5701 O O . ASN A 1 722 ? -5.708 29.150 23.690 1.00 64.50 722 ASN A O 1
ATOM 5705 N N . ALA A 1 723 ? -7.132 28.878 21.989 1.00 67.94 723 ALA A N 1
ATOM 5706 C CA . ALA A 1 723 ? -6.188 28.175 21.125 1.00 67.94 723 ALA A CA 1
ATOM 5707 C C . ALA A 1 723 ? -4.957 29.028 20.782 1.00 67.94 723 ALA A C 1
ATOM 5709 O O . ALA A 1 723 ? -3.839 28.519 20.759 1.00 67.94 723 ALA A O 1
ATOM 5710 N N . LYS A 1 724 ? -5.142 30.334 20.562 1.00 69.12 724 LYS A N 1
ATOM 5711 C CA . LYS A 1 724 ? -4.055 31.304 20.380 1.00 69.12 724 LYS A CA 1
ATOM 5712 C C . LYS A 1 724 ? -3.169 31.378 21.627 1.00 69.12 724 LYS A C 1
ATOM 5714 O O . LYS A 1 724 ? -1.951 31.350 21.485 1.00 69.12 724 LYS A O 1
ATOM 5719 N N . LYS A 1 725 ? -3.750 31.409 22.833 1.00 70.81 725 LYS A N 1
ATOM 5720 C CA . LYS A 1 725 ? -3.000 31.363 24.106 1.00 70.81 725 LYS A CA 1
ATOM 5721 C C . LYS A 1 725 ? -2.256 30.037 24.299 1.00 70.81 725 LYS A C 1
ATOM 5723 O O . LYS A 1 725 ? -1.089 30.051 24.670 1.00 70.81 725 LYS A O 1
ATOM 5728 N N . ASP A 1 726 ? -2.880 28.908 23.982 1.00 68.00 726 ASP A N 1
ATOM 5729 C CA . ASP A 1 726 ? -2.254 27.587 24.111 1.00 68.00 726 ASP A CA 1
ATOM 5730 C C . ASP A 1 726 ? -1.088 27.413 23.122 1.00 68.00 726 ASP A C 1
ATOM 5732 O O . ASP A 1 726 ? -0.019 26.912 23.478 1.00 68.00 726 ASP A O 1
ATOM 5736 N N . LEU A 1 727 ? -1.258 27.886 21.881 1.00 69.94 727 LEU A N 1
ATOM 5737 C CA . LEU A 1 727 ? -0.189 27.948 20.880 1.00 69.94 727 LEU A CA 1
ATOM 5738 C C . LEU A 1 727 ? 0.939 28.882 21.300 1.00 69.94 727 LEU A C 1
ATOM 5740 O O . LEU A 1 727 ? 2.106 28.548 21.115 1.00 69.94 727 LEU A O 1
ATOM 5744 N N . TYR A 1 728 ? 0.598 30.020 21.900 1.00 71.50 728 TYR A N 1
ATOM 5745 C CA . TYR A 1 728 ? 1.565 30.959 22.448 1.00 71.50 728 TYR A CA 1
ATOM 5746 C C . TYR A 1 728 ? 2.433 30.298 23.523 1.00 71.50 728 TYR A C 1
ATOM 5748 O O . TYR A 1 728 ? 3.659 30.290 23.411 1.00 71.50 728 TYR A O 1
ATOM 5756 N N . THR A 1 729 ? 1.809 29.663 24.521 1.00 70.00 729 THR A N 1
ATOM 5757 C CA . THR A 1 729 ? 2.509 28.932 25.587 1.00 70.00 729 THR A CA 1
ATOM 5758 C C . THR A 1 729 ? 3.363 27.792 25.030 1.00 70.00 729 THR A C 1
ATOM 5760 O O . THR A 1 729 ? 4.458 27.523 25.529 1.00 70.00 729 THR A O 1
ATOM 5763 N N . PHE A 1 730 ? 2.909 27.142 23.961 1.00 72.75 730 PHE A N 1
ATOM 5764 C CA . PHE A 1 730 ? 3.683 26.108 23.292 1.00 72.75 730 PHE A CA 1
ATOM 5765 C C . PHE A 1 730 ? 4.890 26.657 22.523 1.00 72.75 730 PHE A C 1
ATOM 5767 O O . PHE A 1 730 ? 5.977 26.093 22.649 1.00 72.75 730 PHE A O 1
ATOM 5774 N N . PHE A 1 731 ? 4.754 27.751 21.773 1.00 66.94 731 PHE A N 1
ATOM 5775 C CA . PHE A 1 731 ? 5.858 28.337 21.002 1.00 66.94 731 PHE A CA 1
ATOM 5776 C C . PHE A 1 731 ? 6.986 28.883 21.878 1.00 66.94 731 PHE A C 1
ATOM 5778 O O . PHE A 1 731 ? 8.148 28.845 21.477 1.00 66.94 731 PHE A O 1
ATOM 5785 N N . ILE A 1 732 ? 6.691 29.297 23.110 1.00 66.44 732 ILE A N 1
ATOM 5786 C CA . ILE A 1 732 ? 7.726 29.670 24.087 1.00 66.44 732 ILE A CA 1
ATOM 5787 C C . ILE A 1 732 ? 8.332 28.458 24.824 1.00 66.44 732 ILE A C 1
ATOM 5789 O O . ILE A 1 732 ? 9.329 28.596 25.537 1.00 66.44 732 ILE A O 1
ATOM 5793 N N . SER A 1 733 ? 7.768 27.256 24.659 1.00 65.50 733 SER A N 1
ATOM 5794 C CA . SER A 1 733 ? 8.197 26.050 25.372 1.00 65.50 733 SER A CA 1
ATOM 5795 C C . SER A 1 733 ? 9.488 25.434 24.810 1.00 65.50 733 SER A C 1
ATOM 5797 O O . SER A 1 733 ? 9.820 25.537 23.626 1.00 65.50 733 SER A O 1
ATOM 5799 N N . LYS A 1 734 ? 10.208 24.690 25.661 1.00 61.34 734 LYS A N 1
ATOM 5800 C CA . LYS A 1 734 ? 11.388 23.904 25.254 1.00 61.34 734 LYS A CA 1
ATOM 5801 C C . LYS A 1 734 ? 11.032 22.789 24.254 1.00 61.34 734 LYS A C 1
ATOM 5803 O O . LYS A 1 734 ? 11.871 22.414 23.441 1.00 61.34 734 LYS A O 1
ATOM 5808 N N . ALA A 1 735 ? 9.791 22.297 24.284 1.00 63.66 735 ALA A N 1
ATOM 5809 C CA . ALA A 1 735 ? 9.299 21.271 23.366 1.00 63.66 735 ALA A CA 1
ATOM 5810 C C . ALA A 1 735 ? 9.229 21.786 21.922 1.00 63.66 735 ALA A C 1
ATOM 5812 O O . ALA A 1 735 ? 9.692 21.105 21.010 1.00 63.66 735 ALA A O 1
ATOM 5813 N N . PHE A 1 736 ? 8.743 23.014 21.716 1.00 65.12 736 PHE A N 1
ATOM 5814 C CA . PHE A 1 736 ? 8.742 23.634 20.392 1.00 65.12 736 PHE A CA 1
ATOM 5815 C C . PHE A 1 736 ? 10.163 23.848 19.860 1.00 65.12 736 PHE A C 1
ATOM 5817 O O . PHE A 1 736 ? 10.430 23.478 18.721 1.00 65.12 736 PHE A O 1
ATOM 5824 N N . LYS A 1 737 ? 11.097 24.336 20.695 1.00 58.06 737 LYS A N 1
ATOM 5825 C CA . LYS A 1 737 ? 12.514 24.513 20.312 1.00 58.06 737 LYS A CA 1
ATOM 5826 C C . LYS A 1 737 ? 13.159 23.219 19.803 1.00 58.06 737 LYS A C 1
ATOM 5828 O O . LYS A 1 737 ? 13.900 23.243 18.830 1.00 58.06 737 LYS A O 1
ATOM 5833 N N . ASN A 1 738 ? 12.859 22.085 20.432 1.00 55.03 738 ASN A N 1
ATOM 5834 C CA . ASN A 1 738 ? 13.407 20.792 20.014 1.00 55.03 738 ASN A CA 1
ATOM 5835 C C . ASN A 1 738 ? 12.794 20.290 18.694 1.00 55.03 738 ASN A C 1
ATOM 5837 O O . ASN A 1 738 ? 13.481 19.657 17.895 1.00 55.03 738 ASN A O 1
ATOM 5841 N N . VAL A 1 739 ? 11.508 20.569 18.458 1.00 51.38 739 VAL A N 1
ATOM 5842 C CA . VAL A 1 739 ? 10.795 20.145 17.242 1.00 51.38 739 VAL A CA 1
ATOM 5843 C C . VAL A 1 739 ? 11.136 21.042 16.048 1.00 51.38 739 VAL A C 1
ATOM 5845 O O . VAL A 1 739 ? 11.282 20.536 14.934 1.00 51.38 739 VAL A O 1
ATOM 5848 N N . SER A 1 740 ? 11.322 22.346 16.266 1.00 52.78 740 SER A N 1
ATOM 5849 C CA . SER A 1 740 ? 11.671 23.306 15.214 1.00 52.78 740 SER A CA 1
ATOM 5850 C C . SER A 1 740 ? 13.101 23.135 14.690 1.00 52.78 740 SER A C 1
ATOM 5852 O O . SER A 1 740 ? 13.325 23.367 13.507 1.00 52.78 740 SER A O 1
ATOM 5854 N N . CYS A 1 741 ? 14.041 22.616 15.493 1.00 47.06 741 CYS A N 1
ATOM 5855 C CA . CYS A 1 741 ? 15.389 22.242 15.027 1.00 47.06 741 CYS A CA 1
ATOM 5856 C C . CYS A 1 741 ? 15.386 21.207 13.886 1.00 47.06 741 CYS A C 1
ATOM 5858 O O . CYS A 1 741 ? 16.341 21.133 13.118 1.00 47.06 741 CYS A O 1
ATOM 5860 N N . ASN A 1 742 ? 14.315 20.416 13.767 1.00 43.53 742 ASN A N 1
ATOM 5861 C CA . ASN A 1 742 ? 14.149 19.397 12.730 1.00 43.53 742 ASN A CA 1
ATOM 5862 C C . ASN A 1 742 ? 13.196 19.837 11.605 1.00 43.53 742 ASN A C 1
ATOM 5864 O O . ASN A 1 742 ? 12.898 19.046 10.707 1.00 43.53 742 ASN A O 1
ATOM 5868 N N . TYR A 1 743 ? 12.690 21.072 11.658 1.00 44.22 743 TYR A N 1
ATOM 5869 C CA . TYR A 1 743 ? 11.791 21.623 10.654 1.00 44.22 743 TYR A CA 1
ATOM 5870 C C . TYR A 1 743 ? 12.602 22.285 9.535 1.00 44.22 743 TYR A C 1
ATOM 5872 O O . TYR A 1 743 ? 13.266 23.296 9.745 1.00 44.22 743 TYR A O 1
ATOM 5880 N N . ILE A 1 744 ? 12.566 21.689 8.341 1.00 45.72 744 ILE A N 1
ATOM 5881 C CA . ILE A 1 744 ? 13.195 22.223 7.129 1.00 45.72 744 ILE A CA 1
ATOM 5882 C C . ILE A 1 744 ? 12.061 22.556 6.161 1.00 45.72 744 ILE A C 1
ATOM 5884 O O . ILE A 1 744 ? 11.447 21.646 5.609 1.00 45.72 744 ILE A O 1
ATOM 5888 N N . ALA A 1 745 ? 11.787 23.841 5.970 1.00 46.25 745 ALA A N 1
ATOM 5889 C CA . ALA A 1 745 ? 10.875 24.338 4.947 1.00 46.25 745 ALA A CA 1
ATOM 5890 C C . ALA A 1 745 ? 11.574 25.441 4.148 1.00 46.25 745 ALA A C 1
ATOM 5892 O O . ALA A 1 745 ? 12.407 26.163 4.704 1.00 46.25 745 ALA A O 1
ATOM 5893 N N . ASP A 1 746 ? 11.240 25.563 2.861 1.00 40.31 746 ASP A N 1
ATOM 5894 C CA . ASP A 1 746 ? 11.587 26.753 2.088 1.00 40.31 746 ASP A CA 1
ATOM 5895 C C . ASP A 1 746 ? 10.979 27.960 2.804 1.00 40.31 746 ASP A C 1
ATOM 5897 O O . ASP A 1 746 ? 9.782 27.982 3.108 1.00 40.31 746 ASP A O 1
ATOM 5901 N N . ILE A 1 747 ? 11.810 28.949 3.139 1.00 44.38 747 ILE A N 1
ATOM 5902 C CA . ILE A 1 747 ? 11.323 30.199 3.718 1.00 44.38 747 ILE A CA 1
ATOM 5903 C C . ILE A 1 747 ? 10.553 30.897 2.597 1.00 44.38 747 ILE A C 1
ATOM 5905 O O . ILE A 1 747 ? 11.139 31.575 1.758 1.00 44.38 747 ILE A O 1
ATOM 5909 N N . SER A 1 748 ? 9.245 30.655 2.539 1.00 43.12 748 SER A N 1
ATOM 5910 C CA . SER A 1 748 ? 8.332 31.365 1.648 1.00 43.12 748 SER A CA 1
ATOM 5911 C C . SER A 1 748 ? 8.493 32.878 1.834 1.00 43.12 748 SER A C 1
ATOM 5913 O O . SER A 1 748 ? 8.624 33.349 2.965 1.00 43.12 748 SER A O 1
ATOM 5915 N N . GLU A 1 749 ? 8.405 33.643 0.741 1.00 47.19 749 GLU A N 1
ATOM 5916 C CA . GLU A 1 749 ? 8.448 35.115 0.752 1.00 47.19 749 GLU A CA 1
ATOM 5917 C C . GLU A 1 749 ? 7.361 35.750 1.645 1.00 47.19 749 GLU A C 1
ATOM 5919 O O . GLU A 1 749 ? 7.504 36.893 2.077 1.00 47.19 749 GLU A O 1
ATOM 5924 N N . THR A 1 750 ? 6.290 35.018 1.984 1.00 57.41 750 THR A N 1
ATOM 5925 C CA . THR A 1 750 ? 5.211 35.502 2.860 1.00 57.41 750 THR A CA 1
ATOM 5926 C C . THR A 1 750 ? 5.180 34.795 4.222 1.00 57.41 750 THR A C 1
ATOM 5928 O O . THR A 1 750 ? 5.142 33.563 4.322 1.00 57.41 750 THR A O 1
ATOM 5931 N N . ARG A 1 751 ? 5.116 35.595 5.301 1.00 57.22 751 ARG A N 1
ATOM 5932 C CA . ARG A 1 751 ? 5.047 35.125 6.704 1.00 57.22 751 ARG A CA 1
ATOM 5933 C C . ARG A 1 751 ? 3.866 34.170 6.955 1.00 57.22 751 ARG A C 1
ATOM 5935 O O . ARG A 1 751 ? 3.985 33.241 7.751 1.00 57.22 751 ARG A O 1
ATOM 5942 N N . ALA A 1 752 ? 2.745 34.370 6.257 1.00 57.00 752 ALA A N 1
ATOM 5943 C CA . ALA A 1 752 ? 1.529 33.569 6.401 1.00 57.00 752 ALA A CA 1
ATOM 5944 C C . ALA A 1 752 ? 1.668 32.138 5.847 1.00 57.00 752 ALA A C 1
ATOM 5946 O O . ALA A 1 752 ? 1.198 31.201 6.495 1.00 57.00 752 ALA A O 1
ATOM 5947 N N . ARG A 1 753 ? 2.344 31.952 4.702 1.00 63.28 753 ARG A N 1
ATOM 5948 C CA . ARG A 1 753 ? 2.621 30.616 4.140 1.00 63.28 753 ARG A CA 1
ATOM 5949 C C . ARG A 1 753 ? 3.509 29.812 5.067 1.00 63.28 753 ARG A C 1
ATOM 5951 O O . ARG A 1 753 ? 3.175 28.703 5.461 1.00 63.28 753 ARG A O 1
ATOM 5958 N N . PHE A 1 754 ? 4.600 30.444 5.493 1.00 65.25 754 PHE A N 1
ATOM 5959 C CA . PHE A 1 754 ? 5.568 29.832 6.386 1.00 65.25 754 PHE A CA 1
ATOM 5960 C C . PHE A 1 754 ? 4.913 29.393 7.702 1.00 65.25 754 PHE A C 1
ATOM 5962 O O . PHE A 1 754 ? 5.143 28.277 8.171 1.00 65.25 754 PHE A O 1
ATOM 5969 N N . LEU A 1 755 ? 4.043 30.236 8.274 1.00 66.31 755 LEU A N 1
ATOM 5970 C CA . LEU A 1 755 ? 3.299 29.880 9.478 1.00 66.31 755 LEU A CA 1
ATOM 5971 C C . LEU A 1 755 ? 2.328 28.715 9.234 1.00 66.31 755 LEU A C 1
ATOM 5973 O O . LEU A 1 755 ? 2.224 27.836 10.087 1.00 66.31 755 LEU A O 1
ATOM 5977 N N . LYS A 1 756 ? 1.627 28.672 8.095 1.00 68.06 756 LYS A N 1
ATOM 5978 C CA . LYS A 1 756 ? 0.745 27.544 7.755 1.00 68.06 756 LYS A CA 1
ATOM 5979 C C . LYS A 1 756 ? 1.499 26.236 7.638 1.00 68.06 756 LYS A C 1
ATOM 5981 O O . LYS A 1 756 ? 1.060 25.249 8.222 1.00 68.06 756 LYS A O 1
ATOM 5986 N N . ASP A 1 757 ? 2.620 26.239 6.933 1.00 67.19 757 ASP A N 1
ATOM 5987 C CA . ASP A 1 757 ? 3.427 25.040 6.732 1.00 67.19 757 ASP A CA 1
ATOM 5988 C C . ASP A 1 757 ? 3.982 24.544 8.072 1.00 67.19 757 ASP A C 1
ATOM 5990 O O . ASP A 1 757 ? 3.930 23.349 8.374 1.00 67.19 757 ASP A O 1
ATOM 5994 N N . LEU A 1 758 ? 4.401 25.475 8.938 1.00 71.19 758 LEU A N 1
ATOM 5995 C CA . LEU A 1 758 ? 4.873 25.159 10.281 1.00 71.19 758 LEU A CA 1
ATOM 5996 C C . LEU A 1 758 ? 3.752 24.569 11.141 1.00 71.19 758 LEU A C 1
ATOM 5998 O O . LEU A 1 758 ? 3.930 23.524 11.763 1.00 71.19 758 LEU A O 1
ATOM 6002 N N . LEU A 1 759 ? 2.580 25.203 11.175 1.00 74.81 759 LEU A N 1
ATOM 6003 C CA . LEU A 1 759 ? 1.424 24.710 11.924 1.00 74.81 759 LEU A CA 1
ATOM 6004 C C . LEU A 1 759 ? 0.956 23.347 11.393 1.00 74.81 759 LEU A C 1
ATOM 6006 O O . LEU A 1 759 ? 0.658 22.447 12.178 1.00 74.81 759 LEU A O 1
ATOM 6010 N N . PHE A 1 760 ? 0.951 23.149 10.077 1.00 73.56 760 PHE A N 1
ATOM 6011 C CA . PHE A 1 760 ? 0.619 21.873 9.453 1.00 73.56 760 PHE A CA 1
ATOM 6012 C C . PHE A 1 760 ? 1.626 20.777 9.829 1.00 73.56 760 PHE A C 1
ATOM 6014 O O . PHE A 1 760 ? 1.238 19.673 10.225 1.00 73.56 760 PHE A O 1
ATOM 6021 N N . PHE A 1 761 ? 2.921 21.085 9.806 1.00 73.56 761 PHE A N 1
ATOM 6022 C CA . PHE A 1 761 ? 3.968 20.183 10.279 1.00 73.56 761 PHE A CA 1
ATOM 6023 C C . PHE A 1 761 ? 3.792 19.821 11.758 1.00 73.56 761 PHE A C 1
ATOM 6025 O O . PHE A 1 761 ? 3.791 18.645 12.123 1.00 73.56 761 PHE A O 1
ATOM 6032 N N . LEU A 1 762 ? 3.561 20.807 12.623 1.00 70.62 762 LEU A N 1
ATOM 6033 C CA . LEU A 1 762 ? 3.341 20.570 14.051 1.00 70.62 762 LEU A CA 1
ATOM 6034 C C . LEU A 1 762 ? 2.072 19.746 14.308 1.00 70.62 762 LEU A C 1
ATOM 6036 O O . LEU A 1 762 ? 2.063 18.888 15.190 1.00 70.62 762 LEU A O 1
ATOM 6040 N N . ARG A 1 763 ? 1.017 19.946 13.508 1.00 70.62 763 ARG A N 1
ATOM 6041 C CA . ARG A 1 763 ? -0.219 19.154 13.574 1.00 70.62 763 ARG A CA 1
ATOM 6042 C C . ARG A 1 763 ? 0.019 17.701 13.164 1.00 70.62 763 ARG A C 1
ATOM 6044 O O . ARG A 1 763 ? -0.533 16.790 13.787 1.00 70.62 763 ARG A O 1
ATOM 6051 N N . THR A 1 764 ? 0.822 17.467 12.129 1.00 58.38 764 THR A N 1
ATOM 6052 C CA . THR A 1 764 ? 1.091 16.117 11.608 1.00 58.38 764 THR A CA 1
ATOM 6053 C C . THR A 1 764 ? 2.024 15.312 12.512 1.00 58.38 764 THR A C 1
ATOM 6055 O O . THR A 1 764 ? 1.871 14.092 12.594 1.00 58.38 764 THR A O 1
ATOM 6058 N N . LYS A 1 765 ? 2.892 15.953 13.306 1.00 66.81 765 LYS A N 1
ATOM 6059 C CA . LYS A 1 765 ? 3.695 15.259 14.325 1.00 66.81 765 LYS A CA 1
ATOM 6060 C C . LYS A 1 765 ? 2.815 14.689 15.447 1.00 66.81 765 LYS A C 1
ATOM 6062 O O . LYS A 1 765 ? 2.080 15.395 16.133 1.00 66.81 765 LYS A O 1
ATOM 6067 N N . SER A 1 766 ? 2.867 13.367 15.610 1.00 43.78 766 SER A N 1
ATOM 6068 C CA . SER A 1 766 ? 2.052 12.579 16.553 1.00 43.78 766 SER A CA 1
ATOM 6069 C C . SER A 1 766 ? 2.305 12.891 18.023 1.00 43.78 766 SER A C 1
ATOM 6071 O O . SER A 1 766 ? 1.416 12.695 18.848 1.00 43.78 766 SER A O 1
ATOM 6073 N N . GLU A 1 767 ? 3.487 13.411 18.336 1.00 49.75 767 GLU A N 1
ATOM 6074 C CA . GLU A 1 767 ? 3.969 13.672 19.696 1.00 49.75 767 GLU A CA 1
ATOM 6075 C C . GLU A 1 767 ? 3.385 14.958 20.311 1.00 49.75 767 GLU A C 1
ATOM 6077 O O . GLU A 1 767 ? 3.497 15.187 21.510 1.00 49.75 767 GLU A O 1
ATOM 6082 N N . LEU A 1 768 ? 2.696 15.785 19.516 1.00 59.56 768 LEU A N 1
ATOM 6083 C CA . LEU A 1 768 ? 2.229 17.117 19.906 1.00 59.56 768 LEU A CA 1
ATOM 6084 C C . LEU A 1 768 ? 0.697 17.208 20.031 1.00 59.56 768 LEU A C 1
ATOM 6086 O O . LEU A 1 768 ? 0.071 18.180 19.604 1.00 59.56 768 LEU A O 1
ATOM 6090 N N . LYS A 1 769 ? 0.059 16.194 20.639 1.00 61.88 769 LYS A N 1
ATOM 6091 C CA . LYS A 1 769 ? -1.413 16.129 20.788 1.00 61.88 769 LYS A CA 1
ATOM 6092 C C . LYS A 1 769 ? -2.015 17.370 21.462 1.00 61.88 769 LYS A C 1
ATOM 6094 O O . LYS A 1 769 ? -3.096 17.791 21.065 1.00 61.88 769 LYS A O 1
ATOM 6099 N N . MET A 1 770 ? -1.295 17.974 22.411 1.00 57.19 770 MET A N 1
ATOM 6100 C CA . MET A 1 770 ? -1.731 19.170 23.145 1.00 57.19 770 MET A CA 1
ATOM 6101 C C . MET A 1 770 ? -1.917 20.410 22.256 1.00 57.19 770 MET A C 1
ATOM 6103 O O . MET A 1 770 ? -2.772 21.234 22.552 1.00 57.19 770 MET A O 1
ATOM 6107 N N . VAL A 1 771 ? -1.184 20.518 21.139 1.00 62.81 771 VAL A N 1
ATOM 6108 C CA . VAL A 1 771 ? -1.297 21.660 20.215 1.00 62.81 771 VAL A CA 1
ATOM 6109 C C . VAL A 1 771 ? -2.059 21.353 18.938 1.00 62.81 771 VAL A C 1
ATOM 6111 O O . VAL A 1 771 ? -2.444 22.278 18.240 1.00 62.81 771 VAL A O 1
ATOM 6114 N N . ARG A 1 772 ? -2.386 20.089 18.647 1.00 69.75 772 ARG A N 1
ATOM 6115 C CA . ARG A 1 772 ? -3.196 19.732 17.467 1.00 69.75 772 ARG A CA 1
ATOM 6116 C C . ARG A 1 772 ? -4.543 20.439 17.433 1.00 69.75 772 ARG A C 1
ATOM 6118 O O . ARG A 1 772 ? -4.939 20.937 16.383 1.00 69.75 772 ARG A O 1
ATOM 6125 N N . THR A 1 773 ? -5.231 20.466 18.568 1.00 63.12 773 THR A N 1
ATOM 6126 C CA . THR A 1 773 ? -6.544 21.101 18.688 1.00 63.12 773 THR A CA 1
ATOM 6127 C C . THR A 1 773 ? -6.423 22.628 18.592 1.00 63.12 773 THR A C 1
ATOM 6129 O O . THR A 1 773 ? -7.105 23.202 17.746 1.00 63.12 773 THR A O 1
ATOM 6132 N N . PRO A 1 774 ? -5.499 23.290 19.321 1.00 68.31 774 PRO A N 1
ATOM 6133 C CA . PRO A 1 774 ? -5.189 24.701 19.095 1.00 68.31 774 PRO A CA 1
ATOM 6134 C C . PRO A 1 774 ? -4.830 25.059 17.642 1.00 68.31 774 PRO A C 1
ATOM 6136 O O . PRO A 1 774 ? -5.364 26.015 17.085 1.00 68.31 774 PRO A O 1
ATOM 6139 N N . ILE A 1 775 ? -3.985 24.255 16.987 1.00 72.12 775 ILE A N 1
ATOM 6140 C CA . ILE A 1 775 ? -3.613 24.436 15.578 1.00 72.12 775 ILE A CA 1
ATOM 6141 C C . ILE A 1 775 ? -4.842 24.322 14.676 1.00 72.12 775 ILE A C 1
ATOM 6143 O O . ILE A 1 775 ? -5.017 25.145 13.786 1.00 72.12 775 ILE A O 1
ATOM 6147 N N . ALA A 1 776 ? -5.706 23.329 14.892 1.00 66.56 776 ALA A N 1
ATOM 6148 C CA . ALA A 1 776 ? -6.913 23.149 14.088 1.00 66.56 776 ALA A CA 1
ATOM 6149 C C . ALA A 1 776 ? -7.877 24.342 14.195 1.00 66.56 776 ALA A C 1
ATOM 6151 O O . ALA A 1 776 ? -8.541 24.653 13.209 1.00 66.56 776 ALA A O 1
ATOM 6152 N N . TYR A 1 777 ? -7.911 25.023 15.345 1.00 59.12 777 TYR A N 1
ATOM 6153 C CA . TYR A 1 777 ? -8.711 26.231 15.539 1.00 59.12 777 TYR A CA 1
ATOM 6154 C C . TYR A 1 777 ? -8.083 27.487 14.929 1.00 59.12 777 TYR A C 1
ATOM 6156 O O . TYR A 1 777 ? -8.819 28.333 14.442 1.00 59.12 777 TYR A O 1
ATOM 6164 N N . VAL A 1 778 ? -6.753 27.624 14.924 1.00 63.59 778 VAL A N 1
ATOM 6165 C CA . VAL A 1 778 ? -6.071 28.846 14.444 1.00 63.59 778 VAL A CA 1
ATOM 6166 C C . VAL A 1 778 ? -5.716 28.787 12.953 1.00 63.59 778 VAL A C 1
ATOM 6168 O O . VAL A 1 778 ? -5.811 29.790 12.250 1.00 63.59 778 VAL A O 1
ATOM 6171 N N . MET A 1 779 ? -5.351 27.612 12.435 1.00 66.69 779 MET A N 1
ATOM 6172 C CA . MET A 1 779 ? -4.873 27.418 11.058 1.00 66.69 779 MET A CA 1
ATOM 6173 C C . MET A 1 779 ? -5.856 27.872 9.954 1.00 66.69 779 MET A C 1
ATOM 6175 O O . MET A 1 779 ? -5.380 28.441 8.969 1.00 66.69 779 MET A O 1
ATOM 6179 N N . PRO A 1 780 ? -7.191 27.693 10.078 1.00 60.12 780 PRO A N 1
ATOM 6180 C CA . PRO A 1 780 ? -8.156 28.164 9.076 1.00 60.12 780 PRO A CA 1
ATOM 6181 C C . PRO A 1 780 ? -8.218 29.691 8.918 1.00 60.12 780 PRO A C 1
ATOM 6183 O O . PRO A 1 780 ? -8.637 30.174 7.869 1.00 60.12 780 PRO A O 1
ATOM 6186 N N . PHE A 1 781 ? -7.781 30.446 9.930 1.00 57.94 781 PHE A N 1
ATOM 6187 C CA . PHE A 1 781 ? -7.852 31.913 9.958 1.00 57.94 781 PHE A CA 1
ATOM 6188 C C . PHE A 1 781 ? -6.620 32.599 9.358 1.00 57.94 781 PHE A C 1
ATOM 6190 O O . PHE A 1 781 ? -6.585 33.820 9.234 1.00 57.94 781 PHE A O 1
ATOM 6197 N N . ILE A 1 782 ? -5.610 31.829 8.956 1.00 61.47 782 ILE A N 1
ATOM 6198 C CA . ILE A 1 782 ? -4.416 32.343 8.286 1.00 61.47 782 ILE A CA 1
ATOM 6199 C C . ILE A 1 782 ? -4.699 32.272 6.774 1.00 61.47 782 ILE A C 1
ATOM 6201 O O . ILE A 1 782 ? -5.083 31.218 6.271 1.00 61.47 782 ILE A O 1
ATOM 6205 N N . LYS A 1 783 ? -4.533 33.352 6.004 1.00 53.00 783 LYS A N 1
ATOM 6206 C CA . LYS A 1 783 ? -4.552 33.352 4.521 1.00 53.00 783 LYS A CA 1
ATOM 6207 C C . LYS A 1 783 ? -3.355 34.162 4.004 1.00 53.00 783 LYS A C 1
ATOM 6209 O O . LYS A 1 783 ? -2.855 35.033 4.704 1.00 53.00 783 LYS A O 1
ATOM 6214 N N . GLU A 1 784 ? -2.875 33.832 2.807 1.00 54.25 784 GLU A N 1
ATOM 6215 C CA . GLU A 1 784 ? -1.829 34.589 2.105 1.00 54.25 784 GLU A CA 1
ATOM 6216 C C . GLU A 1 784 ? -2.479 35.537 1.097 1.00 54.25 784 GLU A C 1
ATOM 6218 O O . GLU A 1 784 ? -3.311 35.092 0.303 1.00 54.25 784 GLU A O 1
ATOM 6223 N N . LYS A 1 785 ? -2.082 36.812 1.097 1.00 43.53 785 LYS A N 1
ATOM 6224 C CA . LYS A 1 785 ? -2.277 37.717 -0.040 1.00 43.53 785 LYS A CA 1
ATOM 6225 C C . LYS A 1 785 ? -1.092 38.672 -0.186 1.00 43.53 785 LYS A C 1
ATOM 6227 O O . LYS A 1 785 ? -0.318 38.843 0.755 1.00 43.53 785 LYS A O 1
ATOM 6232 N N . ASP A 1 786 ? -0.950 39.197 -1.402 1.00 43.88 786 ASP A N 1
ATOM 6233 C CA . ASP A 1 786 ? 0.198 39.950 -1.912 1.00 43.88 786 ASP A CA 1
ATOM 6234 C C . ASP A 1 786 ? 0.778 40.957 -0.904 1.00 43.88 786 ASP A C 1
ATOM 6236 O O . ASP A 1 786 ? 0.053 41.747 -0.307 1.00 43.88 786 ASP A O 1
ATOM 6240 N N . LEU A 1 787 ? 2.106 40.914 -0.743 1.00 40.47 787 LEU A N 1
ATOM 6241 C CA . LEU A 1 787 ? 2.920 41.840 0.060 1.00 40.47 787 LEU A CA 1
ATOM 6242 C C . LEU A 1 787 ? 2.570 41.945 1.562 1.00 40.47 787 LEU A C 1
ATOM 6244 O O . LEU A 1 787 ? 2.670 43.008 2.162 1.00 40.47 787 LEU A O 1
ATOM 6248 N N . GLY A 1 788 ? 2.299 40.814 2.218 1.00 40.19 788 GLY A N 1
ATOM 6249 C CA . GLY A 1 788 ? 2.638 40.658 3.641 1.00 40.19 788 GLY A CA 1
ATOM 6250 C C . GLY A 1 788 ? 1.602 41.099 4.681 1.00 40.19 788 GLY A C 1
ATOM 6251 O O . GLY A 1 788 ? 1.929 41.060 5.867 1.00 40.19 788 GLY A O 1
ATOM 6252 N N . GLU A 1 789 ? 0.366 41.428 4.298 1.00 38.97 789 GLU A N 1
ATOM 6253 C CA . GLU A 1 789 ? -0.721 41.692 5.256 1.00 38.97 789 GLU A CA 1
ATOM 6254 C C . GLU A 1 789 ? -1.687 40.504 5.424 1.00 38.97 789 GLU A C 1
ATOM 6256 O O . GLU A 1 789 ? -2.059 39.812 4.474 1.00 38.97 789 GLU A O 1
ATOM 6261 N N . VAL A 1 790 ? -2.103 40.268 6.674 1.00 37.34 790 VAL A N 1
ATOM 6262 C CA . VAL A 1 790 ? -3.070 39.231 7.065 1.00 37.34 790 VAL A CA 1
ATOM 6263 C C . VAL A 1 790 ? -4.480 39.824 7.000 1.00 37.34 790 VAL A C 1
ATOM 6265 O O . VAL A 1 790 ? -4.831 40.661 7.826 1.00 37.34 790 VAL A O 1
ATOM 6268 N N . VAL A 1 791 ? -5.312 39.374 6.055 1.00 39.59 791 VAL A N 1
ATOM 6269 C CA . VAL A 1 791 ? -6.745 39.730 6.001 1.00 39.59 791 VAL A CA 1
ATOM 6270 C C . VAL A 1 791 ? -7.602 38.488 6.241 1.00 39.59 791 VAL A C 1
ATOM 6272 O O . VAL A 1 791 ? -7.477 37.488 5.531 1.00 39.59 791 VAL A O 1
ATOM 6275 N N . ILE A 1 792 ? -8.495 38.568 7.231 1.00 39.50 792 ILE A N 1
ATOM 6276 C CA . ILE A 1 792 ? -9.488 37.534 7.551 1.00 39.50 792 ILE A CA 1
ATOM 6277 C C . ILE A 1 792 ? -10.798 37.869 6.831 1.00 39.50 792 ILE A C 1
ATOM 6279 O O . ILE A 1 792 ? -11.337 38.959 6.995 1.00 39.50 792 ILE A O 1
ATOM 6283 N N . SER A 1 793 ? -11.297 36.932 6.025 1.00 34.28 793 SER A N 1
ATOM 6284 C CA . SER A 1 793 ? -12.601 37.006 5.354 1.00 34.28 793 SER A CA 1
ATOM 6285 C C . SER A 1 793 ? -13.291 35.638 5.413 1.00 34.28 793 SER A C 1
ATOM 6287 O O . SER A 1 793 ? -12.633 34.606 5.223 1.00 34.28 793 SER A O 1
ATOM 6289 N N . ASP A 1 794 ? -14.603 35.695 5.670 1.00 35.12 794 ASP A N 1
ATOM 6290 C CA . ASP A 1 794 ? -15.515 34.646 6.162 1.00 35.12 794 ASP A CA 1
ATOM 6291 C C . ASP A 1 794 ? -15.831 33.471 5.217 1.00 35.12 794 ASP A C 1
ATOM 6293 O O . ASP A 1 794 ? -16.591 32.584 5.595 1.00 35.12 794 ASP A O 1
ATOM 6297 N N . ASP A 1 795 ? -15.235 33.381 4.028 1.00 37.53 795 ASP A N 1
ATOM 6298 C CA . ASP A 1 795 ? -15.561 32.297 3.092 1.00 37.53 795 ASP A CA 1
ATOM 6299 C C . ASP A 1 795 ? -14.535 31.148 3.175 1.00 37.53 795 ASP A C 1
ATOM 6301 O O . ASP A 1 795 ? -13.330 31.314 2.911 1.00 37.53 795 ASP A O 1
ATOM 6305 N N . ILE A 1 796 ? -15.029 29.981 3.605 1.00 44.12 796 ILE A N 1
ATOM 6306 C CA . ILE A 1 796 ? -14.281 28.785 4.019 1.00 44.12 796 ILE A CA 1
ATOM 6307 C C . ILE A 1 796 ? -14.703 27.583 3.144 1.00 44.12 796 ILE A C 1
ATOM 6309 O O . ILE A 1 796 ? -15.863 27.465 2.768 1.00 44.12 796 ILE A O 1
ATOM 6313 N N . ILE A 1 797 ? -13.774 26.632 2.989 1.00 36.72 797 ILE A N 1
ATOM 6314 C CA . ILE A 1 797 ? -13.929 25.188 2.697 1.00 36.72 797 ILE A CA 1
ATOM 6315 C C . ILE A 1 797 ? -13.479 24.755 1.282 1.00 36.72 797 ILE A C 1
ATOM 6317 O O . ILE A 1 797 ? -13.710 25.416 0.275 1.00 36.72 797 ILE A O 1
ATOM 6321 N N . SER A 1 798 ? -12.744 23.634 1.241 1.00 43.94 798 SER A N 1
ATOM 6322 C CA . SER A 1 798 ? -12.353 22.923 0.020 1.00 43.94 798 SER A CA 1
ATOM 6323 C C . SER A 1 798 ? -13.569 22.205 -0.584 1.00 43.94 798 SER A C 1
ATOM 6325 O O . SER A 1 798 ? -14.371 21.634 0.149 1.00 43.94 798 SER A O 1
ATOM 6327 N N . SER A 1 799 ? -13.707 22.180 -1.911 1.00 44.00 799 SER A N 1
ATOM 6328 C CA . SER A 1 799 ? -14.921 21.693 -2.596 1.00 44.00 799 SER A CA 1
ATOM 6329 C C . SER A 1 799 ? -15.381 20.283 -2.193 1.00 44.00 799 SER A C 1
ATOM 6331 O O . SER A 1 799 ? -16.575 20.009 -2.205 1.00 44.00 799 SER A O 1
ATOM 6333 N N . ARG A 1 800 ? -14.466 19.392 -1.789 1.00 37.50 800 ARG A N 1
ATOM 6334 C CA . ARG A 1 800 ? -14.788 18.011 -1.390 1.00 37.50 800 ARG A CA 1
ATOM 6335 C C . ARG A 1 800 ? -15.310 17.896 0.046 1.00 37.50 800 ARG A C 1
ATOM 6337 O O . ARG A 1 800 ? -16.293 17.200 0.281 1.00 37.50 800 ARG A O 1
ATOM 6344 N N . ASP A 1 801 ? -14.687 18.603 0.987 1.00 40.25 801 ASP A N 1
ATOM 6345 C CA . ASP A 1 801 ? -15.147 18.648 2.383 1.00 40.25 801 ASP A CA 1
ATOM 6346 C C . ASP A 1 801 ? -16.416 19.509 2.513 1.00 40.25 801 ASP A C 1
ATOM 6348 O O . ASP A 1 801 ? -17.263 19.270 3.374 1.00 40.25 801 ASP A O 1
ATOM 6352 N N . GLU A 1 802 ? -16.576 20.494 1.622 1.00 44.38 802 GLU A N 1
ATOM 6353 C CA . GLU A 1 802 ? -17.790 21.294 1.481 1.00 44.38 802 GLU A CA 1
ATOM 6354 C C . GLU A 1 802 ? -18.954 20.431 0.994 1.00 44.38 802 GLU A C 1
ATOM 6356 O O . GLU A 1 802 ? -20.073 20.602 1.462 1.00 44.38 802 GLU A O 1
ATOM 6361 N N . GLU A 1 803 ? -18.712 19.480 0.092 1.00 45.09 803 GLU A N 1
ATOM 6362 C CA . GLU A 1 803 ? -19.751 18.606 -0.448 1.00 45.09 803 GLU A CA 1
ATOM 6363 C C . GLU A 1 803 ? -20.186 17.533 0.559 1.00 45.09 803 GLU A C 1
ATOM 6365 O O . GLU A 1 803 ? -21.384 17.375 0.789 1.00 45.09 803 GLU A O 1
ATOM 6370 N N . GLU A 1 804 ? -19.258 16.877 1.264 1.00 44.50 804 GLU A N 1
ATOM 6371 C CA . GLU A 1 804 ? -19.604 15.953 2.360 1.00 44.50 804 GLU A CA 1
ATOM 6372 C C . GLU A 1 804 ? -20.269 16.684 3.540 1.00 44.50 804 GLU A C 1
ATOM 6374 O O . GLU A 1 804 ? -21.275 16.218 4.088 1.00 44.50 804 GLU A O 1
ATOM 6379 N N . GLY A 1 805 ? -19.771 17.877 3.880 1.00 46.44 805 GLY A N 1
ATOM 6380 C CA . GLY A 1 805 ? -20.381 18.769 4.860 1.00 46.44 805 GLY A CA 1
ATOM 6381 C C . GLY A 1 805 ? -21.785 19.213 4.447 1.00 46.44 805 GLY A C 1
ATOM 6382 O O . GLY A 1 805 ? -22.708 19.114 5.252 1.00 46.44 805 GLY A O 1
ATOM 6383 N N . LYS A 1 806 ? -21.992 19.621 3.187 1.00 51.03 806 LYS A N 1
ATOM 6384 C CA . LYS A 1 806 ? -23.307 19.989 2.632 1.00 51.03 806 LYS A CA 1
ATOM 6385 C C . LYS A 1 806 ? -24.261 18.805 2.590 1.00 51.03 806 LYS A C 1
ATOM 6387 O O . LYS A 1 806 ? -25.433 18.992 2.893 1.00 51.03 806 LYS A O 1
ATOM 6392 N N . ILE A 1 807 ? -23.800 17.596 2.268 1.00 51.22 807 ILE A N 1
ATOM 6393 C CA . ILE A 1 807 ? -24.629 16.381 2.304 1.00 51.22 807 ILE A CA 1
ATOM 6394 C C . ILE A 1 807 ? -25.091 16.106 3.740 1.00 51.22 807 ILE A C 1
ATOM 6396 O O . ILE A 1 807 ? -26.288 15.926 3.974 1.00 51.22 807 ILE A O 1
ATOM 6400 N N . GLY A 1 808 ? -24.178 16.152 4.715 1.00 51.88 808 GLY A N 1
ATOM 6401 C CA . GLY A 1 808 ? -24.517 16.001 6.132 1.00 51.88 808 GLY A CA 1
ATOM 6402 C C . GLY A 1 808 ? -25.460 17.098 6.637 1.00 51.88 808 GLY A C 1
ATOM 6403 O O . GLY A 1 808 ? -26.448 16.810 7.312 1.00 51.88 808 GLY A O 1
ATOM 6404 N N . GLN A 1 809 ? -25.209 18.352 6.258 1.00 51.88 809 GLN A N 1
ATOM 6405 C CA . GLN A 1 809 ? -26.029 19.506 6.628 1.00 51.88 809 GLN A CA 1
ATOM 6406 C C . GLN A 1 809 ? -27.418 19.468 6.004 1.00 51.88 809 GLN A C 1
ATOM 6408 O O . GLN A 1 809 ? -28.395 19.670 6.718 1.00 51.88 809 GLN A O 1
ATOM 6413 N N . ASN A 1 810 ? -27.524 19.190 4.704 1.00 56.12 810 ASN A N 1
ATOM 6414 C CA . ASN A 1 810 ? -28.800 19.067 4.006 1.00 56.12 810 ASN A CA 1
ATOM 6415 C C . ASN A 1 810 ? -29.610 17.915 4.585 1.00 56.12 810 ASN A C 1
ATOM 6417 O O . ASN A 1 810 ? -30.813 18.061 4.783 1.00 56.12 810 ASN A O 1
ATOM 6421 N N . ARG A 1 811 ? -28.947 16.816 4.967 1.00 56.41 811 ARG A N 1
ATOM 6422 C CA . ARG A 1 811 ? -29.618 15.714 5.643 1.00 56.41 811 ARG A CA 1
ATOM 6423 C C . ARG A 1 811 ? -30.134 16.141 7.014 1.00 56.41 811 ARG A C 1
ATOM 6425 O O . ARG A 1 811 ? -31.325 16.023 7.257 1.00 56.41 811 ARG A O 1
ATOM 6432 N N . VAL A 1 812 ? -29.303 16.716 7.888 1.00 53.81 812 VAL A N 1
ATOM 6433 C CA . VAL A 1 812 ? -29.747 17.233 9.203 1.00 53.81 812 VAL A CA 1
ATOM 6434 C C . VAL A 1 812 ? -30.875 18.266 9.052 1.00 53.81 812 VAL A C 1
ATOM 6436 O O . VAL A 1 812 ? -31.850 18.219 9.799 1.00 53.81 812 VAL A O 1
ATOM 6439 N N . LYS A 1 813 ? -30.790 19.146 8.049 1.00 60.03 813 LYS A N 1
ATOM 6440 C CA . LYS A 1 813 ? -31.799 20.156 7.705 1.00 60.03 813 LYS A CA 1
ATOM 6441 C C . LYS A 1 813 ? -33.133 19.519 7.302 1.00 60.03 813 LYS A C 1
ATOM 6443 O O . LYS A 1 813 ? -34.156 19.850 7.895 1.00 60.03 813 LYS A O 1
ATOM 6448 N N . GLU A 1 814 ? -33.137 18.576 6.357 1.00 59.34 814 GLU A N 1
ATOM 6449 C CA . GLU A 1 814 ? -34.333 17.815 5.954 1.00 59.34 814 GLU A CA 1
ATOM 6450 C C . GLU A 1 814 ? -35.013 17.147 7.153 1.00 59.34 814 GLU A C 1
ATOM 6452 O O . GLU A 1 814 ? -36.234 17.198 7.295 1.00 59.34 814 GLU A O 1
ATOM 6457 N N . LEU A 1 815 ? -34.216 16.552 8.038 1.00 58.62 815 LEU A N 1
ATOM 6458 C CA . LEU A 1 815 ? -34.703 15.795 9.188 1.00 58.62 815 LEU A CA 1
ATOM 6459 C C . LEU A 1 815 ? -35.307 16.718 10.255 1.00 58.62 815 LEU A C 1
ATOM 6461 O O . LEU A 1 815 ? -36.361 16.413 10.813 1.00 58.62 815 LEU A O 1
ATOM 6465 N N . LEU A 1 816 ? -34.697 17.882 10.494 1.00 60.62 816 LEU A N 1
ATOM 6466 C CA . LEU A 1 816 ? -35.250 18.908 11.380 1.00 60.62 816 LEU A CA 1
ATOM 6467 C C . LEU A 1 816 ? -36.540 19.520 10.815 1.00 60.62 816 LEU A C 1
ATOM 6469 O O . LEU A 1 816 ? -37.482 19.747 11.572 1.00 60.62 816 LEU A O 1
ATOM 6473 N N . TYR A 1 817 ? -36.642 19.726 9.498 1.00 63.50 817 TYR A N 1
ATOM 6474 C CA . TYR A 1 817 ? -37.886 20.205 8.882 1.00 63.50 817 TYR A CA 1
ATOM 6475 C C . TYR A 1 817 ? -39.006 19.166 8.895 1.00 63.50 817 TYR A C 1
ATOM 6477 O O . TYR A 1 817 ? -40.160 19.533 9.111 1.00 63.50 817 TYR A O 1
ATOM 6485 N N . GLN A 1 818 ? -38.694 17.878 8.731 1.00 60.50 818 GLN A N 1
ATOM 6486 C CA . GLN A 1 818 ? -39.672 16.804 8.930 1.00 60.50 818 GLN A CA 1
ATOM 6487 C C . GLN A 1 818 ? -40.215 16.821 10.363 1.00 60.50 818 GLN A C 1
ATOM 6489 O O . GLN A 1 818 ? -41.423 16.731 10.571 1.00 60.50 818 GLN A O 1
ATOM 6494 N N . VAL A 1 819 ? -39.339 17.020 11.351 1.00 58.47 819 VAL A N 1
ATOM 6495 C CA . VAL A 1 819 ? -39.709 17.163 12.765 1.00 58.47 819 VAL A CA 1
ATOM 6496 C C . VAL A 1 819 ? -40.607 18.373 13.019 1.00 58.47 819 VAL A C 1
ATOM 6498 O O . VAL A 1 819 ? -41.658 18.232 13.646 1.00 58.47 819 VAL A O 1
ATOM 6501 N N . LEU A 1 820 ? -40.248 19.541 12.486 1.00 61.06 820 LEU A N 1
ATOM 6502 C CA . LEU A 1 820 ? -41.055 20.757 12.617 1.00 61.06 820 LEU A CA 1
ATOM 6503 C C . LEU A 1 820 ? -42.412 20.631 11.899 1.00 61.06 820 LEU A C 1
ATOM 6505 O O . LEU A 1 820 ? -43.422 21.111 12.410 1.00 61.06 820 LEU A O 1
ATOM 6509 N N . GLY A 1 821 ? -42.462 19.926 10.763 1.00 59.12 821 GLY A N 1
ATOM 6510 C CA . GLY A 1 821 ? -43.699 19.619 10.038 1.00 59.12 821 GLY A CA 1
ATOM 6511 C C . GLY A 1 821 ? -44.631 18.657 10.786 1.00 59.12 821 GLY A C 1
ATOM 6512 O O . GLY A 1 821 ? -45.853 18.782 10.688 1.00 59.12 821 GLY A O 1
ATOM 6513 N N . MET A 1 822 ? -44.081 17.736 11.586 1.00 55.34 822 MET A N 1
ATOM 6514 C CA . MET A 1 822 ? -44.861 16.838 12.450 1.00 55.34 822 MET A CA 1
ATOM 6515 C C . MET A 1 822 ? -45.476 17.564 13.656 1.00 55.34 822 MET A C 1
ATOM 6517 O O . MET A 1 822 ? -46.604 17.247 14.048 1.00 55.34 822 MET A O 1
ATOM 6521 N N . GLY A 1 823 ? -44.793 18.588 14.183 1.00 51.09 823 GLY A N 1
ATOM 6522 C CA . GLY A 1 823 ? -45.259 19.399 15.316 1.00 51.09 823 GLY A CA 1
ATOM 6523 C C . GLY A 1 823 ? -46.584 20.134 15.077 1.00 51.09 823 GLY A C 1
ATOM 6524 O O . GLY A 1 823 ? -47.267 20.492 16.032 1.00 51.09 823 GLY A O 1
ATOM 6525 N N . GLY A 1 824 ? -47.000 20.302 13.816 1.00 52.28 824 GLY A N 1
ATOM 6526 C CA . GLY A 1 824 ? -48.289 20.902 13.471 1.00 52.28 824 GLY A CA 1
ATOM 6527 C C . GLY A 1 824 ? -49.504 19.979 13.629 1.00 52.28 824 GLY A C 1
ATOM 6528 O O . GLY A 1 824 ? -50.627 20.482 13.604 1.00 52.28 824 GLY A O 1
ATOM 6529 N N . ARG A 1 825 ? -49.336 18.646 13.743 1.00 48.84 825 ARG A N 1
ATOM 6530 C CA . ARG A 1 825 ? -50.486 17.710 13.755 1.00 48.84 825 ARG A CA 1
ATOM 6531 C C . ARG A 1 825 ? -50.390 16.485 14.680 1.00 48.84 825 ARG A C 1
ATOM 6533 O O . ARG A 1 825 ? -51.447 15.906 14.926 1.00 48.84 825 ARG A O 1
ATOM 6540 N N . ARG A 1 826 ? -49.227 16.065 15.210 1.00 46.53 826 ARG A N 1
ATOM 6541 C CA . ARG A 1 826 ? -49.117 14.912 16.146 1.00 46.53 826 ARG A CA 1
ATOM 6542 C C . ARG A 1 826 ? -47.990 15.076 17.177 1.00 46.53 826 ARG A C 1
ATOM 6544 O O . ARG A 1 826 ? -47.067 15.855 16.981 1.00 46.53 826 ARG A O 1
ATOM 6551 N N . GLY A 1 827 ? -48.146 14.392 18.315 1.00 56.03 827 GLY A N 1
ATOM 6552 C CA . GLY A 1 827 ? -47.451 14.655 19.579 1.00 56.03 827 GLY A CA 1
ATOM 6553 C C . GLY A 1 827 ? -45.927 14.491 19.561 1.00 56.03 827 GLY A C 1
ATOM 6554 O O . GLY A 1 827 ? -45.355 13.802 18.723 1.00 56.03 827 GLY A O 1
ATOM 6555 N N . SER A 1 828 ? -45.279 15.091 20.564 1.00 53.47 828 SER A N 1
ATOM 6556 C CA . SER A 1 828 ? -43.825 15.074 20.800 1.00 53.47 828 SER A CA 1
ATOM 6557 C C . SER A 1 828 ? -43.185 13.680 20.763 1.00 53.47 828 SER A C 1
ATOM 6559 O O . SER A 1 828 ? -41.998 13.566 20.474 1.00 53.47 828 SER A O 1
ATOM 6561 N N . LEU A 1 829 ? -43.958 12.619 21.008 1.00 54.78 829 LEU A N 1
ATOM 6562 C CA . LEU A 1 829 ? -43.505 11.232 20.933 1.00 54.78 829 LEU A CA 1
ATOM 6563 C C . LEU A 1 829 ? -43.135 10.796 19.500 1.00 54.78 829 LEU A C 1
ATOM 6565 O O . LEU A 1 829 ? -42.113 10.139 19.323 1.00 54.78 829 LEU A O 1
ATOM 6569 N N . ASP A 1 830 ? -43.897 11.209 18.482 1.00 56.38 830 ASP A N 1
ATOM 6570 C CA . ASP A 1 830 ? -43.645 10.843 17.075 1.00 56.38 830 ASP A CA 1
ATOM 6571 C C . ASP A 1 830 ? -42.395 11.556 16.534 1.00 56.38 830 ASP A C 1
ATOM 6573 O O . ASP A 1 830 ? -41.590 10.981 15.794 1.00 56.38 830 ASP A O 1
ATOM 6577 N N . VAL A 1 831 ? -42.188 12.802 16.977 1.00 57.47 831 VAL A N 1
ATOM 6578 C CA . VAL A 1 831 ? -40.971 13.590 16.730 1.00 57.47 831 VAL A CA 1
ATOM 6579 C C . VAL A 1 831 ? -39.747 12.895 17.325 1.00 57.47 831 VAL A C 1
ATOM 6581 O O . VAL A 1 831 ? -38.730 12.728 16.651 1.00 57.47 831 VAL A O 1
ATOM 6584 N N . VAL A 1 832 ? -39.861 12.455 18.579 1.00 55.53 832 VAL A N 1
ATOM 6585 C CA . VAL A 1 832 ? -38.792 11.769 19.309 1.00 55.53 832 VAL A CA 1
ATOM 6586 C C . VAL A 1 832 ? -38.434 10.436 18.645 1.00 55.53 832 VAL A C 1
ATOM 6588 O O . VAL A 1 832 ? -37.254 10.157 18.433 1.00 55.53 832 VAL A O 1
ATOM 6591 N N . GLN A 1 833 ? -39.433 9.633 18.266 1.00 58.59 833 GLN A N 1
ATOM 6592 C CA . GLN A 1 833 ? -39.227 8.343 17.599 1.00 58.59 833 GLN A CA 1
ATOM 6593 C C . GLN A 1 833 ? -38.605 8.497 16.208 1.00 58.59 833 GLN A C 1
ATOM 6595 O O . GLN A 1 833 ? -37.713 7.728 15.845 1.00 58.59 833 GLN A O 1
ATOM 6600 N N . SER A 1 834 ? -39.025 9.511 15.450 1.00 57.41 834 SER A N 1
ATOM 6601 C CA . SER A 1 834 ? -38.466 9.793 14.127 1.00 57.41 834 SER A CA 1
ATOM 6602 C C . SER A 1 834 ? -37.002 10.212 14.228 1.00 57.41 834 SER A C 1
ATOM 6604 O O . SER A 1 834 ? -36.157 9.604 13.577 1.00 57.41 834 SER A O 1
ATOM 6606 N N . LEU A 1 835 ? -36.674 11.166 15.111 1.00 57.25 835 LEU A N 1
ATOM 6607 C CA . LEU A 1 835 ? -35.286 11.566 15.371 1.00 57.25 835 LEU A CA 1
ATOM 6608 C C . LEU A 1 835 ? -34.424 10.374 15.797 1.00 57.25 835 LEU A C 1
ATOM 6610 O O . LEU A 1 835 ? -33.308 10.218 15.312 1.00 57.25 835 LEU A O 1
ATOM 6614 N N . GLN A 1 836 ? -34.947 9.501 16.659 1.00 59.72 836 GLN A N 1
ATOM 6615 C CA . GLN A 1 836 ? -34.223 8.322 17.127 1.00 59.72 836 GLN A CA 1
ATOM 6616 C C . GLN A 1 836 ? -33.923 7.327 15.994 1.00 59.72 836 GLN A C 1
ATOM 6618 O O . GLN A 1 836 ? -32.783 6.880 15.873 1.00 59.72 836 GLN A O 1
ATOM 6623 N N . LYS A 1 837 ? -34.909 7.017 15.143 1.00 59.72 837 LYS A N 1
ATOM 6624 C CA . LYS A 1 837 ? -34.729 6.143 13.971 1.00 59.72 837 LYS A CA 1
ATOM 6625 C C . LYS A 1 837 ? -33.681 6.708 13.008 1.00 59.72 837 LYS A C 1
ATOM 6627 O O . LYS A 1 837 ? -32.805 5.998 12.532 1.00 59.72 837 LYS A O 1
ATOM 6632 N N . ILE A 1 838 ? -33.729 8.014 12.798 1.00 56.81 838 ILE A N 1
ATOM 6633 C CA . ILE A 1 838 ? -32.814 8.751 11.933 1.00 56.81 838 ILE A CA 1
ATOM 6634 C C . ILE A 1 838 ? -31.372 8.711 12.468 1.00 56.81 838 ILE A C 1
ATOM 6636 O O . ILE A 1 838 ? -30.440 8.439 11.714 1.00 56.81 838 ILE A O 1
ATOM 6640 N N . PHE A 1 839 ? -31.164 8.927 13.771 1.00 59.22 839 PHE A N 1
ATOM 6641 C CA . PHE A 1 839 ? -29.827 8.834 14.372 1.00 59.22 839 PHE A CA 1
ATOM 6642 C C . PHE A 1 839 ? -29.264 7.407 14.361 1.00 59.22 839 PHE A C 1
ATOM 6644 O O . PHE A 1 839 ? -28.047 7.240 14.314 1.00 59.22 839 PHE A O 1
ATOM 6651 N N . GLN A 1 840 ? -30.127 6.387 14.371 1.00 58.00 840 GLN A N 1
ATOM 6652 C CA . GLN A 1 840 ? -29.724 4.991 14.187 1.00 58.00 840 GLN A CA 1
ATOM 6653 C C . GLN A 1 840 ? -29.304 4.697 12.737 1.00 58.00 840 GLN A C 1
ATOM 6655 O O . GLN A 1 840 ? -28.334 3.973 12.529 1.00 58.00 840 GLN A O 1
ATOM 6660 N N . GLU A 1 841 ? -29.983 5.284 11.747 1.00 52.25 841 GLU A N 1
ATOM 6661 C CA . GLU A 1 841 ? -29.709 5.082 10.315 1.00 52.25 841 GLU A CA 1
ATOM 6662 C C . GLU A 1 841 ? -28.436 5.785 9.821 1.00 52.25 841 GLU A C 1
ATOM 6664 O O . GLU A 1 841 ? -27.797 5.312 8.884 1.00 52.25 841 GLU A O 1
ATOM 6669 N N . ILE A 1 842 ? -28.048 6.910 10.430 1.00 51.12 842 ILE A N 1
ATOM 6670 C CA . ILE A 1 842 ? -26.978 7.758 9.886 1.00 51.12 842 ILE A CA 1
ATOM 6671 C C . ILE A 1 842 ? -25.574 7.142 10.023 1.00 51.12 842 ILE A C 1
ATOM 6673 O O . ILE A 1 842 ? -24.709 7.550 9.260 1.00 51.12 842 ILE A O 1
ATOM 6677 N N . HIS A 1 843 ? -25.321 6.172 10.918 1.00 43.38 843 HIS A N 1
ATOM 6678 C CA . HIS A 1 843 ? -24.032 5.449 11.085 1.00 43.38 843 HIS A CA 1
ATOM 6679 C C . HIS A 1 843 ? -22.732 6.283 10.936 1.00 43.38 843 HIS A C 1
ATOM 6681 O O . HIS A 1 843 ? -21.646 5.740 10.734 1.00 43.38 843 HIS A O 1
ATOM 6687 N N . VAL A 1 844 ? -22.793 7.607 11.095 1.00 44.34 844 VAL A N 1
ATOM 6688 C CA . VAL A 1 844 ? -21.613 8.452 11.256 1.00 44.34 844 VAL A CA 1
ATOM 6689 C C . VAL A 1 844 ? -20.930 7.968 12.528 1.00 44.34 844 VAL A C 1
ATOM 6691 O O . VAL A 1 844 ? -21.608 7.542 13.463 1.00 44.34 844 VAL A O 1
ATOM 6694 N N . GLN A 1 845 ? -19.598 8.004 12.571 1.00 44.69 845 GLN A N 1
ATOM 6695 C CA . GLN A 1 845 ? -18.777 7.615 13.721 1.00 44.69 845 GLN A CA 1
ATOM 6696 C C . GLN A 1 845 ? -19.005 8.548 14.940 1.00 44.69 845 GLN A C 1
ATOM 6698 O O . GLN A 1 845 ? -18.086 9.129 15.513 1.00 44.69 845 GLN A O 1
ATOM 6703 N N . THR A 1 846 ? -20.247 8.739 15.370 1.00 50.69 846 THR A N 1
ATOM 6704 C CA . THR A 1 846 ? -20.655 9.570 16.501 1.00 50.69 846 THR A CA 1
ATOM 6705 C C . THR A 1 846 ? -20.051 9.049 17.799 1.00 50.69 846 THR A C 1
ATOM 6707 O O . THR A 1 846 ? -19.690 9.846 18.657 1.00 50.69 846 THR A O 1
ATOM 6710 N N . GLY A 1 847 ? -19.820 7.735 17.909 1.00 45.50 847 GLY A N 1
ATOM 6711 C CA . GLY A 1 847 ? -19.123 7.125 19.044 1.00 45.50 847 GLY A CA 1
ATOM 6712 C C . GLY A 1 847 ? -17.652 7.545 19.196 1.00 45.50 847 GLY A C 1
ATOM 6713 O O . GLY A 1 847 ? -17.141 7.560 20.318 1.00 45.50 847 GLY A O 1
ATOM 6714 N N . SER A 1 848 ? -16.964 7.927 18.111 1.00 47.09 848 SER A N 1
ATOM 6715 C CA . SER A 1 848 ? -15.616 8.516 18.189 1.00 47.09 848 SER A CA 1
ATOM 6716 C C . SER A 1 848 ? -15.683 10.035 18.379 1.00 47.09 848 SER A C 1
ATOM 6718 O O . SER A 1 848 ? -14.912 10.583 19.171 1.00 47.09 848 SER A O 1
ATOM 6720 N N . THR A 1 849 ? -16.663 10.683 17.741 1.00 49.03 849 THR A N 1
ATOM 6721 C CA . THR A 1 849 ? -16.814 12.147 17.673 1.00 49.03 849 THR A CA 1
ATOM 6722 C C . THR A 1 849 ? -17.399 12.767 18.951 1.00 49.03 849 THR A C 1
ATOM 6724 O O . THR A 1 849 ? -17.016 13.871 19.329 1.00 49.03 849 THR A O 1
ATOM 6727 N N . PHE A 1 850 ? -18.280 12.059 19.666 1.00 59.38 850 PHE A N 1
ATOM 6728 C CA . PHE A 1 850 ? -18.918 12.536 20.895 1.00 59.38 850 PHE A CA 1
ATOM 6729 C C . PHE A 1 850 ? -18.525 11.663 22.091 1.00 59.38 850 PHE A C 1
ATOM 6731 O O . PHE A 1 850 ? -18.921 10.503 22.204 1.00 59.38 850 PHE A O 1
ATOM 6738 N N . ILE A 1 851 ? -17.763 12.233 23.026 1.00 58.31 851 ILE A N 1
ATOM 6739 C CA . ILE A 1 851 ? -17.476 11.589 24.316 1.00 58.31 851 ILE A CA 1
ATOM 6740 C C . ILE A 1 851 ? -18.798 11.448 25.091 1.00 58.31 851 ILE A C 1
ATOM 6742 O O . ILE A 1 851 ? -19.529 12.426 25.253 1.00 58.31 851 ILE A O 1
ATOM 6746 N N . GLY A 1 852 ? -19.130 10.234 25.541 1.00 61.72 852 GLY A N 1
ATOM 6747 C CA . GLY A 1 852 ? -20.367 9.949 26.280 1.00 61.72 852 GLY A CA 1
ATOM 6748 C C . GLY A 1 852 ? -21.610 9.708 25.411 1.00 61.72 852 GLY A C 1
ATOM 6749 O O . GLY A 1 852 ? -22.729 9.887 25.878 1.00 61.72 852 GLY A O 1
ATOM 6750 N N . TRP A 1 853 ? -21.460 9.323 24.141 1.00 70.12 853 TRP A N 1
ATOM 6751 C CA . TRP A 1 853 ? -22.608 8.906 23.321 1.00 70.12 853 TRP A CA 1
ATOM 6752 C C . TRP A 1 853 ? -23.349 7.693 23.915 1.00 70.12 853 TRP A C 1
ATOM 6754 O O . TRP A 1 853 ? -24.573 7.636 23.921 1.00 70.12 853 TRP A O 1
ATOM 6764 N N . ASP A 1 854 ? -22.598 6.747 24.468 1.00 65.19 854 ASP A N 1
ATOM 6765 C CA . ASP A 1 854 ? -23.080 5.517 25.099 1.00 65.19 854 ASP A CA 1
ATOM 6766 C C . ASP A 1 854 ? -23.848 5.751 26.407 1.00 65.19 854 ASP A C 1
ATOM 6768 O O . ASP A 1 854 ? -24.651 4.912 26.801 1.00 65.19 854 ASP A O 1
ATOM 6772 N N . VAL A 1 855 ? -23.659 6.904 27.057 1.00 70.56 855 VAL A N 1
ATOM 6773 C CA . VAL A 1 855 ? -24.424 7.270 28.261 1.00 70.56 855 VAL A CA 1
ATOM 6774 C C . VAL A 1 855 ? -25.724 8.003 27.941 1.00 70.56 855 VAL A C 1
ATOM 6776 O O . VAL A 1 855 ? -26.524 8.249 28.839 1.00 70.56 855 VAL A O 1
ATOM 6779 N N . LEU A 1 856 ? -25.987 8.334 26.669 1.00 73.00 856 LEU A N 1
ATOM 6780 C CA . LEU A 1 856 ? -27.253 8.960 26.281 1.00 73.00 856 LEU A CA 1
ATOM 6781 C C . LEU A 1 856 ? -28.444 8.048 26.583 1.00 73.00 856 LEU A C 1
ATOM 6783 O O . LEU A 1 856 ? -29.520 8.540 26.909 1.00 73.00 856 LEU A O 1
ATOM 6787 N N . GLU A 1 857 ? -28.271 6.727 26.539 1.00 72.56 857 GLU A N 1
ATOM 6788 C CA . GLU A 1 857 ? -29.343 5.779 26.856 1.00 72.56 857 GLU A CA 1
ATOM 6789 C C . GLU A 1 857 ? -29.877 5.919 28.291 1.00 72.56 857 GLU A C 1
ATOM 6791 O O . GLU A 1 857 ? -31.054 5.644 28.528 1.00 72.56 857 GLU A O 1
ATOM 6796 N N . ASP A 1 858 ? -29.071 6.447 29.216 1.00 73.12 858 ASP A N 1
ATOM 6797 C CA . ASP A 1 858 ? -29.458 6.658 30.616 1.00 73.12 858 ASP A CA 1
ATOM 6798 C C . ASP A 1 858 ? -30.366 7.890 30.810 1.00 73.12 858 ASP A C 1
ATOM 6800 O O . ASP A 1 858 ? -30.974 8.071 31.867 1.00 73.12 858 ASP A O 1
ATOM 6804 N N . PHE A 1 859 ? -30.497 8.743 29.790 1.00 77.50 859 PHE A N 1
ATOM 6805 C CA . PHE A 1 859 ? -31.394 9.896 29.823 1.00 77.50 859 PHE A CA 1
ATOM 6806 C C . PHE A 1 859 ? -32.780 9.531 29.271 1.00 77.50 859 PHE A C 1
ATOM 6808 O O . PHE A 1 859 ? -32.895 8.702 28.364 1.00 77.50 859 PHE A O 1
ATOM 6815 N N . PRO A 1 860 ? -33.866 10.170 29.739 1.00 78.25 860 PRO A N 1
ATOM 6816 C CA . PRO A 1 860 ? -35.163 10.093 29.073 1.00 78.25 860 PRO A CA 1
ATOM 6817 C C . PRO A 1 860 ? -35.054 10.544 27.612 1.00 78.25 860 PRO A C 1
ATOM 6819 O O . PRO A 1 860 ? -34.288 11.457 27.308 1.00 78.25 860 PRO A O 1
ATOM 6822 N N . GLN A 1 861 ? -35.842 9.962 26.703 1.00 73.50 861 GLN A N 1
ATOM 6823 C CA . GLN A 1 861 ? -35.725 10.228 25.258 1.00 73.50 861 GLN A CA 1
ATOM 6824 C C . GLN A 1 861 ? -35.741 11.726 24.901 1.00 73.50 861 GLN A C 1
ATOM 6826 O O . GLN A 1 861 ? -34.959 12.176 24.066 1.00 73.50 861 GLN A O 1
ATOM 6831 N N . LYS A 1 862 ? -36.587 12.509 25.584 1.00 80.88 862 LYS A N 1
ATOM 6832 C CA . LYS A 1 862 ? -36.649 13.970 25.447 1.00 80.88 862 LYS A CA 1
ATOM 6833 C C . LYS A 1 862 ? -35.295 14.635 25.728 1.00 80.88 862 LYS A C 1
ATOM 6835 O O . LYS A 1 862 ? -34.841 15.471 24.955 1.00 80.88 862 LYS A O 1
ATOM 6840 N N . GLU A 1 863 ? -34.651 14.249 26.825 1.00 82.69 863 GLU A N 1
ATOM 6841 C CA . GLU A 1 863 ? -33.363 14.797 27.256 1.00 82.69 863 GLU A CA 1
ATOM 6842 C C . GLU A 1 863 ? -32.222 14.340 26.337 1.00 82.69 863 GLU A C 1
ATOM 6844 O O . GLU A 1 863 ? -31.348 15.139 26.020 1.00 82.69 863 GLU A O 1
ATOM 6849 N N . ARG A 1 864 ? -32.272 13.111 25.799 1.00 78.62 864 ARG A N 1
ATOM 6850 C CA . ARG A 1 864 ? -31.297 12.645 24.789 1.00 78.62 864 ARG A CA 1
ATOM 6851 C C . ARG A 1 864 ? -31.235 13.576 23.589 1.00 78.62 864 ARG A C 1
ATOM 6853 O O . ARG A 1 864 ? -30.155 13.967 23.160 1.00 78.62 864 ARG A O 1
ATOM 6860 N N . ILE A 1 865 ? -32.399 13.934 23.058 1.00 76.50 865 ILE A N 1
ATOM 6861 C CA . ILE A 1 865 ? -32.504 14.800 21.883 1.00 76.50 865 ILE A CA 1
ATOM 6862 C C . ILE A 1 865 ? -32.005 16.205 22.209 1.00 76.50 865 ILE A C 1
ATOM 6864 O O . ILE A 1 865 ? -31.261 16.773 21.415 1.00 76.50 865 ILE A O 1
ATOM 6868 N N . ILE A 1 866 ? -32.342 16.735 23.389 1.00 82.50 866 ILE A N 1
ATOM 6869 C CA . ILE A 1 866 ? -31.815 18.022 23.860 1.00 82.50 866 ILE A CA 1
ATOM 6870 C C . ILE A 1 866 ? -30.281 17.998 23.875 1.00 82.50 866 ILE A C 1
ATOM 6872 O O . ILE A 1 866 ? -29.659 18.892 23.303 1.00 82.50 866 ILE A O 1
ATOM 6876 N N . ILE A 1 867 ? -29.670 16.964 24.462 1.00 79.62 867 ILE A N 1
ATOM 6877 C CA . ILE A 1 867 ? -28.209 16.826 24.549 1.00 79.62 867 ILE A CA 1
ATOM 6878 C C . ILE A 1 867 ? -27.580 16.755 23.153 1.00 79.62 867 ILE A C 1
ATOM 6880 O O . ILE A 1 867 ? -26.602 17.452 22.878 1.00 79.62 867 ILE A O 1
ATOM 6884 N N . ILE A 1 868 ? -28.136 15.935 22.255 1.00 77.25 868 ILE A N 1
ATOM 6885 C CA . ILE A 1 868 ? -27.616 15.769 20.891 1.00 77.25 868 ILE A CA 1
ATOM 6886 C C . ILE A 1 868 ? -27.702 17.088 20.118 1.00 77.25 868 ILE A C 1
ATOM 6888 O O . ILE A 1 868 ? -26.718 17.504 19.511 1.00 77.25 868 ILE A O 1
ATOM 6892 N N . LEU A 1 869 ? -28.844 17.774 20.167 1.00 81.19 869 LEU A N 1
ATOM 6893 C CA . LEU A 1 869 ? -29.048 19.038 19.461 1.00 81.19 869 LEU A CA 1
ATOM 6894 C C . LEU A 1 869 ? -28.164 20.161 20.017 1.00 81.19 869 LEU A C 1
ATOM 6896 O O . LEU A 1 869 ? -27.567 20.887 19.224 1.00 81.19 869 LEU A O 1
ATOM 6900 N N . LYS A 1 870 ? -28.009 20.265 21.347 1.00 83.12 870 LYS A N 1
ATOM 6901 C CA . LYS A 1 870 ? -27.056 21.204 21.969 1.00 83.12 870 LYS A CA 1
ATOM 6902 C C . LYS A 1 870 ? -25.625 20.912 21.509 1.00 83.12 870 LYS A C 1
ATOM 6904 O O . LYS A 1 870 ? -24.906 21.828 21.134 1.00 83.12 870 LYS A O 1
ATOM 6909 N N . ARG A 1 871 ? -25.214 19.642 21.452 1.00 76.81 871 ARG A N 1
ATOM 6910 C CA . ARG A 1 871 ? -23.868 19.258 20.989 1.00 76.81 871 ARG A CA 1
ATOM 6911 C C . ARG A 1 871 ? -23.646 19.507 19.503 1.00 76.81 871 ARG A C 1
ATOM 6913 O O . ARG A 1 871 ? -22.561 19.937 19.131 1.00 76.81 871 ARG A O 1
ATOM 6920 N N . ILE A 1 872 ? -24.648 19.264 18.658 1.00 71.75 872 ILE A N 1
ATOM 6921 C CA . ILE A 1 872 ? -24.574 19.590 17.229 1.00 71.75 872 ILE A CA 1
ATOM 6922 C C . ILE A 1 872 ? -24.438 21.106 17.051 1.00 71.75 872 ILE A C 1
ATOM 6924 O O . ILE A 1 872 ? -23.537 21.555 16.348 1.00 71.75 872 ILE A O 1
ATOM 6928 N N . ARG A 1 873 ? -25.276 21.887 17.745 1.00 79.31 873 ARG A N 1
ATOM 6929 C CA . ARG A 1 873 ? -25.212 23.353 17.747 1.00 79.31 873 ARG A CA 1
ATOM 6930 C C . ARG A 1 873 ? -23.848 23.865 18.214 1.00 79.31 873 ARG A C 1
ATOM 6932 O O . ARG A 1 873 ? -23.274 24.708 17.541 1.00 79.31 873 ARG A O 1
ATOM 6939 N N . ASN A 1 874 ? -23.315 23.355 19.322 1.00 73.62 874 ASN A N 1
ATOM 6940 C CA . ASN A 1 874 ? -22.073 23.872 19.905 1.00 73.62 874 ASN A CA 1
ATOM 6941 C C . ASN A 1 874 ? -20.834 23.448 19.108 1.00 73.62 874 ASN A C 1
ATOM 6943 O O . ASN A 1 874 ? -19.976 24.275 18.820 1.00 73.62 874 ASN A O 1
ATOM 6947 N N . ASN A 1 875 ? -20.749 22.179 18.697 1.00 62.25 875 ASN A N 1
ATOM 6948 C CA . ASN A 1 875 ? -19.557 21.662 18.019 1.00 62.25 875 ASN A CA 1
ATOM 6949 C C . ASN A 1 875 ? -19.519 22.014 16.531 1.00 62.25 875 ASN A C 1
ATOM 6951 O O . ASN A 1 875 ? -18.437 22.091 15.951 1.00 62.25 875 ASN A O 1
ATOM 6955 N N . PHE A 1 876 ? -20.686 22.196 15.905 1.00 63.31 876 PHE A N 1
ATOM 6956 C CA . PHE A 1 876 ? -20.787 22.430 14.467 1.00 63.31 876 PHE A CA 1
ATOM 6957 C C . PHE A 1 876 ? -21.432 23.764 14.105 1.00 63.31 876 PHE A C 1
ATOM 6959 O O . PHE A 1 876 ? -21.540 24.051 12.921 1.00 63.31 876 PHE A O 1
ATOM 6966 N N . GLY A 1 877 ? -21.824 24.601 15.068 1.00 68.88 877 GLY A N 1
ATOM 6967 C CA . GLY A 1 877 ? -22.573 25.838 14.813 1.00 68.88 877 GLY A CA 1
ATOM 6968 C C . GLY A 1 877 ? -21.919 26.782 13.806 1.00 68.88 877 GLY A C 1
ATOM 6969 O O . GLY A 1 877 ? -22.626 27.387 13.012 1.00 68.88 877 GLY A O 1
ATOM 6970 N N . LEU A 1 878 ? -20.582 26.832 13.769 1.00 52.31 878 LEU A N 1
ATOM 6971 C CA . LEU A 1 878 ? -19.815 27.613 12.785 1.00 52.31 878 LEU A CA 1
ATOM 6972 C C . LEU A 1 878 ? -19.907 27.068 11.351 1.00 52.31 878 LEU A C 1
ATOM 6974 O O . LEU A 1 878 ? -19.642 27.792 10.399 1.00 52.31 878 LEU A O 1
ATOM 6978 N N . PHE A 1 879 ? -20.261 25.794 11.194 1.00 47.69 879 PHE A N 1
ATOM 6979 C CA . PHE A 1 879 ? -20.391 25.119 9.906 1.00 47.69 879 PHE A CA 1
ATOM 6980 C C . PHE A 1 879 ? -21.851 24.984 9.471 1.00 47.69 879 PHE A C 1
ATOM 6982 O O . PHE A 1 879 ? -22.111 24.787 8.291 1.00 47.69 879 PHE A O 1
ATOM 6989 N N . LEU A 1 880 ? -22.810 25.064 10.394 1.00 63.81 880 LEU A N 1
ATOM 6990 C CA . LEU A 1 880 ? -24.230 24.925 10.091 1.00 63.81 880 LEU A CA 1
ATOM 6991 C C . LEU A 1 880 ? -24.778 26.216 9.471 1.00 63.81 880 LEU A C 1
ATOM 6993 O O . LEU A 1 880 ? -24.638 27.297 10.035 1.00 63.81 880 LEU A O 1
ATOM 6997 N N . GLY A 1 881 ? -25.476 26.099 8.340 1.00 69.12 881 GLY A N 1
ATOM 6998 C CA . GLY A 1 881 ? -26.200 27.231 7.758 1.00 69.12 881 GLY A CA 1
ATOM 6999 C C . GLY A 1 881 ? -27.241 27.824 8.721 1.00 69.12 881 GLY A C 1
ATOM 7000 O O . GLY A 1 881 ? -27.803 27.115 9.563 1.00 69.12 881 GLY A O 1
ATOM 7001 N N . ALA A 1 882 ? -27.536 29.119 8.562 1.00 75.25 882 ALA A N 1
ATOM 7002 C CA . ALA A 1 882 ? -28.455 29.868 9.428 1.00 75.25 882 ALA A CA 1
ATOM 7003 C C . ALA A 1 882 ? -29.836 29.200 9.572 1.00 75.25 882 ALA A C 1
ATOM 7005 O O . ALA A 1 882 ? -30.365 29.115 10.679 1.00 75.25 882 ALA A O 1
ATOM 7006 N N . ASP A 1 883 ? -30.378 28.642 8.486 1.00 69.56 883 ASP A N 1
ATOM 7007 C CA . ASP A 1 883 ? -31.645 27.897 8.496 1.00 69.56 883 ASP A CA 1
ATOM 7008 C C . ASP A 1 883 ? -31.601 26.668 9.414 1.00 69.56 883 ASP A C 1
ATOM 7010 O O . ASP A 1 883 ? -32.547 26.386 10.148 1.00 69.56 883 ASP A O 1
ATOM 7014 N N . THR A 1 884 ? -30.492 25.927 9.384 1.00 72.31 884 THR A N 1
ATOM 7015 C CA . THR A 1 884 ? -30.301 24.728 10.206 1.00 72.31 884 THR A CA 1
ATOM 7016 C C . THR A 1 884 ? -30.152 25.115 11.673 1.00 72.31 884 THR A C 1
ATOM 7018 O O . THR A 1 884 ? -30.748 24.482 12.540 1.00 72.31 884 THR A O 1
ATOM 7021 N N . MET A 1 885 ? -29.425 26.197 11.958 1.00 77.75 885 MET A N 1
ATOM 7022 C CA . MET A 1 885 ? -29.304 26.756 13.308 1.00 77.75 885 MET A CA 1
ATOM 7023 C C . MET A 1 885 ? -30.648 27.249 13.859 1.00 77.75 885 MET A C 1
ATOM 7025 O O . MET A 1 885 ? -30.975 26.982 15.020 1.00 77.75 885 MET A O 1
ATOM 7029 N N . ALA A 1 886 ? -31.462 27.903 13.027 1.00 79.62 886 ALA A N 1
ATOM 7030 C CA . ALA A 1 886 ? -32.816 28.312 13.381 1.00 79.62 886 ALA A CA 1
ATOM 7031 C C . ALA A 1 886 ? -33.709 27.094 13.661 1.00 79.62 886 ALA A C 1
ATOM 7033 O O . ALA A 1 886 ? -34.377 27.051 14.691 1.00 79.62 886 ALA A O 1
ATOM 7034 N N . ALA A 1 887 ? -33.654 26.061 12.816 1.00 75.81 887 ALA A N 1
ATOM 7035 C CA . ALA A 1 887 ? -34.421 24.835 13.014 1.00 75.81 887 ALA A CA 1
ATOM 7036 C C . ALA A 1 887 ? -34.025 24.095 14.306 1.00 75.81 887 ALA A C 1
ATOM 7038 O O . ALA A 1 887 ? -34.902 23.685 15.065 1.00 75.81 887 ALA A O 1
ATOM 7039 N N . ILE A 1 888 ? -32.725 23.977 14.608 1.00 80.88 888 ILE A N 1
ATOM 7040 C CA . ILE A 1 888 ? -32.246 23.407 15.880 1.00 80.88 888 ILE A CA 1
ATOM 7041 C C . ILE A 1 888 ? -32.783 24.214 17.068 1.00 80.88 888 ILE A C 1
ATOM 7043 O O . ILE A 1 888 ? -33.266 23.631 18.039 1.00 80.88 888 ILE A O 1
ATOM 7047 N N . THR A 1 889 ? -32.728 25.544 16.984 1.00 84.94 889 THR A N 1
ATOM 7048 C CA . THR A 1 889 ? -33.210 26.452 18.036 1.00 84.94 889 THR A CA 1
ATOM 7049 C C . THR A 1 889 ? -34.708 26.275 18.274 1.00 84.94 889 THR A C 1
ATOM 7051 O O . THR A 1 889 ? -35.115 26.061 19.412 1.00 84.94 889 THR A O 1
ATOM 7054 N N . MET A 1 890 ? -35.513 26.246 17.209 1.00 81.31 890 MET A N 1
ATOM 7055 C CA . MET A 1 890 ? -36.958 26.017 17.292 1.00 81.31 890 MET A CA 1
ATOM 7056 C C . MET A 1 890 ? -37.299 24.657 17.912 1.00 81.31 890 MET A C 1
ATOM 7058 O O . MET A 1 890 ? -38.194 24.565 18.749 1.00 81.31 890 MET A O 1
ATOM 7062 N N . VAL A 1 891 ? -36.588 23.588 17.533 1.00 80.44 891 VAL A N 1
ATOM 7063 C CA . VAL A 1 891 ? -36.809 22.258 18.124 1.00 80.44 891 VAL A CA 1
ATOM 7064 C C . VAL A 1 891 ? -36.427 22.254 19.607 1.00 80.44 891 VAL A C 1
ATOM 7066 O O . VAL A 1 891 ? -37.158 21.702 20.426 1.00 80.44 891 VAL A O 1
ATOM 7069 N N . LEU A 1 892 ? -35.322 22.900 19.989 1.00 84.50 892 LEU A N 1
ATOM 7070 C CA . LEU A 1 892 ? -34.924 23.026 21.394 1.00 84.50 892 LEU A CA 1
ATOM 7071 C C . LEU A 1 892 ? -35.957 23.818 22.218 1.00 84.50 892 LEU A C 1
ATOM 7073 O O . LEU A 1 892 ? -36.311 23.382 23.317 1.00 84.50 892 LEU A O 1
ATOM 7077 N N . GLU A 1 893 ? -36.510 24.905 21.677 1.00 85.00 893 GLU A N 1
ATOM 7078 C CA . GLU A 1 893 ? -37.605 25.670 22.293 1.00 85.00 893 GLU A CA 1
ATOM 7079 C C . GLU A 1 893 ? -38.877 24.832 22.462 1.00 85.00 893 GLU A C 1
ATOM 7081 O O . GLU A 1 893 ? -39.469 24.815 23.543 1.00 85.00 893 GLU A O 1
ATOM 7086 N N . GLN A 1 894 ? -39.265 24.062 21.439 1.00 82.00 894 GLN A N 1
ATOM 7087 C CA . GLN A 1 894 ? -40.398 23.130 21.515 1.00 82.00 894 GLN A CA 1
ATOM 7088 C C . GLN A 1 894 ? -40.182 22.033 22.566 1.00 82.00 894 GLN A C 1
ATOM 7090 O O . GLN A 1 894 ? -41.131 21.567 23.200 1.00 82.00 894 GLN A O 1
ATOM 7095 N N . LEU A 1 895 ? -38.929 21.636 22.803 1.00 81.31 895 LEU A N 1
ATOM 7096 C CA . LEU A 1 895 ? -38.553 20.717 23.877 1.00 81.31 895 LEU A CA 1
ATOM 7097 C C . LEU A 1 895 ? -38.469 21.411 25.255 1.00 81.31 895 LEU A C 1
ATOM 7099 O O . LEU A 1 895 ? -38.196 20.750 26.263 1.00 81.31 895 LEU A O 1
ATOM 7103 N N . GLY A 1 896 ? -38.777 22.706 25.342 1.00 83.56 896 GLY A N 1
ATOM 7104 C CA . GLY A 1 896 ? -38.824 23.484 26.580 1.00 83.56 896 GLY A CA 1
ATOM 7105 C C . GLY A 1 896 ? -37.456 23.963 27.069 1.00 83.56 896 GLY A C 1
ATOM 7106 O O . GLY A 1 896 ? -37.284 24.153 28.272 1.00 83.56 896 GLY A O 1
ATOM 7107 N N . GLN A 1 897 ? -36.474 24.106 26.174 1.00 87.25 897 GLN A N 1
ATOM 7108 C CA . GLN A 1 897 ? -35.204 24.777 26.468 1.00 87.25 897 GLN A CA 1
ATOM 7109 C C . GLN A 1 897 ? -35.338 26.266 26.148 1.00 87.25 897 GLN A C 1
ATOM 7111 O O . GLN A 1 897 ? -35.815 26.621 25.072 1.00 87.25 897 GLN A O 1
ATOM 7116 N N . LYS A 1 898 ? -34.926 27.153 27.060 1.00 82.88 898 LYS A N 1
ATOM 7117 C CA . LYS A 1 898 ? -34.901 28.590 26.761 1.00 82.88 898 LYS A CA 1
ATOM 7118 C C . LYS A 1 898 ? -33.665 28.904 25.923 1.00 82.88 898 LYS A C 1
ATOM 7120 O O . LYS A 1 898 ? -32.604 28.340 26.164 1.00 82.88 898 LYS A O 1
ATOM 7125 N N . VAL A 1 899 ? -33.773 29.847 24.987 1.00 71.38 899 VAL A N 1
ATOM 7126 C CA . VAL A 1 899 ? -32.640 30.291 24.148 1.00 71.38 899 VAL A CA 1
ATOM 7127 C C . VAL A 1 899 ? -31.458 30.785 24.979 1.00 71.38 899 VAL A C 1
ATOM 7129 O O . VAL A 1 899 ? -30.316 30.496 24.647 1.00 71.38 899 VAL A O 1
ATOM 7132 N N . GLN A 1 900 ? -31.737 31.434 26.109 1.00 70.75 900 GLN A N 1
ATOM 7133 C CA . GLN A 1 900 ? -30.723 31.899 27.061 1.00 70.75 900 GLN A CA 1
ATOM 7134 C C . GLN A 1 900 ? -29.928 30.747 27.706 1.00 70.75 900 GLN A C 1
ATOM 7136 O O . GLN A 1 900 ? -28.765 30.933 28.044 1.00 70.75 900 GLN A O 1
ATOM 7141 N N . ASP A 1 901 ? -30.510 29.545 27.806 1.00 64.50 901 ASP A N 1
ATOM 7142 C CA . ASP A 1 901 ? -29.846 28.339 28.330 1.00 64.50 901 ASP A CA 1
ATOM 7143 C C . ASP A 1 901 ? -28.982 27.635 27.259 1.00 64.50 901 ASP A C 1
ATOM 7145 O O . ASP A 1 901 ? -28.430 26.555 27.499 1.00 64.50 901 ASP A O 1
ATOM 7149 N N . MET A 1 902 ? -28.924 28.188 26.040 1.00 63.53 902 MET A N 1
ATOM 7150 C CA . MET A 1 902 ? -28.174 27.624 24.913 1.00 63.53 902 MET A CA 1
ATOM 7151 C C . MET A 1 902 ? -26.813 28.291 24.700 1.00 63.53 902 MET A C 1
ATOM 7153 O O . MET A 1 902 ? -25.939 27.665 24.111 1.00 63.53 902 MET A O 1
ATOM 7157 N N . ASP A 1 903 ? -26.615 29.503 25.222 1.00 61.12 903 ASP A N 1
ATOM 7158 C CA . ASP A 1 903 ? -25.348 30.243 25.139 1.00 61.12 903 ASP A CA 1
ATOM 7159 C C . ASP A 1 903 ? -24.516 30.099 26.422 1.00 61.12 903 ASP A C 1
ATOM 7161 O O . ASP A 1 903 ? -23.689 30.953 26.740 1.00 61.12 903 ASP A O 1
ATOM 7165 N N . SER A 1 904 ? -24.733 29.022 27.190 1.00 54.12 904 SER A N 1
ATOM 7166 C CA . SER A 1 904 ? -23.944 28.754 28.388 1.00 54.12 904 SER A CA 1
ATOM 7167 C C . SER A 1 904 ? -22.476 28.612 27.988 1.00 54.12 904 SER A C 1
ATOM 7169 O O . SER A 1 904 ? -22.070 27.579 27.450 1.00 54.12 904 SER A O 1
ATOM 7171 N N . HIS A 1 905 ? -21.694 29.663 28.240 1.00 52.25 905 HIS A N 1
ATOM 7172 C CA . HIS A 1 905 ? -20.242 29.644 28.165 1.00 52.25 905 HIS A CA 1
ATOM 7173 C C . HIS A 1 905 ? -19.721 28.366 28.812 1.00 52.25 905 HIS A C 1
ATOM 7175 O O . HIS A 1 905 ? -20.268 27.971 29.842 1.00 52.25 905 HIS A O 1
ATOM 7181 N N . LEU A 1 906 ? -18.689 27.758 28.210 1.00 50.94 906 LEU A N 1
ATOM 7182 C CA . LEU A 1 906 ? -17.872 26.675 28.767 1.00 50.94 906 LEU A CA 1
ATOM 7183 C C . LEU A 1 906 ? -17.750 26.841 30.283 1.00 50.94 906 LEU A C 1
ATOM 7185 O O . LEU A 1 906 ? -16.867 27.542 30.780 1.00 50.94 906 LEU A O 1
ATOM 7189 N N . SER A 1 907 ? -18.672 26.229 31.021 1.00 49.97 907 SER A N 1
ATOM 7190 C CA . SER A 1 907 ? -18.615 26.242 32.465 1.00 49.97 907 SER A CA 1
ATOM 7191 C C . SER A 1 907 ? -17.490 25.279 32.782 1.00 49.97 907 SER A C 1
ATOM 7193 O O . SER A 1 907 ? -17.616 24.066 32.630 1.00 49.97 907 SER A O 1
ATOM 7195 N N . THR A 1 908 ? -16.335 25.835 33.136 1.00 51.31 908 THR A N 1
ATOM 7196 C CA . THR A 1 908 ? -15.198 25.070 33.659 1.00 51.31 908 THR A CA 1
ATOM 7197 C C . THR A 1 908 ? -15.558 24.373 34.972 1.00 51.31 908 THR A C 1
ATOM 7199 O O . THR A 1 908 ? -14.823 23.504 35.444 1.00 51.31 908 THR A O 1
ATOM 7202 N N . GLU A 1 909 ? -16.703 24.725 35.555 1.00 54.94 909 GLU A N 1
ATOM 7203 C CA . GLU A 1 909 ? -17.267 24.080 36.717 1.00 54.94 909 GLU A CA 1
ATOM 7204 C C . GLU A 1 909 ? -18.082 22.859 36.305 1.00 54.94 909 GLU A C 1
ATOM 7206 O O . GLU A 1 909 ? -19.159 22.926 35.714 1.00 54.94 909 GLU A O 1
ATOM 7211 N N . PHE A 1 910 ? -17.544 21.702 36.672 1.00 62.22 910 PHE A N 1
ATOM 7212 C CA . PHE A 1 910 ? -18.287 20.460 36.680 1.00 62.22 910 PHE A CA 1
ATOM 7213 C C . PHE A 1 910 ? -19.567 20.659 37.517 1.00 62.22 910 PHE A C 1
ATOM 7215 O O . PHE A 1 910 ? -19.482 20.970 38.706 1.00 62.22 910 PHE A O 1
ATOM 7222 N N . PRO A 1 911 ? -20.759 20.512 36.927 1.00 60.41 911 PRO A N 1
ATOM 7223 C CA . PRO A 1 911 ? -21.998 21.044 37.498 1.00 60.41 911 PRO A CA 1
ATOM 7224 C C . PRO A 1 911 ? -22.596 20.177 38.604 1.00 60.41 911 PRO A C 1
ATOM 7226 O O . PRO A 1 911 ? -23.681 20.474 39.111 1.00 60.41 911 PRO A O 1
ATOM 7229 N N . VAL A 1 912 ? -21.939 19.062 38.917 1.00 67.00 912 VAL A N 1
ATOM 7230 C CA . VAL A 1 912 ? -22.410 18.105 39.900 1.00 67.00 912 VAL A CA 1
ATOM 7231 C C . VAL A 1 912 ? -21.336 17.934 40.949 1.00 67.00 912 VAL A C 1
ATOM 7233 O O . VAL A 1 912 ? -20.240 17.479 40.648 1.00 67.00 912 VAL A O 1
ATOM 7236 N N . ASP A 1 913 ? -21.646 18.298 42.185 1.00 78.06 913 ASP A N 1
ATOM 7237 C CA . ASP A 1 913 ? -20.760 18.024 43.305 1.00 78.06 913 ASP A CA 1
ATOM 7238 C C . ASP A 1 913 ? -20.652 16.502 43.485 1.00 78.06 913 ASP A C 1
ATOM 7240 O O . ASP A 1 913 ? -21.518 15.853 44.079 1.00 78.06 913 ASP A O 1
ATOM 7244 N N . LEU A 1 914 ? -19.617 15.932 42.865 1.00 79.00 914 LEU A N 1
ATOM 7245 C CA . LEU A 1 914 ? -19.368 14.501 42.828 1.00 79.00 914 LEU A CA 1
ATOM 7246 C C . LEU A 1 914 ? -19.103 13.964 44.237 1.00 79.00 914 LEU A C 1
ATOM 7248 O O . LEU A 1 914 ? -19.529 12.853 44.546 1.00 79.00 914 LEU A O 1
ATOM 7252 N N . GLU A 1 915 ? -18.479 14.767 45.101 1.00 81.19 915 GLU A N 1
ATOM 7253 C CA . GLU A 1 915 ? -18.271 14.429 46.508 1.00 81.19 915 GLU A CA 1
ATOM 7254 C C . GLU A 1 915 ? -19.613 14.322 47.230 1.00 81.19 915 GLU A C 1
ATOM 7256 O O . GLU A 1 915 ? -19.887 13.294 47.846 1.00 81.19 915 GLU A O 1
ATOM 7261 N N . THR A 1 916 ? -20.506 15.302 47.071 1.00 83.19 916 THR A N 1
ATOM 7262 C CA . THR A 1 916 ? -21.855 15.251 47.661 1.00 83.19 916 THR A CA 1
ATOM 7263 C C . THR A 1 916 ? -22.708 14.121 47.077 1.00 83.19 916 THR A C 1
ATOM 7265 O O . THR A 1 916 ? -23.467 13.462 47.797 1.00 83.19 916 THR A O 1
ATOM 7268 N N . LEU A 1 917 ? -22.620 13.861 45.771 1.00 79.75 917 LEU A N 1
ATOM 7269 C CA . LEU A 1 917 ? -23.334 12.754 45.133 1.00 79.75 917 LEU A CA 1
ATOM 7270 C C . LEU A 1 917 ? -22.874 11.402 45.680 1.00 79.75 917 LEU A C 1
ATOM 7272 O O . LEU A 1 917 ? -23.709 10.579 46.057 1.00 79.75 917 LEU A O 1
ATOM 7276 N N . LEU A 1 918 ? -21.561 11.186 45.749 1.00 77.75 918 LEU A N 1
ATOM 7277 C CA . LEU A 1 918 ? -20.991 9.933 46.225 1.00 77.75 918 LEU A CA 1
ATOM 7278 C C . LEU A 1 918 ? -21.183 9.779 47.739 1.00 77.75 918 LEU A C 1
ATOM 7280 O O . LEU A 1 918 ? -21.558 8.696 48.180 1.00 77.75 918 LEU A O 1
ATOM 7284 N N . ALA A 1 919 ? -21.064 10.850 48.530 1.00 80.00 919 ALA A N 1
ATOM 7285 C CA . ALA A 1 919 ? -21.332 10.837 49.971 1.00 80.00 919 ALA A CA 1
ATOM 7286 C C . ALA A 1 919 ? -22.766 10.392 50.302 1.00 80.00 919 ALA A C 1
ATOM 7288 O O . ALA A 1 919 ? -22.983 9.684 51.280 1.00 80.00 919 ALA A O 1
ATOM 7289 N N . ASN A 1 920 ? -23.744 10.727 49.453 1.00 74.75 920 ASN A N 1
ATOM 7290 C CA . ASN A 1 920 ? -25.131 10.279 49.622 1.00 74.75 920 ASN A CA 1
ATOM 7291 C C . ASN A 1 920 ? -25.330 8.769 49.379 1.00 74.75 920 ASN A C 1
ATOM 7293 O O . ASN A 1 920 ? -26.323 8.209 49.840 1.00 74.75 920 ASN A O 1
ATOM 7297 N N . ILE A 1 921 ? -24.419 8.108 48.658 1.00 68.94 921 ILE A N 1
ATOM 7298 C CA . ILE A 1 921 ? -24.450 6.655 48.417 1.00 68.94 921 ILE A CA 1
ATOM 7299 C C . ILE A 1 921 ? -23.662 5.885 49.488 1.00 68.94 921 ILE A C 1
ATOM 7301 O O . ILE A 1 921 ? -23.921 4.706 49.743 1.00 68.94 921 ILE A O 1
ATOM 7305 N N . LEU A 1 922 ? -22.714 6.544 50.150 1.00 73.69 922 LEU A N 1
ATOM 7306 C CA . LEU A 1 922 ? -21.767 5.912 51.057 1.00 73.69 922 LEU A CA 1
ATOM 7307 C C . LEU A 1 922 ? -22.209 6.083 52.508 1.00 73.69 922 LEU A C 1
ATOM 7309 O O . LEU A 1 922 ? -22.055 7.140 53.110 1.00 73.69 922 LEU A O 1
ATOM 7313 N N . ASN A 1 923 ? -22.716 5.010 53.107 1.00 80.81 923 ASN A N 1
ATOM 7314 C CA . ASN A 1 923 ? -22.975 4.963 54.546 1.00 80.81 923 ASN A CA 1
ATOM 7315 C C . ASN A 1 923 ? -21.823 4.261 55.294 1.00 80.81 923 ASN A C 1
ATOM 7317 O O . ASN A 1 923 ? -20.926 3.666 54.687 1.00 80.81 923 ASN A O 1
ATOM 7321 N N . ASN A 1 924 ? -21.872 4.266 56.630 1.00 78.06 924 ASN A N 1
ATOM 7322 C CA . ASN A 1 924 ? -20.871 3.607 57.484 1.00 78.06 924 ASN A CA 1
ATOM 7323 C C . ASN A 1 924 ? -20.729 2.090 57.241 1.00 78.06 924 ASN A C 1
ATOM 7325 O O . ASN A 1 924 ? -19.762 1.499 57.711 1.00 78.06 924 ASN A O 1
ATOM 7329 N N . LYS A 1 925 ? -21.658 1.460 56.507 1.00 85.69 925 LYS A N 1
ATOM 7330 C CA . LYS A 1 925 ? -21.619 0.036 56.141 1.00 85.69 925 LYS A CA 1
ATOM 7331 C C . LYS A 1 925 ? -20.934 -0.227 54.793 1.00 85.69 925 LYS A C 1
ATOM 7333 O O . LYS A 1 925 ? -20.854 -1.379 54.378 1.00 85.69 925 LYS A O 1
ATOM 7338 N N . THR A 1 926 ? -20.447 0.808 54.108 1.00 89.00 926 THR A N 1
ATOM 7339 C CA . THR A 1 926 ? -19.754 0.652 52.823 1.00 89.00 926 THR A CA 1
ATOM 7340 C C . THR A 1 926 ? -18.449 -0.140 53.009 1.00 89.00 926 THR A C 1
ATOM 7342 O O . THR A 1 926 ? -17.634 0.257 53.849 1.00 89.00 926 THR A O 1
ATOM 7345 N N . PRO A 1 927 ? -18.204 -1.207 52.221 1.00 92.19 927 PRO A N 1
ATOM 7346 C CA . PRO A 1 927 ? -16.972 -1.987 52.308 1.00 92.19 927 PRO A CA 1
ATOM 7347 C C . PRO A 1 927 ? -15.703 -1.135 52.103 1.00 92.19 927 PRO A C 1
ATOM 7349 O O . PRO A 1 927 ? -15.713 -0.224 51.266 1.00 92.19 927 PRO A O 1
ATOM 7352 N N . PRO A 1 928 ? -14.585 -1.443 52.793 1.00 89.81 928 PRO A N 1
ATOM 7353 C CA . PRO A 1 928 ? -13.328 -0.699 52.661 1.00 89.81 928 PRO A CA 1
ATOM 7354 C C . PRO A 1 928 ? -12.819 -0.606 51.217 1.00 89.81 928 PRO A C 1
ATOM 7356 O O . PRO A 1 928 ? -12.327 0.436 50.798 1.00 89.81 928 PRO A O 1
ATOM 7359 N N . GLU A 1 929 ? -12.998 -1.665 50.427 1.00 89.38 929 GLU A N 1
ATOM 7360 C CA . GLU A 1 929 ? -12.584 -1.703 49.020 1.00 89.38 929 GLU A CA 1
ATOM 7361 C C . GLU A 1 929 ? -13.327 -0.678 48.155 1.00 89.38 929 GLU A C 1
ATOM 7363 O O . GLU A 1 929 ? -12.725 -0.044 47.290 1.00 89.38 929 GLU A O 1
ATOM 7368 N N . ILE A 1 930 ? -14.619 -0.466 48.421 1.00 90.94 930 ILE A N 1
ATOM 7369 C CA . ILE A 1 930 ? -15.438 0.534 47.726 1.00 90.94 930 ILE A CA 1
ATOM 7370 C C . ILE A 1 930 ? -15.027 1.945 48.156 1.00 90.94 930 ILE A C 1
ATOM 7372 O O . ILE A 1 930 ? -14.964 2.847 47.324 1.00 90.94 930 ILE A O 1
ATOM 7376 N N . ARG A 1 931 ? -14.662 2.131 49.431 1.00 86.62 931 ARG A N 1
ATOM 7377 C CA . ARG A 1 931 ? -14.113 3.401 49.931 1.00 86.62 931 ARG A CA 1
ATOM 7378 C C . ARG A 1 931 ? -12.750 3.728 49.303 1.00 86.62 931 ARG A C 1
ATOM 7380 O O . ARG A 1 931 ? -12.491 4.880 48.978 1.00 86.62 931 ARG A O 1
ATOM 7387 N N . ASN A 1 932 ? -11.905 2.727 49.072 1.00 87.81 932 ASN A N 1
ATOM 7388 C CA . ASN A 1 932 ? -10.632 2.919 48.372 1.00 87.81 932 ASN A CA 1
ATOM 7389 C C . ASN A 1 932 ? -10.845 3.261 46.891 1.00 87.81 932 ASN A C 1
ATOM 7391 O O . ASN A 1 932 ? -10.226 4.192 46.381 1.00 87.81 932 ASN A O 1
ATOM 7395 N N . ALA A 1 933 ? -11.754 2.552 46.217 1.00 88.44 933 ALA A N 1
ATOM 7396 C CA . ALA A 1 933 ? -12.111 2.833 44.829 1.00 88.44 933 ALA A CA 1
ATOM 7397 C C . ALA A 1 933 ? -12.690 4.249 44.654 1.00 88.44 933 ALA A C 1
ATOM 7399 O O . ALA A 1 933 ? -12.375 4.946 43.686 1.00 88.44 933 ALA A O 1
ATOM 7400 N N . LEU A 1 934 ? -13.493 4.694 45.624 1.00 86.38 934 LEU A N 1
ATOM 7401 C CA . LEU A 1 934 ? -13.997 6.060 45.700 1.00 86.38 934 LEU A CA 1
ATOM 7402 C C . LEU A 1 934 ? -12.864 7.079 45.750 1.00 86.38 934 LEU A C 1
ATOM 7404 O O . LEU A 1 934 ? -12.848 7.997 44.937 1.00 86.38 934 LEU A O 1
ATOM 7408 N N . ASN A 1 935 ? -11.942 6.922 46.699 1.00 88.62 935 ASN A N 1
ATOM 7409 C CA . ASN A 1 935 ? -10.851 7.872 46.884 1.00 88.62 935 ASN A CA 1
ATOM 7410 C C . ASN A 1 935 ? -10.010 7.994 45.608 1.00 88.62 935 ASN A C 1
ATOM 7412 O O . ASN A 1 935 ? -9.733 9.107 45.182 1.00 88.62 935 ASN A O 1
ATOM 7416 N N . LEU A 1 936 ? -9.704 6.871 44.947 1.00 87.62 936 LEU A N 1
ATOM 7417 C CA . LEU A 1 936 ? -9.011 6.864 43.652 1.00 87.62 936 LEU A CA 1
ATOM 7418 C C . LEU A 1 936 ? -9.787 7.629 42.568 1.00 87.62 936 LEU A C 1
ATOM 7420 O O . LEU A 1 936 ? -9.222 8.451 41.851 1.00 87.62 936 LEU A O 1
ATOM 7424 N N . THR A 1 937 ? -11.104 7.422 42.492 1.00 85.81 937 THR A N 1
ATOM 7425 C CA . THR A 1 937 ? -11.966 8.120 41.524 1.00 85.81 937 THR A CA 1
ATOM 7426 C C . THR A 1 937 ? -12.050 9.623 41.805 1.00 85.81 937 THR A C 1
ATOM 7428 O O . THR A 1 937 ? -12.056 10.417 40.865 1.00 85.81 937 THR A O 1
ATOM 7431 N N . LEU A 1 938 ? -12.082 10.027 43.079 1.00 87.19 938 LEU A N 1
ATOM 7432 C CA . LEU A 1 938 ? -12.064 11.433 43.492 1.00 87.19 938 LEU A CA 1
ATOM 7433 C C . LEU A 1 938 ? -10.712 12.094 43.210 1.00 87.19 938 LEU A C 1
ATOM 7435 O O . LEU A 1 938 ? -10.682 13.227 42.736 1.00 87.19 938 LEU A O 1
ATOM 7439 N N . THR A 1 939 ? -9.601 11.389 43.432 1.00 87.69 939 THR A N 1
ATOM 7440 C CA . THR A 1 939 ? -8.267 11.858 43.038 1.00 87.69 939 THR A CA 1
ATOM 7441 C C . THR A 1 939 ? -8.211 12.097 41.532 1.00 87.69 939 THR A C 1
ATOM 7443 O O . THR A 1 939 ? -7.897 13.210 41.114 1.00 87.69 939 THR A O 1
ATOM 7446 N N . TYR A 1 940 ? -8.628 11.119 40.719 1.00 84.94 940 TYR A N 1
ATOM 7447 C CA . TYR A 1 940 ? -8.668 11.279 39.263 1.00 84.94 940 TYR A CA 1
ATOM 7448 C C . TYR A 1 940 ? -9.586 12.430 38.828 1.00 84.94 940 TYR A C 1
ATOM 7450 O O . TYR A 1 940 ? -9.228 13.206 37.941 1.00 84.94 940 TYR A O 1
ATOM 7458 N N . TYR A 1 941 ? -10.755 12.572 39.459 1.00 84.75 941 TYR A N 1
ATOM 7459 C CA . TYR A 1 941 ? -11.675 13.680 39.209 1.00 84.75 941 TYR A CA 1
ATOM 7460 C C . TYR A 1 941 ? -11.022 15.039 39.471 1.00 84.75 941 TYR A C 1
ATOM 7462 O O . TYR A 1 941 ? -11.076 15.920 38.615 1.00 84.75 941 TYR A O 1
ATOM 7470 N N . ASN A 1 942 ? -10.387 15.199 40.631 1.00 83.75 942 ASN A N 1
ATOM 7471 C CA . ASN A 1 942 ? -9.756 16.451 41.027 1.00 83.75 942 ASN A CA 1
ATOM 7472 C C . ASN A 1 942 ? -8.573 16.805 40.114 1.00 83.75 942 ASN A C 1
ATOM 7474 O O . ASN A 1 942 ? -8.418 17.968 39.745 1.00 83.75 942 ASN A O 1
ATOM 7478 N N . GLU A 1 943 ? -7.799 15.809 39.677 1.00 83.19 943 GLU A N 1
ATOM 7479 C CA . GLU A 1 943 ? -6.697 15.979 38.721 1.00 83.19 943 GLU A CA 1
ATOM 7480 C C . GLU A 1 943 ? -7.179 16.351 37.307 1.00 83.19 943 GLU A C 1
ATOM 7482 O O . GLU A 1 943 ? -6.500 17.092 36.599 1.00 83.19 943 GLU A O 1
ATOM 7487 N N . ASN A 1 944 ? -8.362 15.877 36.894 1.00 80.62 944 ASN A N 1
ATOM 7488 C CA . ASN A 1 944 ? -8.850 15.987 35.512 1.00 80.62 944 ASN A CA 1
ATOM 7489 C C . ASN A 1 944 ? -10.124 16.832 35.363 1.00 80.62 944 ASN A C 1
ATOM 7491 O O . ASN A 1 944 ? -10.794 16.773 34.328 1.00 80.62 944 ASN A O 1
ATOM 7495 N N . LYS A 1 945 ? -10.458 17.650 36.368 1.00 79.31 945 LYS A N 1
ATOM 7496 C CA . LYS A 1 945 ? -11.722 18.402 36.457 1.00 79.31 945 LYS A CA 1
ATOM 7497 C C . LYS A 1 945 ? -12.062 19.182 35.181 1.00 79.31 945 LYS A C 1
ATOM 7499 O O . LYS A 1 945 ? -13.211 19.173 34.747 1.00 79.31 945 LYS A O 1
ATOM 7504 N N . PHE A 1 946 ? -11.066 19.798 34.541 1.00 72.44 946 PHE A N 1
ATOM 7505 C CA . PHE A 1 946 ? -11.241 20.553 33.294 1.00 72.44 946 PHE A CA 1
ATOM 7506 C C . PHE A 1 946 ? -11.613 19.669 32.089 1.00 72.44 946 PHE A C 1
ATOM 7508 O O . PHE A 1 946 ? -12.572 19.962 31.373 1.00 72.44 946 PHE A O 1
ATOM 7515 N N . LEU A 1 947 ? -10.877 18.571 31.869 1.00 68.62 947 LEU A N 1
ATOM 7516 C CA . LEU A 1 947 ? -11.147 17.621 30.778 1.00 68.62 947 LEU A CA 1
ATOM 7517 C C . LEU A 1 947 ? -12.512 16.957 30.955 1.00 68.62 947 LEU A C 1
ATOM 7519 O O . LEU A 1 947 ? -13.267 16.796 29.995 1.00 68.62 947 LEU A O 1
ATOM 7523 N N . LEU A 1 948 ? -12.837 16.623 32.201 1.00 72.88 948 LEU A N 1
ATOM 7524 C CA . LEU A 1 948 ? -14.124 16.066 32.573 1.00 72.88 948 LEU A CA 1
ATOM 7525 C C . LEU A 1 948 ? -15.245 17.076 32.334 1.00 72.88 948 LEU A C 1
ATOM 7527 O O . LEU A 1 948 ? -16.223 16.713 31.695 1.00 72.88 948 LEU A O 1
ATOM 7531 N N . GLY A 1 949 ? -15.087 18.345 32.722 1.00 73.62 949 GLY A N 1
ATOM 7532 C CA . GLY A 1 949 ? -16.070 19.402 32.450 1.00 73.62 949 GLY A CA 1
ATOM 7533 C C . GLY A 1 949 ? -16.489 19.470 30.976 1.00 73.62 949 GLY A C 1
ATOM 7534 O O . GLY A 1 949 ? -17.681 19.481 30.674 1.00 73.62 949 GLY A O 1
ATOM 7535 N N . ARG A 1 950 ? -15.525 19.372 30.049 1.00 70.81 950 ARG A N 1
ATOM 7536 C CA . ARG A 1 950 ? -15.804 19.296 28.601 1.00 70.81 950 ARG A CA 1
ATOM 7537 C C . ARG A 1 950 ? -16.584 18.048 28.188 1.00 70.81 950 ARG A C 1
ATOM 7539 O O . ARG A 1 950 ? -17.444 18.120 27.317 1.00 70.81 950 ARG A O 1
ATOM 7546 N N . ALA A 1 951 ? -16.326 16.898 28.806 1.00 72.69 951 ALA A N 1
ATOM 7547 C CA . ALA A 1 951 ? -17.058 15.669 28.497 1.00 72.69 951 ALA A CA 1
ATOM 7548 C C . ALA A 1 951 ? -18.551 15.745 28.878 1.00 72.69 951 ALA A C 1
ATOM 7550 O O . ALA A 1 951 ? -19.371 15.074 28.246 1.00 72.69 951 ALA A O 1
ATOM 7551 N N . PHE A 1 952 ? -18.912 16.583 29.858 1.00 76.88 952 PHE A N 1
ATOM 7552 C CA . PHE A 1 952 ? -20.299 16.831 30.282 1.00 76.88 952 PHE A CA 1
ATOM 7553 C C . PHE A 1 952 ? -20.935 18.062 29.628 1.00 76.88 952 PHE A C 1
ATOM 7555 O O . PHE A 1 952 ? -22.081 18.407 29.936 1.00 76.88 952 PHE A O 1
ATOM 7562 N N . GLU A 1 953 ? -20.241 18.705 28.689 1.00 73.25 953 GLU A N 1
ATOM 7563 C CA . GLU A 1 953 ? -20.781 19.842 27.958 1.00 73.25 953 GLU A CA 1
ATOM 7564 C C . GLU A 1 953 ? -22.075 19.445 27.218 1.00 73.25 953 GLU A C 1
ATOM 7566 O O . GLU A 1 953 ? -22.177 18.385 26.577 1.00 73.25 953 GLU A O 1
ATOM 7571 N N . GLY A 1 954 ? -23.111 20.268 27.395 1.00 72.25 954 GLY A N 1
ATOM 7572 C CA . GLY A 1 954 ? -24.465 20.025 26.889 1.00 72.25 954 GLY A CA 1
ATOM 7573 C C . GLY A 1 954 ? -25.298 18.993 27.668 1.00 72.25 954 GLY A C 1
ATOM 7574 O O . GLY A 1 954 ? -26.487 18.874 27.386 1.00 72.25 954 GLY A O 1
ATOM 7575 N N . MET A 1 955 ? -24.729 18.273 28.647 1.00 79.06 955 MET A N 1
ATOM 7576 C CA . MET A 1 955 ? -25.444 17.284 29.483 1.00 79.06 955 MET A CA 1
ATOM 7577 C C . MET A 1 955 ? -25.897 17.835 30.837 1.00 79.06 955 MET A C 1
ATOM 7579 O O . MET A 1 955 ? -26.794 17.275 31.462 1.00 79.06 955 MET A O 1
ATOM 7583 N N . VAL A 1 956 ? -25.289 18.933 31.281 1.00 79.88 956 VAL A N 1
ATOM 7584 C CA . VAL A 1 956 ? -25.442 19.530 32.614 1.00 79.88 956 VAL A CA 1
ATOM 7585 C C . VAL A 1 956 ? -26.899 19.678 33.069 1.00 79.88 956 VAL A C 1
ATOM 7587 O O . VAL A 1 956 ? -27.285 19.165 34.121 1.00 79.88 956 VAL A O 1
ATOM 7590 N N . ASP A 1 957 ? -27.725 20.365 32.281 1.00 79.81 957 ASP A N 1
ATOM 7591 C CA . ASP A 1 957 ? -29.111 20.652 32.667 1.00 79.81 957 ASP A CA 1
ATOM 7592 C C . ASP A 1 957 ? -29.971 19.389 32.673 1.00 79.81 957 ASP A C 1
ATOM 7594 O O . ASP A 1 957 ? -30.825 19.210 33.543 1.00 79.81 957 ASP A O 1
ATOM 7598 N N . SER A 1 958 ? -29.709 18.489 31.726 1.00 81.25 958 SER A N 1
ATOM 7599 C CA . SER A 1 958 ? -30.371 17.192 31.623 1.00 81.25 958 SER A CA 1
ATOM 7600 C C . SER A 1 958 ? -29.996 16.274 32.787 1.00 81.25 958 SER A C 1
ATOM 7602 O O . SER A 1 958 ? -30.847 15.542 33.291 1.00 81.25 958 SER A O 1
ATOM 7604 N N . MET A 1 959 ? -28.755 16.350 33.281 1.00 81.94 959 MET A N 1
ATOM 7605 C CA . MET A 1 959 ? -28.309 15.591 34.451 1.00 81.94 959 MET A CA 1
ATOM 7606 C C . MET A 1 959 ? -29.060 15.999 35.717 1.00 81.94 959 MET A C 1
ATOM 7608 O O . MET A 1 959 ? -29.472 15.131 36.482 1.00 81.94 959 MET A O 1
ATOM 7612 N N . LYS A 1 960 ? -29.329 17.295 35.918 1.00 83.50 960 LYS A N 1
ATOM 7613 C CA . LYS A 1 960 ? -30.094 17.781 37.083 1.00 83.50 960 LYS A CA 1
ATOM 7614 C C . LYS A 1 960 ? -31.529 17.231 37.141 1.00 83.50 960 LYS A C 1
ATOM 7616 O O . LYS A 1 960 ? -32.139 17.250 38.206 1.00 83.50 960 LYS A O 1
ATOM 7621 N N . ARG A 1 961 ? -32.066 16.740 36.015 1.00 82.69 961 ARG A N 1
ATOM 7622 C CA . ARG A 1 961 ? -33.445 16.235 35.876 1.00 82.69 961 ARG A CA 1
ATOM 7623 C C . ARG A 1 961 ? -33.580 14.720 36.051 1.00 82.69 961 ARG A C 1
ATOM 7625 O O . ARG A 1 961 ? -34.699 14.237 36.206 1.00 82.69 961 ARG A O 1
ATOM 7632 N N . ILE A 1 962 ? -32.479 13.968 36.028 1.00 81.44 962 ILE A N 1
ATOM 7633 C CA . ILE A 1 962 ? -32.472 12.522 36.309 1.00 81.44 962 ILE A CA 1
ATOM 7634 C C . ILE A 1 962 ? -32.152 12.265 37.789 1.00 81.44 962 ILE A C 1
ATOM 7636 O O . ILE A 1 962 ? -31.579 13.118 38.466 1.00 81.44 962 ILE A O 1
ATOM 7640 N N . ASN A 1 963 ? -32.541 11.103 38.323 1.00 86.00 963 ASN A N 1
ATOM 7641 C CA . ASN A 1 963 ? -32.315 10.781 39.738 1.00 86.00 963 ASN A CA 1
ATOM 7642 C C . ASN A 1 963 ? -30.810 10.667 40.075 1.00 86.00 963 ASN A C 1
ATOM 7644 O O . ASN A 1 963 ? -29.993 10.367 39.205 1.00 86.00 963 ASN A O 1
ATOM 7648 N N . LYS A 1 964 ? -30.443 10.872 41.351 1.00 83.62 964 LYS A N 1
ATOM 7649 C CA . LYS A 1 964 ? -29.038 10.891 41.814 1.00 83.62 964 LYS A CA 1
ATOM 7650 C C . LYS A 1 964 ? -28.251 9.628 41.432 1.00 83.62 964 LYS A C 1
ATOM 7652 O O . LYS A 1 964 ? -27.097 9.730 41.031 1.00 83.62 964 LYS A O 1
ATOM 7657 N N . THR A 1 965 ? -28.873 8.451 41.500 1.00 82.69 965 THR A N 1
ATOM 7658 C CA . THR A 1 965 ? -28.240 7.179 41.113 1.00 82.69 965 THR A CA 1
ATOM 7659 C C . THR A 1 965 ? -27.872 7.160 39.628 1.00 82.69 965 THR A C 1
ATOM 7661 O O . THR A 1 965 ? -26.766 6.767 39.264 1.00 82.69 965 THR A O 1
ATOM 7664 N N . SER A 1 966 ? -28.765 7.653 38.768 1.00 83.75 966 SER A N 1
ATOM 7665 C CA . SER A 1 966 ? -28.534 7.756 37.322 1.00 83.75 966 SER A CA 1
ATOM 7666 C C . SER A 1 966 ? -27.480 8.814 37.006 1.00 83.75 966 SER A C 1
ATOM 7668 O O . SER A 1 966 ? -26.629 8.576 36.157 1.00 83.75 966 SER A O 1
ATOM 7670 N N . GLN A 1 967 ? -27.469 9.940 37.733 1.00 84.88 967 GLN A N 1
ATOM 7671 C CA . GLN A 1 967 ? -26.407 10.947 37.610 1.00 84.88 967 GLN A CA 1
ATOM 7672 C C . GLN A 1 967 ? -25.031 10.320 37.861 1.00 84.88 967 GLN A C 1
ATOM 7674 O O . GLN A 1 967 ? -24.118 10.507 37.065 1.00 84.88 967 GLN A O 1
ATOM 7679 N N . ILE A 1 968 ? -24.895 9.520 38.921 1.00 84.50 968 ILE A N 1
ATOM 7680 C CA . ILE A 1 968 ? -23.627 8.866 39.266 1.00 84.50 968 ILE A CA 1
ATOM 7681 C C . ILE A 1 968 ? -23.259 7.786 38.241 1.00 84.50 968 ILE A C 1
ATOM 7683 O O . ILE A 1 968 ? -22.103 7.713 37.830 1.00 84.50 968 ILE A O 1
ATOM 7687 N N . SER A 1 969 ? -24.229 6.992 37.773 1.00 83.81 969 SER A N 1
ATOM 7688 C CA . SER A 1 969 ? -24.022 6.006 36.699 1.00 83.81 969 SER A CA 1
ATOM 7689 C C . SER A 1 969 ? -23.447 6.659 35.435 1.00 83.81 969 SER A C 1
ATOM 7691 O O . SER A 1 969 ? -22.429 6.203 34.910 1.00 83.81 969 SER A O 1
ATOM 7693 N N . VAL A 1 970 ? -24.048 7.771 34.998 1.00 83.81 970 VAL A N 1
ATOM 7694 C CA . VAL A 1 970 ? -23.589 8.561 33.847 1.00 83.81 970 VAL A CA 1
ATOM 7695 C C . VAL A 1 970 ? -22.167 9.077 34.077 1.00 83.81 970 VAL A C 1
ATOM 7697 O O . VAL A 1 970 ? -21.318 8.925 33.199 1.00 83.81 970 VAL A O 1
ATOM 7700 N N . VAL A 1 971 ? -21.871 9.619 35.266 1.00 84.81 971 VAL A N 1
ATOM 7701 C CA . VAL A 1 971 ? -20.527 10.130 35.583 1.00 84.81 971 VAL A CA 1
ATOM 7702 C C . VAL A 1 971 ? -19.466 9.034 35.491 1.00 84.81 971 VAL A C 1
ATOM 7704 O O . VAL A 1 971 ? -18.460 9.200 34.799 1.00 84.81 971 VAL A O 1
ATOM 7707 N N . LEU A 1 972 ? -19.709 7.891 36.133 1.00 86.19 972 LEU A N 1
ATOM 7708 C CA . LEU A 1 972 ? -18.759 6.780 36.172 1.00 86.19 972 LEU A CA 1
ATOM 7709 C C . LEU A 1 972 ? -18.512 6.169 34.788 1.00 86.19 972 LEU A C 1
ATOM 7711 O O . LEU A 1 972 ? -17.375 5.826 34.466 1.00 86.19 972 LEU A O 1
ATOM 7715 N N . ARG A 1 973 ? -19.545 6.060 33.941 1.00 83.94 973 ARG A N 1
ATOM 7716 C CA . ARG A 1 973 ? -19.392 5.550 32.568 1.00 83.94 973 ARG A CA 1
ATOM 7717 C C . ARG A 1 973 ? -18.585 6.503 31.683 1.00 83.94 973 ARG A C 1
ATOM 7719 O O . ARG A 1 973 ? -17.722 6.044 30.935 1.00 83.94 973 ARG A O 1
ATOM 7726 N N . VAL A 1 974 ? -18.796 7.817 31.805 1.00 83.50 974 VAL A N 1
ATOM 7727 C CA . VAL A 1 974 ? -17.981 8.817 31.091 1.00 83.50 974 VAL A CA 1
ATOM 7728 C C . VAL A 1 974 ? -16.515 8.737 31.530 1.00 83.50 974 VAL A C 1
ATOM 7730 O O . VAL A 1 974 ? -15.631 8.709 30.674 1.00 83.50 974 VAL A O 1
ATOM 7733 N N . PHE A 1 975 ? -16.246 8.616 32.835 1.00 85.50 975 PHE A N 1
ATOM 7734 C CA . PHE A 1 975 ? -14.882 8.454 33.358 1.00 85.50 975 PHE A CA 1
ATOM 7735 C C . PHE A 1 975 ? -14.230 7.179 32.822 1.00 85.50 975 PHE A C 1
ATOM 7737 O O . PHE A 1 975 ? -13.108 7.212 32.325 1.00 85.50 975 PHE A O 1
ATOM 7744 N N . TRP A 1 976 ? -14.962 6.064 32.851 1.00 84.06 976 TRP A N 1
ATOM 7745 C CA . TRP A 1 976 ? -14.495 4.780 32.335 1.00 84.06 976 TRP A CA 1
ATOM 7746 C C . TRP A 1 976 ? -14.126 4.863 30.850 1.00 84.06 976 TRP A C 1
ATOM 7748 O O . TRP A 1 976 ? -13.108 4.318 30.425 1.00 84.06 976 TRP A O 1
ATOM 7758 N N . LYS A 1 977 ? -14.923 5.558 30.031 1.00 80.19 977 LYS A N 1
ATOM 7759 C CA . LYS A 1 977 ? -14.619 5.739 28.605 1.00 80.19 977 LYS A CA 1
ATOM 7760 C C . LYS A 1 977 ? -13.405 6.625 28.366 1.00 80.19 977 LYS A C 1
ATOM 7762 O O . LYS A 1 977 ? -12.597 6.291 27.502 1.00 80.19 977 LYS A O 1
ATOM 7767 N N . LEU A 1 978 ? -13.267 7.718 29.110 1.00 79.81 978 LEU A N 1
ATOM 7768 C CA . LEU A 1 978 ? -12.091 8.582 29.017 1.00 79.81 978 LEU A CA 1
ATOM 7769 C C . LEU A 1 978 ? -10.821 7.820 29.389 1.00 79.81 978 LEU A C 1
ATOM 7771 O O . LEU A 1 978 ? -9.868 7.825 28.616 1.00 79.81 978 LEU A O 1
ATOM 7775 N N . GLN A 1 979 ? -10.856 7.056 30.479 1.00 82.56 979 GLN A N 1
ATOM 7776 C CA . GLN A 1 979 ? -9.713 6.253 30.896 1.00 82.56 979 GLN A CA 1
ATOM 7777 C C . GLN A 1 979 ? -9.401 5.082 29.967 1.00 82.56 979 GLN A C 1
ATOM 7779 O O . GLN A 1 979 ? -8.233 4.769 29.777 1.00 82.56 979 GLN A O 1
ATOM 7784 N N . ASN A 1 980 ? -10.393 4.448 29.334 1.00 78.00 980 ASN A N 1
ATOM 7785 C CA . ASN A 1 980 ? -10.098 3.449 28.300 1.00 78.00 980 ASN A CA 1
ATOM 7786 C C . ASN A 1 980 ? -9.459 4.084 27.063 1.00 78.00 980 ASN A C 1
ATOM 7788 O O . ASN A 1 980 ? -8.522 3.519 26.519 1.00 78.00 980 ASN A O 1
ATOM 7792 N N . ARG A 1 981 ? -9.891 5.286 26.655 1.00 75.75 981 ARG A N 1
ATOM 7793 C CA . ARG A 1 981 ? -9.217 6.021 25.572 1.00 75.75 981 ARG A CA 1
ATOM 7794 C C . ARG A 1 981 ? -7.786 6.408 25.955 1.00 75.75 981 ARG A C 1
ATOM 7796 O O . ARG A 1 981 ? -6.901 6.367 25.105 1.00 75.75 981 ARG A O 1
ATOM 7803 N N . GLU A 1 982 ? -7.551 6.776 27.215 1.00 76.94 982 GLU A N 1
ATOM 7804 C CA . GLU A 1 982 ? -6.202 7.005 27.742 1.00 76.94 982 GLU A CA 1
ATOM 7805 C C . GLU A 1 982 ? -5.384 5.710 27.760 1.00 76.94 982 GLU A C 1
ATOM 7807 O O . GLU A 1 982 ? -4.238 5.732 27.326 1.00 76.94 982 GLU A O 1
ATOM 7812 N N . LYS A 1 983 ? -5.973 4.577 28.165 1.00 76.31 983 LYS A N 1
ATOM 7813 C CA . LYS A 1 983 ? -5.345 3.248 28.133 1.00 76.31 983 LYS A CA 1
ATOM 7814 C C . LYS A 1 983 ? -4.910 2.866 26.717 1.00 76.31 983 LYS A C 1
ATOM 7816 O O . LYS A 1 983 ? -3.740 2.555 26.517 1.00 76.31 983 LYS A O 1
ATOM 7821 N N . ASP A 1 984 ? -5.811 2.988 25.743 1.00 69.94 984 ASP A N 1
ATOM 7822 C CA . ASP A 1 984 ? -5.534 2.716 24.326 1.00 69.94 984 ASP A CA 1
ATOM 7823 C C . ASP A 1 984 ? -4.435 3.647 23.777 1.00 69.94 984 ASP A C 1
ATOM 7825 O O . ASP A 1 984 ? -3.652 3.274 22.904 1.00 69.94 984 ASP A O 1
ATOM 7829 N N . ALA A 1 985 ? -4.342 4.875 24.300 1.00 57.38 985 ALA A N 1
ATOM 7830 C CA . ALA A 1 985 ? -3.288 5.822 23.948 1.00 57.38 985 ALA A CA 1
ATOM 7831 C C . ALA A 1 985 ? -1.954 5.571 24.680 1.00 57.38 985 ALA A C 1
ATOM 7833 O O . ALA A 1 985 ? -0.917 6.029 24.197 1.00 57.38 985 ALA A O 1
ATOM 7834 N N . LEU A 1 986 ? -1.973 4.886 25.828 1.00 56.41 986 LEU A N 1
ATOM 7835 C CA . LEU A 1 986 ? -0.833 4.663 26.725 1.00 56.41 986 LEU A CA 1
ATOM 7836 C C . LEU A 1 986 ? -0.218 3.270 26.624 1.00 56.41 986 LEU A C 1
ATOM 7838 O O . LEU A 1 986 ? 0.866 3.062 27.162 1.00 56.41 986 LEU A O 1
ATOM 7842 N N . ASP A 1 987 ? -0.769 2.378 25.801 1.00 49.94 987 ASP A N 1
ATOM 7843 C CA . ASP A 1 987 ? 0.018 1.270 25.238 1.00 49.94 987 ASP A CA 1
ATOM 7844 C C . ASP A 1 987 ? 1.249 1.775 24.436 1.00 49.94 987 ASP A C 1
ATOM 7846 O O . ASP A 1 987 ? 2.129 0.994 24.082 1.00 49.94 987 ASP A O 1
ATOM 7850 N N . LEU A 1 988 ? 1.372 3.097 24.230 1.00 43.06 988 LEU A N 1
ATOM 7851 C CA . LEU A 1 988 ? 2.557 3.788 23.713 1.00 43.06 988 LEU A CA 1
ATOM 7852 C C . LEU A 1 988 ? 3.508 4.353 24.802 1.00 43.06 988 LEU A C 1
ATOM 7854 O O . LEU A 1 988 ? 4.632 4.715 24.461 1.00 43.06 988 LEU A O 1
ATOM 7858 N N . TYR A 1 989 ? 3.106 4.432 26.084 1.00 44.72 989 TYR A N 1
ATOM 7859 C CA . TYR A 1 989 ? 3.910 4.979 27.199 1.00 44.72 989 TYR A CA 1
ATOM 7860 C C . TYR A 1 989 ? 3.661 4.220 28.533 1.00 44.72 989 TYR A C 1
ATOM 7862 O O . TYR A 1 989 ? 2.682 4.497 29.233 1.00 44.72 989 TYR A O 1
ATOM 7870 N N . PRO A 1 990 ? 4.559 3.303 28.952 1.00 65.19 990 PRO A N 1
ATOM 7871 C CA . PRO A 1 990 ? 4.308 2.362 30.055 1.00 65.19 990 PRO A CA 1
ATOM 7872 C C . PRO A 1 990 ? 4.127 2.980 31.451 1.00 65.19 990 PRO A C 1
ATOM 7874 O O . PRO A 1 990 ? 3.514 2.355 32.316 1.00 65.19 990 PRO A O 1
ATOM 7877 N N . SER A 1 991 ? 4.648 4.187 31.700 1.00 62.81 991 SER A N 1
ATOM 7878 C CA . SER A 1 991 ? 4.746 4.760 33.053 1.00 62.81 991 SER A CA 1
ATOM 7879 C C . SER A 1 991 ? 3.396 5.058 33.715 1.00 62.81 991 SER A C 1
ATOM 7881 O O . SER A 1 991 ? 3.317 5.067 34.939 1.00 62.81 991 SER A O 1
ATOM 7883 N N . ASN A 1 992 ? 2.329 5.250 32.930 1.00 76.50 992 ASN A N 1
ATOM 7884 C CA . ASN A 1 992 ? 0.992 5.584 33.442 1.00 76.50 992 ASN A CA 1
ATOM 7885 C C . ASN A 1 992 ? -0.002 4.411 33.364 1.00 76.50 992 ASN A C 1
ATOM 7887 O O . ASN A 1 992 ? -1.143 4.541 33.810 1.00 76.50 992 ASN A O 1
ATOM 7891 N N . LYS A 1 993 ? 0.416 3.256 32.821 1.00 81.38 993 LYS A N 1
ATOM 7892 C CA . LYS A 1 993 ? -0.468 2.104 32.583 1.00 81.38 993 LYS A CA 1
ATOM 7893 C C . LYS A 1 993 ? -1.053 1.556 33.883 1.00 81.38 993 LYS A C 1
ATOM 7895 O O . LYS A 1 993 ? -2.264 1.385 33.981 1.00 81.38 993 LYS A O 1
ATOM 7900 N N . THR A 1 994 ? -0.218 1.379 34.906 1.00 84.94 994 THR A N 1
ATOM 7901 C CA . THR A 1 994 ? -0.645 0.867 36.217 1.00 84.94 994 THR A CA 1
ATOM 7902 C C . THR A 1 994 ? -1.657 1.792 36.898 1.00 84.94 994 THR A C 1
ATOM 7904 O O . THR A 1 994 ? -2.647 1.310 37.439 1.00 84.94 994 THR A O 1
ATOM 7907 N N . TYR A 1 995 ? -1.454 3.114 36.833 1.00 84.31 995 TYR A N 1
ATOM 7908 C CA . TYR A 1 995 ? -2.372 4.099 37.422 1.00 84.31 995 TYR A CA 1
ATOM 7909 C C . TYR A 1 995 ? -3.757 4.050 36.762 1.00 84.31 995 TYR A C 1
ATOM 7911 O O . TYR A 1 995 ? -4.784 4.053 37.438 1.00 84.31 995 TYR A O 1
ATOM 7919 N N . ILE A 1 996 ? -3.802 3.930 35.435 1.00 84.38 996 ILE A N 1
ATOM 7920 C CA . ILE A 1 996 ? -5.063 3.855 34.688 1.00 84.38 996 ILE A CA 1
ATOM 7921 C C . ILE A 1 996 ? -5.759 2.517 34.884 1.00 84.38 996 ILE A C 1
ATOM 7923 O O . ILE A 1 996 ? -6.974 2.482 35.028 1.00 84.38 996 ILE A O 1
ATOM 7927 N N . GLU A 1 997 ? -5.021 1.412 34.940 1.00 87.19 997 GLU A N 1
ATOM 7928 C CA . GLU A 1 997 ? -5.614 0.106 35.229 1.00 87.19 997 GLU A CA 1
ATOM 7929 C C . GLU A 1 997 ? -6.202 0.044 36.643 1.00 87.19 997 GLU A C 1
ATOM 7931 O O . GLU A 1 997 ? -7.293 -0.501 36.820 1.00 87.19 997 GLU A O 1
ATOM 7936 N N . GLN A 1 998 ? -5.541 0.666 37.624 1.00 89.56 998 GLN A N 1
ATOM 7937 C CA . GLN A 1 998 ? -6.065 0.818 38.983 1.00 89.56 998 GLN A CA 1
ATOM 7938 C C . GLN A 1 998 ? -7.327 1.683 39.019 1.00 89.56 998 GLN A C 1
ATOM 7940 O O . GLN A 1 998 ? -8.302 1.310 39.673 1.00 89.56 998 GLN A O 1
ATOM 7945 N N . ASN A 1 999 ? -7.341 2.807 38.300 1.00 86.12 999 ASN A N 1
ATOM 7946 C CA . ASN A 1 999 ? -8.520 3.662 38.245 1.00 86.12 999 ASN A CA 1
ATOM 7947 C C . ASN A 1 999 ? -9.688 3.015 37.486 1.00 86.12 999 ASN A C 1
ATOM 7949 O O . ASN A 1 999 ? -10.829 3.122 37.929 1.00 86.12 999 ASN A O 1
ATOM 7953 N N . LEU A 1 1000 ? -9.428 2.279 36.402 1.00 89.25 1000 LEU A N 1
ATOM 7954 C CA . LEU A 1 1000 ? -10.453 1.491 35.724 1.00 89.25 1000 LEU A CA 1
ATOM 7955 C C . LEU A 1 1000 ? -11.030 0.455 36.697 1.00 89.25 1000 LEU A C 1
ATOM 7957 O O . LEU A 1 1000 ? -12.238 0.435 36.923 1.00 89.25 1000 LEU A O 1
ATOM 7961 N N . ASP A 1 1001 ? -10.202 -0.362 37.352 1.00 91.38 1001 ASP A N 1
ATOM 7962 C CA . ASP A 1 1001 ? -10.693 -1.335 38.338 1.00 91.38 1001 ASP A CA 1
ATOM 7963 C C . ASP A 1 1001 ? -11.520 -0.674 39.460 1.00 91.38 1001 ASP A C 1
ATOM 7965 O O . ASP A 1 1001 ? -12.601 -1.163 39.809 1.00 91.38 1001 ASP A O 1
ATOM 7969 N N . ALA A 1 1002 ? -11.082 0.489 39.953 1.00 89.25 1002 ALA A N 1
ATOM 7970 C CA . ALA A 1 1002 ? -11.825 1.294 40.919 1.00 89.25 1002 ALA A CA 1
ATOM 7971 C C . ALA A 1 1002 ? -13.202 1.734 40.385 1.00 89.25 1002 ALA A C 1
ATOM 7973 O O . ALA A 1 1002 ? -14.224 1.497 41.037 1.00 89.25 1002 ALA A O 1
ATOM 7974 N N . LEU A 1 1003 ? -13.260 2.294 39.174 1.00 88.75 1003 LEU A N 1
ATOM 7975 C CA . LEU A 1 1003 ? -14.505 2.696 38.514 1.00 88.75 1003 LEU A CA 1
ATOM 7976 C C . LEU A 1 1003 ? -15.457 1.508 38.331 1.00 88.75 1003 LEU A C 1
ATOM 7978 O O . LEU A 1 1003 ? -16.654 1.634 38.588 1.00 88.75 1003 LEU A O 1
ATOM 7982 N N . LYS A 1 1004 ? -14.943 0.330 37.957 1.00 89.69 1004 LYS A N 1
ATOM 7983 C CA . LYS A 1 1004 ? -15.741 -0.898 37.801 1.00 89.69 1004 LYS A CA 1
ATOM 7984 C C . LYS A 1 1004 ? -16.334 -1.375 39.123 1.00 89.69 1004 LYS A C 1
ATOM 7986 O O . LYS A 1 1004 ? -17.495 -1.784 39.155 1.00 89.69 1004 LYS A O 1
ATOM 7991 N N . LYS A 1 1005 ? -15.550 -1.342 40.204 1.00 90.69 1005 LYS A N 1
ATOM 7992 C CA . LYS A 1 1005 ? -15.995 -1.720 41.555 1.00 90.69 1005 LYS A CA 1
ATOM 7993 C C . LYS A 1 1005 ? -17.077 -0.775 42.070 1.00 90.69 1005 LYS A C 1
ATOM 7995 O O . LYS A 1 1005 ? -18.113 -1.247 42.532 1.00 90.69 1005 LYS A O 1
ATOM 8000 N N . LEU A 1 1006 ? -16.876 0.537 41.923 1.00 87.94 1006 LEU A N 1
ATOM 8001 C CA . LEU A 1 1006 ? -17.887 1.542 42.263 1.00 87.94 1006 LEU A CA 1
ATOM 8002 C C . LEU A 1 1006 ? -19.161 1.353 41.447 1.00 87.94 1006 LEU A C 1
ATOM 8004 O O . LEU A 1 1006 ? -20.250 1.325 42.015 1.00 87.94 1006 LEU A O 1
ATOM 8008 N N . TYR A 1 1007 ? -19.025 1.168 40.133 1.00 87.19 1007 TYR A N 1
ATOM 8009 C CA . TYR A 1 1007 ? -20.167 0.993 39.248 1.00 87.19 1007 TYR A CA 1
ATOM 8010 C C . TYR A 1 1007 ? -21.022 -0.210 39.657 1.00 87.19 1007 TYR A C 1
ATOM 8012 O O . TYR A 1 1007 ? -22.227 -0.063 39.831 1.00 87.19 1007 TYR A O 1
ATOM 8020 N N . LYS A 1 1008 ? -20.396 -1.371 39.902 1.00 87.69 1008 LYS A N 1
ATOM 8021 C CA . LYS A 1 1008 ? -21.085 -2.586 40.373 1.00 87.69 1008 LYS A CA 1
ATOM 8022 C C . LYS A 1 1008 ? -21.751 -2.424 41.737 1.00 87.69 1008 LYS A C 1
ATOM 8024 O O . LYS A 1 1008 ? -22.753 -3.073 42.006 1.00 87.69 1008 LYS A O 1
ATOM 8029 N N . TYR A 1 1009 ? -21.177 -1.610 42.619 1.00 87.25 1009 TYR A N 1
ATOM 8030 C CA . TYR A 1 1009 ? -21.760 -1.356 43.934 1.00 87.25 1009 TYR A CA 1
ATOM 8031 C C . TYR A 1 1009 ? -23.008 -0.469 43.840 1.00 87.25 1009 TYR A C 1
ATOM 8033 O O . TYR A 1 1009 ? -23.996 -0.712 44.525 1.00 87.25 1009 TYR A O 1
ATOM 8041 N N . ILE A 1 1010 ? -22.967 0.546 42.973 1.00 83.12 1010 ILE A N 1
ATOM 8042 C CA . ILE A 1 1010 ? -24.074 1.489 42.756 1.00 83.12 1010 ILE A CA 1
ATOM 8043 C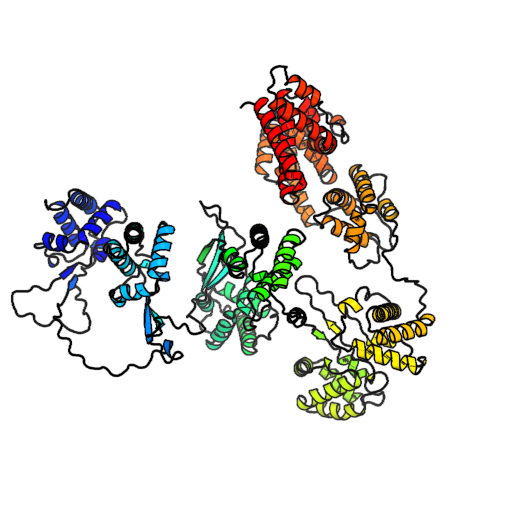 C . ILE A 1 1010 ? -25.192 0.855 41.929 1.00 83.12 1010 ILE A C 1
ATOM 8045 O O . ILE A 1 1010 ? -26.369 1.104 42.187 1.00 83.12 1010 ILE A O 1
ATOM 8049 N N . ASN A 1 1011 ? -24.822 0.040 40.944 1.00 82.25 1011 ASN A N 1
ATOM 8050 C CA . ASN A 1 1011 ? -25.739 -0.682 40.084 1.00 82.25 1011 ASN A CA 1
ATOM 8051 C C . ASN A 1 1011 ? -25.370 -2.179 40.074 1.00 82.25 1011 ASN A C 1
ATOM 8053 O O . ASN A 1 1011 ? -24.521 -2.596 39.284 1.00 82.25 1011 ASN A O 1
ATOM 8057 N N . PRO A 1 1012 ? -25.951 -2.984 40.983 1.00 73.19 1012 PRO A N 1
ATOM 8058 C CA . PRO A 1 1012 ? -25.643 -4.411 41.097 1.00 73.19 1012 PRO A CA 1
ATOM 8059 C C . PRO A 1 1012 ? -26.209 -5.265 39.950 1.00 73.19 1012 PRO A C 1
ATOM 8061 O O . PRO A 1 1012 ? -25.890 -6.453 39.875 1.00 73.19 1012 PRO A O 1
ATOM 8064 N N . HIS A 1 1013 ? -27.034 -4.673 39.081 1.00 61.22 1013 HIS A N 1
ATOM 8065 C CA . HIS A 1 1013 ? -27.578 -5.266 37.859 1.00 61.22 1013 HIS A CA 1
ATOM 8066 C C . HIS A 1 1013 ? -26.825 -4.736 36.638 1.00 61.22 1013 HIS A C 1
ATOM 8068 O O . HIS A 1 1013 ? -26.524 -5.565 35.751 1.00 61.22 1013 HIS A O 1
#

Foldseek 3Di:
DPPDDDPPDDPPDPVPPDDDFDWDFPVVLLLLQFAPPQDVVLVVLQVVQCPPVVNVCVLCVPPPLVVDFWSQVSLLVVLVSLLPDPPHDPSNNVSSVSRNVRGHCPDSRRHGGDIDGDDDDDDDDDDDDDDDDPQDPQCPVPPQWDKDWAWPLVLLLVQFDPPQPPVLSVVVSVVCPDLVCVVVCVVPPLVPDQWSLVVLLVVLVCQLVDCPNDPVSNVSSVSRNSGGHCPDSGVHRTGIDIFIARPVVRDTDDDPDDDPDQDWLKAWDPDWDDDPDDPFTWTKIKTFRVVLLLVQADPPDDVVLSVLQSVVCSDPLLSVQLNPDPPVDFFFSLRSVLVSLVSSQPDPRDPDDDPPSNNVSSVVVNVCVVPPVRGDRHTTPIDMDTGGPDPDDPPVLCLLVVLDDPVLPDVLLNVLSVQVSVVCVVVVDDVCVQPPPDDPPDDDRSLRVNLSSLVSVPVVDPDPSPVSSVVNNVSSCVVDPDPPDPPPPPPVVVPQPFPWDAPVLVLLVQFAPPQDVVLSVLVNVVCPDVLLVVLCPPPPLLVDLWSLRSNLSSLVSCLVVDDDPNNVSSVSRNVRGHCPDRRVHGGQIQTQGDDPDDDGDRDRDGPSLLCVLPPPVQDDPLLVVLVVVLSVVVSDPPDPVVQLCQPQDSPDPSLVSSLSSLVSLLVPPDPSNVVSSVVNCVSCVVVSPPPPPCDPDPPPVPVVVVVLPLQDPPPADVQLVVLSVQVVVVCPDPVVVVVVVPDDDDPPPEPLVVVLVVLVSLLPDPVNPSNVSSSVSHNQQGDDDPDYHRDGDLDDDDPVVLVVLVVVQVLLLVLLVVLVVCVVPDDPVVSLVSVVVSVVPPPDPCVVVAQLPVLLVLFDSLLSLQLVLLCCCVVCVSSHDPSSNVSSVVVNVVSVHDPVNSPPPLPLDPLDPLVVLVVVVDDPPDDPLLVVLVVLLVVVCVVCSNVLSVNCVSVNVRLVVDDSLSNNLSSLVSVLRVLVVVCVVCVVPPPCNVSSVSNNVSSVVNNCSSPVD

Sequence (1013 aa):
PILMQVDGKICENASDSSSYPGYKLHLSSLISVIRGTAPRRYIIQILSFLARPAFANSLLRNFDVLDFSTRGPLFKELLTVIATKPNVERTVRRSATALIPYIHLNGPGKLPLILLTTCSEEEQVTETSEPPKPQSGVCALFPHGVATSLVDMEALIRVFDADAPLAHRARLFGFLSQPNVHELLKKVDVDSYITKAELLQDILVELWTNTSYGTDLSETAKKLLPFVTFDGIGGLPPKRAEVCINPDTREILVPPYPRPLEFKFEFVSDKECPYLDLGIQAIKVYAYDLDSVFLAFQQTAKPDQIAVLKNYLMQPSTTSHLQGLDLEKPMTRGQLLENMVTLVKFSRFSGGRMPPEVKEVLKHLAKRISTNGVIARTPVPVSSRCRPQVRGVVPPVNLLTAILPEDDRNPEVIKALNAIYDALLVKKVSLYEILPALDPNQPLSRYQLLRIILERLRKVQSLMLDYEIALVLMHIAEKTCDPDLPKLADAESKSNNTIVDIDYLELIKVFKPEAPTEEISILEKFMKTPEFKEIMQDFNATSYIRQGELLLAMLEHLKPHVSGELKVAIDILIPYIDFEDLGALPPTIHKVHVKTRTEVSIITLDFGLLFRSIPRKKLTPDGKVALDAIFKYLSSPSVDFKELFRGINPQQSTRVQLKILLLKLRQLGGKEISGYAGYLLDTLTNEMDDTATYNPVVLPNLDWIEILHAVPETKVPPEVLNAKKDLYTFFISKAFKNVSCNYIADISETRARFLKDLLFFLRTKSELKMVRTPIAYVMPFIKEKDLGEVVISDDIISSRDEEEGKIGQNRVKELLYQVLGMGGRRGSLDVVQSLQKIFQEIHVQTGSTFIGWDVLEDFPQKERIIIILKRIRNNFGLFLGADTMAAITMVLEQLGQKVQDMDSHLSTEFPVDLETLLANILNNKTPPEIRNALNLTLTYYNENKFLLGRAFEGMVDSMKRINKTSQISVVLRVFWKLQNREKDALDLYPSNKTYIEQNLDALKKLYKYINPH

pLDDT: mean 72.34, std 17.75, range [27.69, 97.75]

Organism: NCBI:txid13551